Protein AF-V5FPY1-F1 (afdb_monomer)

Structure (mmCIF, N/CA/C/O backbone):
data_AF-V5FPY1-F1
#
_entry.id   AF-V5FPY1-F1
#
loop_
_atom_site.group_PDB
_atom_site.id
_atom_site.type_symbol
_atom_site.label_atom_id
_atom_site.label_alt_id
_atom_site.label_comp_id
_atom_site.label_asym_id
_atom_site.label_entity_id
_atom_site.label_seq_id
_atom_site.pdbx_PDB_ins_code
_atom_site.Cartn_x
_atom_site.Cartn_y
_atom_site.Cartn_z
_atom_site.occupancy
_atom_site.B_iso_or_equiv
_atom_site.auth_seq_id
_atom_site.auth_comp_id
_atom_site.auth_asym_id
_atom_site.auth_atom_id
_atom_site.pdbx_PDB_model_num
ATOM 1 N N . MET A 1 1 ? -50.460 -17.934 -18.844 1.00 48.16 1 MET A N 1
ATOM 2 C CA . MET A 1 1 ? -50.058 -18.039 -20.262 1.00 48.16 1 MET A CA 1
ATOM 3 C C . MET A 1 1 ? -48.589 -17.662 -20.324 1.00 48.16 1 MET A C 1
ATOM 5 O O . MET A 1 1 ? -48.215 -16.756 -19.592 1.00 48.16 1 MET A O 1
ATOM 9 N N . ALA A 1 2 ? -47.767 -18.392 -21.078 1.00 62.06 2 ALA A N 1
ATOM 10 C CA . ALA A 1 2 ? -46.351 -18.064 -21.255 1.00 62.06 2 ALA A CA 1
ATOM 11 C C . ALA A 1 2 ? -46.192 -16.685 -21.919 1.00 62.06 2 ALA A C 1
ATOM 13 O O . ALA A 1 2 ? -46.992 -16.345 -22.795 1.00 62.06 2 ALA A O 1
ATOM 14 N N . ARG A 1 3 ? -45.206 -15.887 -21.489 1.00 86.50 3 ARG A N 1
ATOM 15 C CA . ARG A 1 3 ? -44.917 -14.579 -22.093 1.00 86.50 3 ARG A CA 1
ATOM 16 C C . ARG A 1 3 ? -44.294 -14.802 -23.469 1.00 86.50 3 ARG A C 1
ATOM 18 O O . ARG A 1 3 ? -43.237 -15.413 -23.584 1.00 86.50 3 ARG A O 1
ATOM 25 N N . LYS A 1 4 ? -44.966 -14.291 -24.494 1.00 92.62 4 LYS A N 1
ATOM 26 C CA . LYS A 1 4 ? -44.473 -14.225 -25.870 1.00 92.62 4 LYS A CA 1
ATOM 27 C C . LYS A 1 4 ? -44.088 -12.790 -26.167 1.00 92.62 4 LYS A C 1
ATOM 29 O O . LYS A 1 4 ? -44.856 -11.904 -25.802 1.00 92.62 4 LYS A O 1
ATOM 34 N N . VAL A 1 5 ? -42.928 -12.573 -26.772 1.00 94.31 5 VAL A N 1
ATOM 35 C CA . VAL A 1 5 ? -42.425 -11.241 -27.130 1.00 94.31 5 VAL A CA 1
ATOM 36 C C . VAL A 1 5 ? -42.209 -11.197 -28.629 1.00 94.31 5 VAL A C 1
ATOM 38 O O . VAL A 1 5 ? -41.432 -11.986 -29.167 1.00 94.31 5 VAL A O 1
ATOM 41 N N . ARG A 1 6 ? -42.879 -10.283 -29.331 1.00 97.06 6 ARG A N 1
ATOM 42 C CA . ARG A 1 6 ? -42.615 -10.087 -30.761 1.00 97.06 6 ARG A CA 1
ATOM 43 C C . ARG A 1 6 ? -41.432 -9.141 -30.937 1.00 97.06 6 ARG A C 1
ATOM 45 O O . ARG A 1 6 ? -41.549 -7.949 -30.677 1.00 97.06 6 ARG A O 1
ATOM 52 N N . ALA A 1 7 ? -40.298 -9.664 -31.391 1.00 97.62 7 ALA A N 1
ATOM 53 C CA . ALA A 1 7 ? -39.059 -8.903 -31.535 1.00 97.62 7 ALA A CA 1
ATOM 54 C C . ALA A 1 7 ? -38.625 -8.805 -33.002 1.00 97.62 7 ALA A C 1
ATOM 56 O O . ALA A 1 7 ? -38.980 -9.662 -33.818 1.00 97.62 7 ALA A O 1
ATOM 57 N N . ALA A 1 8 ? -37.847 -7.778 -33.352 1.00 98.44 8 ALA A N 1
ATOM 58 C CA . ALA A 1 8 ? -37.280 -7.653 -34.690 1.00 98.44 8 ALA A CA 1
ATOM 59 C C . ALA A 1 8 ? -35.854 -7.094 -34.713 1.00 98.44 8 ALA A C 1
ATOM 61 O O . ALA A 1 8 ? -35.531 -6.138 -34.010 1.00 98.44 8 ALA A O 1
ATOM 62 N N . ALA A 1 9 ? -35.033 -7.651 -35.604 1.00 98.69 9 ALA A N 1
ATOM 63 C CA . ALA A 1 9 ? -33.781 -7.038 -36.024 1.00 98.69 9 ALA A CA 1
ATOM 64 C C . ALA A 1 9 ? -34.054 -6.001 -37.122 1.00 98.69 9 ALA A C 1
ATOM 66 O O . ALA A 1 9 ? -34.726 -6.294 -38.120 1.00 98.69 9 ALA A O 1
ATOM 67 N N . VAL A 1 10 ? -33.531 -4.790 -36.947 1.00 98.62 10 VAL A N 1
ATOM 68 C CA . VAL A 1 10 ? -33.584 -3.727 -37.951 1.00 98.62 10 VAL A CA 1
ATOM 69 C C . VAL A 1 10 ? -32.497 -3.983 -38.991 1.00 98.62 10 VAL A C 1
ATOM 71 O O . VAL A 1 10 ? -31.309 -3.891 -38.697 1.00 98.62 10 VAL A O 1
ATOM 74 N N . HIS A 1 11 ? -32.912 -4.268 -40.223 1.00 98.31 11 HIS A N 1
ATOM 75 C CA . HIS A 1 11 ? -32.037 -4.307 -41.385 1.00 98.31 11 HIS A CA 1
ATOM 76 C C . HIS A 1 11 ? -32.319 -3.071 -42.239 1.00 98.31 11 HIS A C 1
ATOM 78 O O . HIS A 1 11 ? -33.238 -3.072 -43.056 1.00 98.31 11 HIS A O 1
ATOM 84 N N . ALA A 1 12 ? -31.592 -1.985 -41.995 1.00 97.62 12 ALA A N 1
ATOM 85 C CA . ALA A 1 12 ? -31.738 -0.720 -42.711 1.00 97.62 12 ALA A CA 1
ATOM 86 C C . ALA A 1 12 ? -30.387 -0.006 -42.779 1.00 97.62 12 ALA A C 1
ATOM 88 O O . ALA A 1 12 ? -29.549 -0.231 -41.911 1.00 97.62 12 ALA A O 1
ATOM 89 N N . ALA A 1 13 ? -30.171 0.851 -43.777 1.00 96.69 13 ALA A N 1
ATOM 90 C CA . ALA A 1 13 ? -29.000 1.729 -43.807 1.00 96.69 13 ALA A CA 1
ATOM 91 C C . ALA A 1 13 ? -29.252 2.993 -42.957 1.00 96.69 13 ALA A C 1
ATOM 93 O O . ALA A 1 13 ? -30.386 3.480 -42.920 1.00 96.69 13 ALA A O 1
ATOM 94 N N . PRO A 1 14 ? -28.248 3.546 -42.261 1.00 96.88 14 PRO A N 1
ATOM 95 C CA . PRO A 1 14 ? -28.364 4.855 -41.619 1.00 96.88 14 PRO A CA 1
ATOM 96 C C . PRO A 1 14 ? -28.294 5.986 -42.655 1.00 96.88 14 PRO A C 1
ATOM 98 O O . PRO A 1 14 ? -27.949 5.742 -43.809 1.00 96.88 14 PRO A O 1
ATOM 101 N N . VAL A 1 15 ? -28.589 7.228 -42.258 1.00 96.62 15 VAL A N 1
ATOM 102 C CA . VAL A 1 15 ? -28.213 8.388 -43.081 1.00 96.62 15 VAL A CA 1
ATOM 103 C C . VAL A 1 15 ? -26.774 8.731 -42.712 1.00 96.62 15 VAL A C 1
ATOM 105 O O . VAL A 1 15 ? -26.518 9.373 -41.694 1.00 96.62 15 VAL A O 1
ATOM 108 N N . PHE A 1 16 ? -25.833 8.198 -43.490 1.00 96.94 16 PHE A N 1
ATOM 109 C CA . PHE A 1 16 ? -24.423 8.176 -43.114 1.00 96.94 16 PHE A CA 1
ATOM 110 C C . PHE A 1 16 ? -23.872 9.582 -42.829 1.00 96.94 16 PHE A C 1
ATOM 112 O O . PHE A 1 16 ? -24.073 10.497 -43.625 1.00 96.94 16 PHE A O 1
ATOM 119 N N . MET A 1 17 ? -23.153 9.739 -41.709 1.00 95.94 17 MET A N 1
ATOM 120 C CA . MET A 1 17 ? -22.570 11.018 -41.261 1.00 95.94 17 MET A CA 1
ATOM 121 C C . MET A 1 17 ? -23.595 12.136 -40.983 1.00 95.94 17 MET A C 1
ATOM 123 O O . MET A 1 17 ? -23.224 13.308 -40.935 1.00 95.94 17 MET A O 1
ATOM 127 N N . ASP A 1 18 ? -24.862 11.786 -40.741 1.00 97.12 18 ASP A N 1
ATOM 128 C CA . ASP A 1 18 ? -25.913 12.725 -40.341 1.00 97.12 18 ASP A CA 1
ATOM 129 C C . ASP A 1 18 ? -26.683 12.187 -39.124 1.00 97.12 18 ASP A C 1
ATOM 131 O O . ASP A 1 18 ? -27.589 11.346 -39.227 1.00 97.12 18 ASP A O 1
ATOM 135 N N . LYS A 1 19 ? -26.305 12.679 -37.937 1.00 97.75 19 LYS A N 1
ATOM 136 C CA . LYS A 1 19 ? -26.921 12.312 -36.656 1.00 97.75 19 LYS A CA 1
ATOM 137 C C . LYS A 1 19 ? -28.415 12.624 -36.641 1.00 97.75 19 LYS A C 1
ATOM 139 O O . LYS A 1 19 ? -29.214 11.771 -36.258 1.00 97.75 19 LYS A O 1
ATOM 144 N N . ALA A 1 20 ? -28.802 13.825 -37.067 1.00 97.56 20 ALA A N 1
ATOM 145 C CA . ALA A 1 20 ? -30.176 14.312 -36.967 1.00 97.56 20 ALA A CA 1
ATOM 146 C C . ALA A 1 20 ? -31.122 13.562 -37.918 1.00 97.56 20 ALA A C 1
ATOM 148 O O . ALA A 1 20 ? -32.209 13.124 -37.519 1.00 97.56 20 ALA A O 1
ATOM 149 N N . ALA A 1 21 ? -30.698 13.348 -39.166 1.00 97.88 21 ALA A N 1
ATOM 150 C CA . ALA A 1 21 ? -31.475 12.580 -40.132 1.00 97.88 21 ALA A CA 1
ATOM 151 C C . ALA A 1 21 ? -31.584 11.104 -39.721 1.00 97.88 21 ALA A C 1
ATOM 153 O O . ALA A 1 21 ? -32.653 10.499 -39.851 1.00 97.88 21 ALA A O 1
ATOM 154 N N . THR A 1 22 ? -30.518 10.528 -39.158 1.00 98.19 22 THR A N 1
ATOM 155 C CA . THR A 1 22 ? -30.558 9.145 -38.670 1.00 98.19 22 THR A CA 1
ATOM 156 C C . THR A 1 22 ? -31.444 8.997 -37.430 1.00 98.19 22 THR A C 1
ATOM 158 O O . THR A 1 22 ? -32.235 8.057 -37.381 1.00 98.19 22 THR A O 1
ATOM 161 N N . LEU A 1 23 ? -31.414 9.935 -36.475 1.00 98.38 23 LEU A N 1
ATOM 162 C CA . LEU A 1 23 ? -32.352 9.967 -35.339 1.00 98.38 23 LEU A CA 1
ATOM 163 C C . LEU A 1 23 ? -33.811 10.019 -35.818 1.00 98.38 23 LEU A C 1
ATOM 165 O O . LEU A 1 23 ? -34.645 9.228 -35.373 1.00 98.38 23 LEU A O 1
ATOM 169 N N . THR A 1 24 ? -34.101 10.869 -36.807 1.00 98.38 24 THR A N 1
ATOM 170 C CA . THR A 1 24 ? -35.429 10.939 -37.440 1.00 98.38 24 THR A CA 1
ATOM 171 C C . THR A 1 24 ? -35.834 9.585 -38.033 1.00 98.38 24 THR A C 1
ATOM 173 O O . THR A 1 24 ? -36.971 9.134 -37.863 1.00 98.38 24 THR A O 1
ATOM 176 N N . LYS A 1 25 ? -34.901 8.896 -38.699 1.00 98.38 25 LYS A N 1
ATOM 177 C CA . LYS A 1 25 ? -35.129 7.561 -39.262 1.00 98.38 25 LYS A CA 1
ATOM 178 C C . LYS A 1 25 ? -35.377 6.506 -38.178 1.00 98.38 25 LYS A C 1
ATOM 180 O O . LYS A 1 25 ? -36.281 5.688 -38.337 1.00 98.38 25 LYS A O 1
ATOM 185 N N . VAL A 1 26 ? -34.648 6.545 -37.060 1.00 98.69 26 VAL A N 1
ATOM 186 C CA . VAL A 1 26 ? -34.892 5.673 -35.894 1.00 98.69 26 VAL A CA 1
ATOM 187 C C . VAL A 1 26 ? -36.321 5.856 -35.376 1.00 98.69 26 VAL A C 1
ATOM 189 O O . VAL A 1 26 ? -37.044 4.871 -35.225 1.00 98.69 26 VAL A O 1
ATOM 192 N N . VAL A 1 27 ? -36.778 7.100 -35.203 1.00 98.62 27 VAL A N 1
ATOM 193 C CA . VAL A 1 27 ? -38.158 7.410 -34.785 1.00 98.62 27 VAL A CA 1
ATOM 194 C C . VAL A 1 27 ? -39.192 6.849 -35.771 1.00 98.62 27 VAL A C 1
ATOM 196 O O . VAL A 1 27 ? -40.204 6.279 -35.358 1.00 98.62 27 VAL A O 1
ATOM 199 N N . GLN A 1 28 ? -38.950 6.967 -37.080 1.00 98.31 28 GLN A N 1
ATOM 200 C CA . GLN A 1 28 ? -39.833 6.398 -38.105 1.00 98.31 28 GLN A CA 1
ATOM 201 C C . GLN A 1 28 ? -39.884 4.866 -38.047 1.00 98.31 28 GLN A C 1
ATOM 203 O O . GLN A 1 28 ? -40.963 4.287 -38.172 1.00 98.31 28 GLN A O 1
ATOM 208 N N . LEU A 1 29 ? -38.745 4.206 -37.820 1.00 98.44 29 LEU A N 1
ATOM 209 C CA . LEU A 1 29 ? -38.665 2.750 -37.688 1.00 98.44 29 LEU A CA 1
ATOM 210 C C . LEU A 1 29 ? -39.395 2.246 -36.436 1.00 98.44 29 LEU A C 1
ATOM 212 O O . LEU A 1 29 ? -40.104 1.244 -36.524 1.00 98.44 29 LEU A O 1
ATOM 216 N N . ILE A 1 30 ? -39.304 2.967 -35.313 1.00 98.50 30 ILE A N 1
ATOM 217 C CA . ILE A 1 30 ? -40.077 2.681 -34.093 1.00 98.50 30 ILE A CA 1
ATOM 218 C C . ILE A 1 30 ? -41.582 2.779 -34.382 1.00 98.50 30 ILE A C 1
ATOM 220 O O . ILE A 1 30 ? -42.338 1.845 -34.112 1.00 98.50 30 ILE A O 1
ATOM 224 N N . LYS A 1 31 ? -42.027 3.865 -35.027 1.00 97.12 31 LYS A N 1
ATOM 225 C CA . LYS A 1 31 ? -43.439 4.041 -35.415 1.00 97.12 31 LYS A CA 1
ATOM 226 C C . LYS A 1 31 ? -43.915 2.947 -36.373 1.00 97.12 31 LYS A C 1
ATOM 228 O O . LYS A 1 31 ? -45.022 2.433 -36.225 1.00 97.12 31 LYS A O 1
ATOM 233 N N . HIS A 1 32 ? -43.077 2.550 -37.329 1.00 97.06 32 HIS A N 1
ATOM 234 C CA . HIS A 1 32 ? -43.378 1.460 -38.259 1.00 97.06 32 HIS A CA 1
ATOM 235 C C . HIS A 1 32 ? -43.501 0.110 -37.552 1.00 97.06 32 HIS A C 1
ATOM 237 O O . HIS A 1 32 ? -44.404 -0.670 -37.855 1.00 97.06 32 HIS A O 1
ATOM 243 N N . ALA A 1 33 ? -42.636 -0.160 -36.576 1.00 96.88 33 ALA A N 1
ATOM 244 C CA . ALA A 1 33 ? -42.674 -1.387 -35.794 1.00 96.88 33 ALA A CA 1
ATOM 245 C C . ALA A 1 33 ? -43.976 -1.535 -34.993 1.00 96.88 33 ALA A C 1
ATOM 247 O O . ALA A 1 33 ? -44.533 -2.635 -34.952 1.00 96.88 33 ALA A O 1
ATOM 248 N N . LYS A 1 34 ? -44.530 -0.428 -34.473 1.00 95.12 34 LYS A N 1
ATOM 249 C CA . LYS A 1 34 ? -45.836 -0.428 -33.788 1.00 95.12 34 LYS A CA 1
ATOM 250 C C . LYS A 1 34 ? -46.964 -0.910 -34.691 1.00 95.12 34 LYS A C 1
ATOM 252 O O . LYS A 1 34 ? -47.821 -1.658 -34.241 1.00 95.12 34 LYS A O 1
ATOM 257 N N . THR A 1 35 ? -46.938 -0.572 -35.984 1.00 94.75 35 THR A N 1
ATOM 258 C CA . THR A 1 35 ? -47.950 -1.053 -36.951 1.00 94.75 35 THR A CA 1
ATOM 259 C C . THR A 1 35 ? -47.896 -2.564 -37.211 1.00 94.75 35 THR A C 1
ATOM 261 O O . THR A 1 35 ? -48.768 -3.105 -37.890 1.00 94.75 35 THR A O 1
ATOM 264 N N . ARG A 1 36 ? -46.864 -3.250 -36.701 1.00 94.38 36 ARG A N 1
ATOM 265 C CA . ARG A 1 36 ? -46.622 -4.690 -36.859 1.00 94.38 36 ARG A CA 1
ATOM 266 C C . ARG A 1 36 ? -46.635 -5.446 -35.529 1.00 94.38 36 ARG A C 1
ATOM 268 O O . ARG A 1 36 ? -46.174 -6.588 -35.494 1.00 94.38 36 ARG A O 1
ATOM 275 N N . ASP A 1 37 ? -47.139 -4.818 -34.468 1.00 93.75 37 ASP A N 1
ATOM 276 C CA . ASP A 1 37 ? -47.224 -5.375 -33.112 1.00 93.75 37 ASP A CA 1
ATOM 277 C C . ASP A 1 37 ? -45.868 -5.852 -32.561 1.00 93.75 37 ASP A C 1
ATOM 279 O O . ASP A 1 37 ? -45.798 -6.852 -31.851 1.00 93.75 37 ASP A O 1
ATOM 283 N N . ILE A 1 38 ? -44.771 -5.194 -32.946 1.00 97.12 38 ILE A N 1
ATOM 284 C CA . ILE A 1 38 ? -43.432 -5.483 -32.417 1.00 97.12 38 ILE A CA 1
ATOM 285 C C . ILE A 1 38 ? -43.269 -4.770 -31.073 1.00 97.12 38 ILE A C 1
ATOM 287 O O . ILE A 1 38 ? -43.625 -3.603 -30.956 1.00 97.12 38 ILE A O 1
ATOM 291 N N . GLU A 1 39 ? -42.695 -5.464 -30.094 1.00 95.50 39 GLU A N 1
ATOM 292 C CA . GLU A 1 39 ? -42.459 -4.981 -28.726 1.00 95.50 39 GLU A CA 1
ATOM 293 C C . GLU A 1 39 ? -40.980 -4.663 -28.458 1.00 95.50 39 GLU A C 1
ATOM 295 O O . GLU A 1 39 ? -40.674 -3.837 -27.602 1.00 95.50 39 GLU A O 1
ATOM 300 N N . LEU A 1 40 ? -40.061 -5.301 -29.195 1.00 97.56 40 LEU A N 1
ATOM 301 C CA . LEU A 1 40 ? -38.613 -5.124 -29.053 1.00 97.56 40 LEU A CA 1
ATOM 302 C C . LEU A 1 40 ? -37.935 -4.921 -30.415 1.00 97.56 40 LEU A C 1
ATOM 304 O O . LEU A 1 40 ? -38.067 -5.766 -31.305 1.00 97.56 40 LEU A O 1
ATOM 308 N N . LEU A 1 41 ? -37.154 -3.847 -30.564 1.00 98.00 41 LEU A N 1
ATOM 309 C CA . LEU A 1 41 ? -36.308 -3.608 -31.741 1.00 98.00 41 LEU A CA 1
ATOM 310 C C . LEU A 1 41 ? -34.820 -3.615 -31.396 1.00 98.00 41 LEU A C 1
ATOM 312 O O . LEU A 1 41 ? -34.377 -2.891 -30.510 1.00 98.00 41 LEU A O 1
ATOM 316 N N . ALA A 1 42 ? -34.035 -4.364 -32.165 1.00 98.50 42 ALA A N 1
ATOM 317 C CA . ALA A 1 42 ? -32.578 -4.327 -32.113 1.00 98.50 42 ALA A CA 1
ATOM 318 C C . ALA A 1 42 ? -32.014 -3.621 -33.349 1.00 98.50 42 ALA A C 1
ATOM 320 O O . ALA A 1 42 ? -32.339 -4.000 -34.479 1.00 98.50 42 ALA A O 1
ATOM 321 N N . PHE A 1 43 ? -31.166 -2.618 -33.140 1.00 98.69 43 PHE A N 1
ATOM 322 C CA . PHE A 1 43 ? -30.513 -1.866 -34.207 1.00 98.69 43 PHE A CA 1
ATOM 323 C C . PHE A 1 43 ? -29.075 -2.349 -34.460 1.00 98.69 43 PHE A C 1
ATOM 325 O O . PHE A 1 43 ? -28.433 -2.869 -33.547 1.00 98.69 43 PHE A O 1
ATOM 332 N N . PRO A 1 44 ? -28.558 -2.168 -35.691 1.00 98.31 44 PRO A N 1
ATOM 333 C CA . PRO A 1 44 ? -27.176 -2.483 -36.048 1.00 98.31 44 PRO A CA 1
ATOM 334 C C . PRO A 1 44 ? -26.123 -1.706 -35.255 1.00 98.31 44 PRO A C 1
ATOM 336 O O . PRO A 1 44 ? -26.415 -0.692 -34.619 1.00 98.31 44 PRO A O 1
ATOM 339 N N . GLU A 1 45 ? -24.873 -2.157 -35.363 1.00 97.44 45 GLU A N 1
ATOM 340 C CA . GLU A 1 45 ? -23.723 -1.490 -34.750 1.00 97.44 45 GLU A CA 1
ATOM 341 C C . GLU A 1 45 ? -23.563 -0.070 -35.276 1.00 97.44 45 GLU A C 1
ATOM 343 O O . GLU A 1 45 ? -23.651 0.158 -36.484 1.00 97.44 45 GLU A O 1
ATOM 348 N N . THR A 1 46 ? -23.352 0.863 -34.340 1.00 96.25 46 THR A N 1
ATOM 349 C CA . THR A 1 46 ? -23.145 2.292 -34.613 1.00 96.25 46 THR A CA 1
ATOM 350 C C . THR A 1 46 ? -24.114 2.842 -35.660 1.00 96.25 46 THR A C 1
ATOM 352 O O . THR A 1 46 ? -23.733 3.649 -36.505 1.00 96.25 46 THR A O 1
ATOM 355 N N . PHE A 1 47 ? -25.388 2.424 -35.597 1.00 98.25 47 PHE A N 1
ATOM 356 C CA . PHE A 1 47 ? -26.428 2.876 -36.519 1.00 98.25 47 PHE A CA 1
ATOM 357 C C . PHE A 1 47 ? -26.476 4.405 -36.585 1.00 98.25 47 PHE A C 1
ATOM 359 O O . PHE A 1 47 ? -26.658 4.951 -37.662 1.00 98.25 47 PHE A O 1
ATOM 366 N N . ILE A 1 48 ? -26.218 5.101 -35.473 1.00 98.06 48 ILE A N 1
ATOM 367 C CA . ILE A 1 48 ? -26.034 6.557 -35.450 1.00 98.06 48 ILE A CA 1
ATOM 368 C C . ILE A 1 48 ? -24.548 6.909 -35.257 1.00 98.06 48 ILE A C 1
ATOM 370 O O . ILE A 1 48 ? -23.977 6.478 -34.254 1.00 98.06 48 ILE A O 1
ATOM 374 N N . PRO A 1 49 ? -23.912 7.703 -36.144 1.00 96.38 49 PRO A N 1
ATOM 375 C CA . PRO A 1 49 ? -24.395 8.200 -37.443 1.00 96.38 49 PRO A CA 1
ATOM 376 C C . PRO A 1 49 ? -24.136 7.216 -38.608 1.00 96.38 49 PRO A C 1
ATOM 378 O O . PRO A 1 49 ? -24.230 7.591 -39.775 1.00 96.38 49 PRO A O 1
ATOM 381 N N . GLY A 1 50 ? -23.767 5.971 -38.301 1.00 96.88 50 GLY A N 1
ATOM 382 C CA . GLY A 1 50 ? -23.418 4.916 -39.247 1.00 96.88 50 GLY A CA 1
ATOM 383 C C . GLY A 1 50 ? -21.971 4.459 -39.091 1.00 96.88 50 GLY A C 1
ATOM 384 O O . GLY A 1 50 ? -21.083 5.276 -38.876 1.00 96.88 50 GLY A O 1
ATOM 385 N N . TYR A 1 51 ? -21.720 3.154 -39.227 1.00 97.31 51 TYR A N 1
ATOM 386 C CA . TYR A 1 51 ? -20.378 2.585 -39.069 1.00 97.31 51 TYR A CA 1
ATOM 387 C C . TYR A 1 51 ? -19.347 3.258 -39.999 1.00 97.31 51 TYR A C 1
ATOM 389 O O . TYR A 1 51 ? -19.583 3.324 -41.208 1.00 97.31 51 TYR A O 1
ATOM 397 N N . PRO A 1 52 ? -18.202 3.749 -39.484 1.00 96.56 52 PRO A N 1
ATOM 398 C CA . PRO A 1 52 ? -17.281 4.605 -40.222 1.00 96.56 52 PRO A CA 1
ATOM 399 C C . PRO A 1 52 ? -16.378 3.794 -41.162 1.00 96.56 52 PRO A C 1
ATOM 401 O O . PRO A 1 52 ? -15.173 3.721 -40.959 1.00 96.56 52 PRO A O 1
ATOM 404 N N . TYR A 1 53 ? -16.930 3.207 -42.228 1.00 96.44 53 TYR A N 1
ATOM 405 C CA . TYR A 1 53 ? -16.190 2.354 -43.179 1.00 96.44 53 TYR A CA 1
ATOM 406 C C . TYR A 1 53 ? -14.921 2.994 -43.767 1.00 96.44 53 TYR A C 1
ATOM 408 O O . TYR A 1 53 ? -14.002 2.285 -44.179 1.00 96.44 53 TYR A O 1
ATOM 416 N N . PHE A 1 54 ? -14.818 4.326 -43.764 1.00 95.44 54 PHE A N 1
ATOM 417 C CA . PHE A 1 54 ? -13.616 5.026 -44.209 1.00 95.44 54 PHE A CA 1
ATOM 418 C C . PHE A 1 54 ? -12.365 4.665 -43.395 1.00 95.44 54 PHE A C 1
ATOM 420 O O . PHE A 1 54 ? -11.257 4.773 -43.925 1.00 95.44 54 PHE A O 1
ATOM 427 N N . ILE A 1 55 ? -12.507 4.192 -42.151 1.00 95.12 55 ILE A N 1
ATOM 428 C CA . ILE A 1 55 ? -11.351 3.810 -41.327 1.00 95.12 55 ILE A CA 1
ATOM 429 C C . ILE A 1 55 ? -10.587 2.609 -41.881 1.00 95.12 55 ILE A C 1
ATOM 431 O O . ILE A 1 55 ? -9.391 2.480 -41.629 1.00 95.12 55 ILE A O 1
ATOM 435 N N . GLU A 1 56 ? -11.262 1.792 -42.689 1.00 92.81 56 GLU A N 1
ATOM 436 C CA . GLU A 1 56 ? -10.719 0.608 -43.362 1.00 92.81 56 GLU A CA 1
ATOM 437 C C . GLU A 1 56 ? -10.167 0.932 -44.761 1.00 92.81 56 GLU A C 1
ATOM 439 O O . GLU A 1 56 ? -9.433 0.145 -45.358 1.00 92.81 56 GLU A O 1
ATOM 444 N N . CYS A 1 57 ? -10.524 2.096 -45.313 1.00 94.75 57 CYS A N 1
ATOM 445 C CA . CYS A 1 57 ? -10.283 2.425 -46.719 1.00 94.75 57 CYS A CA 1
ATOM 446 C C . CYS A 1 57 ? -9.075 3.345 -46.936 1.00 94.75 57 CYS A C 1
ATOM 448 O O . CYS A 1 57 ? -8.450 3.301 -47.995 1.00 94.75 57 CYS A O 1
ATOM 450 N N . TYR A 1 58 ? -8.738 4.196 -45.962 1.00 94.88 58 TYR A N 1
ATOM 451 C CA . TYR A 1 58 ? -7.754 5.268 -46.151 1.00 94.88 58 TYR A CA 1
ATOM 452 C C . TYR A 1 58 ? -6.622 5.213 -45.109 1.00 94.88 58 TYR A C 1
ATOM 454 O O . TYR A 1 58 ? -6.803 4.672 -44.027 1.00 94.88 58 TYR A O 1
ATOM 462 N N . PRO A 1 59 ? -5.439 5.801 -45.359 1.00 91.81 59 PRO A N 1
ATOM 463 C CA . PRO A 1 59 ? -4.398 5.927 -44.335 1.00 91.81 59 PRO A CA 1
ATOM 464 C C . PRO A 1 59 ? -4.818 6.865 -43.185 1.00 91.81 59 PRO A C 1
ATOM 466 O O . PRO A 1 59 ? -5.424 7.901 -43.473 1.00 91.81 59 PRO A O 1
ATOM 469 N N . PRO A 1 60 ? -4.419 6.606 -41.920 1.00 90.25 60 PRO A N 1
ATOM 470 C CA . PRO A 1 60 ? -4.895 7.361 -40.752 1.00 90.25 60 PRO A CA 1
ATOM 471 C C . PRO A 1 60 ? -4.751 8.885 -40.871 1.00 90.25 60 PRO A C 1
ATOM 473 O O . PRO A 1 60 ? -5.676 9.630 -40.562 1.00 90.25 60 PRO A O 1
ATOM 476 N N . ILE A 1 61 ? -3.626 9.369 -41.411 1.00 90.38 61 ILE A N 1
ATOM 477 C CA . ILE A 1 61 ? -3.367 10.812 -41.541 1.00 90.38 61 ILE A CA 1
ATOM 478 C C . ILE A 1 61 ? -4.357 11.532 -42.473 1.00 90.38 61 ILE A C 1
ATOM 480 O O . ILE A 1 61 ? -4.601 12.722 -42.303 1.00 90.38 61 ILE A O 1
ATOM 484 N N . LYS A 1 62 ? -4.957 10.828 -43.444 1.00 90.94 62 LYS A N 1
ATOM 485 C CA . LYS A 1 62 ? -5.969 11.406 -44.344 1.00 90.94 62 LYS A CA 1
ATOM 486 C C . LYS A 1 62 ? -7.351 11.498 -43.703 1.00 90.94 62 LYS A C 1
ATOM 488 O O . LYS A 1 62 ? -8.194 12.234 -44.197 1.00 90.94 62 LYS A O 1
ATOM 493 N N . GLN A 1 63 ? -7.585 10.761 -42.622 1.00 93.31 63 GLN A N 1
ATOM 494 C CA . GLN A 1 63 ? -8.903 10.634 -42.009 1.00 93.31 63 GLN A CA 1
ATOM 495 C C . GLN A 1 63 ? -9.147 11.638 -40.880 1.00 93.31 63 GLN A C 1
ATOM 497 O O . GLN A 1 63 ? -10.258 11.700 -40.372 1.00 93.31 63 GLN A O 1
ATOM 502 N N . VAL A 1 64 ? -8.148 12.428 -40.474 1.00 92.81 64 VAL A N 1
ATOM 503 C CA . VAL A 1 64 ? -8.228 13.295 -39.281 1.00 92.81 64 VAL A CA 1
ATOM 504 C C . VAL A 1 64 ? -9.466 14.202 -39.304 1.00 92.81 64 VAL A C 1
ATOM 506 O O . VAL A 1 64 ? -10.217 14.242 -38.333 1.00 92.81 64 VAL A O 1
ATOM 509 N N . SER A 1 65 ? -9.732 14.880 -40.425 1.00 92.44 65 SER A N 1
ATOM 510 C CA . SER A 1 65 ? -10.915 15.744 -40.566 1.00 92.44 65 SER A CA 1
ATOM 511 C C . SER A 1 65 ? -12.229 14.959 -40.592 1.00 92.44 65 SER A C 1
ATOM 513 O O . SER A 1 65 ? -13.223 15.423 -40.038 1.00 92.44 65 SER A O 1
ATOM 515 N N . ALA A 1 66 ? -12.235 13.761 -41.186 1.00 95.75 66 ALA A N 1
ATOM 516 C CA . ALA A 1 66 ? -13.400 12.880 -41.191 1.00 95.75 66 ALA A CA 1
ATOM 517 C C . ALA A 1 66 ? -13.716 12.348 -39.786 1.00 95.75 66 ALA A C 1
ATOM 519 O O . ALA A 1 66 ? -14.878 12.324 -39.403 1.00 95.75 66 ALA A O 1
ATOM 520 N N . LEU A 1 67 ? -12.699 11.997 -38.992 1.00 95.94 67 LEU A N 1
ATOM 521 C CA . LEU A 1 67 ? -12.855 11.552 -37.605 1.00 95.94 67 LEU A CA 1
ATOM 522 C C . LEU A 1 67 ? -13.339 12.678 -36.689 1.00 95.94 67 LEU A C 1
ATOM 524 O O . LEU A 1 67 ? -14.208 12.447 -35.853 1.00 95.94 67 LEU A O 1
ATOM 528 N N . ALA A 1 68 ? -12.842 13.904 -36.879 1.00 94.62 68 ALA A N 1
ATOM 529 C CA . ALA A 1 68 ? -13.359 15.068 -36.164 1.00 94.62 68 ALA A CA 1
ATOM 530 C C . ALA A 1 68 ? -14.848 15.295 -36.479 1.00 94.62 68 ALA A C 1
ATOM 532 O O . ALA A 1 68 ? -15.659 15.416 -35.564 1.00 94.62 68 ALA A O 1
ATOM 533 N N . ALA A 1 69 ? -15.229 15.263 -37.762 1.00 95.88 69 ALA A N 1
ATOM 534 C CA . ALA A 1 69 ? -16.630 15.363 -38.171 1.00 95.88 69 ALA A CA 1
ATOM 535 C C . ALA A 1 69 ? -17.480 14.200 -37.624 1.00 95.88 69 ALA A C 1
ATOM 537 O O . ALA A 1 69 ? -18.593 14.421 -37.157 1.00 95.88 69 ALA A O 1
ATOM 538 N N . TYR A 1 70 ? -16.948 12.977 -37.619 1.00 97.69 70 TYR A N 1
ATOM 539 C CA . TYR A 1 70 ? -17.607 11.801 -37.049 1.00 97.69 70 TYR A CA 1
ATOM 540 C C . TYR A 1 70 ? -17.863 11.958 -35.541 1.00 97.69 70 TYR A C 1
ATOM 542 O O . TYR A 1 70 ? -18.925 11.580 -35.044 1.00 97.69 70 TYR A O 1
ATOM 550 N N . GLY A 1 71 ? -16.931 12.577 -34.810 1.00 96.56 71 GLY A N 1
ATOM 551 C CA . GLY A 1 71 ? -17.101 12.919 -33.398 1.00 96.56 71 GLY A CA 1
ATOM 552 C C . GLY A 1 71 ? -18.187 13.970 -33.141 1.00 96.56 71 GLY A C 1
ATOM 553 O O . GLY A 1 71 ? -18.903 13.871 -32.148 1.00 96.56 71 GLY A O 1
ATOM 554 N N . GLU A 1 72 ? -18.374 14.941 -34.038 1.00 95.44 72 GLU A N 1
ATOM 555 C CA . GLU A 1 72 ? -19.495 15.900 -33.969 1.00 95.44 72 GLU A CA 1
ATOM 556 C C . GLU A 1 72 ? -20.851 15.245 -34.287 1.00 95.44 72 GLU A C 1
ATOM 558 O O . GLU A 1 72 ? -21.886 15.624 -33.740 1.00 95.44 72 GLU A O 1
ATOM 563 N N . GLN A 1 73 ? -20.845 14.220 -35.142 1.00 97.50 73 GLN A N 1
ATOM 564 C CA . GLN A 1 73 ? -22.028 13.426 -35.491 1.00 97.50 73 GLN A CA 1
ATOM 565 C C . GLN A 1 73 ? -22.281 12.251 -34.525 1.00 97.50 73 GLN A C 1
ATOM 567 O O . GLN A 1 73 ? -23.252 11.515 -34.691 1.00 97.50 73 GLN A O 1
ATOM 572 N N . SER A 1 74 ? -21.437 12.061 -33.508 1.00 98.00 74 SER A N 1
ATOM 573 C CA . SER A 1 74 ? -21.637 11.042 -32.474 1.00 98.00 74 SER A CA 1
ATOM 574 C C . SER A 1 74 ? -22.657 11.506 -31.423 1.00 98.00 74 SER A C 1
ATOM 576 O O . SER A 1 74 ? -22.902 12.702 -31.241 1.00 98.00 74 SER A O 1
ATOM 578 N N . VAL A 1 75 ? -23.297 10.539 -30.769 1.00 97.44 75 VAL A N 1
ATOM 579 C CA . VAL A 1 75 ? -24.419 10.722 -29.842 1.00 97.44 75 VAL A CA 1
ATOM 580 C C . VAL A 1 75 ? -23.905 10.987 -28.434 1.00 97.44 75 VAL A C 1
ATOM 582 O O . VAL A 1 75 ? -23.220 10.147 -27.852 1.00 97.44 75 VAL A O 1
ATOM 585 N N . VAL A 1 76 ? -24.305 12.107 -27.847 1.00 94.25 76 VAL A N 1
ATOM 586 C CA . VAL A 1 76 ? -24.232 12.330 -26.403 1.00 94.25 76 VAL A CA 1
ATOM 587 C C . VAL A 1 76 ? -25.529 11.800 -25.802 1.00 94.25 76 VAL A C 1
ATOM 589 O O . VAL A 1 76 ? -26.592 12.397 -25.965 1.00 94.25 76 VAL A O 1
ATOM 592 N N . VAL A 1 77 ? -25.456 10.646 -25.133 1.00 92.94 77 VAL A N 1
ATOM 593 C CA . VAL A 1 77 ? -26.628 9.858 -24.691 1.00 92.94 77 VAL A CA 1
ATOM 594 C C . VAL A 1 77 ? -27.640 10.693 -23.903 1.00 92.94 77 VAL A C 1
ATOM 596 O O . VAL A 1 77 ? -28.844 10.550 -24.103 1.00 92.94 77 VAL A O 1
ATOM 599 N N . LYS A 1 78 ? -27.148 11.582 -23.036 1.00 85.00 78 LYS A N 1
ATOM 600 C CA . LYS A 1 78 ? -27.973 12.436 -22.177 1.00 85.00 78 LYS A CA 1
ATOM 601 C C . LYS A 1 78 ? -28.770 13.496 -22.943 1.00 85.00 78 LYS A C 1
ATOM 603 O O . LYS A 1 78 ? -29.850 13.860 -22.486 1.00 85.00 78 LYS A O 1
ATOM 608 N N . ASP A 1 79 ? -28.257 13.952 -24.083 1.00 89.50 79 ASP A N 1
ATOM 609 C CA . ASP A 1 79 ? -28.718 15.182 -24.734 1.00 89.50 79 ASP A CA 1
ATOM 610 C C . ASP A 1 79 ? -29.410 14.913 -26.082 1.00 89.50 79 ASP A C 1
ATOM 612 O O . ASP A 1 79 ? -30.355 15.603 -26.459 1.00 89.50 79 ASP A O 1
ATOM 616 N N . ASP A 1 80 ? -28.968 13.892 -26.821 1.00 95.69 80 ASP A N 1
ATOM 617 C CA . ASP A 1 80 ? -29.384 13.685 -28.214 1.00 95.69 80 ASP A CA 1
ATOM 618 C C . ASP A 1 80 ? -30.589 12.733 -28.376 1.00 95.69 80 ASP A C 1
ATOM 620 O O . ASP A 1 80 ? -31.214 12.696 -29.436 1.00 95.69 80 ASP A O 1
ATOM 624 N N . LEU A 1 81 ? -30.928 11.927 -27.361 1.00 96.31 81 LEU A N 1
ATOM 625 C CA . LEU A 1 81 ? -31.875 10.806 -27.512 1.00 96.31 81 LEU A CA 1
ATOM 626 C C . LEU A 1 81 ? -33.335 11.126 -27.153 1.00 96.31 81 LEU A C 1
ATOM 628 O O . LEU A 1 81 ? -34.191 10.244 -27.243 1.00 96.31 81 LEU A O 1
ATOM 632 N N . HIS A 1 82 ? -33.661 12.368 -26.796 1.00 95.62 82 HIS A N 1
ATOM 633 C CA . HIS A 1 82 ? -34.989 12.737 -26.288 1.00 95.62 82 HIS A CA 1
ATOM 634 C C . HIS A 1 82 ? -36.152 12.388 -27.234 1.00 95.62 82 HIS A C 1
ATOM 636 O O . HIS A 1 82 ? -37.199 11.915 -26.783 1.00 95.62 82 HIS A O 1
ATOM 642 N N . GLU A 1 83 ? -35.983 12.571 -28.546 1.00 96.38 83 GLU A N 1
ATOM 643 C CA . GLU A 1 83 ? -37.017 12.220 -29.532 1.00 96.38 83 GLU A CA 1
ATOM 644 C C . GLU A 1 83 ? -37.198 10.703 -29.673 1.00 96.38 83 GLU A C 1
ATOM 646 O O . GLU A 1 83 ? -38.319 10.220 -29.837 1.00 96.38 83 GLU A O 1
ATOM 651 N N . VAL A 1 84 ? -36.109 9.938 -29.552 1.00 98.06 84 VAL A N 1
ATOM 652 C CA . VAL A 1 84 ? -36.141 8.469 -29.571 1.00 98.06 84 VAL A CA 1
ATOM 653 C C . VAL A 1 84 ? -36.841 7.943 -28.319 1.00 98.06 84 VAL A C 1
ATOM 655 O O . VAL A 1 84 ? -37.713 7.084 -28.430 1.00 98.06 84 VAL A O 1
ATOM 658 N N . GLN A 1 85 ? -36.533 8.501 -27.145 1.00 97.38 85 GLN A N 1
ATOM 659 C CA . GLN A 1 85 ? -37.217 8.188 -25.886 1.00 97.38 85 GLN A CA 1
ATOM 660 C C . GLN A 1 85 ? -38.724 8.471 -25.977 1.00 97.38 85 GLN A C 1
ATOM 662 O O . GLN A 1 85 ? -39.544 7.638 -25.590 1.00 97.38 85 GLN A O 1
ATOM 667 N N . ALA A 1 86 ? -39.107 9.625 -26.533 1.00 97.00 86 ALA A N 1
ATOM 668 C CA . ALA A 1 86 ? -40.510 9.96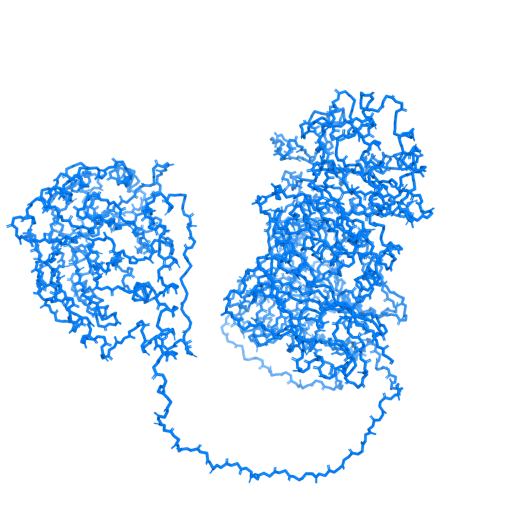5 -26.752 1.00 97.00 86 ALA A CA 1
ATOM 669 C C . ALA A 1 86 ? -41.197 8.982 -27.712 1.00 97.00 86 ALA A C 1
ATOM 671 O O . ALA A 1 86 ? -42.299 8.523 -27.420 1.00 97.00 86 ALA A O 1
ATOM 672 N N . ALA A 1 87 ? -40.535 8.602 -28.807 1.00 98.00 87 ALA A N 1
ATOM 673 C CA . ALA A 1 87 ? -41.065 7.627 -29.753 1.00 98.00 87 ALA A CA 1
ATOM 674 C C . ALA A 1 87 ? -41.240 6.231 -29.132 1.00 98.00 87 ALA A C 1
ATOM 676 O O . ALA A 1 87 ? -42.257 5.591 -29.392 1.00 98.00 87 ALA A O 1
ATOM 677 N N . CYS A 1 88 ? -40.297 5.777 -28.296 1.00 97.50 88 CYS A N 1
ATOM 678 C CA . CYS A 1 88 ? -40.413 4.516 -27.552 1.00 97.50 88 CYS A CA 1
ATOM 679 C C . CYS A 1 88 ? -41.638 4.538 -26.631 1.00 97.50 88 CYS A C 1
ATOM 681 O O . CYS A 1 88 ? -42.447 3.614 -26.675 1.00 97.50 88 CYS A O 1
ATOM 683 N N . ARG A 1 89 ? -41.832 5.640 -25.891 1.00 97.12 89 ARG A N 1
ATOM 684 C CA . ARG A 1 89 ? -42.992 5.848 -25.012 1.00 97.12 89 ARG A CA 1
ATOM 685 C C . ARG A 1 89 ? -44.324 5.877 -25.759 1.00 97.12 89 ARG A C 1
ATOM 687 O O . ARG A 1 89 ? -45.292 5.278 -25.312 1.00 97.12 89 ARG A O 1
ATOM 694 N N . GLU A 1 90 ? -44.391 6.590 -26.881 1.00 96.62 90 GLU A N 1
ATOM 695 C CA . GLU A 1 90 ? -45.610 6.700 -27.697 1.00 96.62 90 GLU A CA 1
ATOM 696 C C . GLU A 1 90 ? -45.971 5.381 -28.388 1.00 96.62 90 GLU A C 1
ATOM 698 O O . GLU A 1 90 ? -47.147 5.045 -28.525 1.00 96.62 90 GLU A O 1
ATOM 703 N N . ALA A 1 91 ? -44.960 4.644 -28.850 1.00 96.19 91 ALA A N 1
ATOM 704 C CA . ALA A 1 91 ? -45.143 3.359 -29.505 1.00 96.19 91 ALA A CA 1
ATOM 705 C C . ALA A 1 91 ? -45.297 2.202 -28.507 1.00 96.19 91 ALA A C 1
ATOM 707 O O . ALA A 1 91 ? -45.770 1.140 -28.906 1.00 96.19 91 ALA A O 1
ATOM 708 N N . GLU A 1 92 ? -44.937 2.391 -27.235 1.00 95.00 92 GLU A N 1
ATOM 709 C CA . GLU A 1 92 ? -44.804 1.328 -26.228 1.00 95.00 92 GLU A CA 1
ATOM 710 C C . GLU A 1 92 ? -43.860 0.215 -26.716 1.00 95.00 92 GLU A C 1
ATOM 712 O O . GLU A 1 92 ? -44.181 -0.972 -26.653 1.00 95.00 92 GLU A O 1
ATOM 717 N N . ILE A 1 93 ? -42.715 0.614 -27.277 1.00 95.75 93 ILE A N 1
ATOM 718 C CA . ILE A 1 93 ? -41.702 -0.290 -27.833 1.00 95.75 93 ILE A CA 1
ATOM 719 C C . ILE A 1 93 ? -40.392 -0.059 -27.114 1.00 95.75 93 ILE A C 1
ATOM 721 O O . ILE A 1 93 ? -39.935 1.076 -27.004 1.00 95.75 93 ILE A O 1
ATOM 725 N N . SER A 1 94 ? -39.758 -1.153 -26.719 1.00 96.94 94 SER A N 1
ATOM 726 C CA . SER A 1 94 ? -38.418 -1.131 -26.160 1.00 96.94 94 SER A CA 1
ATOM 727 C C . SER A 1 94 ? -37.373 -1.348 -27.253 1.00 96.94 94 SER A C 1
ATOM 729 O O . SER A 1 94 ? -37.608 -2.078 -28.222 1.00 96.94 94 SER A O 1
ATOM 731 N N . ILE A 1 95 ? -36.201 -0.729 -27.122 1.00 97.88 95 ILE A N 1
ATOM 732 C CA . ILE A 1 95 ? -35.147 -0.809 -28.136 1.00 97.88 95 ILE A CA 1
ATOM 733 C C . ILE A 1 95 ? -33.759 -1.071 -27.543 1.00 97.88 95 ILE A C 1
ATOM 735 O O . ILE A 1 95 ? -33.438 -0.652 -26.432 1.00 97.88 95 ILE A O 1
ATOM 739 N N . CYS A 1 96 ? -32.918 -1.720 -28.345 1.00 98.00 96 CYS A N 1
ATOM 740 C CA . CYS A 1 96 ? -31.468 -1.757 -28.193 1.00 98.00 96 CYS A CA 1
ATOM 741 C C . CYS A 1 96 ? -30.849 -1.034 -29.397 1.00 98.00 96 CYS A C 1
ATOM 743 O O . CYS A 1 96 ? -30.945 -1.515 -30.529 1.00 98.00 96 CYS A O 1
ATOM 745 N N . LEU A 1 97 ? -30.289 0.155 -29.170 1.00 98.44 97 LEU A N 1
ATOM 746 C CA . LEU A 1 97 ? -29.849 1.082 -30.209 1.00 98.44 97 LEU A CA 1
ATOM 747 C C . LEU A 1 97 ? -28.321 1.169 -30.278 1.00 98.44 97 LEU A C 1
ATOM 749 O O . LEU A 1 97 ? -27.697 1.699 -29.360 1.00 98.44 97 LEU A O 1
ATOM 753 N N . GLY A 1 98 ? -27.720 0.702 -31.374 1.00 98.38 98 GLY A N 1
ATOM 754 C CA . GLY A 1 98 ? -26.291 0.882 -31.626 1.00 98.38 98 GLY A CA 1
ATOM 755 C C . GLY A 1 98 ? -25.948 2.326 -32.007 1.00 98.38 98 GLY A C 1
ATOM 756 O O . GLY A 1 98 ? -26.537 2.890 -32.932 1.00 98.38 98 GLY A O 1
ATOM 757 N N . ILE A 1 99 ? -24.972 2.917 -31.321 1.00 98.38 99 ILE A N 1
ATOM 758 C CA . ILE A 1 99 ? -24.515 4.297 -31.519 1.00 98.38 99 ILE A CA 1
ATOM 759 C C . ILE A 1 99 ? -22.986 4.385 -31.495 1.00 98.38 99 ILE A C 1
ATOM 761 O O . ILE A 1 99 ? -22.305 3.601 -30.835 1.00 98.38 99 ILE A O 1
ATOM 765 N N . SER A 1 100 ? -22.446 5.383 -32.188 1.00 98.25 100 SER A N 1
ATOM 766 C CA . SER A 1 100 ? -21.186 5.999 -31.791 1.00 98.25 100 SER A CA 1
ATOM 767 C C . SER A 1 100 ? -21.498 6.990 -30.680 1.00 98.25 100 SER A C 1
ATOM 769 O O . SER A 1 100 ? -22.150 8.004 -30.919 1.00 98.25 100 SER A O 1
ATOM 771 N N . GLU A 1 101 ? -21.095 6.663 -29.464 1.00 97.00 101 GLU A N 1
ATOM 772 C CA . GLU A 1 101 ? -21.283 7.479 -28.273 1.00 97.00 101 GLU A CA 1
ATOM 773 C C . GLU A 1 101 ? -20.138 8.484 -28.136 1.00 97.00 101 GLU A C 1
ATOM 775 O O . GLU A 1 101 ? -18.985 8.140 -28.375 1.00 97.00 101 GLU A O 1
ATOM 780 N N . ARG A 1 102 ? -20.439 9.706 -27.703 1.00 95.12 102 ARG A N 1
ATOM 781 C CA . ARG A 1 102 ? -19.459 10.710 -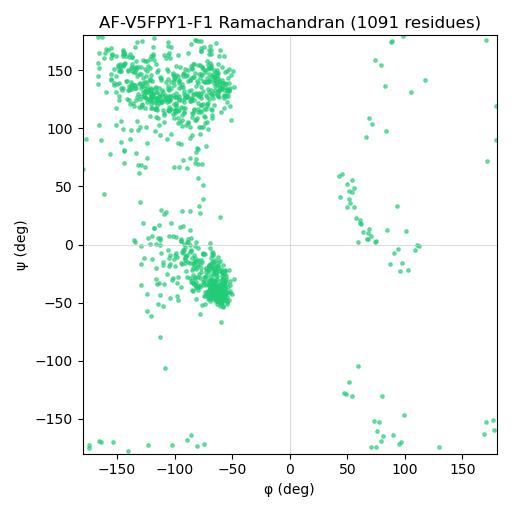27.289 1.00 95.12 102 ARG A CA 1
ATOM 782 C C . ARG A 1 102 ? -19.723 11.107 -25.844 1.00 95.12 102 ARG A C 1
ATOM 784 O O . ARG A 1 102 ? -20.865 11.380 -25.478 1.00 95.12 102 ARG A O 1
ATOM 791 N N . ILE A 1 103 ? -18.665 11.187 -25.040 1.00 90.75 103 ILE A N 1
ATOM 792 C CA . ILE A 1 103 ? -18.786 11.684 -23.665 1.00 90.75 103 ILE A CA 1
ATOM 793 C C . ILE A 1 103 ? -19.175 13.167 -23.668 1.00 90.75 103 ILE A C 1
ATOM 795 O O . ILE A 1 103 ? -18.640 13.956 -24.447 1.00 90.75 103 ILE A O 1
ATOM 799 N N . SER A 1 104 ? -20.082 13.558 -22.774 1.00 80.62 104 SER A N 1
ATOM 800 C CA . SER A 1 104 ? -20.665 14.910 -22.726 1.00 80.62 104 SER A CA 1
ATOM 801 C C . SER A 1 104 ? -19.627 16.033 -22.585 1.00 80.62 104 SER A C 1
ATOM 803 O O . SER A 1 104 ? -19.777 17.094 -23.182 1.00 80.62 104 SER A O 1
ATOM 805 N N . ASN A 1 105 ? -18.535 15.785 -21.854 1.00 76.75 105 ASN A N 1
ATOM 806 C CA . ASN A 1 105 ? -17.491 16.773 -21.555 1.00 76.75 105 ASN A CA 1
ATOM 807 C C . ASN A 1 105 ? -16.161 16.512 -22.289 1.00 76.75 105 ASN A C 1
ATOM 809 O O . ASN A 1 105 ? -15.097 16.901 -21.806 1.00 76.75 105 ASN A O 1
ATOM 813 N N . GLY A 1 106 ? -16.181 15.839 -23.443 1.00 80.75 106 GLY A N 1
ATOM 814 C CA . GLY A 1 106 ? -14.951 15.522 -24.171 1.00 80.75 106 GLY A CA 1
ATOM 815 C C . GLY A 1 106 ? -15.154 15.101 -25.623 1.00 80.75 106 GLY A C 1
ATOM 816 O O . GLY A 1 106 ? -16.233 15.239 -26.193 1.00 80.75 106 GLY A O 1
ATOM 817 N N . TYR A 1 107 ? -14.074 14.616 -26.237 1.00 86.06 107 TYR A N 1
ATOM 818 C CA . TYR A 1 107 ? -14.044 14.119 -27.622 1.00 86.06 107 TYR A CA 1
ATOM 819 C C . TYR A 1 107 ? -13.795 12.607 -27.699 1.00 86.06 107 TYR A C 1
ATOM 821 O O . TYR A 1 107 ? -13.667 12.056 -28.789 1.00 86.06 107 TYR A O 1
ATOM 829 N N . THR A 1 108 ? -13.720 11.929 -26.551 1.00 93.62 108 THR A N 1
ATOM 830 C CA . THR A 1 108 ? -13.605 10.472 -26.503 1.00 93.62 108 THR A CA 1
ATOM 831 C C . THR A 1 108 ? -14.895 9.851 -27.008 1.00 93.62 108 THR A C 1
ATOM 833 O O . THR A 1 108 ? -15.981 10.192 -26.529 1.00 93.62 108 THR A O 1
ATOM 836 N N . LEU A 1 109 ? -14.757 8.932 -27.961 1.00 97.25 109 LEU A N 1
ATOM 837 C CA . LEU A 1 109 ? -15.872 8.194 -28.526 1.00 97.25 109 LEU A CA 1
ATOM 838 C C . LEU A 1 109 ? -15.879 6.752 -28.015 1.00 97.25 109 LEU A C 1
ATOM 840 O O . LEU A 1 109 ? -14.820 6.160 -27.803 1.00 97.25 109 LEU A O 1
ATOM 844 N N . PHE A 1 110 ? -17.062 6.161 -27.896 1.00 97.25 110 PHE A N 1
ATOM 845 C CA . PHE A 1 110 ? -17.261 4.737 -27.644 1.00 97.25 110 PHE A CA 1
ATOM 846 C C . PHE A 1 110 ? -18.171 4.131 -28.709 1.00 97.25 110 PHE A C 1
ATOM 848 O O . PHE A 1 110 ? -19.029 4.798 -29.282 1.00 97.25 110 PHE A O 1
ATOM 855 N N . ASN A 1 111 ? -17.977 2.847 -28.980 1.00 98.00 111 ASN A N 1
ATOM 856 C CA . ASN A 1 111 ? -18.930 2.055 -29.740 1.00 98.00 111 ASN A CA 1
ATOM 857 C C . ASN A 1 111 ? -19.884 1.410 -28.740 1.00 98.00 111 ASN A C 1
ATOM 859 O O . ASN A 1 111 ? -19.436 0.607 -27.918 1.00 98.00 111 ASN A O 1
ATOM 863 N N . SER A 1 112 ? -21.158 1.790 -28.779 1.00 97.31 112 SER A N 1
ATOM 864 C CA . SER A 1 112 ? -22.073 1.517 -27.674 1.00 97.31 112 SER A CA 1
ATOM 865 C C . SER A 1 112 ? -23.439 1.026 -28.138 1.00 97.31 112 SER A C 1
ATOM 867 O O . SER A 1 112 ? -23.888 1.321 -29.244 1.00 97.31 112 SER A O 1
ATOM 869 N N . GLN A 1 113 ? -24.126 0.300 -27.259 1.00 97.56 113 GLN A N 1
ATOM 870 C CA . GLN A 1 113 ? -25.538 -0.058 -27.376 1.00 97.56 113 GLN A CA 1
ATOM 871 C C . GLN A 1 113 ? -26.320 0.579 -26.227 1.00 97.56 113 GLN A C 1
ATOM 873 O O . GLN A 1 113 ? -26.017 0.335 -25.060 1.00 97.56 113 GLN A O 1
ATOM 878 N N . VAL A 1 114 ? -27.326 1.389 -26.554 1.00 96.50 114 VAL A N 1
ATOM 879 C CA . VAL A 1 114 ? -28.219 2.032 -25.581 1.00 96.50 114 VAL A CA 1
ATOM 880 C C . VAL A 1 114 ? -29.509 1.235 -25.465 1.00 96.50 114 VAL A C 1
ATOM 882 O O . VAL A 1 114 ? -30.147 0.914 -26.466 1.00 96.50 114 VAL A O 1
ATOM 885 N N . PHE A 1 115 ? -29.906 0.937 -24.236 1.00 96.38 115 PHE A N 1
ATOM 886 C CA . PHE A 1 115 ? -31.086 0.153 -23.900 1.00 96.38 115 PHE A CA 1
ATOM 887 C C . PHE A 1 115 ? -32.183 1.094 -23.395 1.00 96.38 115 PHE A C 1
ATOM 889 O O . PHE A 1 115 ? -32.009 1.729 -22.356 1.00 96.38 115 PHE A O 1
ATOM 896 N N . ILE A 1 116 ? -33.294 1.203 -24.129 1.00 95.62 116 ILE A N 1
ATOM 897 C CA . ILE A 1 116 ? -34.424 2.090 -23.802 1.00 95.62 116 ILE A CA 1
ATOM 898 C C . ILE A 1 116 ? -35.697 1.252 -23.691 1.00 95.62 116 ILE A C 1
ATOM 900 O O . ILE A 1 116 ? -35.972 0.431 -24.567 1.00 95.62 116 ILE A O 1
ATOM 904 N N . ASP A 1 117 ? -36.462 1.432 -22.618 1.00 94.94 117 ASP A N 1
ATOM 905 C CA . ASP A 1 117 ? -37.716 0.704 -22.410 1.00 94.94 117 ASP A CA 1
ATOM 906 C C . ASP A 1 117 ? -38.915 1.324 -23.156 1.00 94.94 117 ASP A C 1
ATOM 908 O O . ASP A 1 117 ? -38.839 2.397 -23.761 1.00 94.94 117 ASP A O 1
ATOM 912 N N . ALA A 1 118 ? -40.060 0.646 -23.068 1.00 94.12 118 ALA A N 1
ATOM 913 C CA . ALA A 1 118 ? -41.332 1.082 -23.634 1.00 94.12 118 ALA A CA 1
ATOM 914 C C . ALA A 1 118 ? -41.922 2.339 -22.964 1.00 94.12 118 ALA A C 1
ATOM 916 O O . ALA A 1 118 ? -42.911 2.877 -23.457 1.00 94.12 118 ALA A O 1
ATOM 917 N N . GLN A 1 119 ? -41.357 2.817 -21.852 1.00 93.81 119 GLN A N 1
ATOM 918 C CA . GLN A 1 119 ? -41.712 4.083 -21.203 1.00 93.81 119 GLN A CA 1
ATOM 919 C C . GLN A 1 119 ? -40.825 5.242 -21.695 1.00 93.81 119 GLN A C 1
ATOM 921 O O . GLN A 1 119 ? -41.115 6.412 -21.419 1.00 93.81 119 GLN A O 1
ATOM 926 N N . GLY A 1 120 ? -39.796 4.937 -22.491 1.00 92.38 120 GLY A N 1
ATOM 927 C CA . GLY A 1 120 ? -38.810 5.892 -22.977 1.00 92.38 120 GLY A CA 1
ATOM 928 C C . GLY A 1 120 ? -37.662 6.136 -22.000 1.00 92.38 120 GLY A C 1
ATOM 929 O O . GLY A 1 120 ? -36.903 7.085 -22.192 1.00 92.38 120 GLY A O 1
ATOM 930 N N . ASP A 1 121 ? -37.507 5.320 -20.962 1.00 92.25 121 ASP A N 1
ATOM 931 C CA . ASP A 1 121 ? -36.418 5.435 -20.000 1.00 92.25 121 ASP A CA 1
ATOM 932 C C . ASP A 1 121 ? -35.178 4.691 -20.499 1.00 92.25 121 ASP A C 1
ATOM 934 O O . ASP A 1 121 ? -35.243 3.525 -20.897 1.00 92.25 121 ASP A O 1
ATOM 938 N N . ILE A 1 122 ? -34.018 5.343 -20.417 1.00 92.81 122 ILE A N 1
ATOM 939 C CA . ILE A 1 122 ? -32.728 4.699 -20.674 1.00 92.81 122 ILE A CA 1
ATOM 940 C C . ILE A 1 122 ? -32.392 3.812 -19.470 1.00 92.81 122 ILE A C 1
ATOM 942 O O . ILE A 1 122 ? -32.215 4.302 -18.356 1.00 92.81 122 ILE A O 1
ATOM 946 N N . LYS A 1 123 ? -32.306 2.500 -19.692 1.00 90.56 123 LYS A N 1
ATOM 947 C CA . LYS A 1 123 ? -31.973 1.505 -18.657 1.00 90.56 123 LYS A CA 1
ATOM 948 C C . LYS A 1 123 ? -30.484 1.241 -18.540 1.00 90.56 123 LYS A C 1
ATOM 950 O O . LYS A 1 123 ? -30.013 0.818 -17.485 1.00 90.56 123 LYS A O 1
ATOM 955 N N . GLY A 1 124 ? -29.743 1.521 -19.603 1.00 90.56 124 GLY A N 1
ATOM 956 C CA . GLY A 1 124 ? -28.296 1.535 -19.557 1.00 90.56 124 GLY A CA 1
ATOM 957 C C . GLY A 1 124 ? -27.649 1.651 -20.920 1.00 90.56 124 GLY A C 1
ATOM 958 O O . GLY A 1 124 ? -28.306 1.648 -21.962 1.00 90.56 124 GLY A O 1
ATOM 959 N N . VAL A 1 125 ? -26.327 1.743 -20.880 1.00 93.50 125 VAL A N 1
ATOM 960 C CA . VAL A 1 125 ? -25.460 1.775 -22.051 1.00 93.50 125 VAL A CA 1
ATOM 961 C C . VAL A 1 125 ? -24.426 0.679 -21.878 1.00 93.50 125 VAL A C 1
ATOM 963 O O . VAL A 1 125 ? -23.776 0.630 -20.836 1.00 93.50 125 VAL A O 1
ATOM 966 N N . HIS A 1 126 ? -24.266 -0.178 -22.882 1.00 95.69 126 HIS A N 1
ATOM 967 C CA . HIS A 1 126 ? -23.141 -1.098 -22.988 1.00 95.69 126 HIS A CA 1
ATOM 968 C C . HIS A 1 126 ? -22.091 -0.511 -23.933 1.00 95.69 126 HIS A C 1
ATOM 970 O O . HIS A 1 126 ? -22.403 -0.242 -25.089 1.00 95.69 126 HIS A O 1
ATOM 976 N N . ARG A 1 127 ? -20.856 -0.325 -23.452 1.00 95.94 127 ARG A N 1
ATOM 977 C CA . ARG A 1 127 ? -19.708 0.143 -24.248 1.00 95.94 127 ARG A CA 1
ATOM 978 C C . ARG A 1 127 ? -18.859 -1.064 -24.655 1.00 95.94 127 ARG A C 1
ATOM 980 O O . ARG A 1 127 ? -18.435 -1.809 -23.770 1.00 95.94 127 ARG A O 1
ATOM 987 N N . LYS A 1 128 ? -18.569 -1.215 -25.952 1.00 97.12 128 LYS A N 1
ATOM 988 C CA . LYS A 1 128 ? -17.751 -2.300 -26.525 1.00 97.12 128 LYS A CA 1
ATOM 989 C C . LYS A 1 128 ? -16.416 -2.396 -25.787 1.00 97.12 128 LYS A C 1
ATOM 991 O O . LYS A 1 128 ? -15.620 -1.455 -25.788 1.00 97.12 128 LYS A O 1
ATOM 996 N N . LEU A 1 129 ? -16.151 -3.539 -25.164 1.00 96.06 129 LEU A N 1
ATOM 997 C CA . LEU A 1 129 ? -14.968 -3.778 -24.333 1.00 96.06 129 LEU A CA 1
ATOM 998 C C . LEU A 1 129 ? -13.670 -3.675 -25.139 1.00 96.06 129 LEU A C 1
ATOM 1000 O O . LEU A 1 129 ? -12.656 -3.199 -24.635 1.00 96.06 129 LEU A O 1
ATOM 1004 N N . GLN A 1 130 ? -13.701 -4.129 -26.394 1.00 95.81 130 GLN A N 1
ATOM 1005 C CA . GLN A 1 130 ? -12.536 -4.156 -27.270 1.00 95.81 130 GLN A CA 1
ATOM 1006 C C . GLN A 1 130 ? -12.899 -3.703 -28.690 1.00 95.81 130 GLN A C 1
ATOM 1008 O O . GLN A 1 130 ? -13.345 -4.520 -29.503 1.00 95.81 130 GLN A O 1
ATOM 1013 N N . PRO A 1 131 ? -12.644 -2.431 -29.044 1.00 96.69 131 PRO A N 1
ATOM 1014 C CA . PRO A 1 131 ? -12.643 -1.999 -30.435 1.00 96.69 131 PRO A CA 1
ATOM 1015 C C . PRO A 1 131 ? -11.687 -2.877 -31.260 1.00 96.69 131 PRO A C 1
ATOM 1017 O O . PRO A 1 131 ? -10.566 -3.211 -30.841 1.00 96.69 131 PRO A O 1
ATOM 1020 N N . THR A 1 132 ? -12.164 -3.334 -32.412 1.00 93.31 132 THR A N 1
ATOM 1021 C CA . THR A 1 132 ? -11.499 -4.332 -33.250 1.00 93.31 132 THR A CA 1
ATOM 1022 C C . THR A 1 132 ? -10.594 -3.667 -34.275 1.00 93.31 132 THR A C 1
ATOM 1024 O O . THR A 1 132 ? -11.023 -2.816 -35.036 1.00 93.31 132 THR A O 1
ATOM 1027 N N . TYR A 1 133 ? -9.329 -4.088 -34.325 1.00 92.38 133 TYR A N 1
ATOM 1028 C CA . TYR A 1 133 ? -8.371 -3.632 -35.338 1.00 92.38 133 TYR A CA 1
ATOM 1029 C C . TYR A 1 133 ? -8.302 -2.090 -35.449 1.00 92.38 133 TYR A C 1
ATOM 1031 O O . TYR A 1 133 ? -7.938 -1.449 -34.460 1.00 92.38 133 TYR A O 1
ATOM 1039 N N . VAL A 1 134 ? -8.628 -1.502 -36.606 1.00 92.19 134 VAL A N 1
ATOM 1040 C CA . VAL A 1 134 ? -8.576 -0.049 -36.858 1.00 92.19 134 VAL A CA 1
ATOM 1041 C C . VAL A 1 134 ? -9.626 0.752 -36.094 1.00 92.19 134 VAL A C 1
ATOM 1043 O O . VAL A 1 134 ? -9.440 1.949 -35.895 1.00 92.19 134 VAL A O 1
ATOM 1046 N N . GLU A 1 135 ? -10.672 0.110 -35.571 1.00 96.25 135 GLU A N 1
ATOM 1047 C CA . GLU A 1 135 ? -11.663 0.757 -34.704 1.00 96.25 135 GLU A CA 1
ATOM 1048 C C . GLU A 1 135 ? -11.022 1.416 -33.470 1.00 96.25 135 GLU A C 1
ATOM 1050 O O . GLU A 1 135 ? -11.551 2.394 -32.948 1.00 96.25 135 GLU A O 1
ATOM 1055 N N . ARG A 1 136 ? -9.849 0.931 -33.029 1.00 95.12 136 ARG A N 1
ATOM 1056 C CA . ARG A 1 136 ? -9.065 1.507 -31.915 1.00 95.12 136 ARG A CA 1
ATOM 1057 C C . ARG A 1 136 ? -8.540 2.913 -32.194 1.00 95.12 136 ARG A C 1
ATOM 1059 O O . ARG A 1 136 ? -8.073 3.575 -31.276 1.00 95.12 136 ARG A O 1
ATOM 1066 N N . MET A 1 137 ? -8.582 3.354 -33.450 1.00 91.88 137 MET A N 1
ATOM 1067 C CA . MET A 1 137 ? -8.268 4.733 -33.821 1.00 91.88 137 MET A CA 1
ATOM 1068 C C . MET A 1 137 ? -9.458 5.680 -33.614 1.00 91.88 137 MET A C 1
ATOM 1070 O O . MET A 1 137 ? -9.268 6.891 -33.645 1.00 91.88 137 MET A O 1
ATOM 1074 N N . VAL A 1 138 ? -10.669 5.141 -33.426 1.00 95.88 138 VAL A N 1
ATOM 1075 C CA . VAL A 1 138 ? -11.913 5.912 -33.284 1.00 95.88 138 VAL A CA 1
ATOM 1076 C C . VAL A 1 138 ? -12.440 5.840 -31.861 1.00 95.88 138 VAL A C 1
ATOM 1078 O O . VAL A 1 138 ? -12.704 6.872 -31.250 1.00 95.88 138 VAL A O 1
ATOM 1081 N N . TRP A 1 139 ? -12.598 4.623 -31.338 1.00 97.50 139 TRP A N 1
ATOM 1082 C CA . TRP A 1 139 ? -13.297 4.384 -30.082 1.00 97.50 139 TRP A CA 1
ATOM 1083 C C . TRP A 1 139 ? -12.352 3.914 -28.980 1.00 97.50 139 TRP A C 1
ATOM 1085 O O . TRP A 1 139 ? -11.447 3.108 -29.207 1.00 97.50 139 TRP A O 1
ATOM 1095 N N . ALA A 1 140 ? -12.609 4.393 -27.767 1.00 96.31 140 ALA A N 1
ATOM 1096 C CA . ALA A 1 140 ? -11.995 3.906 -26.544 1.00 96.31 140 ALA A CA 1
ATOM 1097 C C . ALA A 1 140 ? -12.620 2.572 -26.090 1.00 96.31 140 ALA A C 1
ATOM 1099 O O . ALA A 1 140 ? -13.668 2.142 -26.575 1.00 96.31 140 ALA A O 1
ATOM 1100 N N . GLN A 1 141 ? -11.952 1.898 -25.151 1.00 95.44 141 GLN A N 1
ATOM 1101 C CA . GLN A 1 141 ? -12.396 0.619 -24.592 1.00 95.44 141 GLN A CA 1
ATOM 1102 C C . GLN A 1 141 ? -13.450 0.820 -23.493 1.00 95.44 141 GLN A C 1
ATOM 1104 O O . GLN A 1 141 ? -13.246 1.595 -22.553 1.00 95.44 141 GLN A O 1
ATOM 1109 N N . GLY A 1 142 ? -14.558 0.084 -23.585 1.00 92.94 142 GLY A N 1
ATOM 1110 C CA . GLY A 1 142 ? -15.566 -0.003 -22.531 1.00 92.94 142 GLY A CA 1
ATOM 1111 C C . GLY A 1 142 ? -15.080 -0.766 -21.291 1.00 92.94 142 GLY A C 1
ATOM 1112 O O . GLY A 1 142 ? -14.220 -1.643 -21.368 1.00 92.94 142 GLY A O 1
ATOM 1113 N N . GLY A 1 143 ? -15.640 -0.433 -20.124 1.00 89.94 143 GLY A N 1
ATOM 1114 C CA . GLY A 1 143 ? -15.333 -1.087 -18.847 1.00 89.94 143 GLY A CA 1
ATOM 1115 C C . GLY A 1 143 ? -16.330 -2.187 -18.458 1.00 89.94 143 GLY A C 1
ATOM 1116 O O . GLY A 1 143 ? -17.469 -2.220 -18.912 1.00 89.94 143 GLY A O 1
ATOM 1117 N N . GLY A 1 144 ? -15.951 -3.058 -17.515 1.00 91.75 144 GLY A N 1
ATOM 1118 C CA . GLY A 1 144 ? -16.837 -4.119 -17.002 1.00 91.75 144 GLY A CA 1
ATOM 1119 C C . GLY A 1 144 ? -18.044 -3.619 -16.189 1.00 91.75 144 GLY A C 1
ATOM 1120 O O . GLY A 1 144 ? -18.918 -4.411 -15.825 1.00 91.75 144 GLY A O 1
ATOM 1121 N N . HIS A 1 145 ? -18.117 -2.314 -15.899 1.00 90.56 145 HIS A N 1
ATOM 1122 C CA . HIS A 1 145 ? -19.280 -1.694 -15.270 1.00 90.56 145 HIS A CA 1
ATOM 1123 C C . HIS A 1 145 ? -20.535 -1.825 -16.137 1.00 90.56 145 HIS A C 1
ATOM 1125 O O . HIS A 1 145 ? -21.581 -2.185 -15.600 1.00 90.56 145 HIS A O 1
ATOM 1131 N N . THR A 1 146 ? -20.408 -1.612 -17.448 1.00 90.38 146 THR A N 1
ATOM 1132 C CA . THR A 1 146 ? -21.509 -1.559 -18.422 1.00 90.38 146 THR A CA 1
ATOM 1133 C C . THR A 1 146 ? -21.823 -2.908 -19.086 1.00 90.38 146 THR A C 1
ATOM 1135 O O . THR A 1 146 ? -22.777 -3.027 -19.844 1.00 90.38 146 THR A O 1
ATOM 1138 N N . LEU A 1 147 ? -21.045 -3.960 -18.808 1.00 94.81 147 LEU A N 1
ATOM 1139 C CA . LEU A 1 147 ? -21.264 -5.322 -19.317 1.00 94.81 147 LEU A CA 1
ATOM 1140 C C . LEU A 1 147 ? -22.319 -6.068 -18.479 1.00 94.81 147 LEU A C 1
ATOM 1142 O O . LEU A 1 147 ? -21.963 -6.834 -17.578 1.00 94.81 147 LEU A O 1
ATOM 1146 N N . ARG A 1 148 ? -23.612 -5.810 -18.699 1.00 92.00 148 ARG A N 1
ATOM 1147 C CA . ARG A 1 148 ? -24.725 -6.340 -17.882 1.00 92.00 148 ARG A CA 1
ATOM 1148 C C . ARG A 1 148 ? -25.958 -6.658 -18.712 1.00 92.00 148 ARG A C 1
ATOM 1150 O O . ARG A 1 148 ? -26.084 -6.192 -19.838 1.00 92.00 148 ARG A O 1
ATOM 1157 N N . THR A 1 149 ? -26.872 -7.418 -18.117 1.00 93.94 149 THR A N 1
ATOM 1158 C CA . THR A 1 149 ? -28.247 -7.533 -18.618 1.00 93.94 149 THR A CA 1
ATOM 1159 C C . THR A 1 149 ? -29.153 -6.483 -17.983 1.00 93.94 149 THR A C 1
ATOM 1161 O O . THR A 1 149 ? -28.950 -6.112 -16.827 1.00 93.94 149 THR A O 1
ATOM 1164 N N . TYR A 1 150 ? -30.188 -6.072 -18.708 1.00 89.56 150 TYR A N 1
ATOM 1165 C CA . TYR A 1 150 ? -31.205 -5.120 -18.282 1.00 89.56 150 TYR A CA 1
ATOM 1166 C C . TYR A 1 150 ? -32.555 -5.834 -18.231 1.00 89.56 150 TYR A C 1
ATOM 1168 O O . TYR A 1 150 ? -33.041 -6.348 -19.233 1.00 89.56 150 TYR A O 1
ATOM 1176 N N . ASP A 1 151 ? -33.139 -5.902 -17.045 1.00 80.12 151 ASP A N 1
ATOM 1177 C CA . ASP A 1 151 ? -34.423 -6.542 -16.744 1.00 80.12 151 ASP A CA 1
ATOM 1178 C C . ASP A 1 151 ? -35.619 -5.590 -16.871 1.00 80.12 151 ASP A C 1
ATOM 1180 O O . ASP A 1 151 ? -36.765 -6.010 -16.821 1.00 80.12 151 ASP A O 1
ATOM 1184 N N . SER A 1 152 ? -35.348 -4.297 -17.029 1.00 69.56 152 SER A N 1
ATOM 1185 C CA . SER A 1 152 ? -36.339 -3.221 -17.040 1.00 69.56 152 SER A CA 1
ATOM 1186 C C . SER A 1 152 ? -36.730 -2.768 -18.447 1.00 69.56 152 SER A C 1
ATOM 1188 O O . SER A 1 152 ? -37.472 -1.804 -18.596 1.00 69.56 152 SER A O 1
ATOM 1190 N N . LEU A 1 153 ? -36.257 -3.465 -19.486 1.00 75.88 153 LEU A N 1
ATOM 1191 C CA . LEU A 1 153 ? -36.664 -3.220 -20.872 1.00 75.88 153 LEU A CA 1
ATOM 1192 C C . LEU A 1 153 ? -38.032 -3.853 -21.198 1.00 75.88 153 LEU A C 1
ATOM 1194 O O . LEU A 1 153 ? -38.613 -3.562 -22.236 1.00 75.88 153 LEU A O 1
ATOM 1198 N N . GLY A 1 154 ? -38.544 -4.731 -20.340 1.00 76.25 154 GLY A N 1
ATOM 1199 C CA . GLY A 1 154 ? -39.798 -5.470 -20.486 1.00 76.25 154 GLY A CA 1
ATOM 1200 C C . GLY A 1 154 ? -39.873 -6.561 -19.416 1.00 76.25 154 GLY A C 1
ATOM 1201 O O . GLY A 1 154 ? -39.088 -6.549 -18.479 1.00 76.25 154 GLY A O 1
ATOM 1202 N N . ASP A 1 155 ? -40.751 -7.555 -19.561 1.00 80.06 155 ASP A N 1
ATOM 1203 C CA . ASP A 1 155 ? -40.790 -8.713 -18.642 1.00 80.06 155 ASP A CA 1
ATOM 1204 C C . ASP A 1 155 ? -39.686 -9.754 -18.950 1.00 80.06 155 ASP A C 1
ATOM 1206 O O . ASP A 1 155 ? -39.919 -10.960 -18.847 1.00 80.06 155 ASP A O 1
ATOM 1210 N N . PHE A 1 156 ? -38.518 -9.306 -19.420 1.00 89.12 156 PHE A N 1
ATOM 1211 C CA . PHE A 1 156 ? -37.406 -10.152 -19.856 1.00 89.12 156 PHE A CA 1
ATOM 1212 C C . PHE A 1 156 ? -36.049 -9.482 -19.619 1.00 89.12 156 PHE A C 1
ATOM 1214 O O . PHE A 1 156 ? -35.928 -8.257 -19.665 1.00 89.12 156 PHE A O 1
ATOM 1221 N N . LYS A 1 157 ? -35.003 -10.293 -19.433 1.00 92.25 157 LYS A N 1
ATOM 1222 C CA . LYS A 1 157 ? -33.610 -9.840 -19.308 1.00 92.25 157 LYS A CA 1
ATOM 1223 C C . LYS A 1 157 ? -32.889 -9.806 -20.648 1.00 92.25 157 LYS A C 1
ATOM 1225 O O . LYS A 1 157 ? -32.652 -10.849 -21.262 1.00 92.25 157 LYS A O 1
ATOM 1230 N N . ILE A 1 158 ? -32.465 -8.615 -21.060 1.00 95.62 158 ILE A N 1
ATOM 1231 C CA . ILE A 1 158 ? -31.757 -8.399 -22.324 1.00 95.62 158 ILE A CA 1
ATOM 1232 C C . ILE A 1 158 ? -30.307 -7.959 -22.104 1.00 95.62 158 ILE A C 1
ATOM 1234 O O . ILE A 1 158 ? -30.039 -7.091 -21.281 1.00 95.62 158 ILE A O 1
ATOM 1238 N N . GLY A 1 159 ? -29.367 -8.544 -22.839 1.00 96.38 159 GLY A N 1
ATOM 1239 C CA . GLY A 1 159 ? -27.979 -8.086 -22.940 1.00 96.38 159 GLY A CA 1
ATOM 1240 C C . GLY A 1 159 ? -27.570 -7.934 -24.405 1.00 96.38 159 GLY A C 1
ATOM 1241 O O . GLY A 1 159 ? -28.342 -8.255 -25.310 1.00 96.38 159 GLY A O 1
ATOM 1242 N N . GLY A 1 160 ? -26.368 -7.426 -24.668 1.00 96.75 160 GLY A N 1
ATOM 1243 C CA . GLY A 1 160 ? -25.871 -7.310 -26.038 1.00 96.75 160 GLY A CA 1
ATOM 1244 C C . GLY A 1 160 ? -24.382 -7.009 -26.118 1.00 96.75 160 GLY A C 1
ATOM 1245 O O . GLY A 1 160 ? -23.810 -6.479 -25.171 1.00 96.75 160 GLY A O 1
ATOM 1246 N N . LEU A 1 161 ? -23.772 -7.369 -27.250 1.00 98.19 161 LEU A N 1
ATOM 1247 C CA . LEU A 1 161 ? -22.356 -7.132 -27.575 1.00 98.19 161 LEU A CA 1
ATOM 1248 C C . LEU A 1 161 ? -22.212 -6.678 -29.039 1.00 98.19 161 LEU A C 1
ATOM 1250 O O . LEU A 1 161 ? -23.020 -7.059 -29.895 1.00 98.19 161 LEU A O 1
ATOM 1254 N N . CYS A 1 162 ? -21.173 -5.899 -29.342 1.00 97.50 162 CYS A N 1
ATOM 1255 C CA . CYS A 1 162 ? -20.946 -5.312 -30.669 1.00 97.50 162 CYS A CA 1
ATOM 1256 C C . CYS A 1 162 ? -19.926 -6.115 -31.503 1.00 97.50 162 CYS A C 1
ATOM 1258 O O . CYS A 1 162 ? -18.755 -6.236 -31.140 1.00 97.50 162 CYS A O 1
ATOM 1260 N N . CYS A 1 163 ? -20.330 -6.620 -32.668 1.00 96.38 163 CYS A N 1
ATOM 1261 C CA . CYS A 1 163 ? -19.483 -7.285 -33.665 1.00 96.38 163 CYS A CA 1
ATOM 1262 C C . CYS A 1 163 ? -18.544 -8.329 -33.056 1.00 96.38 163 CYS A C 1
ATOM 1264 O O . CYS A 1 163 ? -18.991 -9.208 -32.316 1.00 96.38 163 CYS A O 1
ATOM 1266 N N . TRP A 1 164 ? -17.247 -8.247 -33.341 1.00 95.81 164 TRP A N 1
ATOM 1267 C CA . TRP A 1 164 ? -16.227 -9.193 -32.901 1.00 95.81 164 TRP A CA 1
ATOM 1268 C C . TRP A 1 164 ? -16.066 -9.260 -31.380 1.00 95.81 164 TRP A C 1
ATOM 1270 O O . TRP A 1 164 ? -15.475 -10.210 -30.882 1.00 95.81 164 TRP A O 1
ATOM 1280 N N . GLU A 1 165 ? -16.660 -8.350 -30.608 1.00 95.81 165 GLU A N 1
ATOM 1281 C CA . GLU A 1 165 ? -16.786 -8.526 -29.158 1.00 95.81 165 GLU A CA 1
ATOM 1282 C C . GLU A 1 165 ? -17.508 -9.834 -28.796 1.00 95.81 165 GLU A C 1
ATOM 1284 O O . GLU A 1 165 ? -17.163 -10.493 -27.817 1.00 95.81 165 GLU A O 1
ATOM 1289 N N . ASN A 1 166 ? -18.426 -10.294 -29.650 1.00 96.69 166 ASN A N 1
ATOM 1290 C CA . ASN A 1 166 ? -19.088 -11.589 -29.515 1.00 96.69 166 ASN A CA 1
ATOM 1291 C C . ASN A 1 166 ? -18.118 -12.783 -29.562 1.00 96.69 166 ASN A C 1
ATOM 1293 O O . ASN A 1 166 ? -18.482 -13.888 -29.156 1.00 96.69 166 ASN A O 1
ATOM 1297 N N . THR A 1 167 ? -16.866 -12.611 -30.000 1.00 95.44 167 THR A N 1
ATOM 1298 C CA . THR A 1 167 ? -15.869 -13.682 -29.886 1.00 95.44 167 THR A CA 1
ATOM 1299 C C . THR A 1 167 ? -15.302 -13.823 -28.489 1.00 95.44 167 THR A C 1
ATOM 1301 O O . THR A 1 167 ? -14.712 -14.861 -28.209 1.00 95.44 167 THR A O 1
ATOM 1304 N N . MET A 1 168 ? -15.462 -12.826 -27.614 1.00 96.75 168 MET A N 1
ATOM 1305 C CA . MET A 1 168 ? -14.934 -12.844 -26.251 1.00 96.75 168 MET A CA 1
ATOM 1306 C C . MET A 1 168 ? -15.762 -13.800 -25.380 1.00 96.75 168 MET A C 1
ATOM 1308 O O . MET A 1 168 ? -16.864 -13.443 -24.953 1.00 96.75 168 MET A O 1
ATOM 1312 N N . PRO A 1 169 ? -15.256 -15.007 -25.049 1.00 94.25 169 PRO A N 1
ATOM 1313 C CA . PRO A 1 169 ? -16.064 -16.005 -24.349 1.00 94.25 169 PRO A CA 1
ATOM 1314 C C . PRO A 1 169 ? -16.455 -15.532 -22.947 1.00 94.25 169 PRO A C 1
ATOM 1316 O O . PRO A 1 169 ? -17.565 -15.780 -22.494 1.00 94.25 169 PRO A O 1
ATOM 1319 N N . LEU A 1 170 ? -15.567 -14.784 -22.285 1.00 95.31 170 LEU A N 1
ATOM 1320 C CA . LEU A 1 170 ? -15.801 -14.237 -20.950 1.00 95.31 170 LEU A CA 1
ATOM 1321 C C . LEU A 1 170 ? -16.857 -13.120 -20.939 1.00 95.31 170 LEU A C 1
ATOM 1323 O O . LEU A 1 170 ? -17.593 -13.003 -19.965 1.00 95.31 170 LEU A O 1
ATOM 1327 N N . ALA A 1 171 ? -16.976 -12.329 -22.012 1.00 96.31 171 ALA A N 1
ATOM 1328 C CA . ALA A 1 171 ? -18.012 -11.298 -22.105 1.00 96.31 171 ALA A CA 1
ATOM 1329 C C . ALA A 1 171 ? -19.403 -11.933 -22.242 1.00 96.31 171 ALA A C 1
ATOM 1331 O O . ALA A 1 171 ? -20.329 -11.601 -21.505 1.00 96.31 171 ALA A O 1
ATOM 1332 N N . ARG A 1 172 ? -19.513 -12.946 -23.108 1.00 95.88 172 ARG A N 1
ATOM 1333 C CA . ARG A 1 172 ? -20.727 -13.758 -23.265 1.00 95.88 172 ARG A CA 1
ATOM 1334 C C . ARG A 1 172 ? -21.083 -14.531 -21.995 1.00 95.88 172 ARG A C 1
ATOM 1336 O O . ARG A 1 172 ? -22.250 -14.570 -21.602 1.00 95.88 172 ARG A O 1
ATOM 1343 N N . GLN A 1 173 ? -20.083 -15.089 -21.311 1.00 94.56 173 GLN A N 1
ATOM 1344 C CA . GLN A 1 173 ? -20.269 -15.749 -20.018 1.00 94.56 173 GLN A CA 1
ATOM 1345 C C . GLN A 1 173 ? -20.777 -14.768 -18.953 1.00 94.56 173 GLN A C 1
ATOM 1347 O O . GLN A 1 173 ? -21.649 -15.133 -18.169 1.00 94.56 173 GLN A O 1
ATOM 1352 N N . ALA A 1 174 ? -20.279 -13.527 -18.931 1.00 95.75 174 ALA A N 1
ATOM 1353 C CA . ALA A 1 174 ? -20.744 -12.504 -17.999 1.00 95.75 174 ALA A CA 1
ATOM 1354 C C . ALA A 1 174 ? -22.242 -12.225 -18.146 1.00 95.75 174 ALA A C 1
ATOM 1356 O O . ALA A 1 174 ? -22.948 -12.262 -17.143 1.00 95.75 174 ALA A O 1
ATOM 1357 N N . LEU A 1 175 ? -22.725 -12.018 -19.375 1.00 96.31 175 LEU A N 1
ATOM 1358 C CA . LEU A 1 175 ? -24.150 -11.791 -19.645 1.00 96.31 175 LEU A CA 1
ATOM 1359 C C . LEU A 1 175 ? -24.993 -13.033 -19.316 1.00 96.31 175 LEU A C 1
ATOM 1361 O O . LEU A 1 175 ? -26.020 -12.934 -18.646 1.00 96.31 175 LEU A O 1
ATOM 1365 N N . THR A 1 176 ? -24.505 -14.223 -19.679 1.00 94.75 176 THR A N 1
ATOM 1366 C CA . THR A 1 176 ? -25.167 -15.498 -19.351 1.00 94.75 176 THR A CA 1
ATOM 1367 C C . THR A 1 176 ? -25.357 -15.666 -17.837 1.00 94.75 176 THR A C 1
ATOM 1369 O O . THR A 1 176 ? -26.439 -16.034 -17.377 1.00 94.75 176 THR A O 1
ATOM 1372 N N . LEU A 1 177 ? -24.326 -15.365 -17.038 1.00 92.56 177 LEU A N 1
ATOM 1373 C CA . LEU A 1 177 ? -24.389 -15.460 -15.574 1.00 92.56 177 LEU A CA 1
ATOM 1374 C C . LEU A 1 177 ? -25.227 -14.350 -14.924 1.00 92.56 177 LEU A C 1
ATOM 1376 O O . LEU A 1 177 ? -25.760 -14.556 -13.832 1.00 92.56 177 LEU A O 1
ATOM 1380 N N . ASP A 1 178 ? -25.397 -13.214 -15.601 1.00 92.25 178 ASP A N 1
ATOM 1381 C CA . ASP A 1 178 ? -26.325 -12.142 -15.205 1.00 92.25 178 ASP A CA 1
ATOM 1382 C C . ASP A 1 178 ? -27.804 -12.515 -15.467 1.00 92.25 178 ASP A C 1
ATOM 1384 O O . ASP A 1 178 ? -28.733 -11.856 -14.984 1.00 92.25 178 ASP A O 1
ATOM 1388 N N . GLY A 1 179 ? -28.030 -13.646 -16.149 1.00 92.25 179 GLY A N 1
ATOM 1389 C CA . GLY A 1 179 ? -29.345 -14.228 -16.398 1.00 92.25 179 GLY A CA 1
ATOM 1390 C C . GLY A 1 179 ? -29.966 -13.806 -17.724 1.00 92.25 179 GLY A C 1
ATOM 1391 O O . GLY A 1 179 ? -31.183 -13.681 -17.783 1.00 92.25 179 GLY A O 1
ATOM 1392 N N . GLU A 1 180 ? -29.156 -13.582 -18.759 1.00 95.12 180 GLU A N 1
ATOM 1393 C CA . GLU A 1 180 ? -29.618 -13.194 -20.097 1.00 95.12 180 GLU A CA 1
ATOM 1394 C C . GLU A 1 180 ? -30.672 -14.166 -20.670 1.00 95.12 180 GLU A C 1
ATOM 1396 O O . GLU A 1 180 ? -30.520 -15.392 -20.627 1.00 95.12 180 GLU A O 1
ATOM 1401 N N . GLU A 1 181 ? -31.751 -13.599 -21.210 1.00 95.69 181 GLU A N 1
ATOM 1402 C CA . GLU A 1 181 ? -32.862 -14.313 -21.858 1.00 95.69 181 GLU A CA 1
ATOM 1403 C C . GLU A 1 181 ? -32.988 -13.963 -23.343 1.00 95.69 181 GLU A C 1
ATOM 1405 O O . GLU A 1 181 ? -33.411 -14.798 -24.150 1.00 95.69 181 GLU A O 1
ATOM 1410 N N . ILE A 1 182 ? -32.592 -12.736 -23.693 1.00 97.62 182 ILE A N 1
ATOM 1411 C CA . ILE A 1 182 ? -32.457 -12.253 -25.062 1.00 97.62 182 ILE A CA 1
ATOM 1412 C C . ILE A 1 182 ? -31.091 -11.576 -25.199 1.00 97.62 182 ILE A C 1
ATOM 1414 O O . ILE A 1 182 ? -30.739 -10.702 -24.413 1.00 97.62 182 ILE A O 1
ATOM 1418 N N . HIS A 1 183 ? -30.335 -11.955 -26.218 1.00 98.31 183 HIS A N 1
ATOM 1419 C CA . HIS A 1 183 ? -29.057 -11.355 -26.566 1.00 98.31 183 HIS A CA 1
ATOM 1420 C C . HIS A 1 183 ? -29.158 -10.576 -27.878 1.00 98.31 183 HIS A C 1
ATOM 1422 O O . HIS A 1 183 ? -29.655 -11.103 -28.878 1.00 98.31 183 HIS A O 1
ATOM 1428 N N . VAL A 1 184 ? -28.636 -9.353 -27.905 1.00 98.56 184 VAL A N 1
ATOM 1429 C CA . VAL A 1 184 ? -28.515 -8.543 -29.120 1.00 98.56 184 VAL A CA 1
ATOM 1430 C C . VAL A 1 184 ? -27.076 -8.558 -29.629 1.00 98.56 184 VAL A C 1
ATOM 1432 O O . VAL A 1 184 ? -26.161 -8.056 -28.980 1.00 98.56 184 VAL A O 1
ATOM 1435 N N . GLY A 1 185 ? -26.892 -9.114 -30.826 1.00 98.31 185 GLY A N 1
ATOM 1436 C CA . GLY A 1 185 ? -25.654 -8.991 -31.587 1.00 98.31 185 GLY A CA 1
ATOM 1437 C C . GLY A 1 185 ? -25.783 -7.867 -32.607 1.00 98.31 185 GLY A C 1
ATOM 1438 O O . GLY A 1 185 ? -26.440 -8.045 -33.635 1.00 98.31 185 GLY A O 1
ATOM 1439 N N . ALA A 1 186 ? -25.163 -6.722 -32.337 1.00 98.12 186 ALA A N 1
ATOM 1440 C CA . ALA A 1 186 ? -25.124 -5.593 -33.263 1.00 98.12 186 ALA A CA 1
ATOM 1441 C C . ALA A 1 186 ? -23.900 -5.726 -34.182 1.00 98.12 186 ALA A C 1
ATOM 1443 O O . ALA A 1 186 ? -22.795 -5.897 -33.680 1.00 98.12 186 ALA A O 1
ATOM 1444 N N . TRP A 1 187 ? -24.075 -5.678 -35.506 1.00 98.00 187 TRP A N 1
ATOM 1445 C CA . TRP A 1 187 ? -22.991 -5.879 -36.481 1.00 98.00 187 TRP A CA 1
ATOM 1446 C C . TRP A 1 187 ? -23.025 -4.844 -37.615 1.00 98.00 187 TRP A C 1
ATOM 1448 O O . TRP A 1 187 ? -24.113 -4.462 -38.042 1.00 98.00 187 TRP A O 1
ATOM 1458 N N . PRO A 1 188 ? -21.875 -4.444 -38.186 1.00 96.38 188 PRO A N 1
ATOM 1459 C CA . PRO A 1 188 ? -21.829 -3.743 -39.463 1.00 96.38 188 PRO A CA 1
ATOM 1460 C C . PRO A 1 188 ? -21.937 -4.736 -40.636 1.00 96.38 188 PRO A C 1
ATOM 1462 O O . PRO A 1 188 ? -21.956 -5.957 -40.459 1.00 96.38 188 PRO A O 1
ATOM 1465 N N . ALA A 1 189 ? -21.982 -4.222 -41.860 1.00 95.75 189 ALA A N 1
ATOM 1466 C CA . ALA A 1 189 ? -22.057 -4.980 -43.107 1.00 95.75 189 ALA A CA 1
ATOM 1467 C C . ALA A 1 189 ? -20.682 -5.537 -43.528 1.00 95.75 189 ALA A C 1
ATOM 1469 O O . ALA A 1 189 ? -20.192 -5.241 -44.617 1.00 95.75 189 ALA A O 1
ATOM 1470 N N . LEU A 1 190 ? -20.025 -6.333 -42.680 1.00 93.19 190 LEU A N 1
ATOM 1471 C CA . LEU A 1 190 ? -18.641 -6.784 -42.913 1.00 93.19 190 LEU A CA 1
ATOM 1472 C C . LEU A 1 190 ? -18.430 -7.493 -44.267 1.00 93.19 190 LEU A C 1
ATOM 1474 O O . LEU A 1 190 ? -17.365 -7.381 -44.861 1.00 93.19 190 LEU A O 1
ATOM 1478 N N . ASN A 1 191 ? -19.447 -8.172 -44.808 1.00 93.25 191 ASN A N 1
ATOM 1479 C CA . ASN A 1 191 ? -19.391 -8.837 -46.121 1.00 93.25 191 ASN A CA 1
ATOM 1480 C C . ASN A 1 191 ? -19.319 -7.876 -47.333 1.00 93.25 191 ASN A C 1
ATOM 1482 O O . ASN A 1 191 ? -19.233 -8.320 -48.487 1.00 93.25 191 ASN A O 1
ATOM 1486 N N . THR A 1 192 ? -19.375 -6.566 -47.089 1.00 94.81 192 THR A N 1
ATOM 1487 C CA . THR A 1 192 ? -19.094 -5.520 -48.083 1.00 94.81 192 THR A CA 1
ATOM 1488 C C . THR A 1 192 ? -17.617 -5.161 -48.182 1.00 94.81 192 THR A C 1
ATOM 1490 O O . THR A 1 192 ? -17.225 -4.537 -49.166 1.00 94.81 192 THR A O 1
ATOM 1493 N N . MET A 1 193 ? -16.812 -5.548 -47.192 1.00 93.69 193 MET A N 1
ATOM 1494 C CA . MET A 1 193 ? -15.396 -5.217 -47.122 1.00 93.69 193 MET A CA 1
ATOM 1495 C C . MET A 1 193 ? -14.551 -6.231 -47.894 1.00 93.69 193 MET A C 1
ATOM 1497 O O . MET A 1 193 ? -14.804 -7.440 -47.845 1.00 93.69 193 MET A O 1
ATOM 1501 N N . ALA A 1 194 ? -13.514 -5.736 -48.565 1.00 91.25 194 ALA A N 1
ATOM 1502 C CA . ALA A 1 194 ? -12.553 -6.545 -49.297 1.00 91.25 194 ALA A CA 1
ATOM 1503 C C . ALA A 1 194 ? -11.889 -7.582 -48.376 1.00 91.25 194 ALA A C 1
ATOM 1505 O O . ALA A 1 194 ? -11.337 -7.245 -47.327 1.00 91.25 194 ALA A O 1
ATOM 1506 N N . GLY A 1 195 ? -11.937 -8.854 -48.771 1.00 89.44 195 GLY A N 1
ATOM 1507 C CA . GLY A 1 195 ? -11.394 -9.984 -48.010 1.00 89.44 195 GLY A CA 1
ATOM 1508 C C . GLY A 1 195 ? -12.380 -10.640 -47.035 1.00 89.44 195 GLY A C 1
ATOM 1509 O O . GLY A 1 195 ? -12.070 -11.702 -46.487 1.00 89.44 195 GLY A O 1
ATOM 1510 N N . PHE A 1 196 ? -13.569 -10.064 -46.838 1.00 90.94 196 PHE A N 1
ATOM 1511 C CA . PHE A 1 196 ? -14.605 -10.577 -45.934 1.00 90.94 196 PHE A CA 1
ATOM 1512 C C . PHE A 1 196 ? -15.866 -11.079 -46.651 1.00 90.94 196 PHE A C 1
ATOM 1514 O O . PHE A 1 196 ? -16.784 -11.592 -46.006 1.00 90.94 196 PHE A O 1
ATOM 1521 N N . GLU A 1 197 ? -15.916 -11.000 -47.981 1.00 92.00 197 GLU A N 1
ATOM 1522 C CA . GLU A 1 197 ? -17.112 -11.247 -48.789 1.00 92.00 197 GLU A CA 1
ATOM 1523 C C . GLU A 1 197 ? -17.701 -12.645 -48.579 1.00 92.00 197 GLU A C 1
ATOM 1525 O O . GLU A 1 197 ? -18.920 -12.804 -48.548 1.00 92.00 197 GLU A O 1
ATOM 1530 N N . SER A 1 198 ? -16.843 -13.659 -48.442 1.00 87.00 198 SER A N 1
ATOM 1531 C CA . SER A 1 198 ? -17.256 -15.057 -48.277 1.00 87.00 198 SER A CA 1
ATOM 1532 C C . SER A 1 198 ? -17.216 -15.555 -46.832 1.00 87.00 198 SER A C 1
ATOM 1534 O O . SER A 1 198 ? -17.705 -16.649 -46.561 1.00 87.00 198 SER A O 1
ATOM 1536 N N . SER A 1 199 ? -16.591 -14.813 -45.913 1.00 91.12 199 SER A N 1
ATOM 1537 C CA . SER A 1 199 ? -16.299 -15.281 -44.551 1.00 91.12 199 SER A CA 1
ATOM 1538 C C . SER A 1 199 ? -17.147 -14.598 -43.481 1.00 91.12 199 SER A C 1
ATOM 1540 O O . SER A 1 199 ? -17.533 -15.267 -42.523 1.00 91.12 199 SER A O 1
ATOM 1542 N N . ALA A 1 200 ? -17.494 -13.317 -43.651 1.00 92.75 200 ALA A N 1
ATOM 1543 C CA . ALA A 1 200 ? -18.175 -12.535 -42.621 1.00 92.75 200 ALA A CA 1
ATOM 1544 C C . ALA A 1 200 ? -19.511 -13.152 -42.189 1.00 92.75 200 ALA A C 1
ATOM 1546 O O . ALA A 1 200 ? -19.700 -13.428 -41.009 1.00 92.75 200 ALA A O 1
ATOM 1547 N N . ASN A 1 201 ? -20.414 -13.451 -43.129 1.00 95.06 201 ASN A N 1
ATOM 1548 C CA . ASN A 1 201 ? -21.734 -13.997 -42.786 1.00 95.06 201 ASN A CA 1
ATOM 1549 C C . ASN A 1 201 ? -21.624 -15.357 -42.082 1.00 95.06 201 ASN A C 1
ATOM 1551 O O . ASN A 1 201 ? -22.333 -15.607 -41.112 1.00 95.06 201 ASN A O 1
ATOM 1555 N N . ALA A 1 202 ? -20.692 -16.212 -42.517 1.00 95.38 202 ALA A N 1
ATOM 1556 C CA . ALA A 1 202 ? -20.454 -17.508 -41.884 1.00 95.38 202 ALA A CA 1
ATOM 1557 C C . ALA A 1 202 ? -19.923 -17.361 -40.447 1.00 95.38 202 ALA A C 1
ATOM 1559 O O . ALA A 1 202 ? -20.311 -18.119 -39.559 1.00 95.38 202 ALA A O 1
ATOM 1560 N N . GLN A 1 203 ? -19.053 -16.377 -40.206 1.00 95.81 203 GLN A N 1
ATOM 1561 C CA . GLN A 1 203 ? -18.521 -16.075 -38.876 1.00 95.81 203 GLN A CA 1
ATOM 1562 C C . GLN A 1 203 ? -19.602 -15.496 -37.958 1.00 95.81 203 GLN A C 1
ATOM 1564 O O . GLN A 1 203 ? -19.744 -15.963 -36.828 1.00 95.81 203 GLN A O 1
ATOM 1569 N N . ILE A 1 204 ? -20.400 -14.543 -38.450 1.00 97.19 204 ILE A N 1
ATOM 1570 C CA . ILE A 1 204 ? -21.530 -13.963 -37.713 1.00 97.19 204 ILE A CA 1
ATOM 1571 C C . ILE A 1 204 ? -22.525 -15.065 -37.346 1.00 97.19 204 ILE A C 1
ATOM 1573 O O . ILE A 1 204 ? -22.859 -15.227 -36.174 1.00 97.19 204 ILE A O 1
ATOM 1577 N N . GLU A 1 205 ? -22.940 -15.887 -38.313 1.00 97.62 205 GLU A N 1
ATOM 1578 C CA . GLU A 1 205 ? -23.858 -16.998 -38.070 1.00 97.62 205 GLU A CA 1
ATOM 1579 C C . GLU A 1 205 ? -23.315 -17.961 -37.006 1.00 97.62 205 GLU A C 1
ATOM 1581 O O . GLU A 1 205 ? -24.042 -18.333 -36.081 1.00 97.62 205 GLU A O 1
ATOM 1586 N N . ALA A 1 206 ? -22.037 -18.339 -37.105 1.00 97.50 206 ALA A N 1
ATOM 1587 C CA . ALA A 1 206 ? -21.402 -19.233 -36.145 1.00 97.50 206 ALA A CA 1
ATOM 1588 C C . ALA A 1 206 ? -21.390 -18.643 -34.729 1.00 97.50 206 ALA A C 1
ATOM 1590 O O . ALA A 1 206 ? -21.714 -19.351 -33.777 1.00 97.50 206 ALA A O 1
ATOM 1591 N N . LEU A 1 207 ? -21.062 -17.357 -34.577 1.00 97.25 207 LEU A N 1
ATOM 1592 C CA . LEU A 1 207 ? -21.015 -16.688 -33.275 1.00 97.25 207 LEU A CA 1
ATOM 1593 C C . LEU A 1 207 ? -22.402 -16.532 -32.656 1.00 97.25 207 LEU A C 1
ATOM 1595 O O . LEU A 1 207 ? -22.584 -16.849 -31.480 1.00 97.25 207 LEU A O 1
ATOM 1599 N N . MET A 1 208 ? -23.389 -16.112 -33.449 1.00 98.06 208 MET A N 1
ATOM 1600 C CA . MET A 1 208 ? -24.761 -15.922 -32.977 1.00 98.06 208 MET A CA 1
ATOM 1601 C C . MET A 1 208 ? -25.409 -17.252 -32.588 1.00 98.06 208 MET A C 1
ATOM 1603 O O . MET A 1 208 ? -26.007 -17.360 -31.519 1.00 98.06 208 MET A O 1
ATOM 1607 N N . LYS A 1 209 ? -25.229 -18.307 -33.395 1.00 98.19 209 LYS A N 1
ATOM 1608 C CA . LYS A 1 209 ? -25.694 -19.656 -33.038 1.00 98.19 209 LYS A CA 1
ATOM 1609 C C . LYS A 1 209 ? -24.942 -20.221 -31.838 1.00 98.19 209 LYS A C 1
ATOM 1611 O O . LYS A 1 209 ? -25.559 -20.845 -30.980 1.00 98.19 209 LYS A O 1
ATOM 1616 N N . ASN A 1 210 ? -23.629 -19.997 -31.748 1.00 96.56 210 ASN A N 1
ATOM 1617 C CA . ASN A 1 210 ? -22.854 -20.454 -30.601 1.00 96.56 210 ASN A CA 1
ATOM 1618 C C . ASN A 1 210 ? -23.362 -19.819 -29.308 1.00 96.56 210 ASN A C 1
ATOM 1620 O O . ASN A 1 210 ? -23.584 -20.552 -28.354 1.00 96.56 210 ASN A O 1
ATOM 1624 N N . HIS A 1 211 ? -23.598 -18.505 -29.284 1.00 97.12 211 HIS A N 1
ATOM 1625 C CA . HIS A 1 211 ? -24.121 -17.845 -28.089 1.00 97.12 211 HIS A CA 1
ATOM 1626 C C . HIS A 1 211 ? -25.542 -18.290 -27.739 1.00 97.12 211 HIS A C 1
ATOM 1628 O O . HIS A 1 211 ? -25.800 -18.581 -26.574 1.00 97.12 211 HIS A O 1
ATOM 1634 N N . ALA A 1 212 ? -26.423 -18.456 -28.733 1.00 97.69 212 ALA A N 1
ATOM 1635 C CA . ALA A 1 212 ? -27.758 -19.017 -28.513 1.00 97.69 212 ALA A CA 1
ATOM 1636 C C . ALA A 1 212 ? -27.685 -20.384 -27.806 1.00 97.69 212 ALA A C 1
ATOM 1638 O O . ALA A 1 212 ? -28.378 -20.613 -26.816 1.00 97.69 212 ALA A O 1
ATOM 1639 N N . LEU A 1 213 ? -26.777 -21.257 -28.262 1.00 96.19 213 LEU A N 1
ATOM 1640 C CA . LEU A 1 213 ? -26.597 -22.608 -27.728 1.00 96.19 213 LEU A CA 1
ATOM 1641 C C . LEU A 1 213 ? -25.904 -22.645 -26.367 1.00 96.19 213 LEU A C 1
ATOM 1643 O O . LEU A 1 213 ? -26.302 -23.410 -25.492 1.00 96.19 213 LEU A O 1
ATOM 1647 N N . THR A 1 214 ? -24.832 -21.877 -26.181 1.00 93.38 214 THR A N 1
ATOM 1648 C CA . THR A 1 214 ? -24.051 -21.924 -24.938 1.00 93.38 214 THR A CA 1
ATOM 1649 C C . THR A 1 214 ? -24.690 -21.093 -23.837 1.00 93.38 214 THR A C 1
ATOM 1651 O O . THR A 1 214 ? -24.586 -21.463 -22.675 1.00 93.38 214 THR A O 1
ATOM 1654 N N . GLY A 1 215 ? -25.357 -19.991 -24.180 1.00 93.69 215 GLY A N 1
ATOM 1655 C CA . GLY A 1 215 ? -26.114 -19.169 -23.236 1.00 93.69 215 GLY A CA 1
ATOM 1656 C C . GLY A 1 215 ? -27.525 -19.695 -22.967 1.00 93.69 215 GLY A C 1
ATOM 1657 O O . GLY A 1 215 ? -28.128 -19.314 -21.967 1.00 93.69 215 GLY A O 1
ATOM 1658 N N . GLN A 1 216 ? -28.048 -20.575 -23.834 1.00 95.62 216 GLN A N 1
ATOM 1659 C CA . GLN A 1 216 ? -29.452 -21.003 -23.834 1.00 95.62 216 GLN A CA 1
ATOM 1660 C C . GLN A 1 216 ? -30.410 -19.803 -23.779 1.00 95.62 216 GLN A C 1
ATOM 1662 O O . GLN A 1 216 ? -31.287 -19.707 -22.919 1.00 95.62 216 GLN A O 1
ATOM 1667 N N . THR A 1 217 ? -30.183 -18.871 -24.705 1.00 96.19 217 THR A N 1
ATOM 1668 C CA . THR A 1 217 ? -30.831 -17.558 -24.811 1.00 96.19 217 THR A CA 1
ATOM 1669 C C . THR A 1 217 ? -31.301 -17.323 -26.248 1.00 96.19 217 THR A C 1
ATOM 1671 O O . THR A 1 217 ? -30.740 -17.898 -27.188 1.00 96.19 217 THR A O 1
ATOM 1674 N N . PHE A 1 218 ? -32.344 -16.516 -26.447 1.00 98.38 218 PHE A N 1
ATOM 1675 C CA . PHE A 1 218 ? -32.717 -16.079 -27.795 1.00 98.38 218 PHE A CA 1
ATOM 1676 C C . PHE A 1 218 ? -31.690 -15.067 -28.304 1.00 98.38 218 PHE A C 1
ATOM 1678 O O . PHE A 1 218 ? -31.213 -14.239 -27.536 1.00 98.38 218 PHE A O 1
ATOM 1685 N N . VAL A 1 219 ? -31.361 -15.089 -29.596 1.00 98.62 219 VAL A N 1
ATOM 1686 C CA . VAL A 1 219 ? -30.408 -14.131 -30.183 1.00 98.62 219 VAL A CA 1
ATOM 1687 C C . VAL A 1 219 ? -31.077 -13.328 -31.291 1.00 98.62 219 VAL A C 1
ATOM 1689 O O . VAL A 1 219 ? -31.645 -13.898 -32.222 1.00 98.62 219 VAL A O 1
ATOM 1692 N N . ILE A 1 220 ? -30.976 -12.003 -31.212 1.00 98.69 220 ILE A N 1
ATOM 1693 C CA . ILE A 1 220 ? -31.378 -11.066 -32.261 1.00 98.69 220 ILE A CA 1
ATOM 1694 C C . ILE A 1 220 ? -30.102 -10.471 -32.855 1.00 98.69 220 ILE A C 1
ATOM 1696 O O . ILE A 1 220 ? -29.393 -9.714 -32.199 1.00 98.69 220 ILE A O 1
ATOM 1700 N N . CYS A 1 221 ? -29.801 -10.821 -34.102 1.00 98.50 221 CYS A N 1
ATOM 1701 C CA . CYS A 1 221 ? -28.661 -10.284 -34.833 1.00 98.50 221 CYS A CA 1
ATOM 1702 C C . CYS A 1 221 ? -29.138 -9.173 -35.768 1.00 98.50 221 CYS A C 1
ATOM 1704 O O . CYS A 1 221 ? -29.908 -9.444 -36.694 1.00 98.50 221 CYS A O 1
ATOM 1706 N N . ALA A 1 222 ? -28.683 -7.942 -35.539 1.00 98.44 222 ALA A N 1
ATOM 1707 C CA . ALA A 1 222 ? -29.034 -6.771 -36.336 1.00 98.44 222 ALA A CA 1
ATOM 1708 C C . ALA A 1 222 ? -27.808 -6.247 -37.086 1.00 98.44 222 ALA A C 1
ATOM 1710 O O . ALA A 1 222 ? -26.755 -6.015 -36.495 1.00 98.44 222 ALA A O 1
ATOM 1711 N N . SER A 1 223 ? -27.952 -6.064 -38.397 1.00 97.25 223 SER A N 1
ATOM 1712 C CA . SER A 1 223 ? -26.870 -5.615 -39.269 1.00 97.25 223 SER A CA 1
ATOM 1713 C C . SER A 1 223 ? -27.420 -4.783 -40.418 1.00 97.25 223 SER A C 1
ATOM 1715 O O . SER A 1 223 ? -28.351 -5.208 -41.103 1.00 97.25 223 SER A O 1
ATOM 1717 N N . ASN A 1 224 ? -26.868 -3.586 -40.602 1.00 92.19 224 ASN A N 1
ATOM 1718 C CA . ASN A 1 224 ? -27.203 -2.693 -41.704 1.00 92.19 224 ASN A CA 1
ATOM 1719 C C . ASN A 1 224 ? -26.540 -3.155 -43.007 1.00 92.19 224 ASN A C 1
ATOM 1721 O O . ASN A 1 224 ? -25.634 -3.981 -42.993 1.00 92.19 224 ASN A O 1
ATOM 1725 N N . TYR A 1 225 ? -26.977 -2.589 -44.130 1.00 95.75 225 TYR A N 1
ATOM 1726 C CA . TYR A 1 225 ? -26.265 -2.658 -45.407 1.00 95.75 225 TYR A CA 1
ATOM 1727 C C . TYR A 1 225 ? -25.574 -1.317 -45.696 1.00 95.75 225 TYR A C 1
ATOM 1729 O O . TYR A 1 225 ? -25.936 -0.286 -45.123 1.00 95.75 225 TYR A O 1
ATOM 1737 N N . VAL A 1 226 ? -24.583 -1.328 -46.589 1.00 97.00 226 VAL A N 1
ATOM 1738 C CA . VAL A 1 226 ? -23.936 -0.113 -47.109 1.00 97.00 226 VAL A CA 1
ATOM 1739 C C . VAL A 1 226 ? -24.741 0.401 -48.296 1.00 97.00 226 VAL A C 1
ATOM 1741 O O . VAL A 1 226 ? -24.958 -0.338 -49.257 1.00 97.00 226 VAL A O 1
ATOM 1744 N N . ASP A 1 227 ? -25.186 1.651 -48.246 1.00 94.81 227 ASP A N 1
ATOM 1745 C CA . ASP A 1 227 ? -25.879 2.304 -49.355 1.00 94.81 227 ASP A CA 1
ATOM 1746 C C . ASP A 1 227 ? -24.986 3.331 -50.069 1.00 94.81 227 ASP A C 1
ATOM 1748 O O . ASP A 1 227 ? -23.856 3.614 -49.655 1.00 94.81 227 ASP A O 1
ATOM 1752 N N . ASP A 1 228 ? -25.497 3.893 -51.164 1.00 93.94 228 ASP A N 1
ATOM 1753 C CA . ASP A 1 228 ? -24.751 4.862 -51.968 1.00 93.94 228 ASP A CA 1
ATOM 1754 C C . ASP A 1 228 ? -24.438 6.152 -51.194 1.00 93.94 228 ASP A C 1
ATOM 1756 O O . ASP A 1 228 ? -23.480 6.841 -51.538 1.00 93.94 228 ASP A O 1
ATOM 1760 N N . SER A 1 229 ? -25.192 6.487 -50.136 1.00 92.81 229 SER A N 1
ATOM 1761 C CA . SER A 1 229 ? -24.922 7.684 -49.329 1.00 92.81 229 SER A CA 1
ATOM 1762 C C . SER A 1 229 ? -23.570 7.580 -48.620 1.00 92.81 229 SER A C 1
ATOM 1764 O O . SER A 1 229 ? -22.776 8.520 -48.661 1.00 92.81 229 SER A O 1
ATOM 1766 N N . CYS A 1 230 ? -23.255 6.403 -48.071 1.00 95.81 230 CYS A N 1
ATOM 1767 C CA . CYS A 1 230 ? -21.972 6.135 -47.432 1.00 95.81 230 CYS A CA 1
ATOM 1768 C C . CYS A 1 230 ? -20.816 6.201 -48.439 1.00 95.81 230 CYS A C 1
ATOM 1770 O O . CYS A 1 230 ? -19.818 6.888 -48.206 1.00 95.81 230 CYS A O 1
ATOM 1772 N N . LEU A 1 231 ? -20.966 5.535 -49.589 1.00 96.56 231 LEU A N 1
ATOM 1773 C CA . LEU A 1 231 ? -19.923 5.483 -50.617 1.00 96.56 231 LEU A CA 1
ATOM 1774 C C . LEU A 1 231 ? -19.648 6.859 -51.233 1.00 96.56 231 LEU A C 1
ATOM 1776 O O . LEU A 1 231 ? -18.486 7.239 -51.391 1.00 96.56 231 LEU A O 1
ATOM 1780 N N . ASN A 1 232 ? -20.700 7.622 -51.542 1.00 96.38 232 ASN A N 1
ATOM 1781 C CA . ASN A 1 232 ? -20.567 8.966 -52.097 1.00 96.38 232 ASN A CA 1
ATOM 1782 C C . ASN A 1 232 ? -19.924 9.920 -51.089 1.00 96.38 232 ASN A C 1
ATOM 1784 O O . ASN A 1 232 ? -19.005 10.647 -51.459 1.00 96.38 232 ASN A O 1
ATOM 1788 N N . TRP A 1 233 ? -20.316 9.857 -49.810 1.00 96.69 233 TRP A N 1
ATOM 1789 C CA . TRP A 1 233 ? -19.695 10.681 -48.773 1.00 96.69 233 TRP A CA 1
ATOM 1790 C C . TRP A 1 233 ? -18.189 10.412 -48.663 1.00 96.69 233 TRP A C 1
ATOM 1792 O O . TRP A 1 233 ? -17.395 11.354 -48.643 1.00 96.69 233 TRP A O 1
ATOM 1802 N N . MET A 1 234 ? -17.772 9.138 -48.642 1.00 96.56 234 MET A N 1
ATOM 1803 C CA . MET A 1 234 ? -16.349 8.775 -48.592 1.00 96.56 234 MET A CA 1
ATOM 1804 C C . MET A 1 234 ? -15.594 9.275 -49.825 1.00 96.56 234 MET A C 1
ATOM 1806 O O . MET A 1 234 ? -14.532 9.884 -49.694 1.00 96.56 234 MET A O 1
ATOM 1810 N N . LYS A 1 235 ? -16.168 9.090 -51.017 1.00 96.38 235 LYS A N 1
ATOM 1811 C CA . LYS A 1 235 ? -15.583 9.554 -52.277 1.00 96.38 235 LYS A CA 1
ATOM 1812 C C . LYS A 1 235 ? -15.386 11.069 -52.311 1.00 96.38 235 LYS A C 1
ATOM 1814 O O . LYS A 1 235 ? -14.311 11.533 -52.687 1.00 96.38 235 LYS A O 1
ATOM 1819 N N . GLU A 1 236 ? -16.402 11.828 -51.916 1.00 96.25 236 GLU A N 1
ATOM 1820 C CA . GLU A 1 236 ? -16.382 13.293 -51.935 1.00 96.25 236 GLU A CA 1
ATOM 1821 C C . GLU A 1 236 ? -15.396 13.882 -50.920 1.00 96.25 236 GLU A C 1
ATOM 1823 O O . GLU A 1 236 ? -14.723 14.867 -51.224 1.00 96.25 236 GLU A O 1
ATOM 1828 N N . ASN A 1 237 ? -15.276 13.276 -49.734 1.00 95.62 237 ASN A N 1
ATOM 1829 C CA . ASN A 1 237 ? -14.488 13.838 -48.632 1.00 95.62 237 ASN A CA 1
ATOM 1830 C C . ASN A 1 237 ? -13.064 13.269 -48.526 1.00 95.62 237 ASN A C 1
ATOM 1832 O O . ASN A 1 237 ? -12.170 13.955 -48.032 1.00 95.62 237 ASN A O 1
ATOM 1836 N N . LEU A 1 238 ? -12.833 12.027 -48.963 1.00 96.00 238 LEU A N 1
ATOM 1837 C CA . LEU A 1 238 ? -11.571 11.300 -48.752 1.00 96.00 238 LEU A CA 1
ATOM 1838 C C . LEU A 1 238 ? -10.943 10.751 -50.048 1.00 96.00 238 LEU A C 1
ATOM 1840 O O . LEU A 1 238 ? -9.762 10.385 -50.047 1.00 96.00 238 LEU A O 1
ATOM 1844 N N . GLY A 1 239 ? -11.680 10.771 -51.164 1.00 95.19 239 GLY A N 1
ATOM 1845 C CA . GLY A 1 239 ? -11.243 10.303 -52.484 1.00 95.19 239 GLY A CA 1
ATOM 1846 C C . GLY A 1 239 ? -11.725 8.889 -52.819 1.00 95.19 239 GLY A C 1
ATOM 1847 O O . GLY A 1 239 ? -12.411 8.252 -52.031 1.00 95.19 239 GLY A O 1
ATOM 1848 N N . GLU A 1 240 ? -11.385 8.378 -54.002 1.00 95.06 240 GLU A N 1
ATOM 1849 C CA . GLU A 1 240 ? -11.815 7.039 -54.450 1.00 95.06 240 GLU A CA 1
ATOM 1850 C C . GLU A 1 240 ? -11.280 5.912 -53.541 1.00 95.06 240 GLU A C 1
ATOM 1852 O O . GLU A 1 240 ? -10.169 6.008 -53.009 1.00 95.06 240 GLU A O 1
ATOM 1857 N N . GLN A 1 241 ? -12.061 4.837 -53.398 1.00 94.69 241 GLN A N 1
ATOM 1858 C CA . GLN A 1 241 ? -11.704 3.618 -52.664 1.00 94.69 241 GLN A CA 1
ATOM 1859 C C . GLN A 1 241 ? -12.338 2.384 -53.324 1.00 94.69 241 GLN A C 1
ATOM 1861 O O . GLN A 1 241 ? -13.438 2.486 -53.862 1.00 94.69 241 GLN A O 1
ATOM 1866 N N . ASP A 1 242 ? -11.670 1.230 -53.222 1.00 92.62 242 ASP A N 1
ATOM 1867 C CA . ASP A 1 242 ? -12.136 -0.064 -53.759 1.00 92.62 242 ASP A CA 1
ATOM 1868 C C . ASP A 1 242 ? -12.321 -1.136 -52.659 1.00 92.62 242 ASP A C 1
ATOM 1870 O O . ASP A 1 242 ? -12.549 -2.311 -52.948 1.00 92.62 242 ASP A O 1
ATOM 1874 N N . SER A 1 243 ? -12.190 -0.750 -51.388 1.00 93.69 243 SER A N 1
ATOM 1875 C CA . SER A 1 243 ? -12.199 -1.654 -50.232 1.00 93.69 243 SER A CA 1
ATOM 1876 C C . SER A 1 243 ? -13.603 -1.985 -49.720 1.00 93.69 243 SER A C 1
ATOM 1878 O O . SER A 1 243 ? -13.766 -2.997 -49.045 1.00 93.69 243 SER A O 1
ATOM 1880 N N . VAL A 1 244 ? -14.612 -1.156 -50.000 1.00 95.88 244 VAL A N 1
ATOM 1881 C CA . VAL A 1 244 ? -15.997 -1.314 -49.523 1.00 95.88 244 VAL A CA 1
ATOM 1882 C C . VAL A 1 244 ? -16.983 -1.092 -50.667 1.00 95.88 244 VAL A C 1
ATOM 1884 O O . VAL A 1 244 ? -16.870 -0.122 -51.417 1.00 95.88 244 VAL A O 1
ATOM 1887 N N . ARG A 1 245 ? -17.983 -1.974 -50.787 1.00 94.75 245 ARG A N 1
ATOM 1888 C CA . ARG A 1 245 ? -19.030 -1.930 -51.830 1.00 94.75 245 ARG A CA 1
ATOM 1889 C C . ARG A 1 245 ? -20.440 -1.783 -51.253 1.00 94.75 245 ARG A C 1
ATOM 1891 O O . ARG A 1 245 ? -20.672 -2.073 -50.087 1.00 94.75 245 ARG A O 1
ATOM 1898 N N . ALA A 1 246 ? -21.403 -1.405 -52.090 1.00 94.44 246 ALA A N 1
ATOM 1899 C CA . ALA A 1 246 ? -22.808 -1.326 -51.690 1.00 94.44 246 ALA A CA 1
ATOM 1900 C C . ALA A 1 246 ? -23.416 -2.718 -51.416 1.00 94.44 246 ALA A C 1
ATOM 1902 O O . ALA A 1 246 ? -23.025 -3.721 -52.021 1.00 94.44 246 ALA A O 1
ATOM 1903 N N . GLY A 1 247 ? -24.421 -2.767 -50.541 1.00 94.00 247 GLY A N 1
ATOM 1904 C CA . GLY A 1 247 ? -25.165 -3.968 -50.163 1.00 94.00 247 GLY A CA 1
ATOM 1905 C C . GLY A 1 247 ? -24.693 -4.589 -48.847 1.00 94.00 247 GLY A C 1
ATOM 1906 O O . GLY A 1 247 ? -24.305 -3.887 -47.918 1.00 94.00 247 GLY A O 1
ATOM 1907 N N . GLY A 1 248 ? -24.768 -5.917 -48.759 1.00 93.31 248 GLY A N 1
ATOM 1908 C CA . GLY A 1 248 ? -24.338 -6.678 -47.586 1.00 93.31 248 GLY A CA 1
ATOM 1909 C C . GLY A 1 248 ? -25.313 -6.658 -46.408 1.00 93.31 248 GLY A C 1
ATOM 1910 O O . GLY A 1 248 ? -26.525 -6.559 -46.598 1.00 93.31 248 GLY A O 1
ATOM 1911 N N . GLY A 1 249 ? -24.763 -6.827 -45.207 1.00 94.31 249 GLY A N 1
ATOM 1912 C CA . GLY A 1 249 ? -25.510 -6.983 -43.961 1.00 94.31 249 GLY A CA 1
ATOM 1913 C C . GLY A 1 249 ? -26.058 -8.399 -43.767 1.00 94.31 249 GLY A C 1
ATOM 1914 O O . GLY A 1 249 ? -26.274 -9.136 -44.730 1.00 94.31 249 GLY A O 1
ATOM 1915 N N . TRP A 1 250 ? -26.275 -8.781 -42.508 1.00 97.12 250 TRP A N 1
ATOM 1916 C CA . TRP A 1 250 ? -26.809 -10.093 -42.129 1.00 97.12 250 TRP A CA 1
ATOM 1917 C C . TRP A 1 250 ? -27.675 -9.993 -40.868 1.00 97.12 250 TRP A C 1
ATOM 1919 O O . TRP A 1 250 ? -27.171 -9.776 -39.767 1.00 97.12 250 TRP A O 1
ATOM 1929 N N . SER A 1 251 ? -29.000 -10.088 -41.011 1.00 98.44 251 SER A N 1
ATOM 1930 C CA . SER A 1 251 ? -29.939 -9.945 -39.883 1.00 98.44 251 SER A CA 1
ATOM 1931 C C . SER A 1 251 ? -30.828 -11.167 -39.698 1.00 98.44 251 SER A C 1
ATOM 1933 O O . SER A 1 251 ? -31.425 -11.656 -40.658 1.00 98.44 251 SER A O 1
ATOM 1935 N N . ALA A 1 252 ? -30.948 -11.647 -38.460 1.00 98.62 252 ALA A N 1
ATOM 1936 C CA . ALA A 1 252 ? -31.682 -12.865 -38.126 1.00 98.62 252 ALA A CA 1
ATOM 1937 C C . ALA A 1 252 ? -32.182 -12.864 -36.674 1.00 98.62 252 ALA A C 1
ATOM 1939 O O . ALA A 1 252 ? -31.646 -12.165 -35.816 1.00 98.62 252 ALA A O 1
ATOM 1940 N N . VAL A 1 253 ? -33.177 -13.706 -36.395 1.00 98.75 253 VAL A N 1
ATOM 1941 C CA . VAL A 1 253 ? -33.638 -14.041 -35.041 1.00 98.75 253 VAL A CA 1
ATOM 1942 C C . VAL A 1 253 ? -33.469 -15.544 -34.840 1.00 98.75 253 VAL A C 1
ATOM 1944 O O . VAL A 1 253 ? -33.924 -16.330 -35.674 1.00 98.75 253 VAL A O 1
ATOM 1947 N N . ILE A 1 254 ? -32.792 -15.949 -33.767 1.00 98.75 254 ILE A N 1
ATOM 1948 C CA . ILE A 1 254 ? -32.309 -17.317 -33.550 1.00 98.75 254 ILE A CA 1
ATOM 1949 C C . ILE A 1 254 ? -32.827 -17.855 -32.210 1.00 98.75 254 ILE A C 1
ATOM 1951 O O . ILE A 1 254 ? -32.725 -17.205 -31.171 1.00 98.75 254 ILE A O 1
ATOM 1955 N N . HIS A 1 255 ? -33.373 -19.068 -32.250 1.00 98.31 255 HIS A N 1
ATOM 1956 C CA . HIS A 1 255 ? -33.802 -19.853 -31.094 1.00 98.31 255 HIS A CA 1
ATOM 1957 C C . HIS A 1 255 ? -32.585 -20.428 -30.334 1.00 98.31 255 HIS A C 1
ATOM 1959 O O . HIS A 1 255 ? -31.608 -20.786 -30.995 1.00 98.31 255 HIS A O 1
ATOM 1965 N N . PRO A 1 256 ? -32.646 -20.642 -29.002 1.00 97.06 256 PRO A N 1
ATOM 1966 C CA . PRO A 1 256 ? -31.567 -21.255 -28.206 1.00 97.06 256 PRO A CA 1
ATOM 1967 C C . PRO A 1 256 ? -30.962 -22.558 -28.772 1.00 97.06 256 PRO A C 1
ATOM 1969 O O . PRO A 1 256 ? -29.779 -22.835 -28.614 1.00 97.06 256 PRO A O 1
ATOM 1972 N N . PHE A 1 257 ? -31.743 -23.349 -29.515 1.00 95.12 257 PHE A N 1
ATOM 1973 C CA . PHE A 1 257 ? -31.265 -24.524 -30.274 1.00 95.12 257 PHE A CA 1
ATOM 1974 C C . PHE A 1 257 ? -30.754 -24.218 -31.694 1.00 95.12 257 PHE A C 1
ATOM 1976 O O . PHE A 1 257 ? -30.837 -25.060 -32.587 1.00 95.12 257 PHE A O 1
ATOM 1983 N N . CYS A 1 258 ? -30.234 -23.015 -31.926 1.00 96.31 258 CYS A N 1
ATOM 1984 C CA . CYS A 1 258 ? -29.633 -22.571 -33.188 1.00 96.31 258 CYS A CA 1
ATOM 1985 C C . CYS A 1 258 ? -30.574 -22.517 -34.406 1.00 96.31 258 CYS A C 1
ATOM 1987 O O . CYS A 1 258 ? -30.095 -22.360 -35.534 1.00 96.31 258 CYS A O 1
ATOM 1989 N N . MET A 1 259 ? -31.890 -22.658 -34.225 1.00 96.94 259 MET A N 1
ATOM 1990 C CA . MET A 1 259 ? -32.852 -22.570 -35.330 1.00 96.94 259 MET A CA 1
ATOM 1991 C C . MET A 1 259 ? -33.123 -21.109 -35.681 1.00 96.94 259 MET A C 1
ATOM 1993 O O . MET A 1 259 ? -33.307 -20.286 -34.787 1.00 96.94 259 MET A O 1
ATOM 1997 N N . PHE A 1 260 ? -33.210 -20.786 -36.970 1.00 98.19 260 PHE A N 1
ATOM 1998 C CA . PHE A 1 260 ? -33.703 -19.479 -37.395 1.00 98.19 260 PHE A CA 1
ATOM 1999 C C . PHE A 1 260 ? -35.213 -19.394 -37.163 1.00 98.19 260 PHE A C 1
ATOM 2001 O O . PHE A 1 260 ? -35.974 -20.183 -37.719 1.00 98.19 260 PHE A O 1
ATOM 2008 N N . LEU A 1 261 ? -35.635 -18.425 -36.356 1.00 98.25 261 LEU A N 1
ATOM 2009 C CA . LEU A 1 261 ? -37.038 -18.040 -36.203 1.00 98.25 261 LEU A CA 1
ATOM 2010 C C . LEU A 1 261 ? -37.445 -17.028 -37.280 1.00 98.25 261 LEU A C 1
ATOM 2012 O O . LEU A 1 261 ? -38.579 -17.040 -37.752 1.00 98.25 261 LEU A O 1
ATOM 2016 N N . ALA A 1 262 ? -36.503 -16.180 -37.700 1.00 97.94 262 ALA A N 1
ATOM 2017 C CA . ALA A 1 262 ? -36.629 -15.304 -38.859 1.00 97.94 262 ALA A CA 1
ATOM 2018 C C . ALA A 1 262 ? -35.251 -14.990 -39.459 1.00 97.94 262 ALA A C 1
ATOM 2020 O O . ALA A 1 262 ? -34.250 -14.933 -38.745 1.00 97.94 262 ALA A O 1
ATOM 2021 N N . GLY A 1 263 ? -35.207 -14.743 -40.770 1.00 95.50 263 GLY A N 1
ATOM 2022 C CA . GLY A 1 263 ? -33.959 -14.516 -41.505 1.00 95.50 263 GLY A CA 1
ATOM 2023 C C . GLY A 1 263 ? -33.225 -15.819 -41.883 1.00 95.50 263 GLY A C 1
ATOM 2024 O O . GLY A 1 263 ? -33.839 -16.887 -41.845 1.00 95.50 263 GLY A O 1
ATOM 2025 N N . PRO A 1 264 ? -31.938 -15.741 -42.269 1.00 95.62 264 PRO A N 1
ATOM 2026 C CA . PRO A 1 264 ? -31.179 -14.502 -42.428 1.00 95.62 264 PRO A CA 1
ATOM 2027 C C . PRO A 1 264 ? -31.710 -13.643 -43.584 1.00 95.62 264 PRO A C 1
ATOM 2029 O O . PRO A 1 264 ? -32.234 -14.152 -44.574 1.00 95.62 264 PRO A O 1
ATOM 2032 N N . HIS A 1 265 ? -31.625 -12.325 -43.432 1.00 97.50 265 HIS A N 1
ATOM 2033 C CA . HIS A 1 265 ? -31.904 -11.346 -44.482 1.00 97.50 265 HIS A CA 1
ATOM 2034 C C . HIS A 1 265 ? -30.627 -10.563 -44.784 1.00 97.50 265 HIS A C 1
ATOM 2036 O O . HIS A 1 265 ? -29.929 -10.143 -43.858 1.00 97.50 265 HIS A O 1
ATOM 2042 N N . GLU A 1 266 ? -30.344 -10.388 -46.071 1.00 94.69 266 GLU A N 1
ATOM 2043 C CA . GLU A 1 266 ? -29.125 -9.775 -46.602 1.00 94.69 266 GLU A CA 1
ATOM 2044 C C . GLU A 1 266 ? -29.471 -8.860 -47.789 1.00 94.69 266 GLU A C 1
ATOM 2046 O O . GLU A 1 266 ? -30.508 -9.030 -48.441 1.00 94.69 266 GLU A O 1
ATOM 2051 N N . GLY A 1 267 ? -28.560 -7.949 -48.130 1.00 91.38 267 GLY A N 1
ATOM 2052 C CA . GLY A 1 267 ? -28.668 -7.078 -49.299 1.00 91.38 267 GLY A CA 1
ATOM 2053 C C . GLY A 1 267 ? -29.407 -5.767 -49.020 1.00 91.38 267 GLY A C 1
ATOM 2054 O O . GLY A 1 267 ? -29.938 -5.539 -47.947 1.00 91.38 267 GLY A O 1
ATOM 2055 N N . ALA A 1 268 ? -29.464 -4.874 -50.007 1.00 92.12 268 ALA A N 1
ATOM 2056 C CA . ALA A 1 268 ? -29.866 -3.475 -49.809 1.00 92.12 268 ALA A CA 1
ATOM 2057 C C . ALA A 1 268 ? -31.385 -3.219 -49.657 1.00 92.12 268 ALA A C 1
ATOM 2059 O O . ALA A 1 268 ? -31.878 -2.158 -50.034 1.00 92.12 268 ALA A O 1
ATOM 2060 N N . ILE A 1 269 ? -32.156 -4.194 -49.165 1.00 93.62 269 ILE A N 1
ATOM 2061 C CA . ILE A 1 269 ? -33.609 -4.060 -48.990 1.00 93.62 269 ILE A CA 1
ATOM 2062 C C . ILE A 1 269 ? -33.917 -3.882 -47.511 1.00 93.62 269 ILE A C 1
ATOM 2064 O O . ILE A 1 269 ? -33.738 -4.815 -46.728 1.00 93.62 269 ILE A O 1
ATOM 2068 N N . GLU A 1 270 ? -34.458 -2.718 -47.145 1.00 96.06 270 GLU A N 1
ATOM 2069 C CA . GLU A 1 270 ? -34.857 -2.451 -45.766 1.00 96.06 270 GLU A CA 1
ATOM 2070 C C . GLU A 1 270 ? -35.947 -3.410 -45.278 1.00 96.06 270 GLU A C 1
ATOM 2072 O O . GLU A 1 270 ? -36.973 -3.624 -45.936 1.00 96.06 270 GLU A O 1
ATOM 2077 N N . LYS A 1 271 ? -35.745 -3.982 -44.090 1.00 96.62 271 LYS A N 1
ATOM 2078 C CA . LYS A 1 271 ? -36.681 -4.934 -43.495 1.00 96.62 271 LYS A CA 1
ATOM 2079 C C . LYS A 1 271 ? -36.566 -4.963 -41.974 1.00 96.62 271 LYS A C 1
ATOM 2081 O O . LYS A 1 271 ? -35.478 -4.940 -41.414 1.00 96.62 271 LYS A O 1
ATOM 2086 N N . LEU A 1 272 ? -37.711 -5.104 -41.305 1.00 98.12 272 LEU A N 1
ATOM 2087 C CA . LEU A 1 272 ? -37.762 -5.537 -39.907 1.00 98.12 272 LEU A CA 1
ATOM 2088 C C . LEU A 1 272 ? -37.853 -7.068 -39.899 1.00 98.12 272 LEU A C 1
ATOM 2090 O O . LEU A 1 272 ? -38.910 -7.630 -40.208 1.00 98.12 272 LEU A O 1
ATOM 2094 N N . VAL A 1 273 ? -36.740 -7.748 -39.618 1.00 98.31 273 VAL A N 1
ATOM 2095 C CA . VAL A 1 273 ? -36.674 -9.215 -39.553 1.00 98.31 273 VAL A CA 1
ATOM 2096 C C . VAL A 1 273 ? -37.261 -9.644 -38.213 1.00 98.31 273 VAL A C 1
ATOM 2098 O O . VAL A 1 273 ? -36.577 -9.594 -37.197 1.00 98.31 273 VAL A O 1
ATOM 2101 N N . SER A 1 274 ? -38.550 -9.989 -38.208 1.00 97.75 274 SER A N 1
ATOM 2102 C CA . SER A 1 274 ? -39.335 -10.179 -36.983 1.00 97.75 274 SER A CA 1
ATOM 2103 C C . SER A 1 274 ? -39.743 -11.628 -36.745 1.00 97.75 274 SER A C 1
ATOM 2105 O O . SER A 1 274 ? -40.077 -12.344 -37.689 1.00 97.75 274 SER A O 1
ATOM 2107 N N . ALA A 1 275 ? -39.752 -12.029 -35.475 1.00 98.12 275 ALA A N 1
ATOM 2108 C CA . ALA A 1 275 ? -40.245 -13.317 -34.999 1.00 98.12 275 ALA A CA 1
ATOM 2109 C C . ALA A 1 275 ? -40.919 -13.167 -33.625 1.00 98.12 275 ALA A C 1
ATOM 2111 O O . ALA A 1 275 ? -40.715 -12.178 -32.920 1.00 98.12 275 ALA A O 1
ATOM 2112 N N . GLU A 1 276 ? -41.724 -14.156 -33.248 1.00 97.44 276 GLU A N 1
ATOM 2113 C CA . GLU A 1 276 ? -42.242 -14.297 -31.886 1.00 97.44 276 GLU A CA 1
ATOM 2114 C C . GLU A 1 276 ? -41.261 -15.141 -31.061 1.00 97.44 276 GLU A C 1
ATOM 2116 O O . GLU A 1 276 ? -40.858 -16.221 -31.492 1.00 97.44 276 GLU A O 1
ATOM 2121 N N . LEU A 1 277 ? -40.868 -14.637 -29.892 1.00 96.75 277 LEU A N 1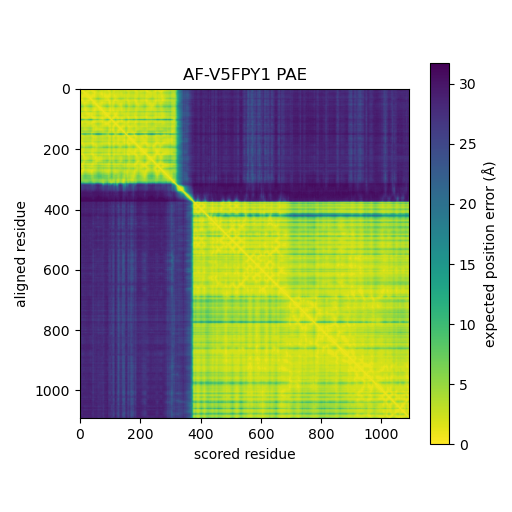
ATOM 2122 C CA . LEU A 1 277 ? -40.024 -15.321 -28.917 1.00 96.75 277 LEU A CA 1
ATOM 2123 C C . LEU A 1 277 ? -40.920 -15.863 -27.801 1.00 96.75 277 LEU A C 1
ATOM 2125 O O . LEU A 1 277 ? -41.503 -15.076 -27.052 1.00 96.75 277 LEU A O 1
ATOM 2129 N N . ASP A 1 278 ? -41.057 -17.183 -27.685 1.00 95.44 278 ASP A N 1
ATOM 2130 C CA . ASP A 1 278 ? -41.778 -17.802 -26.569 1.00 95.44 278 ASP A CA 1
ATOM 2131 C C . ASP A 1 278 ? -40.817 -18.007 -25.392 1.00 95.44 278 ASP A C 1
ATOM 2133 O O . ASP A 1 278 ? -40.015 -18.939 -25.370 1.00 95.44 278 ASP A O 1
ATOM 2137 N N . LEU A 1 279 ? -40.880 -17.127 -24.389 1.00 93.31 279 LEU A N 1
ATOM 2138 C CA . LEU A 1 279 ? -39.947 -17.173 -23.259 1.00 93.31 279 LEU A CA 1
ATOM 2139 C C . LEU A 1 279 ? -40.114 -18.438 -22.402 1.00 93.31 279 LEU A C 1
ATOM 2141 O O . LEU A 1 279 ? -39.213 -18.773 -21.632 1.00 93.31 279 LEU A O 1
ATOM 2145 N N . SER A 1 280 ? -41.217 -19.188 -22.546 1.00 91.88 280 SER A N 1
ATOM 2146 C CA . SER A 1 280 ? -41.350 -20.481 -21.862 1.00 91.88 280 SER A CA 1
ATOM 2147 C C . SER A 1 280 ? -40.427 -21.567 -22.412 1.00 91.88 280 SER A C 1
ATOM 2149 O O . SER A 1 280 ? -40.131 -22.526 -21.691 1.00 91.88 280 SER A O 1
ATOM 2151 N N . ASP A 1 281 ? -39.898 -21.395 -23.626 1.00 94.38 281 ASP A N 1
ATOM 2152 C CA . ASP A 1 281 ? -38.908 -22.310 -24.188 1.00 94.38 281 ASP A CA 1
ATOM 2153 C C . ASP A 1 281 ? -37.600 -22.274 -23.386 1.00 94.38 281 ASP A C 1
ATOM 2155 O O . ASP A 1 281 ? -36.966 -23.316 -23.225 1.00 94.38 281 ASP A O 1
ATOM 2159 N N . LEU A 1 282 ? -37.234 -21.135 -22.776 1.00 93.50 282 LEU A N 1
ATOM 2160 C CA . LEU A 1 282 ? -36.001 -20.994 -21.985 1.00 93.50 282 LEU A CA 1
ATOM 2161 C C . LEU A 1 282 ? -35.915 -22.019 -20.848 1.00 93.50 282 LEU A C 1
ATOM 2163 O O . LEU A 1 282 ? -34.848 -22.575 -20.594 1.00 93.50 282 LEU A O 1
ATOM 2167 N N . GLY A 1 283 ? -37.041 -22.318 -20.195 1.00 89.75 283 GLY A N 1
ATOM 2168 C CA . GLY A 1 283 ? -37.099 -23.350 -19.163 1.00 89.75 283 GLY A CA 1
ATOM 2169 C C . GLY A 1 283 ? -36.799 -24.742 -19.719 1.00 89.75 283 GLY A C 1
ATOM 2170 O O . GLY A 1 283 ? -36.042 -25.492 -19.112 1.00 89.75 283 GLY A O 1
ATOM 2171 N N . GLN A 1 284 ? -37.346 -25.078 -20.891 1.00 90.12 284 GLN A N 1
ATOM 2172 C CA . GLN A 1 284 ? -37.136 -26.382 -21.527 1.00 90.12 284 GLN A CA 1
ATOM 2173 C C . GLN A 1 284 ? -35.707 -26.548 -22.037 1.00 90.12 284 GLN A C 1
ATOM 2175 O O . GLN A 1 284 ? -35.112 -27.611 -21.878 1.00 90.12 284 GLN A O 1
ATOM 2180 N N . VAL A 1 285 ? -35.140 -25.510 -22.646 1.00 93.06 285 VAL A N 1
ATOM 2181 C CA . VAL A 1 285 ? -33.802 -25.595 -23.234 1.00 93.06 285 VAL A CA 1
ATOM 2182 C C . VAL A 1 285 ? -32.700 -25.571 -22.160 1.00 93.06 285 VAL A C 1
ATOM 2184 O O . VAL A 1 285 ? -31.734 -26.330 -22.259 1.00 93.06 285 VAL A O 1
ATOM 2187 N N . LYS A 1 286 ? -32.890 -24.827 -21.055 1.00 93.19 286 LYS A N 1
ATOM 2188 C CA . LYS A 1 286 ? -31.967 -24.809 -19.901 1.00 93.19 286 LYS A CA 1
ATOM 2189 C C . LYS A 1 286 ? -31.959 -26.124 -19.107 1.00 93.19 286 LYS A C 1
ATOM 2191 O O . LYS A 1 286 ? -30.974 -26.401 -18.434 1.00 93.19 286 LYS A O 1
ATOM 2196 N N . VAL A 1 287 ? -32.970 -26.997 -19.238 1.00 89.94 287 VAL A N 1
ATOM 2197 C CA . VAL A 1 287 ? -32.892 -28.382 -18.707 1.00 89.94 287 VAL A CA 1
ATOM 2198 C C . VAL A 1 287 ? -31.703 -29.140 -19.304 1.00 89.94 287 VAL A C 1
ATOM 2200 O O . VAL A 1 287 ? -31.081 -29.944 -18.612 1.00 89.94 287 VAL A O 1
ATOM 2203 N N . TRP A 1 288 ? -31.377 -28.884 -20.573 1.00 89.44 288 TRP A N 1
ATOM 2204 C CA . TRP A 1 288 ? -30.266 -29.544 -21.253 1.00 89.44 288 TRP A CA 1
ATOM 2205 C C . TRP A 1 288 ? -28.923 -28.896 -20.913 1.00 89.44 288 TRP A C 1
ATOM 2207 O O . TRP A 1 288 ? -27.969 -29.610 -20.613 1.00 89.44 288 TRP A O 1
ATOM 2217 N N . VAL A 1 289 ? -28.845 -27.560 -20.958 1.00 87.94 289 VAL A N 1
ATOM 2218 C CA . VAL A 1 289 ? -27.605 -26.798 -20.727 1.00 87.94 289 VAL A CA 1
ATOM 2219 C C . VAL A 1 289 ? -27.894 -25.551 -19.885 1.00 87.94 289 VAL A C 1
ATOM 2221 O O . VAL A 1 289 ? -28.187 -24.482 -20.404 1.00 87.94 289 VAL A O 1
ATOM 2224 N N . ASP A 1 290 ? -27.799 -25.659 -18.561 1.00 90.88 290 ASP A N 1
ATOM 2225 C CA . ASP A 1 290 ? -27.954 -24.503 -17.667 1.00 90.88 290 ASP A CA 1
ATOM 2226 C C . ASP A 1 290 ? -26.598 -23.874 -17.320 1.00 90.88 290 ASP A C 1
ATOM 2228 O O . ASP A 1 290 ? -25.985 -24.202 -16.299 1.00 90.88 290 ASP A O 1
ATOM 2232 N N . SER A 1 291 ? -26.128 -22.964 -18.174 1.00 88.81 291 SER A N 1
ATOM 2233 C CA . SER A 1 291 ? -24.833 -22.281 -18.026 1.00 88.81 291 SER A CA 1
ATOM 2234 C C . SER A 1 291 ? -24.737 -21.336 -16.822 1.00 88.81 291 SER A C 1
ATOM 2236 O O . SER A 1 291 ? -23.624 -20.978 -16.435 1.00 88.81 291 SER A O 1
ATOM 2238 N N . ASN A 1 292 ? -25.861 -20.961 -16.196 1.00 88.44 292 ASN A N 1
ATOM 2239 C CA . ASN A 1 292 ? -25.871 -20.199 -14.939 1.00 88.44 292 ASN A CA 1
ATOM 2240 C C . ASN A 1 292 ? -26.112 -21.081 -13.697 1.00 88.44 292 ASN A C 1
ATOM 2242 O O . ASN A 1 292 ? -25.752 -20.697 -12.583 1.00 88.44 292 ASN A O 1
ATOM 2246 N N . GLY A 1 293 ? -26.649 -22.287 -13.879 1.00 88.38 293 GLY A N 1
ATOM 2247 C CA . GLY A 1 293 ? -26.806 -23.305 -12.841 1.00 88.38 293 GLY A CA 1
ATOM 2248 C C . GLY A 1 293 ? -25.856 -24.486 -13.018 1.00 88.38 293 GLY A C 1
ATOM 2249 O O . GLY A 1 293 ? -24.672 -24.382 -12.705 1.00 88.38 293 GLY A O 1
ATOM 2250 N N . HIS A 1 294 ? -26.358 -25.645 -13.454 1.00 87.75 294 HIS A N 1
ATOM 2251 C CA . HIS A 1 294 ? -25.602 -26.910 -13.404 1.00 87.75 294 HIS A CA 1
ATOM 2252 C C . HIS A 1 294 ? -24.269 -26.896 -14.170 1.00 87.75 294 HIS A C 1
ATOM 2254 O O . HIS A 1 294 ? -23.305 -27.527 -13.733 1.00 87.75 294 HIS A O 1
ATOM 2260 N N . TYR A 1 295 ? -24.185 -26.169 -15.286 1.00 89.00 295 TYR A N 1
ATOM 2261 C CA . TYR A 1 295 ? -22.960 -26.056 -16.083 1.00 89.00 295 TYR A CA 1
ATOM 2262 C C . TYR A 1 295 ? -21.996 -24.989 -15.549 1.00 89.00 295 TYR A C 1
ATOM 2264 O O . TYR A 1 295 ? -20.841 -24.964 -15.970 1.00 89.00 295 TYR A O 1
ATOM 2272 N N . ARG A 1 296 ? -22.411 -24.165 -14.576 1.00 87.38 296 ARG A N 1
ATOM 2273 C CA . ARG A 1 296 ? -21.536 -23.178 -13.926 1.00 87.38 296 ARG A CA 1
ATOM 2274 C C . ARG A 1 296 ? -20.402 -23.829 -13.136 1.00 87.38 296 ARG A C 1
ATOM 2276 O O . ARG A 1 296 ? -19.334 -23.239 -13.036 1.00 87.38 296 ARG A O 1
ATOM 2283 N N . ARG A 1 297 ? -20.641 -25.021 -12.570 1.00 90.25 297 ARG A N 1
ATOM 2284 C CA . ARG A 1 297 ? -19.663 -25.813 -11.796 1.00 90.25 297 ARG A CA 1
ATOM 2285 C C . ARG A 1 297 ? -18.831 -24.944 -10.826 1.00 90.25 297 ARG A C 1
ATOM 2287 O O . ARG A 1 297 ? -17.609 -24.905 -10.963 1.00 90.25 297 ARG A O 1
ATOM 2294 N N . PRO A 1 298 ? -19.459 -24.216 -9.878 1.00 82.38 298 PRO A N 1
ATOM 2295 C CA . PRO A 1 298 ? -18.766 -23.262 -9.002 1.00 82.38 298 PRO A CA 1
ATOM 2296 C C . PRO A 1 298 ? -17.705 -23.901 -8.092 1.00 82.38 298 PRO A C 1
ATOM 2298 O O . PRO A 1 298 ? -16.847 -23.208 -7.560 1.00 82.38 298 PRO A O 1
ATOM 2301 N N . GLU A 1 299 ? -17.751 -25.217 -7.906 1.00 82.88 299 GLU A N 1
ATOM 2302 C CA . GLU A 1 299 ? -16.716 -25.989 -7.222 1.00 82.88 299 GLU A CA 1
ATOM 2303 C C . GLU A 1 299 ? -15.463 -26.240 -8.082 1.00 82.88 299 GLU A C 1
ATOM 2305 O O . GLU A 1 299 ? -14.441 -26.669 -7.554 1.00 82.88 299 GLU A O 1
ATOM 2310 N N . VAL A 1 300 ? -15.541 -26.001 -9.396 1.00 86.75 300 VAL A N 1
ATOM 2311 C CA . VAL A 1 300 ? -14.444 -26.175 -10.364 1.00 86.75 300 VAL A CA 1
ATOM 2312 C C . VAL A 1 300 ? -13.987 -24.835 -10.939 1.00 86.75 300 VAL A C 1
ATOM 2314 O O . VAL A 1 300 ? -12.788 -24.607 -11.076 1.00 86.75 300 VAL A O 1
ATOM 2317 N N . PHE A 1 301 ? -14.927 -23.955 -11.289 1.00 82.75 301 PHE A N 1
ATOM 2318 C CA . PHE A 1 301 ? -14.653 -22.698 -11.978 1.00 82.75 301 PHE A CA 1
ATOM 2319 C C . PHE A 1 301 ? -15.182 -21.503 -11.175 1.00 82.75 301 PHE A C 1
ATOM 2321 O O . PHE A 1 301 ? -16.372 -21.424 -10.867 1.00 82.75 301 PHE A O 1
ATOM 2328 N N . ASP A 1 302 ? -14.301 -20.541 -10.888 1.00 84.94 302 ASP A N 1
ATOM 2329 C CA . ASP A 1 302 ? -14.670 -19.221 -10.370 1.00 84.94 302 ASP A CA 1
ATOM 2330 C C . ASP A 1 302 ? -14.562 -18.189 -11.501 1.00 84.94 302 ASP A C 1
ATOM 2332 O O . ASP A 1 302 ? -13.518 -18.053 -12.140 1.00 84.94 302 ASP A O 1
ATOM 2336 N N . PHE A 1 303 ? -15.650 -17.466 -11.763 1.00 88.62 303 PHE A N 1
ATOM 2337 C CA . PHE A 1 303 ? -15.702 -16.413 -12.772 1.00 88.62 303 PHE A CA 1
ATOM 2338 C C . PHE A 1 303 ? -16.257 -15.132 -12.152 1.00 88.62 303 PHE A C 1
ATOM 2340 O O . PHE A 1 303 ? -17.396 -15.094 -11.677 1.00 88.62 303 PHE A O 1
ATOM 2347 N N . ARG A 1 304 ? -15.450 -14.065 -12.182 1.00 88.81 304 ARG A N 1
ATOM 2348 C CA . ARG A 1 304 ? -15.778 -12.757 -11.602 1.00 88.81 304 ARG A CA 1
ATOM 2349 C C . ARG A 1 304 ? -15.593 -11.653 -12.635 1.00 88.81 304 ARG A C 1
ATOM 2351 O O . ARG A 1 304 ? -14.577 -11.597 -13.320 1.00 88.81 304 ARG A O 1
ATOM 2358 N N . VAL A 1 305 ? -16.550 -10.730 -12.687 1.00 89.50 305 VAL A N 1
ATOM 2359 C CA . VAL A 1 305 ? -16.498 -9.538 -13.544 1.00 89.50 305 VAL A CA 1
ATOM 2360 C C . VAL A 1 305 ? -16.157 -8.326 -12.682 1.00 89.50 305 VAL A C 1
ATOM 2362 O O . VAL A 1 305 ? -16.822 -8.064 -11.679 1.00 89.50 305 VAL A O 1
ATOM 2365 N N . LYS A 1 306 ? -15.136 -7.556 -13.069 1.00 90.19 306 LYS A N 1
ATOM 2366 C CA . LYS A 1 306 ? -14.799 -6.290 -12.402 1.00 90.19 306 LYS A CA 1
ATOM 2367 C C . LYS A 1 306 ? -15.807 -5.214 -12.817 1.00 90.19 306 LYS A C 1
ATOM 2369 O O . LYS A 1 306 ? -15.708 -4.652 -13.900 1.00 90.19 306 LYS A O 1
ATOM 2374 N N . ARG A 1 307 ? -16.779 -4.930 -11.946 1.00 88.25 307 ARG A N 1
ATOM 2375 C CA . ARG A 1 307 ? -17.907 -4.016 -12.214 1.00 88.25 307 ARG A CA 1
ATOM 2376 C C . ARG A 1 307 ? -17.698 -2.569 -11.727 1.00 88.25 307 ARG A C 1
ATOM 2378 O O . ARG A 1 307 ? -18.667 -1.817 -11.620 1.00 88.25 307 ARG A O 1
ATOM 2385 N N . ARG A 1 308 ? -16.461 -2.173 -11.406 1.00 83.75 308 ARG A N 1
ATOM 2386 C CA . ARG A 1 308 ? -16.139 -0.800 -10.975 1.00 83.75 308 ARG A CA 1
ATOM 2387 C C . ARG A 1 308 ? -16.325 0.173 -12.155 1.00 83.75 308 ARG A C 1
ATOM 2389 O O . ARG A 1 308 ? -15.822 -0.161 -13.228 1.00 83.75 308 ARG A O 1
ATOM 2396 N N . PRO A 1 309 ? -17.007 1.323 -11.983 1.00 83.88 309 PRO A N 1
ATOM 2397 C CA . PRO A 1 309 ? -17.028 2.373 -13.005 1.00 83.88 309 PRO A CA 1
ATOM 2398 C C . PRO A 1 309 ? -15.596 2.854 -13.292 1.00 83.88 309 PRO A C 1
ATOM 2400 O O . PRO A 1 309 ? -14.766 2.912 -12.379 1.00 83.88 309 PRO A O 1
ATOM 2403 N N . LEU A 1 310 ? -15.287 3.129 -14.559 1.00 81.38 310 LEU A N 1
ATOM 2404 C CA . LEU A 1 310 ? -13.976 3.619 -15.005 1.00 81.38 310 LEU A CA 1
ATOM 2405 C C . LEU A 1 310 ? -14.062 5.029 -15.586 1.00 81.38 310 LEU A C 1
ATOM 2407 O O . LEU A 1 310 ? -13.132 5.810 -15.405 1.00 81.38 310 LEU A O 1
ATOM 2411 N N . TRP A 1 311 ? -15.170 5.352 -16.247 1.00 81.88 311 TRP A N 1
ATOM 2412 C CA . TRP A 1 311 ? -15.440 6.671 -16.802 1.00 81.88 311 TRP A CA 1
ATOM 2413 C C . TRP A 1 311 ? -16.395 7.437 -15.890 1.00 81.88 311 TRP A C 1
ATOM 2415 O O . TRP A 1 311 ? -17.264 6.844 -15.253 1.00 81.88 311 TRP A O 1
ATOM 2425 N N . ALA A 1 312 ? -16.227 8.760 -15.812 1.00 72.12 312 ALA A N 1
ATOM 2426 C CA . ALA A 1 312 ? -17.015 9.609 -14.915 1.00 72.12 312 ALA A CA 1
ATOM 2427 C C . ALA A 1 312 ? -18.532 9.492 -15.164 1.00 72.12 312 ALA A C 1
ATOM 2429 O O . ALA A 1 312 ? -19.314 9.545 -14.221 1.00 72.12 312 ALA A O 1
ATOM 2430 N N . ASP A 1 313 ? -18.932 9.260 -16.416 1.00 76.06 313 ASP A N 1
ATOM 2431 C CA . ASP A 1 313 ? -20.322 9.125 -16.854 1.00 76.06 313 ASP A CA 1
ATOM 2432 C C . ASP A 1 313 ? -20.845 7.674 -16.858 1.00 76.06 313 ASP A C 1
ATOM 2434 O O . ASP A 1 313 ? -22.025 7.452 -17.138 1.00 76.06 313 ASP A O 1
ATOM 2438 N N . ASP A 1 314 ? -20.023 6.683 -16.475 1.00 78.75 314 ASP A N 1
ATOM 2439 C CA . ASP A 1 314 ? -20.487 5.296 -16.287 1.00 78.75 314 ASP A CA 1
ATOM 2440 C C . ASP A 1 314 ? -21.600 5.228 -15.219 1.00 78.75 314 ASP A C 1
ATOM 2442 O O . ASP A 1 314 ? -22.449 4.339 -15.262 1.00 78.75 314 ASP A O 1
ATOM 2446 N N . MET A 1 315 ? -21.603 6.177 -14.272 1.00 66.62 315 MET A N 1
ATOM 2447 C CA . MET A 1 315 ? -22.605 6.299 -13.207 1.00 66.62 315 MET A CA 1
ATOM 2448 C C . MET A 1 315 ? -23.865 7.063 -13.641 1.00 66.62 315 MET A C 1
ATOM 2450 O O . MET A 1 315 ? -24.940 6.812 -13.099 1.00 66.62 315 MET A O 1
ATOM 2454 N N . ASP A 1 316 ? -23.753 7.959 -14.625 1.00 60.28 316 ASP A N 1
ATOM 2455 C CA . ASP A 1 316 ? -24.852 8.817 -15.090 1.00 60.28 316 ASP A CA 1
ATOM 2456 C C . ASP A 1 316 ? -25.842 8.061 -15.987 1.00 60.28 316 ASP A C 1
ATOM 2458 O O . ASP A 1 316 ? -27.013 8.425 -16.093 1.00 60.28 316 ASP A O 1
ATOM 2462 N N . CYS A 1 317 ? -25.380 6.980 -16.618 1.00 52.97 317 CYS A N 1
ATOM 2463 C CA . CYS A 1 317 ? -26.167 6.164 -17.538 1.00 52.97 317 CYS A CA 1
ATOM 2464 C C . CYS A 1 317 ? -26.941 5.025 -16.846 1.00 52.97 317 CYS A C 1
ATOM 2466 O O . CYS A 1 317 ? -27.593 4.234 -17.529 1.00 52.97 317 CYS A O 1
ATOM 2468 N N . ALA A 1 318 ? -26.865 4.901 -15.514 1.00 49.50 318 ALA A N 1
ATOM 2469 C CA . ALA A 1 318 ? -27.447 3.793 -14.760 1.00 49.50 318 ALA A CA 1
ATOM 2470 C C . ALA A 1 318 ? -28.616 4.254 -13.871 1.00 49.50 318 ALA A C 1
ATOM 2472 O O . ALA A 1 318 ? -28.432 4.628 -12.712 1.00 49.50 318 ALA A O 1
ATOM 2473 N N . ALA A 1 319 ? -29.852 4.150 -14.371 1.00 46.12 319 ALA A N 1
ATOM 2474 C CA . ALA A 1 319 ? -31.033 4.159 -13.509 1.00 46.12 319 ALA A CA 1
ATOM 2475 C C . ALA A 1 319 ? -31.112 2.818 -12.753 1.00 46.12 319 ALA A C 1
ATOM 2477 O O . ALA A 1 319 ? -31.749 1.865 -13.193 1.00 46.12 319 ALA A O 1
ATOM 2478 N N . TRP A 1 320 ? -30.408 2.717 -11.625 1.00 47.81 320 TRP A N 1
ATOM 2479 C CA . TRP A 1 320 ? -30.450 1.542 -10.753 1.00 47.81 320 TRP A CA 1
ATOM 2480 C C . TRP A 1 320 ? -31.741 1.545 -9.917 1.00 47.81 320 TRP A C 1
ATOM 2482 O O . TRP A 1 320 ? -31.969 2.504 -9.172 1.00 47.81 320 TRP A O 1
ATOM 2492 N N . PRO A 1 321 ? -32.562 0.480 -9.919 1.00 40.09 321 PRO A N 1
ATOM 2493 C CA . PRO A 1 321 ? -33.568 0.311 -8.886 1.00 40.09 321 PRO A CA 1
ATOM 2494 C C . PRO A 1 321 ? -32.841 0.042 -7.569 1.00 40.09 321 PRO A C 1
ATOM 2496 O O . PRO A 1 321 ? -32.294 -1.037 -7.336 1.00 40.09 321 PRO A O 1
ATOM 2499 N N . SER A 1 322 ? -32.861 1.011 -6.659 1.00 38.56 322 SER A N 1
ATOM 2500 C CA . SER A 1 322 ? -32.369 0.916 -5.278 1.00 38.56 322 SER A CA 1
ATOM 2501 C C . SER A 1 322 ? -33.087 -0.146 -4.411 1.00 38.56 322 SER A C 1
ATOM 2503 O O . SER A 1 322 ? -33.046 -0.069 -3.189 1.00 38.56 322 SER A O 1
ATOM 2505 N N . GLY A 1 323 ? -33.703 -1.177 -5.006 1.00 37.81 323 GLY A N 1
ATOM 2506 C CA . GLY A 1 323 ? -34.516 -2.196 -4.333 1.00 37.81 323 GLY A CA 1
ATOM 2507 C C . GLY A 1 323 ? -34.051 -3.657 -4.456 1.00 37.81 323 GLY A C 1
ATOM 2508 O O . GLY A 1 323 ? -34.543 -4.501 -3.708 1.00 37.81 323 GLY A O 1
ATOM 2509 N N . GLU A 1 324 ? -33.104 -4.011 -5.331 1.00 40.03 324 GLU A N 1
ATOM 2510 C CA . GLU A 1 324 ? -32.830 -5.440 -5.607 1.00 40.03 324 GLU A CA 1
ATOM 2511 C C . GLU A 1 324 ? -31.921 -6.155 -4.594 1.00 40.03 324 GLU A C 1
ATOM 2513 O O . GLU A 1 324 ? -31.991 -7.381 -4.451 1.00 40.03 324 GLU A O 1
ATOM 2518 N N . ARG A 1 325 ? -31.112 -5.419 -3.818 1.00 41.06 325 ARG A N 1
ATOM 2519 C CA . ARG A 1 325 ? -30.296 -6.029 -2.750 1.00 41.06 325 ARG A CA 1
ATOM 2520 C C . ARG A 1 325 ? -31.155 -6.592 -1.603 1.00 41.06 325 ARG A C 1
ATOM 2522 O O . ARG A 1 325 ? -30.742 -7.559 -0.966 1.00 41.06 325 ARG A O 1
ATOM 2529 N N . ASP A 1 326 ? -32.371 -6.071 -1.414 1.00 37.88 326 ASP A N 1
ATOM 2530 C CA . ASP A 1 326 ? -33.298 -6.486 -0.349 1.00 37.88 326 ASP A CA 1
ATOM 2531 C C . ASP A 1 326 ? -34.234 -7.644 -0.747 1.00 37.88 326 ASP A C 1
ATOM 2533 O O . ASP A 1 326 ? -34.634 -8.452 0.101 1.00 37.88 326 ASP A O 1
ATOM 2537 N N . GLN A 1 327 ? -34.571 -7.794 -2.033 1.00 36.09 327 GLN A N 1
ATOM 2538 C CA . GLN A 1 327 ? -35.509 -8.831 -2.491 1.00 36.09 327 GLN A CA 1
ATOM 2539 C C . GLN A 1 327 ? -34.867 -10.214 -2.670 1.00 36.09 327 GLN A C 1
ATOM 2541 O O . GLN A 1 327 ? -35.485 -11.217 -2.299 1.00 36.09 327 GLN A O 1
ATOM 2546 N N . GLN A 1 328 ? -33.610 -10.302 -3.128 1.00 41.53 328 GLN A N 1
ATOM 2547 C CA . GLN A 1 328 ? -32.897 -11.589 -3.189 1.00 41.53 328 GLN A CA 1
ATOM 2548 C C . GLN A 1 328 ? -32.605 -12.166 -1.795 1.00 41.53 328 GLN A C 1
ATOM 2550 O O . GLN A 1 328 ? -32.601 -13.389 -1.618 1.00 41.53 328 GLN A O 1
ATOM 2555 N N . LEU A 1 329 ? -32.423 -11.303 -0.787 1.00 42.72 329 LEU A N 1
ATOM 2556 C CA . LEU A 1 329 ? -32.243 -11.723 0.601 1.00 42.72 329 LEU A CA 1
ATOM 2557 C C . LEU A 1 329 ? -33.565 -12.234 1.200 1.00 42.72 329 LEU A C 1
ATOM 2559 O O . LEU A 1 329 ? -33.584 -13.309 1.800 1.00 42.72 329 LEU A O 1
ATOM 2563 N N . LYS A 1 330 ? -34.690 -11.546 0.946 1.00 38.50 330 LYS A N 1
ATOM 2564 C CA . LYS A 1 330 ? -36.032 -12.004 1.355 1.00 38.50 330 LYS A CA 1
ATOM 2565 C C . LYS A 1 330 ? -36.438 -13.333 0.711 1.00 38.50 330 LYS A C 1
ATOM 2567 O O . LYS A 1 330 ? -36.959 -14.199 1.411 1.00 38.50 330 LYS A O 1
ATOM 2572 N N . HIS A 1 331 ? -36.155 -13.549 -0.576 1.00 38.75 331 HIS A N 1
ATOM 2573 C CA . HIS A 1 331 ? -36.533 -14.794 -1.259 1.00 38.75 331 HIS A CA 1
ATOM 2574 C C . HIS A 1 331 ? -35.698 -16.005 -0.797 1.00 38.75 331 HIS A C 1
ATOM 2576 O O . HIS A 1 331 ? -36.230 -17.108 -0.654 1.00 38.75 331 HIS A O 1
ATOM 2582 N N . LYS A 1 332 ? -34.410 -15.801 -0.469 1.00 46.19 332 LYS A N 1
ATOM 2583 C CA . LYS A 1 332 ? -33.562 -16.827 0.170 1.00 46.19 332 LYS A CA 1
ATOM 2584 C C . LYS A 1 332 ? -33.980 -17.127 1.611 1.00 46.19 332 LYS A C 1
ATOM 2586 O O . LYS A 1 332 ? -33.931 -18.281 2.023 1.00 46.19 332 LYS A O 1
ATOM 2591 N N . ILE A 1 333 ? -34.417 -16.122 2.370 1.00 51.59 333 ILE A N 1
ATOM 2592 C CA . ILE A 1 333 ? -34.909 -16.317 3.743 1.00 51.59 333 ILE A CA 1
ATOM 2593 C C . ILE A 1 333 ? -36.249 -17.070 3.735 1.00 51.59 333 ILE A C 1
ATOM 2595 O O . ILE A 1 333 ? -36.434 -18.003 4.517 1.00 51.59 333 ILE A O 1
ATOM 2599 N N . GLU A 1 334 ? -37.162 -16.754 2.813 1.00 44.62 334 GLU A N 1
ATOM 2600 C CA . GLU A 1 334 ? -38.437 -17.469 2.694 1.00 44.62 334 GLU A CA 1
ATOM 2601 C C . GLU A 1 334 ? -38.299 -18.906 2.171 1.00 44.62 334 GLU A C 1
ATOM 2603 O O . GLU A 1 334 ? -39.060 -19.774 2.608 1.00 44.62 334 GLU A O 1
ATOM 2608 N N . SER A 1 335 ? -37.349 -19.198 1.274 1.00 43.91 335 SER A N 1
ATOM 2609 C CA . SER A 1 335 ? -37.135 -20.572 0.790 1.00 43.91 335 SER A CA 1
ATOM 2610 C C . SER A 1 335 ? -36.554 -21.475 1.885 1.00 43.91 335 SER A C 1
ATOM 2612 O O . SER A 1 335 ? -37.016 -22.605 2.062 1.00 43.91 335 SER A O 1
ATOM 2614 N N . VAL A 1 336 ? -35.643 -20.940 2.706 1.00 49.56 336 VAL A N 1
ATOM 2615 C CA . VAL A 1 336 ? -35.086 -21.629 3.880 1.00 49.56 336 VAL A CA 1
ATOM 2616 C C . VAL A 1 336 ? -36.154 -21.816 4.966 1.00 49.56 336 VAL A C 1
ATOM 2618 O O . VAL A 1 336 ? -36.274 -22.904 5.530 1.00 49.56 336 VAL A O 1
ATOM 2621 N N . LEU A 1 337 ? -37.019 -20.823 5.201 1.00 47.09 337 LEU A N 1
ATOM 2622 C CA . LEU A 1 337 ? -38.151 -20.948 6.131 1.00 47.09 337 LEU A CA 1
ATOM 2623 C C . LEU A 1 337 ? -39.225 -21.942 5.648 1.00 47.09 337 LEU A C 1
ATOM 2625 O O . LEU A 1 337 ? -39.870 -22.589 6.475 1.00 47.09 337 LEU A O 1
ATOM 2629 N N . ARG A 1 338 ? -39.419 -22.110 4.330 1.00 45.44 338 ARG A N 1
ATOM 2630 C CA . ARG A 1 338 ? -40.317 -23.136 3.763 1.00 45.44 338 ARG A CA 1
ATOM 2631 C C . ARG A 1 338 ? -39.726 -24.545 3.840 1.00 45.44 338 ARG A C 1
ATOM 2633 O O . ARG A 1 338 ? -40.494 -25.478 4.061 1.00 45.44 338 ARG A O 1
ATOM 2640 N N . MET A 1 339 ? -38.404 -24.705 3.722 1.00 47.62 339 MET A N 1
ATOM 2641 C CA . MET A 1 339 ? -37.728 -25.988 3.978 1.00 47.62 339 MET A CA 1
ATOM 2642 C C . MET A 1 339 ? -37.809 -26.385 5.457 1.00 47.62 339 MET A C 1
ATOM 2644 O O . MET A 1 339 ? -38.139 -27.527 5.762 1.00 47.62 339 MET A O 1
ATOM 2648 N N . LEU A 1 340 ? -37.615 -25.437 6.379 1.00 45.41 340 LEU A N 1
ATOM 2649 C CA . LEU A 1 340 ? -37.693 -25.701 7.822 1.00 45.41 340 LEU A CA 1
ATOM 2650 C C . LEU A 1 340 ? -39.120 -26.013 8.310 1.00 45.41 340 LEU A C 1
ATOM 2652 O O . LEU A 1 340 ? -39.287 -26.749 9.278 1.00 45.41 340 LEU A O 1
ATOM 2656 N N . LYS A 1 341 ? -40.160 -25.510 7.630 1.00 42.88 341 LYS A N 1
ATOM 2657 C CA . LYS A 1 341 ? -41.569 -25.791 7.969 1.00 42.88 341 LYS A CA 1
ATOM 2658 C C . LYS A 1 341 ? -42.112 -27.119 7.429 1.00 42.88 341 LYS A C 1
ATOM 2660 O O . LYS A 1 341 ? -43.212 -27.494 7.826 1.00 42.88 341 LYS A O 1
ATOM 2665 N N . ARG A 1 342 ? -41.402 -27.811 6.528 1.00 43.09 342 ARG A N 1
ATOM 2666 C CA . ARG A 1 342 ? -41.915 -29.030 5.869 1.00 43.09 342 ARG A CA 1
ATOM 2667 C C . ARG A 1 342 ? -41.454 -30.353 6.472 1.00 43.09 342 ARG A C 1
ATOM 2669 O O . ARG A 1 342 ? -42.062 -31.356 6.148 1.00 43.09 342 ARG A O 1
ATOM 2676 N N . GLY A 1 343 ? -40.477 -30.369 7.379 1.00 40.03 343 GLY A N 1
ATOM 2677 C CA . GLY A 1 343 ? -40.206 -31.552 8.209 1.00 40.03 343 GLY A CA 1
ATOM 2678 C C . GLY A 1 343 ? -39.893 -32.859 7.460 1.00 40.03 343 GLY A C 1
ATOM 2679 O O . GLY A 1 343 ? -40.050 -33.922 8.050 1.00 40.03 343 GLY A O 1
ATOM 2680 N N . ASP A 1 344 ? -39.435 -32.803 6.208 1.00 36.09 344 ASP A N 1
ATOM 2681 C CA . ASP A 1 344 ? -39.125 -33.996 5.414 1.00 36.09 344 ASP A CA 1
ATOM 2682 C C . ASP A 1 344 ? -37.624 -34.311 5.480 1.00 36.09 344 ASP A C 1
ATOM 2684 O O . ASP A 1 344 ? -36.819 -33.872 4.659 1.00 36.09 344 ASP A O 1
ATOM 2688 N N . PHE A 1 345 ? -37.254 -35.084 6.502 1.00 48.75 345 PHE A N 1
ATOM 2689 C CA . PHE A 1 345 ? -36.052 -35.918 6.498 1.00 48.75 345 PHE A CA 1
ATOM 2690 C C . PHE A 1 345 ? -36.418 -37.322 5.991 1.00 48.75 345 PHE A C 1
ATOM 2692 O O . PHE A 1 345 ? -37.505 -37.804 6.308 1.00 48.75 345 PHE A O 1
ATOM 2699 N N . ASN A 1 346 ? -35.462 -37.977 5.308 1.00 36.31 346 ASN A N 1
ATOM 2700 C CA . ASN A 1 346 ? -35.451 -39.340 4.721 1.00 36.31 346 ASN A CA 1
ATOM 2701 C C . ASN A 1 346 ? -35.588 -39.315 3.181 1.00 36.31 346 ASN A C 1
ATOM 2703 O O . ASN A 1 346 ? -36.477 -38.668 2.657 1.00 36.31 346 ASN A O 1
ATOM 2707 N N . TYR A 1 347 ? -34.790 -40.001 2.358 1.00 35.31 347 TYR A N 1
ATOM 2708 C CA . TYR A 1 347 ? -33.842 -41.093 2.571 1.00 35.31 347 TYR A CA 1
ATOM 2709 C C . TYR A 1 347 ? -32.976 -41.230 1.301 1.00 35.31 347 TYR A C 1
ATOM 2711 O O . TYR A 1 347 ? -33.518 -41.187 0.203 1.00 35.31 347 TYR A O 1
ATOM 2719 N N . TYR A 1 348 ? -31.667 -41.434 1.449 1.00 29.84 348 TYR A N 1
ATOM 2720 C CA . TYR A 1 348 ? -30.941 -42.564 0.853 1.00 29.84 348 TYR A CA 1
ATOM 2721 C C . TYR A 1 348 ? -29.599 -42.671 1.576 1.00 29.84 348 TYR A C 1
ATOM 2723 O O . TYR A 1 348 ? -28.603 -42.041 1.227 1.00 29.84 348 TYR A O 1
ATOM 2731 N N . GLY A 1 349 ? -29.621 -43.460 2.648 1.00 28.19 349 GLY A N 1
ATOM 2732 C CA . GLY A 1 349 ? -28.439 -44.145 3.130 1.00 28.19 349 GLY A CA 1
ATOM 2733 C C . GLY A 1 349 ? -28.225 -45.392 2.281 1.00 28.19 349 GLY A C 1
ATOM 2734 O O . GLY A 1 349 ? -29.160 -46.155 2.080 1.00 28.19 349 GLY A O 1
ATOM 2735 N N . GLU A 1 350 ? -27.009 -45.550 1.771 1.00 29.22 350 GLU A N 1
ATOM 2736 C CA . GLU A 1 350 ? -26.282 -46.819 1.650 1.00 29.22 350 GLU A CA 1
ATOM 2737 C C . GLU A 1 350 ? -24.935 -46.531 0.979 1.00 29.22 350 GLU A C 1
ATOM 2739 O O . GLU A 1 350 ? -24.814 -46.522 -0.243 1.00 29.22 350 GLU A O 1
ATOM 2744 N N . ARG A 1 351 ? -23.925 -46.234 1.807 1.00 27.12 351 ARG A N 1
ATOM 2745 C CA . ARG A 1 351 ? -22.510 -46.629 1.645 1.00 27.12 351 ARG A CA 1
ATOM 2746 C C . ARG A 1 351 ? -21.691 -46.082 2.816 1.00 27.12 351 ARG A C 1
ATOM 2748 O O . ARG A 1 351 ? -20.795 -45.261 2.672 1.00 27.12 351 ARG A O 1
ATOM 2755 N N . ALA A 1 352 ? -22.020 -46.591 3.997 1.00 24.72 352 ALA A N 1
ATOM 2756 C CA . ALA A 1 352 ? -21.110 -46.661 5.126 1.00 24.72 352 ALA A CA 1
ATOM 2757 C C . ALA A 1 352 ? -20.841 -48.149 5.373 1.00 24.72 352 ALA A C 1
ATOM 2759 O O . ALA A 1 352 ? -21.731 -48.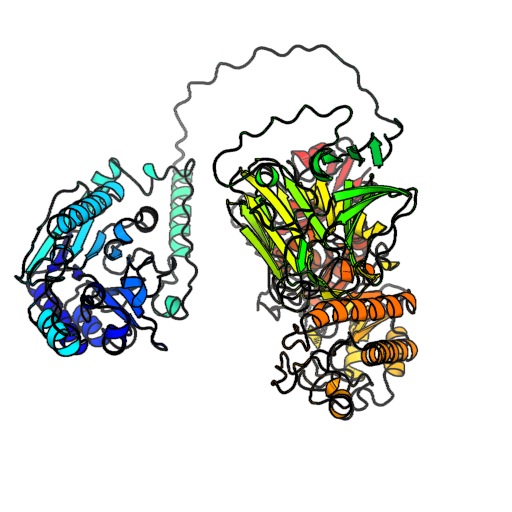840 5.857 1.00 24.72 352 ALA A O 1
ATOM 2760 N N . ALA A 1 353 ? -19.668 -48.633 4.950 1.00 23.33 353 ALA A N 1
ATOM 2761 C CA . ALA A 1 353 ? -18.956 -49.797 5.499 1.00 23.33 353 ALA A CA 1
ATOM 2762 C C . ALA A 1 353 ? -17.758 -50.170 4.604 1.00 23.33 353 ALA A C 1
ATOM 2764 O O . ALA A 1 353 ? -17.792 -51.192 3.933 1.00 23.33 353 ALA A O 1
ATOM 2765 N N . VAL A 1 354 ? -16.696 -49.356 4.610 1.00 24.23 354 VAL A N 1
ATOM 2766 C CA . VAL A 1 354 ? -15.311 -49.865 4.653 1.00 24.23 354 VAL A CA 1
ATOM 2767 C C . VAL A 1 354 ? -14.497 -48.850 5.456 1.00 24.23 354 VAL A C 1
ATOM 2769 O O . VAL A 1 354 ? -13.956 -47.887 4.924 1.00 24.23 354 VAL A O 1
ATOM 2772 N N . ALA A 1 355 ? -14.473 -49.054 6.767 1.00 24.45 355 ALA A N 1
ATOM 2773 C CA . ALA A 1 355 ? -13.500 -48.475 7.676 1.00 24.45 355 ALA A CA 1
ATOM 2774 C C . ALA A 1 355 ? -12.678 -49.627 8.277 1.00 24.45 355 ALA A C 1
ATOM 2776 O O . ALA A 1 355 ? -13.226 -50.701 8.519 1.00 24.45 355 ALA A O 1
ATOM 2777 N N . ALA A 1 356 ? -11.406 -49.333 8.566 1.00 22.30 356 ALA A N 1
ATOM 2778 C CA . ALA A 1 356 ? -10.479 -50.052 9.450 1.00 22.30 356 ALA A CA 1
ATOM 2779 C C . ALA A 1 356 ? -9.699 -51.275 8.907 1.00 22.30 356 ALA A C 1
ATOM 2781 O O . ALA A 1 356 ? -10.161 -52.409 8.965 1.00 22.30 356 ALA A O 1
ATOM 2782 N N . ALA A 1 357 ? -8.450 -51.015 8.496 1.00 22.14 357 ALA A N 1
ATOM 2783 C CA . ALA A 1 357 ? -7.203 -51.739 8.826 1.00 22.14 357 ALA A CA 1
ATOM 2784 C C . ALA A 1 357 ? -6.073 -51.017 8.049 1.00 22.14 357 ALA A C 1
ATOM 2786 O O . ALA A 1 357 ? -6.176 -50.875 6.839 1.00 22.14 357 ALA A O 1
ATOM 2787 N N . SER A 1 358 ? -5.028 -50.426 8.630 1.00 22.75 358 SER A N 1
ATOM 2788 C CA . SER A 1 358 ? -4.185 -50.948 9.701 1.00 22.75 358 SER A CA 1
ATOM 2789 C C . SER A 1 358 ? -3.448 -49.813 10.421 1.00 22.75 358 SER A C 1
ATOM 2791 O O . SER A 1 358 ? -2.782 -48.996 9.791 1.00 22.75 358 SER A O 1
ATOM 2793 N N . ALA A 1 359 ? -3.514 -49.829 11.750 1.00 21.70 359 ALA A N 1
ATOM 2794 C CA . ALA A 1 359 ? -2.561 -49.192 12.648 1.00 21.70 359 ALA A CA 1
ATOM 2795 C C . ALA A 1 359 ? -1.959 -50.291 13.537 1.00 21.70 359 ALA A C 1
ATOM 2797 O O . ALA A 1 359 ? -2.717 -51.081 14.092 1.00 21.70 359 ALA A O 1
ATOM 2798 N N . LEU A 1 360 ? -0.626 -50.344 13.639 1.00 23.05 360 LEU A N 1
ATOM 2799 C CA . LEU A 1 360 ? 0.179 -50.927 14.734 1.00 23.05 360 LEU A CA 1
ATOM 2800 C C . LEU A 1 360 ? 1.659 -50.656 14.385 1.00 23.05 360 LEU A C 1
ATOM 2802 O O . LEU A 1 360 ? 2.196 -51.264 13.468 1.00 23.05 360 LEU A O 1
ATOM 2806 N N . VAL A 1 361 ? 2.231 -49.535 14.837 1.00 26.34 361 VAL A N 1
ATOM 2807 C CA . VAL A 1 361 ? 2.912 -49.316 16.135 1.00 26.34 361 VAL A CA 1
ATOM 2808 C C . VAL A 1 361 ? 4.233 -50.085 16.243 1.00 26.34 361 VAL A C 1
ATOM 2810 O O . VAL A 1 361 ? 4.242 -51.287 16.485 1.00 26.34 361 VAL A O 1
ATOM 2813 N N . ILE A 1 362 ? 5.343 -49.341 16.202 1.00 23.31 362 ILE A N 1
ATOM 2814 C CA . ILE A 1 362 ? 6.507 -49.609 17.051 1.00 23.31 362 ILE A CA 1
ATOM 2815 C C . ILE A 1 362 ? 6.821 -48.317 17.810 1.00 23.31 362 ILE A C 1
ATOM 2817 O O . ILE A 1 362 ? 6.913 -47.236 17.237 1.00 23.31 362 ILE A O 1
ATOM 2821 N N . PHE A 1 363 ? 6.903 -48.482 19.125 1.00 24.42 363 PHE A N 1
ATOM 2822 C CA . PHE A 1 363 ? 7.184 -47.491 20.150 1.00 24.42 363 PHE A CA 1
ATOM 2823 C C . PHE A 1 363 ? 8.565 -46.839 19.983 1.00 24.42 363 PHE A C 1
ATOM 2825 O O . PHE A 1 363 ? 9.561 -47.536 19.801 1.00 24.42 363 PHE A O 1
ATOM 2832 N N . GLY A 1 364 ? 8.624 -45.521 20.181 1.00 23.72 364 GLY A N 1
ATOM 2833 C CA . GLY A 1 364 ? 9.833 -44.766 20.510 1.00 23.72 364 GLY A CA 1
ATOM 2834 C C . GLY A 1 364 ? 9.487 -43.719 21.572 1.00 23.72 364 GLY A C 1
ATOM 2835 O O . GLY A 1 364 ? 8.566 -42.934 21.381 1.00 23.72 364 GLY A O 1
ATOM 2836 N N . ALA A 1 365 ? 10.161 -43.790 22.718 1.00 24.98 365 ALA A N 1
ATOM 2837 C CA . ALA A 1 365 ? 9.964 -42.979 23.922 1.00 24.98 365 ALA A CA 1
ATOM 2838 C C . ALA A 1 365 ? 10.196 -41.460 23.691 1.00 24.98 365 ALA A C 1
ATOM 2840 O O . ALA A 1 365 ? 10.834 -41.091 22.705 1.00 24.98 365 ALA A O 1
ATOM 2841 N N . PRO A 1 366 ? 9.717 -40.571 24.590 1.00 28.83 366 PRO A N 1
ATOM 2842 C CA . PRO A 1 366 ? 9.787 -39.129 24.390 1.00 28.83 366 PRO A CA 1
ATOM 2843 C C . PRO A 1 366 ? 11.218 -38.636 24.625 1.00 28.83 366 PRO A C 1
ATOM 2845 O O . PRO A 1 366 ? 11.758 -38.789 25.722 1.00 28.83 366 PRO A O 1
ATOM 2848 N N . GLN A 1 367 ? 11.835 -38.020 23.617 1.00 23.58 367 GLN A N 1
ATOM 2849 C CA . GLN A 1 367 ? 13.012 -37.194 23.856 1.00 23.58 367 GLN A CA 1
ATOM 2850 C C . GLN A 1 367 ? 12.554 -35.814 24.312 1.00 23.58 367 GLN A C 1
ATOM 2852 O O . GLN A 1 367 ? 12.029 -35.007 23.552 1.00 23.58 367 GLN A O 1
ATOM 2857 N N . ILE A 1 368 ? 12.767 -35.586 25.602 1.00 29.31 368 ILE A N 1
ATOM 2858 C CA . ILE A 1 368 ? 12.942 -34.273 26.206 1.00 29.31 368 ILE A CA 1
ATOM 2859 C C . ILE A 1 368 ? 14.020 -33.550 25.386 1.00 29.31 368 ILE A C 1
ATOM 2861 O O . ILE A 1 368 ? 15.194 -33.904 25.471 1.00 29.31 368 ILE A O 1
ATOM 2865 N N . ALA A 1 369 ? 13.632 -32.566 24.577 1.00 26.59 369 ALA A N 1
ATOM 2866 C CA . ALA A 1 369 ? 14.574 -31.633 23.977 1.00 26.59 369 ALA A CA 1
ATOM 2867 C C . ALA A 1 369 ? 14.796 -30.496 24.976 1.00 26.59 369 ALA A C 1
ATOM 2869 O O . ALA A 1 369 ? 14.047 -29.526 25.021 1.00 26.59 369 ALA A O 1
ATOM 2870 N N . ASN A 1 370 ? 15.809 -30.667 25.822 1.00 27.73 370 ASN A N 1
ATOM 2871 C CA . ASN A 1 370 ? 16.421 -29.578 26.562 1.00 27.73 370 ASN A CA 1
ATOM 2872 C C . ASN A 1 370 ? 17.924 -29.608 26.264 1.00 27.73 370 ASN A C 1
ATOM 2874 O O . ASN A 1 370 ? 18.547 -30.663 26.373 1.00 27.73 370 ASN A O 1
ATOM 2878 N N . ALA A 1 371 ? 18.455 -28.429 25.938 1.00 29.95 371 ALA A N 1
ATOM 2879 C CA . ALA A 1 371 ? 19.865 -28.064 25.790 1.00 29.95 371 ALA A CA 1
ATOM 2880 C C . ALA A 1 371 ? 20.648 -28.608 24.570 1.00 29.95 371 ALA A C 1
ATOM 2882 O O . ALA A 1 371 ? 21.147 -29.727 24.561 1.00 29.95 371 ALA A O 1
ATOM 2883 N N . GLY A 1 372 ? 20.850 -27.705 23.601 1.00 34.56 372 GLY A N 1
ATOM 2884 C CA . GLY A 1 372 ? 22.174 -27.348 23.078 1.00 34.56 372 GLY A CA 1
ATOM 2885 C C . GLY A 1 372 ? 22.955 -28.421 22.326 1.00 34.56 372 GLY A C 1
ATOM 2886 O O . GLY A 1 372 ? 23.787 -29.117 22.901 1.00 34.56 372 GLY A O 1
ATOM 2887 N N . THR A 1 373 ? 22.798 -28.443 21.005 1.00 27.78 373 THR A N 1
ATOM 2888 C CA . THR A 1 373 ? 23.940 -28.710 20.115 1.00 27.78 373 THR A CA 1
ATOM 2889 C C . THR A 1 373 ? 24.515 -27.346 19.708 1.00 27.78 373 THR A C 1
ATOM 2891 O O . THR A 1 373 ? 23.721 -26.425 19.511 1.00 27.78 373 THR A O 1
ATOM 2894 N N . PRO A 1 374 ? 25.848 -27.155 19.660 1.00 34.06 374 PRO A N 1
ATOM 2895 C CA . PRO A 1 374 ? 26.431 -25.878 19.247 1.00 34.06 374 PRO A CA 1
ATOM 2896 C C . PRO A 1 374 ? 25.940 -25.574 17.832 1.00 34.06 374 PRO A C 1
ATOM 2898 O O . PRO A 1 374 ? 25.924 -26.493 17.009 1.00 34.06 374 PRO A O 1
ATOM 2901 N N . SER A 1 375 ? 25.507 -24.340 17.559 1.00 41.12 375 SER A N 1
ATOM 2902 C CA . SER A 1 375 ? 25.146 -23.963 16.196 1.00 41.12 375 SER A CA 1
ATOM 2903 C C . SER A 1 375 ? 26.342 -24.236 15.283 1.00 41.12 375 SER A C 1
ATOM 2905 O O . SER A 1 375 ? 27.485 -23.959 15.651 1.00 41.12 375 SER A O 1
ATOM 2907 N N . GLU A 1 376 ? 26.086 -24.782 14.093 1.00 59.03 376 GLU A N 1
ATOM 2908 C CA . GLU A 1 376 ? 27.009 -24.578 12.975 1.00 59.03 376 GLU A CA 1
ATOM 2909 C C . GLU A 1 376 ? 27.278 -23.065 12.860 1.00 59.03 376 GLU A C 1
ATOM 2911 O O . GLU A 1 376 ? 26.401 -22.259 13.193 1.00 59.03 376 GLU A O 1
ATOM 2916 N N . ASP A 1 377 ? 28.490 -22.666 12.468 1.00 81.31 377 ASP A N 1
ATOM 2917 C CA . ASP A 1 377 ? 28.835 -21.245 12.362 1.00 81.31 377 ASP A CA 1
ATOM 2918 C C . ASP A 1 377 ? 27.780 -20.504 11.512 1.00 81.31 377 ASP A C 1
ATOM 2920 O O . ASP A 1 377 ? 27.355 -20.988 10.456 1.00 81.31 377 ASP A O 1
ATOM 2924 N N . ALA A 1 378 ? 27.331 -19.330 11.975 1.00 91.94 378 ALA A N 1
ATOM 2925 C CA . ALA A 1 378 ? 26.277 -18.553 11.310 1.00 91.94 378 ALA A CA 1
ATOM 2926 C C . ALA A 1 378 ? 26.640 -18.217 9.856 1.00 91.94 378 ALA A C 1
ATOM 2928 O O . ALA A 1 378 ? 25.772 -18.190 8.985 1.00 91.94 378 ALA A O 1
ATOM 2929 N N . VAL A 1 379 ? 27.934 -18.012 9.589 1.00 96.81 379 VAL A N 1
ATOM 2930 C CA . VAL A 1 379 ? 28.503 -17.904 8.246 1.00 96.81 379 VAL A CA 1
ATOM 2931 C C . VAL A 1 379 ? 29.542 -19.004 8.059 1.00 96.81 379 VAL A C 1
ATOM 2933 O O . VAL A 1 379 ? 30.568 -19.007 8.734 1.00 96.81 379 VAL A O 1
ATOM 2936 N N . VAL A 1 380 ? 29.305 -19.905 7.106 1.00 96.31 380 VAL A N 1
ATOM 2937 C CA . VAL A 1 380 ? 30.271 -20.933 6.691 1.00 96.31 380 VAL A CA 1
ATOM 2938 C C . VAL A 1 380 ? 30.765 -20.606 5.289 1.00 96.31 380 VAL A C 1
ATOM 2940 O O . VAL A 1 380 ? 29.968 -20.366 4.378 1.00 96.31 380 VAL A O 1
ATOM 2943 N N . VAL A 1 381 ? 32.084 -20.626 5.109 1.00 96.31 381 VAL A N 1
ATOM 2944 C CA . VAL A 1 381 ? 32.725 -20.462 3.803 1.00 96.31 381 VAL A CA 1
ATOM 2945 C C . VAL A 1 381 ? 33.562 -21.693 3.490 1.00 96.31 381 VAL A C 1
ATOM 2947 O O . VAL A 1 381 ? 34.445 -22.058 4.264 1.00 96.31 381 VAL A O 1
ATOM 2950 N N . ASP A 1 382 ? 33.302 -22.308 2.339 1.00 94.44 382 ASP A N 1
ATOM 2951 C CA . ASP A 1 382 ? 34.102 -23.411 1.802 1.00 94.44 382 ASP A CA 1
ATOM 2952 C C . ASP A 1 382 ? 34.569 -23.061 0.385 1.00 94.44 382 ASP A C 1
ATOM 2954 O O . ASP A 1 382 ? 33.805 -23.102 -0.585 1.00 94.44 382 ASP A O 1
ATOM 2958 N N . GLY A 1 383 ? 35.830 -22.633 0.275 1.00 94.00 383 GLY A N 1
ATOM 2959 C CA . GLY A 1 383 ? 36.401 -22.112 -0.964 1.00 94.00 383 GLY A CA 1
ATOM 2960 C C . GLY A 1 383 ? 35.640 -20.884 -1.471 1.00 94.00 383 GLY A C 1
ATOM 2961 O O . GLY A 1 383 ? 35.800 -19.785 -0.944 1.00 94.00 383 GLY A O 1
ATOM 2962 N N . THR A 1 384 ? 34.838 -21.079 -2.518 1.00 96.44 384 THR A N 1
ATOM 2963 C CA . THR A 1 384 ? 33.986 -20.057 -3.147 1.00 96.44 384 THR A CA 1
ATOM 2964 C C . THR A 1 384 ? 32.488 -20.328 -2.972 1.00 96.44 384 THR A C 1
ATOM 2966 O O . THR A 1 384 ? 31.669 -19.754 -3.687 1.00 96.44 384 THR A O 1
ATOM 2969 N N . SER A 1 385 ? 32.123 -21.205 -2.033 1.00 96.88 385 SER A N 1
ATOM 2970 C CA . SER A 1 385 ? 30.739 -21.451 -1.616 1.00 96.88 385 SER A CA 1
ATOM 2971 C C . SER A 1 385 ? 30.464 -20.773 -0.279 1.00 96.88 385 SER A C 1
ATOM 2973 O O . SER A 1 385 ? 31.255 -20.893 0.659 1.00 96.88 385 SER A O 1
ATOM 2975 N N . PHE A 1 386 ? 29.327 -20.093 -0.186 1.00 98.00 386 PHE A N 1
ATOM 2976 C CA . PHE A 1 386 ? 28.939 -19.282 0.960 1.00 98.00 386 PHE A CA 1
ATOM 2977 C C . PHE A 1 386 ? 27.622 -19.766 1.544 1.00 98.00 386 PHE A C 1
ATOM 2979 O O . PHE A 1 386 ? 26.687 -20.135 0.828 1.00 98.00 386 PHE A O 1
ATOM 2986 N N . ALA A 1 387 ? 27.545 -19.738 2.867 1.00 97.88 387 ALA A N 1
ATOM 2987 C CA . ALA A 1 387 ? 26.388 -20.193 3.599 1.00 97.88 387 ALA A CA 1
ATOM 2988 C C . ALA A 1 387 ? 26.086 -19.306 4.789 1.00 97.88 387 ALA A C 1
ATOM 2990 O O . ALA A 1 387 ? 26.943 -19.129 5.647 1.00 97.88 387 ALA A O 1
ATOM 2991 N N . LEU A 1 388 ? 24.855 -18.808 4.852 1.00 98.31 388 LEU A N 1
ATOM 2992 C CA . LEU A 1 388 ? 24.328 -18.059 5.980 1.00 98.31 388 LEU A CA 1
ATOM 2993 C C . LEU A 1 388 ? 23.216 -18.885 6.626 1.00 98.31 388 LEU A C 1
ATOM 2995 O O . LEU A 1 388 ? 22.254 -19.252 5.947 1.00 98.31 388 LEU A O 1
ATOM 2999 N N . ASN A 1 389 ? 23.359 -19.201 7.909 1.00 97.56 389 ASN A N 1
ATOM 3000 C CA . ASN A 1 389 ? 22.465 -20.091 8.642 1.00 97.56 389 ASN A CA 1
ATOM 3001 C C . ASN A 1 389 ? 21.844 -19.368 9.836 1.00 97.56 389 ASN A C 1
ATOM 3003 O O . ASN A 1 389 ? 22.555 -18.833 10.687 1.00 97.56 389 ASN A O 1
ATOM 3007 N N . GLY A 1 390 ? 20.514 -19.373 9.884 1.00 95.81 390 GLY A N 1
ATOM 3008 C CA . GLY A 1 390 ? 19.749 -19.055 11.083 1.00 95.81 390 GLY A CA 1
ATOM 3009 C C . GLY A 1 390 ? 19.204 -20.304 11.761 1.00 95.81 390 GLY A C 1
ATOM 3010 O O . GLY A 1 390 ? 19.506 -21.430 11.356 1.00 95.81 390 GLY A O 1
ATOM 3011 N N . ASP A 1 391 ? 18.371 -20.102 12.778 1.00 94.31 391 ASP A N 1
ATOM 3012 C CA . ASP A 1 391 ? 17.755 -21.189 13.542 1.00 94.31 391 ASP A CA 1
ATOM 3013 C C . ASP A 1 391 ? 16.879 -22.096 12.654 1.00 94.31 391 ASP A C 1
ATOM 3015 O O . ASP A 1 391 ? 16.800 -23.307 12.869 1.00 94.31 391 ASP A O 1
ATOM 3019 N N . ASN A 1 392 ? 16.228 -21.527 11.633 1.00 95.38 392 ASN A N 1
ATOM 3020 C CA . ASN A 1 392 ? 15.319 -22.228 10.722 1.00 95.38 392 ASN A CA 1
ATOM 3021 C C . ASN A 1 392 ? 15.525 -21.902 9.235 1.00 95.38 392 ASN A C 1
ATOM 3023 O O . ASN A 1 392 ? 14.771 -22.424 8.403 1.00 95.38 392 ASN A O 1
ATOM 3027 N N . VAL A 1 393 ? 16.507 -21.064 8.893 1.00 97.12 393 VAL A N 1
ATOM 3028 C CA . VAL A 1 393 ? 16.810 -20.652 7.516 1.00 97.12 393 VAL A CA 1
ATOM 3029 C C . VAL A 1 393 ? 18.234 -21.019 7.102 1.00 97.12 393 VAL A C 1
ATOM 3031 O O . VAL A 1 393 ? 19.174 -20.942 7.890 1.00 97.12 393 VAL A O 1
ATOM 3034 N N . SER A 1 394 ? 18.409 -21.349 5.826 1.00 97.94 394 SER A N 1
ATOM 3035 C CA . SER A 1 394 ? 19.710 -21.350 5.159 1.00 97.94 394 SER A CA 1
ATOM 3036 C C . SER A 1 394 ? 19.640 -20.533 3.870 1.00 97.94 394 SER A C 1
ATOM 3038 O O . SER A 1 394 ? 18.717 -20.697 3.070 1.00 97.94 394 SER A O 1
ATOM 3040 N N . TYR A 1 395 ? 20.655 -19.705 3.638 1.00 98.44 395 TYR A N 1
ATOM 3041 C CA . TYR A 1 395 ? 20.886 -18.990 2.384 1.00 98.44 395 TYR A CA 1
ATOM 3042 C C . TYR A 1 395 ? 22.243 -19.404 1.828 1.00 98.44 395 TYR A C 1
ATOM 3044 O O . TYR A 1 395 ? 23.271 -19.223 2.482 1.00 98.44 395 TYR A O 1
ATOM 3052 N N . ARG A 1 396 ? 22.243 -20.020 0.646 1.00 98.00 396 ARG A N 1
ATOM 3053 C CA . ARG A 1 396 ? 23.420 -20.619 0.012 1.00 98.00 396 ARG A CA 1
ATOM 3054 C C . ARG A 1 396 ? 23.601 -20.041 -1.385 1.00 98.00 396 ARG A C 1
ATOM 3056 O O . ARG A 1 396 ? 22.636 -19.960 -2.148 1.00 98.00 396 ARG A O 1
ATOM 3063 N N . PHE A 1 397 ? 24.830 -19.669 -1.707 1.00 98.25 397 PHE A N 1
ATOM 3064 C CA . PHE A 1 397 ? 25.235 -19.216 -3.033 1.00 98.25 397 PHE A CA 1
ATOM 3065 C C . PHE A 1 397 ? 26.728 -19.486 -3.233 1.00 98.25 397 PHE A C 1
ATOM 3067 O O . PHE A 1 397 ? 27.461 -19.698 -2.264 1.00 98.25 397 PHE A O 1
ATOM 3074 N N . HIS A 1 398 ? 27.199 -19.463 -4.474 1.00 97.88 398 HIS A N 1
ATOM 3075 C CA . HIS A 1 398 ? 28.602 -19.719 -4.793 1.00 97.88 398 HIS A CA 1
ATOM 3076 C C . HIS A 1 398 ? 29.100 -18.867 -5.962 1.00 97.88 398 HIS A C 1
ATOM 3078 O O . HIS A 1 398 ? 28.319 -18.257 -6.692 1.00 97.88 398 HIS A O 1
ATOM 3084 N N . VAL A 1 399 ? 30.420 -18.836 -6.144 1.00 98.50 399 VAL A N 1
ATOM 3085 C CA . VAL A 1 399 ? 31.055 -18.270 -7.340 1.00 98.50 399 VAL A CA 1
ATOM 3086 C C . VAL A 1 399 ? 31.120 -19.334 -8.430 1.00 98.50 399 VAL A C 1
ATOM 3088 O O . VAL A 1 399 ? 31.715 -20.397 -8.230 1.00 98.50 399 VAL A O 1
ATOM 3091 N N . ASP A 1 400 ? 30.599 -19.031 -9.615 1.00 96.50 400 ASP A N 1
ATOM 3092 C CA . ASP A 1 400 ? 30.909 -19.817 -10.805 1.00 96.50 400 ASP A CA 1
ATOM 3093 C C . ASP A 1 400 ? 32.357 -19.542 -11.231 1.00 96.50 400 ASP A C 1
ATOM 3095 O O . ASP A 1 400 ? 32.675 -18.505 -11.808 1.00 96.50 400 ASP A O 1
ATOM 3099 N N . ASN A 1 401 ? 33.247 -20.503 -10.977 1.00 94.06 401 ASN A N 1
ATOM 3100 C CA . ASN A 1 401 ? 34.679 -20.386 -11.273 1.00 94.06 401 ASN A CA 1
ATOM 3101 C C . ASN A 1 401 ? 34.998 -20.120 -12.757 1.00 94.06 401 ASN A C 1
ATOM 3103 O O . ASN A 1 401 ? 36.122 -19.732 -13.070 1.00 94.06 401 ASN A O 1
ATOM 3107 N N . SER A 1 402 ? 34.059 -20.368 -13.677 1.00 94.12 402 SER A N 1
ATOM 3108 C CA . SER A 1 402 ? 34.265 -20.130 -15.108 1.00 94.12 402 SER A CA 1
ATOM 3109 C C . SER A 1 402 ? 33.931 -18.703 -15.549 1.00 94.12 402 SER A C 1
ATOM 3111 O O . SER A 1 402 ? 34.537 -18.210 -16.500 1.00 94.12 402 SER A O 1
ATOM 3113 N N . THR A 1 403 ? 32.998 -18.040 -14.863 1.00 95.75 403 THR A N 1
ATOM 3114 C CA . THR A 1 403 ? 32.492 -16.708 -15.233 1.00 95.75 403 THR A CA 1
ATOM 3115 C C . THR A 1 403 ? 32.801 -15.630 -14.196 1.00 95.75 403 THR A C 1
ATOM 3117 O O . THR A 1 403 ? 32.771 -14.450 -14.531 1.00 95.75 403 THR A O 1
ATOM 3120 N N . GLY A 1 404 ? 33.097 -16.015 -12.953 1.00 97.38 404 GLY A N 1
ATOM 3121 C CA . GLY A 1 404 ? 33.224 -15.112 -11.810 1.00 97.38 404 GLY A CA 1
ATOM 3122 C C . GLY A 1 404 ? 31.886 -14.591 -11.270 1.00 97.38 404 GLY A C 1
ATOM 3123 O O . GLY A 1 404 ? 31.906 -13.772 -10.352 1.00 97.38 404 GLY A O 1
ATOM 3124 N N . ASP A 1 405 ? 30.750 -15.036 -11.820 1.00 97.94 405 ASP A N 1
ATOM 3125 C CA . ASP A 1 405 ? 29.402 -14.615 -11.415 1.00 97.94 405 ASP A CA 1
ATOM 3126 C C . ASP A 1 405 ? 28.987 -15.278 -10.091 1.00 97.94 405 ASP A C 1
ATOM 3128 O O . ASP A 1 405 ? 29.434 -16.381 -9.760 1.00 97.94 405 ASP A O 1
ATOM 3132 N N . LEU A 1 406 ? 28.113 -14.614 -9.333 1.00 98.50 406 LEU A N 1
ATOM 3133 C CA . LEU A 1 406 ? 27.568 -15.141 -8.079 1.00 98.50 406 LEU A CA 1
ATOM 3134 C C . LEU A 1 406 ? 26.210 -15.803 -8.324 1.00 98.50 406 LEU A C 1
ATOM 3136 O O . LEU A 1 406 ? 25.242 -15.127 -8.692 1.00 98.50 406 LEU A O 1
ATOM 3140 N N . LEU A 1 407 ? 26.130 -17.113 -8.090 1.00 97.62 407 LEU A N 1
ATOM 3141 C CA . LEU A 1 407 ? 24.948 -17.926 -8.358 1.00 97.62 407 LEU A CA 1
ATOM 3142 C C . LEU A 1 407 ? 24.241 -18.354 -7.069 1.00 97.62 407 LEU A C 1
ATOM 3144 O O . LEU A 1 407 ? 24.864 -18.920 -6.174 1.00 97.62 407 LEU A O 1
ATOM 3148 N N . SER A 1 408 ? 22.932 -18.114 -6.996 1.00 97.50 408 SER A N 1
ATOM 3149 C CA . SER A 1 408 ? 22.086 -18.483 -5.856 1.00 97.50 408 SER A CA 1
ATOM 3150 C C . SER A 1 408 ? 21.702 -19.964 -5.904 1.00 97.50 408 SER A C 1
ATOM 3152 O O . SER A 1 408 ? 21.123 -20.433 -6.889 1.00 97.50 408 SER A O 1
ATOM 3154 N N . ASP A 1 409 ? 21.910 -20.682 -4.802 1.00 96.38 409 ASP A N 1
ATOM 3155 C CA . ASP A 1 409 ? 21.601 -22.111 -4.697 1.00 96.38 409 ASP A CA 1
ATOM 3156 C C . ASP A 1 409 ? 20.331 -22.375 -3.885 1.00 96.38 409 ASP A C 1
ATOM 3158 O O . ASP A 1 409 ? 19.456 -23.132 -4.308 1.00 96.38 409 ASP A O 1
ATOM 3162 N N . HIS A 1 410 ? 20.184 -21.726 -2.730 1.00 97.25 410 HIS A N 1
ATOM 3163 C CA . HIS A 1 410 ? 19.069 -21.965 -1.812 1.00 97.25 410 HIS A CA 1
ATOM 3164 C C . HIS A 1 410 ? 18.755 -20.727 -0.983 1.00 97.25 410 HIS A C 1
ATOM 3166 O O . HIS A 1 410 ? 19.666 -20.072 -0.492 1.00 97.25 410 HIS A O 1
ATOM 3172 N N . PHE A 1 411 ? 17.469 -20.451 -0.786 1.00 97.81 411 PHE A N 1
ATOM 3173 C CA . PHE A 1 411 ? 17.000 -19.526 0.237 1.00 97.81 411 PHE A CA 1
ATOM 3174 C C . PHE A 1 411 ? 15.676 -20.049 0.788 1.00 97.81 411 PHE A C 1
ATOM 3176 O O . PHE A 1 411 ? 14.631 -19.889 0.164 1.00 97.81 411 PHE A O 1
ATOM 3183 N N . GLY A 1 412 ? 15.727 -20.713 1.937 1.00 96.88 412 GLY A N 1
ATOM 3184 C CA . GLY A 1 412 ? 14.560 -21.358 2.533 1.00 96.88 412 GLY A CA 1
ATOM 3185 C C . GLY A 1 412 ? 14.930 -22.113 3.802 1.00 96.88 412 GLY A C 1
ATOM 3186 O O . GLY A 1 412 ? 15.895 -21.750 4.473 1.00 96.88 412 GLY A O 1
ATOM 3187 N N . GLY A 1 413 ? 14.197 -23.183 4.117 1.00 96.62 413 GLY A N 1
ATOM 3188 C CA . GLY A 1 413 ? 14.423 -23.977 5.332 1.00 96.62 413 GLY A CA 1
ATOM 3189 C C . GLY A 1 413 ? 15.868 -24.462 5.501 1.00 96.62 413 GLY A C 1
ATOM 3190 O O . GLY A 1 413 ? 16.570 -24.666 4.510 1.00 96.62 413 GLY A O 1
ATOM 3191 N N . SER A 1 414 ? 16.310 -24.642 6.749 1.00 96.19 414 SER A N 1
ATOM 3192 C CA . SER A 1 414 ? 17.687 -25.046 7.064 1.00 96.19 414 SER A CA 1
ATOM 3193 C C . SER A 1 414 ? 18.124 -26.312 6.319 1.00 96.19 414 SER A C 1
ATOM 3195 O O . SER A 1 414 ? 17.424 -27.327 6.320 1.00 96.19 414 SER A O 1
ATOM 3197 N N . ILE A 1 415 ? 19.317 -26.257 5.730 1.00 94.88 415 ILE A N 1
ATOM 3198 C CA . ILE A 1 415 ? 19.991 -27.382 5.072 1.00 94.88 415 ILE A CA 1
ATOM 3199 C C . ILE A 1 415 ? 21.456 -27.440 5.514 1.00 94.88 415 ILE A C 1
ATOM 3201 O O . ILE A 1 415 ? 22.046 -26.411 5.837 1.00 94.88 415 ILE A O 1
ATOM 3205 N N . SER A 1 416 ? 22.056 -28.631 5.495 1.00 87.50 416 SER A N 1
ATOM 3206 C CA . SER A 1 416 ? 23.471 -28.845 5.818 1.00 87.50 416 SER A CA 1
ATOM 3207 C C . SER A 1 416 ? 24.124 -29.844 4.858 1.00 87.50 416 SER A C 1
ATOM 3209 O O . SER A 1 416 ? 23.446 -30.580 4.137 1.00 87.50 416 SER A O 1
ATOM 3211 N N . GLY A 1 417 ? 25.459 -29.862 4.836 1.00 85.38 417 GLY A N 1
ATOM 3212 C CA . GLY A 1 417 ? 26.239 -30.731 3.952 1.00 85.38 417 GLY A CA 1
ATOM 3213 C C . GLY A 1 417 ? 26.288 -30.265 2.492 1.00 85.38 417 GLY A C 1
ATOM 3214 O O . GLY A 1 417 ? 26.085 -29.091 2.183 1.00 85.38 417 GLY A O 1
ATOM 3215 N N . SER A 1 418 ? 26.622 -31.193 1.590 1.00 82.88 418 SER A N 1
ATOM 3216 C CA . SER A 1 418 ? 26.766 -30.910 0.162 1.00 82.88 418 SER A CA 1
ATOM 3217 C C . SER A 1 418 ? 25.417 -30.746 -0.536 1.00 82.88 418 SER A C 1
ATOM 3219 O O . SER A 1 418 ? 24.472 -31.500 -0.301 1.00 82.88 418 SER A O 1
ATOM 3221 N N . LEU A 1 419 ? 25.352 -29.786 -1.459 1.00 87.94 419 LEU A N 1
ATOM 3222 C CA . LEU A 1 419 ? 24.187 -29.574 -2.309 1.00 87.94 419 LEU A CA 1
ATOM 3223 C C . LEU A 1 419 ? 24.130 -30.623 -3.433 1.00 87.94 419 LEU A C 1
ATOM 3225 O O . LEU A 1 419 ? 25.177 -31.054 -3.933 1.00 87.94 419 LEU A O 1
ATOM 3229 N N . PRO A 1 420 ? 22.928 -31.044 -3.865 1.00 86.06 420 PRO A N 1
ATOM 3230 C CA . PRO A 1 420 ? 22.793 -31.867 -5.058 1.00 86.06 420 PRO A CA 1
ATOM 3231 C C . PRO A 1 420 ? 23.303 -31.097 -6.289 1.00 86.06 420 PRO A C 1
ATOM 3233 O O . PRO A 1 420 ? 23.086 -29.888 -6.386 1.00 86.06 420 PRO A O 1
ATOM 3236 N N . PRO A 1 421 ? 23.961 -31.768 -7.251 1.00 77.19 421 PRO A N 1
ATOM 3237 C CA . PRO A 1 421 ? 24.447 -31.100 -8.450 1.00 77.19 421 PRO A CA 1
ATOM 3238 C C . PRO A 1 421 ? 23.270 -30.531 -9.251 1.00 77.19 421 PRO A C 1
ATOM 3240 O O . PRO A 1 421 ? 22.305 -31.245 -9.542 1.00 77.19 421 PRO A O 1
ATOM 3243 N N . ALA A 1 422 ? 23.358 -29.257 -9.633 1.00 76.75 422 ALA A N 1
ATOM 3244 C CA . ALA A 1 422 ? 22.357 -28.627 -10.484 1.00 76.75 422 ALA A CA 1
ATOM 3245 C C . ALA A 1 422 ? 22.334 -29.283 -11.876 1.00 76.75 422 ALA A C 1
ATOM 3247 O O . ALA A 1 422 ? 23.373 -29.633 -12.444 1.00 76.75 422 ALA A O 1
ATOM 3248 N N . ALA A 1 423 ? 21.141 -29.439 -12.451 1.00 79.06 423 ALA A N 1
ATOM 3249 C CA . ALA A 1 423 ? 21.014 -29.883 -13.833 1.00 79.06 423 ALA A CA 1
ATOM 3250 C C . ALA A 1 423 ? 21.586 -28.812 -14.775 1.00 79.06 423 ALA A C 1
ATOM 3252 O O . ALA A 1 423 ? 21.210 -27.646 -14.677 1.00 79.06 423 ALA A O 1
ATOM 3253 N N . VAL A 1 424 ? 22.458 -29.204 -15.710 1.00 79.38 424 VAL A N 1
ATOM 3254 C CA . VAL A 1 424 ? 22.998 -28.280 -16.721 1.00 79.38 424 VAL A CA 1
ATOM 3255 C C . VAL A 1 424 ? 21.869 -27.882 -17.683 1.00 79.38 424 VAL A C 1
ATOM 3257 O O . VAL A 1 424 ? 21.350 -28.756 -18.389 1.00 79.38 424 VAL A O 1
ATOM 3260 N N . PRO A 1 425 ? 21.471 -26.598 -17.751 1.00 83.00 425 PRO A N 1
ATOM 3261 C CA . PRO A 1 425 ? 20.387 -26.171 -18.626 1.00 83.00 425 PRO A CA 1
ATOM 3262 C C . PRO A 1 425 ? 20.759 -26.360 -20.100 1.00 83.00 425 PRO A C 1
ATOM 3264 O O . PRO A 1 425 ? 21.853 -25.990 -20.530 1.00 83.00 425 PRO A O 1
ATOM 3267 N N . GLN A 1 426 ? 19.836 -26.878 -20.915 1.00 87.00 426 GLN A N 1
ATOM 3268 C CA . GLN A 1 426 ? 20.015 -26.856 -22.369 1.00 87.00 426 GLN A CA 1
ATOM 3269 C C . GLN A 1 426 ? 19.873 -25.424 -22.893 1.00 87.00 426 GLN A C 1
ATOM 3271 O O . GLN A 1 426 ? 18.928 -24.716 -22.541 1.00 87.00 426 GLN A O 1
ATOM 3276 N N . VAL A 1 427 ? 20.790 -25.008 -23.767 1.00 93.38 427 VAL A N 1
ATOM 3277 C CA . VAL A 1 427 ? 20.781 -23.674 -24.378 1.00 93.38 427 VAL A CA 1
ATOM 3278 C C . VAL A 1 427 ? 20.284 -23.776 -25.817 1.00 93.38 427 VAL A C 1
ATOM 3280 O O . VAL A 1 427 ? 20.922 -24.404 -26.654 1.00 93.38 427 VAL A O 1
ATOM 3283 N N . ASN A 1 428 ? 19.146 -23.137 -26.097 1.00 90.50 428 ASN A N 1
ATOM 3284 C CA . ASN A 1 428 ? 18.571 -22.978 -27.433 1.00 90.50 428 ASN A CA 1
ATOM 3285 C C . ASN A 1 428 ? 17.977 -21.563 -27.575 1.00 90.50 428 ASN A C 1
ATOM 3287 O O . ASN A 1 428 ? 17.473 -21.001 -26.599 1.00 90.50 428 ASN A O 1
ATOM 3291 N N . GLY A 1 429 ? 17.982 -21.009 -28.792 1.00 95.12 429 GLY A N 1
ATOM 3292 C CA . GLY A 1 429 ? 17.459 -19.664 -29.068 1.00 95.12 429 GLY A CA 1
ATOM 3293 C C . GLY A 1 429 ? 18.364 -18.543 -28.545 1.00 95.12 429 GLY A C 1
ATOM 3294 O O . GLY A 1 429 ? 19.578 -18.707 -28.476 1.00 95.12 429 GLY A O 1
ATOM 3295 N N . TRP A 1 430 ? 17.781 -17.386 -28.215 1.00 95.19 430 TRP A N 1
ATOM 3296 C CA . TRP A 1 430 ? 18.543 -16.193 -27.810 1.00 95.19 430 TRP A CA 1
ATOM 3297 C C . TRP A 1 430 ? 18.964 -16.203 -26.336 1.00 95.19 430 TRP A C 1
ATOM 3299 O O . TRP A 1 430 ? 19.989 -15.622 -25.995 1.00 95.19 430 TRP A O 1
ATOM 3309 N N . VAL A 1 431 ? 18.202 -16.866 -25.459 1.00 96.44 431 VAL A N 1
ATOM 3310 C CA . VAL A 1 431 ? 18.483 -16.901 -24.014 1.00 96.44 431 VAL A CA 1
ATOM 3311 C C . VAL A 1 431 ? 19.634 -17.871 -23.732 1.00 96.44 431 VAL A C 1
ATOM 3313 O O . VAL A 1 431 ? 19.436 -19.093 -23.715 1.00 96.44 431 VAL A O 1
ATOM 3316 N N . GLY A 1 432 ? 20.828 -17.311 -23.523 1.00 94.69 432 GLY A N 1
ATOM 3317 C CA . GLY A 1 432 ? 22.051 -18.028 -23.150 1.00 94.69 432 GLY A CA 1
ATOM 3318 C C . GLY A 1 432 ? 22.073 -18.494 -21.689 1.00 94.69 432 GLY A C 1
ATOM 3319 O O . GLY A 1 432 ? 21.076 -18.385 -20.974 1.00 94.69 432 GLY A O 1
ATOM 3320 N N . MET A 1 433 ? 23.223 -19.006 -21.234 1.00 94.75 433 MET A N 1
ATOM 3321 C CA . MET A 1 433 ? 23.387 -19.501 -19.858 1.00 94.75 433 MET A CA 1
ATOM 3322 C C . MET A 1 433 ? 23.110 -18.438 -18.773 1.00 94.75 433 MET A C 1
ATOM 3324 O O . MET A 1 433 ? 22.387 -18.771 -17.836 1.00 94.75 433 MET A O 1
ATOM 3328 N N . PRO A 1 434 ? 23.538 -17.160 -18.905 1.00 94.19 434 PRO A N 1
ATOM 3329 C CA . PRO A 1 434 ? 23.238 -16.128 -17.902 1.00 94.19 434 PRO A CA 1
ATOM 3330 C C . PRO A 1 434 ? 21.740 -15.900 -17.648 1.00 94.19 434 PRO A C 1
ATOM 3332 O O . PRO A 1 434 ? 21.355 -15.498 -16.557 1.00 94.19 434 PRO A O 1
ATOM 3335 N N . GLY A 1 435 ? 20.872 -16.188 -18.628 1.00 95.44 435 GLY A N 1
ATOM 3336 C CA . GLY A 1 435 ? 19.411 -16.111 -18.486 1.00 95.44 435 GLY A CA 1
ATOM 3337 C C . GLY A 1 435 ? 18.745 -17.396 -17.967 1.00 95.44 435 GLY A C 1
ATOM 3338 O O . GLY A 1 435 ? 17.518 -17.463 -17.906 1.00 95.44 435 GLY A O 1
ATOM 3339 N N . ARG A 1 436 ? 19.531 -18.435 -17.649 1.00 95.44 436 ARG A N 1
ATOM 3340 C CA . ARG A 1 436 ? 19.083 -19.777 -17.216 1.00 95.44 436 ARG A CA 1
ATOM 3341 C C . ARG A 1 436 ? 19.648 -20.189 -15.853 1.00 95.44 436 ARG A C 1
ATOM 3343 O O . ARG A 1 436 ? 19.437 -21.323 -15.433 1.00 95.44 436 ARG A O 1
ATOM 3350 N N . VAL A 1 437 ? 20.356 -19.288 -15.182 1.00 95.44 437 VAL A N 1
ATOM 3351 C CA . VAL A 1 437 ? 20.901 -19.477 -13.835 1.00 95.44 437 VAL A CA 1
ATOM 3352 C C . VAL A 1 437 ? 20.297 -18.455 -12.876 1.00 95.44 437 VAL A C 1
ATOM 3354 O O . VAL A 1 437 ? 19.781 -17.414 -13.300 1.00 95.44 437 VAL A O 1
ATOM 3357 N N . ARG A 1 438 ? 20.341 -18.768 -11.584 1.00 97.31 438 ARG A N 1
ATOM 3358 C CA . ARG A 1 438 ? 19.848 -17.917 -10.498 1.00 97.31 438 ARG A CA 1
ATOM 3359 C C . ARG A 1 438 ? 21.009 -17.057 -10.007 1.00 97.31 438 ARG A C 1
ATOM 3361 O O . ARG A 1 438 ? 22.044 -17.622 -9.681 1.00 97.31 438 ARG A O 1
ATOM 3368 N N . ARG A 1 439 ? 20.878 -15.730 -10.022 1.00 98.19 439 ARG A N 1
ATOM 3369 C CA . ARG A 1 439 ? 22.000 -14.791 -9.821 1.00 98.19 439 ARG A CA 1
ATOM 3370 C C . ARG A 1 439 ? 21.785 -13.896 -8.601 1.00 98.19 439 ARG A C 1
ATOM 3372 O O . ARG A 1 439 ? 20.688 -13.379 -8.406 1.00 98.19 439 ARG A O 1
ATOM 3379 N N . GLU A 1 440 ? 22.853 -13.642 -7.847 1.00 98.69 440 GLU A N 1
ATOM 3380 C CA . GLU A 1 440 ? 22.831 -12.789 -6.647 1.00 98.69 440 GLU A CA 1
ATOM 3381 C C . GLU A 1 440 ? 22.829 -11.285 -6.955 1.00 98.69 440 GLU A C 1
ATOM 3383 O O . GLU A 1 440 ? 22.223 -10.506 -6.214 1.00 98.69 440 GLU A O 1
ATOM 3388 N N . PHE A 1 441 ? 23.524 -10.869 -8.023 1.00 98.62 441 PHE A N 1
ATOM 3389 C CA . PHE A 1 441 ? 23.678 -9.459 -8.402 1.00 98.62 441 PHE A CA 1
ATOM 3390 C C . PHE A 1 441 ? 23.692 -9.265 -9.927 1.00 98.62 441 PHE A C 1
ATOM 3392 O O . PHE A 1 441 ? 24.734 -8.999 -10.527 1.00 98.62 441 PHE A O 1
ATOM 3399 N N . PRO A 1 442 ? 22.538 -9.457 -10.586 1.00 98.31 442 PRO A N 1
ATOM 3400 C CA . PRO A 1 442 ? 22.466 -9.462 -12.039 1.00 98.31 442 PRO A CA 1
ATOM 3401 C C . PRO A 1 442 ? 22.689 -8.075 -12.661 1.00 98.31 442 PRO A C 1
ATOM 3403 O O . PRO A 1 442 ? 21.951 -7.131 -12.384 1.00 98.31 442 PRO A O 1
ATOM 3406 N N . ASP A 1 443 ? 23.657 -7.977 -13.570 1.00 97.06 443 ASP A N 1
ATOM 3407 C CA . ASP A 1 443 ? 23.824 -6.872 -14.523 1.00 97.06 443 ASP A CA 1
ATOM 3408 C C . ASP A 1 443 ? 22.985 -7.073 -15.801 1.00 97.06 443 ASP A C 1
ATOM 3410 O O . ASP A 1 443 ? 22.417 -8.146 -16.032 1.00 97.06 443 ASP A O 1
ATOM 3414 N N . GLN A 1 444 ? 22.956 -6.050 -16.663 1.00 88.44 444 GLN A N 1
ATOM 3415 C CA . GLN A 1 444 ? 22.416 -6.128 -18.024 1.00 88.44 444 GLN A CA 1
ATOM 3416 C C . GLN A 1 444 ? 23.486 -5.768 -19.066 1.00 88.44 444 GLN A C 1
ATOM 3418 O O . GLN A 1 444 ? 24.396 -4.984 -18.810 1.00 88.44 444 GLN A O 1
ATOM 3423 N N . GLY A 1 445 ? 23.349 -6.325 -20.277 1.00 90.69 445 GLY A N 1
ATOM 3424 C CA . GLY A 1 445 ? 24.231 -6.041 -21.420 1.00 90.69 445 GLY A CA 1
ATOM 3425 C C . GLY A 1 445 ? 25.117 -7.209 -21.864 1.00 90.69 445 GLY A C 1
ATOM 3426 O O . GLY A 1 445 ? 25.832 -7.076 -22.855 1.00 90.69 445 GLY A O 1
ATOM 3427 N N . ARG A 1 446 ? 25.050 -8.364 -21.183 1.00 95.94 446 ARG A N 1
ATOM 3428 C CA . ARG A 1 446 ? 25.905 -9.543 -21.454 1.00 95.94 446 ARG A CA 1
ATOM 3429 C C . ARG A 1 446 ? 25.149 -10.865 -21.660 1.00 95.94 446 ARG A C 1
ATOM 3431 O O . ARG A 1 446 ? 25.734 -11.941 -21.585 1.00 95.94 446 ARG A O 1
ATOM 3438 N N . GLY A 1 447 ? 23.850 -10.797 -21.957 1.00 95.06 447 GLY A N 1
ATOM 3439 C CA . GLY A 1 447 ? 23.037 -11.957 -22.357 1.00 95.06 447 GLY A CA 1
ATOM 3440 C C . GLY A 1 447 ? 22.011 -12.449 -21.331 1.00 95.06 447 GLY A C 1
ATOM 3441 O O . GLY A 1 447 ? 21.224 -13.336 -21.662 1.00 95.06 447 GLY A O 1
ATOM 3442 N N . ASP A 1 448 ? 21.969 -11.872 -20.125 1.00 97.56 448 ASP A N 1
ATOM 3443 C CA . ASP A 1 448 ? 20.784 -11.951 -19.262 1.00 97.56 448 ASP A CA 1
ATOM 3444 C C . ASP A 1 448 ? 19.795 -10.854 -19.689 1.00 97.56 448 ASP A C 1
ATOM 3446 O O . ASP A 1 448 ? 20.112 -9.665 -19.642 1.00 97.56 448 ASP A O 1
ATOM 3450 N N . PHE A 1 449 ? 18.622 -11.259 -20.182 1.00 97.44 449 PHE A N 1
ATOM 3451 C CA . PHE A 1 449 ? 17.577 -10.339 -20.657 1.00 97.44 449 PHE A CA 1
ATOM 3452 C C . PHE A 1 449 ? 16.551 -9.981 -19.579 1.00 97.44 449 PHE A C 1
ATOM 3454 O O . PHE A 1 449 ? 15.668 -9.166 -19.838 1.00 97.44 449 PHE A O 1
ATOM 3461 N N . ARG A 1 450 ? 16.652 -10.602 -18.400 1.00 98.19 450 ARG A N 1
ATOM 3462 C CA . ARG A 1 450 ? 15.829 -10.285 -17.231 1.00 98.19 450 ARG A CA 1
ATOM 3463 C C . ARG A 1 450 ? 16.174 -8.901 -16.685 1.00 98.19 450 ARG A C 1
ATOM 3465 O O . ARG A 1 450 ? 17.201 -8.316 -17.038 1.00 98.19 450 ARG A O 1
ATOM 3472 N N . ILE A 1 451 ? 15.332 -8.389 -15.796 1.00 97.44 451 ILE A N 1
ATOM 3473 C CA . ILE A 1 451 ? 15.580 -7.112 -15.119 1.00 97.44 451 ILE A CA 1
ATOM 3474 C C . ILE A 1 451 ? 16.890 -7.157 -14.299 1.00 97.44 451 ILE A C 1
ATOM 3476 O O . ILE A 1 451 ? 17.126 -8.149 -13.597 1.00 97.44 451 ILE A O 1
ATOM 3480 N N . PRO A 1 452 ? 17.764 -6.131 -14.387 1.00 98.06 452 PRO A N 1
ATOM 3481 C CA . PRO A 1 452 ? 19.019 -6.093 -13.640 1.00 98.06 452 PRO A CA 1
ATOM 3482 C C . PRO A 1 452 ? 18.870 -5.457 -12.255 1.00 98.06 452 PRO A C 1
ATOM 3484 O O . PRO A 1 452 ? 18.084 -4.530 -12.063 1.00 98.06 452 PRO A O 1
ATOM 3487 N N . ALA A 1 453 ? 19.703 -5.905 -11.319 1.00 98.56 453 ALA A N 1
ATOM 3488 C CA . ALA A 1 453 ? 19.894 -5.286 -10.012 1.00 98.56 453 ALA A CA 1
ATOM 3489 C C . ALA A 1 453 ? 20.795 -4.047 -10.093 1.00 98.56 453 ALA A C 1
ATOM 3491 O O . ALA A 1 453 ? 20.693 -3.157 -9.254 1.00 98.56 453 ALA A O 1
ATOM 3492 N N . VAL A 1 454 ? 21.669 -3.971 -11.100 1.00 98.62 454 VAL A N 1
ATOM 3493 C CA . VAL A 1 454 ? 22.590 -2.849 -11.284 1.00 98.62 454 VAL A CA 1
ATOM 3494 C C . VAL A 1 454 ? 22.680 -2.429 -12.748 1.00 98.62 454 VAL A C 1
ATOM 3496 O O . VAL A 1 454 ? 22.780 -3.265 -13.647 1.00 98.62 454 VAL A O 1
ATOM 3499 N N . ARG A 1 455 ? 22.660 -1.115 -12.993 1.00 98.44 455 ARG A N 1
ATOM 3500 C CA . ARG A 1 455 ? 22.933 -0.523 -14.308 1.00 98.44 455 ARG A CA 1
ATOM 3501 C C . ARG A 1 455 ? 23.858 0.672 -14.142 1.00 98.44 455 ARG A C 1
ATOM 3503 O O . ARG A 1 455 ? 23.505 1.644 -13.475 1.00 98.44 455 ARG A O 1
ATOM 3510 N N . ILE A 1 456 ? 25.033 0.599 -14.760 1.00 98.50 456 ILE A N 1
ATOM 3511 C CA . ILE A 1 456 ? 26.061 1.636 -14.663 1.00 98.50 456 ILE A CA 1
ATOM 3512 C C . ILE A 1 456 ? 26.371 2.166 -16.051 1.00 98.50 456 ILE A C 1
ATOM 3514 O O . ILE A 1 456 ? 26.778 1.414 -16.936 1.00 98.50 456 ILE A O 1
ATOM 3518 N N . ARG A 1 457 ? 26.224 3.479 -16.226 1.00 98.31 457 ARG A N 1
ATOM 3519 C CA . ARG A 1 457 ? 26.735 4.175 -17.398 1.00 98.31 457 ARG A CA 1
ATOM 3520 C C . ARG A 1 457 ? 28.197 4.537 -17.165 1.00 98.31 457 ARG A C 1
ATOM 3522 O O . ARG A 1 457 ? 28.529 5.366 -16.319 1.00 98.31 457 ARG A O 1
ATOM 3529 N N . GLN A 1 458 ? 29.059 3.899 -17.939 1.00 97.62 458 GLN A N 1
ATOM 3530 C CA . GLN A 1 458 ? 30.506 4.039 -17.882 1.00 97.62 458 GLN A CA 1
ATOM 3531 C C . GLN A 1 458 ? 30.961 5.407 -18.395 1.00 97.62 458 GLN A C 1
ATOM 3533 O O . GLN A 1 458 ? 30.237 6.073 -19.136 1.00 97.62 458 GLN A O 1
ATOM 3538 N N . THR A 1 459 ? 32.208 5.790 -18.106 1.00 96.50 459 THR A N 1
ATOM 3539 C CA . THR A 1 459 ? 32.810 7.043 -18.604 1.00 96.50 459 THR A CA 1
ATOM 3540 C C . THR A 1 459 ? 32.733 7.177 -20.127 1.00 96.50 459 THR A C 1
ATOM 3542 O O . THR A 1 459 ? 32.515 8.265 -20.651 1.00 96.50 459 THR A O 1
ATOM 3545 N N . ALA A 1 460 ? 32.880 6.062 -20.846 1.00 95.69 460 ALA A N 1
ATOM 3546 C CA . ALA A 1 460 ? 32.793 6.017 -22.303 1.00 95.69 460 ALA A CA 1
ATOM 3547 C C . ALA A 1 460 ? 31.346 6.019 -22.849 1.00 95.69 460 ALA A C 1
ATOM 3549 O O . ALA A 1 460 ? 31.160 6.034 -24.063 1.00 95.69 460 ALA A O 1
ATOM 3550 N N . GLY A 1 461 ? 30.327 5.991 -21.982 1.00 95.94 461 GLY A N 1
ATOM 3551 C CA . GLY A 1 461 ? 28.906 6.015 -22.350 1.00 95.94 461 GLY A CA 1
ATOM 3552 C C . GLY A 1 461 ? 28.229 4.646 -22.488 1.00 95.94 461 GLY A C 1
ATOM 3553 O O . GLY A 1 461 ? 27.021 4.598 -22.700 1.00 95.94 461 GLY A O 1
ATOM 3554 N N . TYR A 1 462 ? 28.958 3.534 -22.352 1.00 97.00 462 TYR A N 1
ATOM 3555 C CA . TYR A 1 462 ? 28.369 2.186 -22.352 1.00 97.00 462 TYR A CA 1
ATOM 3556 C C . TYR A 1 462 ? 27.543 1.930 -21.090 1.00 97.00 462 TYR A C 1
ATOM 3558 O O . TYR A 1 462 ? 27.867 2.460 -20.034 1.00 97.00 462 TYR A O 1
ATOM 3566 N N . THR A 1 463 ? 26.547 1.049 -21.174 1.00 96.38 463 THR A N 1
ATOM 3567 C CA . THR A 1 463 ? 25.737 0.580 -20.032 1.00 96.38 463 THR A CA 1
ATOM 3568 C C . THR A 1 463 ? 25.989 -0.896 -19.699 1.00 96.38 463 THR A C 1
ATOM 3570 O O . THR A 1 463 ? 25.091 -1.601 -19.248 1.00 96.38 463 THR A O 1
ATOM 3573 N N . VAL A 1 464 ? 27.206 -1.376 -19.971 1.00 96.88 464 VAL A N 1
ATOM 3574 C CA . VAL A 1 464 ? 27.644 -2.755 -19.702 1.00 96.88 464 VAL A CA 1
ATOM 3575 C C . VAL A 1 464 ? 28.391 -2.796 -18.369 1.00 96.88 464 VAL A C 1
ATOM 3577 O O . VAL A 1 464 ? 29.182 -1.894 -18.076 1.00 96.88 464 VAL A O 1
ATOM 3580 N N . SER A 1 465 ? 28.173 -3.849 -17.582 1.00 96.38 465 SER A N 1
ATOM 3581 C CA . SER A 1 465 ? 28.946 -4.142 -16.371 1.00 96.38 465 SER A CA 1
ATOM 3582 C C . SER A 1 465 ? 29.243 -5.639 -16.286 1.00 96.38 465 SER A C 1
ATOM 3584 O O . SER A 1 465 ? 28.356 -6.453 -16.498 1.00 96.38 465 SER A O 1
ATOM 3586 N N . ASP A 1 466 ? 30.482 -6.008 -15.985 1.00 97.44 466 ASP A N 1
ATOM 3587 C CA . ASP A 1 466 ? 30.950 -7.388 -15.810 1.00 97.44 466 ASP A CA 1
ATOM 3588 C C . ASP A 1 466 ? 31.638 -7.531 -14.447 1.00 97.44 466 ASP A C 1
ATOM 3590 O O . ASP A 1 466 ? 32.856 -7.666 -14.342 1.00 97.44 466 ASP A O 1
ATOM 3594 N N . LEU A 1 467 ? 30.842 -7.404 -13.384 1.00 98.44 467 LEU A N 1
ATOM 3595 C CA . LEU A 1 467 ? 31.315 -7.500 -12.006 1.00 98.44 467 LEU A CA 1
ATOM 3596 C C . LEU A 1 467 ? 31.614 -8.963 -11.661 1.00 98.44 467 LEU A C 1
ATOM 3598 O O . LEU A 1 467 ? 30.697 -9.768 -11.526 1.00 98.44 467 LEU A O 1
ATOM 3602 N N . GLN A 1 468 ? 32.896 -9.287 -11.492 1.00 98.56 468 GLN A N 1
ATOM 3603 C CA . GLN A 1 468 ? 33.360 -10.644 -11.198 1.00 98.56 468 GLN A CA 1
ATOM 3604 C C . GLN A 1 468 ? 33.954 -10.739 -9.799 1.00 98.56 468 GLN A C 1
ATOM 3606 O O . GLN A 1 468 ? 34.641 -9.822 -9.339 1.00 98.56 468 GLN A O 1
ATOM 3611 N N . TYR A 1 469 ? 33.739 -11.877 -9.145 1.00 98.81 469 TYR A N 1
ATOM 3612 C CA . TYR A 1 469 ? 34.290 -12.178 -7.829 1.00 98.81 469 TYR A CA 1
ATOM 3613 C C . TYR A 1 469 ? 35.811 -11.987 -7.764 1.00 98.81 469 TYR A C 1
ATOM 3615 O O . TYR A 1 469 ? 36.550 -12.488 -8.611 1.00 98.81 469 TYR A O 1
ATOM 3623 N N . GLN A 1 470 ? 36.272 -11.295 -6.719 1.00 98.56 470 GLN A N 1
ATOM 3624 C CA . GLN A 1 470 ? 37.690 -11.118 -6.396 1.00 98.56 470 GLN A CA 1
ATOM 3625 C C . GLN A 1 470 ? 38.059 -11.806 -5.083 1.00 98.56 470 GLN A C 1
ATOM 3627 O O . GLN A 1 470 ? 39.036 -12.552 -5.009 1.00 98.56 470 GLN A O 1
ATOM 3632 N N . SER A 1 471 ? 37.293 -11.533 -4.030 1.00 98.56 471 SER A N 1
ATOM 3633 C CA . SER A 1 471 ? 37.551 -12.017 -2.676 1.00 98.56 471 SER A CA 1
ATOM 3634 C C . SER A 1 471 ? 36.297 -11.882 -1.812 1.00 98.56 471 SER A C 1
ATOM 3636 O O . SER A 1 471 ? 35.259 -11.390 -2.254 1.00 98.56 471 SER A O 1
ATOM 3638 N N . HIS A 1 472 ? 36.391 -12.310 -0.558 1.00 98.69 472 HIS A N 1
ATOM 3639 C CA . HIS A 1 472 ? 35.370 -12.073 0.452 1.00 98.69 472 HIS A CA 1
ATOM 3640 C C . HIS A 1 472 ? 36.021 -11.799 1.809 1.00 98.69 472 HIS A C 1
ATOM 3642 O O . HIS A 1 472 ? 37.181 -12.152 2.035 1.00 98.69 472 HIS A O 1
ATOM 3648 N N . THR A 1 473 ? 35.244 -11.218 2.715 1.00 98.44 473 THR A N 1
ATOM 3649 C CA . THR A 1 473 ? 35.609 -11.001 4.115 1.00 98.44 473 THR A CA 1
ATOM 3650 C C . THR A 1 473 ? 34.451 -11.434 5.006 1.00 98.44 473 THR A C 1
ATOM 3652 O O . THR A 1 473 ? 33.308 -11.076 4.738 1.00 98.44 473 THR A O 1
ATOM 3655 N N . VAL A 1 474 ? 34.732 -12.179 6.077 1.00 98.06 474 VAL A N 1
ATOM 3656 C CA . VAL A 1 474 ? 33.755 -12.464 7.139 1.00 98.06 474 VAL A CA 1
ATOM 3657 C C . VAL A 1 474 ? 34.096 -11.598 8.345 1.00 98.06 474 VAL A C 1
ATOM 3659 O O . VAL A 1 474 ? 35.228 -11.610 8.826 1.00 98.06 474 VAL A O 1
ATOM 3662 N N . VAL A 1 475 ? 33.119 -10.831 8.808 1.00 96.00 475 VAL A N 1
ATOM 3663 C CA . VAL A 1 475 ? 33.217 -9.873 9.907 1.00 96.00 475 VAL A CA 1
ATOM 3664 C C . VAL A 1 475 ? 32.248 -10.317 10.995 1.00 96.00 475 VAL A C 1
ATOM 3666 O O . VAL A 1 475 ? 31.076 -10.564 10.714 1.00 96.00 475 VAL A O 1
ATOM 3669 N N . GLN A 1 476 ? 32.728 -10.436 12.232 1.00 96.06 476 GLN A N 1
ATOM 3670 C CA . GLN A 1 476 ? 31.833 -10.612 13.373 1.00 96.06 476 GLN A CA 1
ATOM 3671 C C . GLN A 1 476 ? 31.138 -9.286 13.674 1.00 96.06 476 GLN A C 1
ATOM 3673 O O . GLN A 1 476 ? 31.747 -8.220 13.578 1.00 96.06 476 GLN A O 1
ATOM 3678 N N . GLY A 1 477 ? 29.853 -9.342 14.002 1.00 95.88 477 GLY A N 1
ATOM 3679 C CA . GLY A 1 477 ? 29.021 -8.156 14.108 1.00 95.88 477 GLY A CA 1
ATOM 3680 C C . GLY A 1 477 ? 28.549 -7.647 12.743 1.00 95.88 477 GLY A C 1
ATOM 3681 O O . GLY A 1 477 ? 28.666 -8.306 11.700 1.00 95.88 477 GLY A O 1
ATOM 3682 N N . LYS A 1 478 ? 27.974 -6.444 12.757 1.00 97.06 478 LYS A N 1
ATOM 3683 C CA . LYS A 1 478 ? 27.455 -5.776 11.563 1.00 97.06 478 LYS A CA 1
ATOM 3684 C C . LYS A 1 478 ? 27.973 -4.337 11.467 1.00 97.06 478 LYS A C 1
ATOM 3686 O O . LYS A 1 478 ? 27.779 -3.582 12.417 1.00 97.06 478 LYS A O 1
ATOM 3691 N N . PRO A 1 479 ? 28.601 -3.940 10.343 1.00 94.00 479 PRO A N 1
ATOM 3692 C CA . PRO A 1 479 ? 29.035 -2.563 10.138 1.00 94.00 479 PRO A CA 1
ATOM 3693 C C . PRO A 1 479 ? 27.846 -1.618 9.916 1.00 94.00 479 PRO A C 1
ATOM 3695 O O . PRO A 1 479 ? 26.808 -2.012 9.369 1.00 94.00 479 PRO A O 1
ATOM 3698 N N . ASP A 1 480 ? 28.034 -0.356 10.301 1.00 94.94 480 ASP A N 1
ATOM 3699 C CA . ASP A 1 480 ? 27.102 0.729 9.994 1.00 94.94 480 ASP A CA 1
ATOM 3700 C C . ASP A 1 480 ? 27.094 1.055 8.491 1.00 94.94 480 ASP A C 1
ATOM 3702 O O . ASP A 1 480 ? 28.090 0.858 7.787 1.00 94.94 480 ASP A O 1
ATOM 3706 N N . LEU A 1 481 ? 25.977 1.605 8.005 1.00 97.56 481 LEU A N 1
ATOM 3707 C CA . LEU A 1 481 ? 25.885 2.175 6.661 1.00 97.56 481 LEU A CA 1
ATOM 3708 C C . LEU A 1 481 ? 26.105 3.695 6.721 1.00 97.56 481 LEU A C 1
ATOM 3710 O O . LEU A 1 481 ? 25.387 4.379 7.454 1.00 97.56 481 LEU A O 1
ATOM 3714 N N . PRO A 1 482 ? 27.070 4.256 5.967 1.00 96.38 482 PRO A N 1
ATOM 3715 C CA . PRO A 1 482 ? 27.359 5.687 6.014 1.00 96.38 482 PRO A CA 1
ATOM 3716 C C . PRO A 1 482 ? 26.130 6.544 5.679 1.00 96.38 482 PRO A C 1
ATOM 3718 O O . PRO A 1 482 ? 25.614 6.488 4.567 1.00 96.38 482 PRO A O 1
ATOM 3721 N N . GLY A 1 483 ? 25.677 7.353 6.642 1.00 97.25 483 GLY A N 1
ATOM 3722 C CA . GLY A 1 483 ? 24.577 8.309 6.459 1.00 97.25 483 GLY A CA 1
ATOM 3723 C C . GLY A 1 483 ? 23.180 7.696 6.302 1.00 97.25 483 GLY A C 1
ATOM 3724 O O . GLY A 1 483 ? 22.240 8.429 6.007 1.00 97.25 483 GLY A O 1
ATOM 3725 N N . LEU A 1 484 ? 23.024 6.382 6.494 1.00 98.81 484 LEU A N 1
ATOM 3726 C CA . LEU A 1 484 ? 21.763 5.671 6.278 1.00 98.81 484 LEU A CA 1
ATOM 3727 C C . LEU A 1 484 ? 21.314 4.915 7.534 1.00 98.81 484 LEU A C 1
ATOM 3729 O O . LEU A 1 484 ? 22.152 4.440 8.309 1.00 98.81 484 LEU A O 1
ATOM 3733 N N . PRO A 1 485 ? 19.996 4.752 7.740 1.00 98.75 485 PRO A N 1
ATOM 3734 C CA . PRO A 1 485 ? 19.490 3.839 8.742 1.00 98.75 485 PRO A CA 1
ATOM 3735 C C . PRO A 1 485 ? 19.827 2.392 8.381 1.00 98.75 485 PRO A C 1
ATOM 3737 O O . PRO A 1 485 ? 19.801 1.984 7.220 1.00 98.75 485 PRO A O 1
ATOM 3740 N N . ALA A 1 486 ? 20.160 1.622 9.409 1.00 98.69 486 ALA A N 1
ATOM 3741 C CA . ALA A 1 486 ? 20.606 0.253 9.308 1.00 98.69 486 ALA A CA 1
ATOM 3742 C C . ALA A 1 486 ? 20.317 -0.505 10.608 1.00 98.69 486 ALA A C 1
ATOM 3744 O O . ALA A 1 486 ? 20.401 0.024 11.726 1.00 98.69 486 ALA A O 1
ATOM 3745 N N . THR A 1 487 ? 20.025 -1.789 10.458 1.00 98.69 487 THR A N 1
ATOM 3746 C CA . THR A 1 487 ? 19.977 -2.742 11.560 1.00 98.69 487 THR A CA 1
ATOM 3747 C C . THR A 1 487 ? 21.352 -2.887 12.206 1.00 98.69 487 THR A C 1
ATOM 3749 O O . THR A 1 487 ? 22.392 -2.713 11.561 1.00 98.69 487 THR A O 1
ATOM 3752 N N . ARG A 1 488 ? 21.350 -3.195 13.504 1.00 97.06 488 ARG A N 1
ATOM 3753 C CA . ARG A 1 488 ? 22.522 -3.213 14.383 1.00 97.06 488 ARG A CA 1
ATOM 3754 C C . ARG A 1 488 ? 22.556 -4.496 15.200 1.00 97.06 488 ARG A C 1
ATOM 3756 O O . ARG A 1 488 ? 21.521 -4.982 15.650 1.00 97.06 488 ARG A O 1
ATOM 3763 N N . GLY A 1 489 ? 23.749 -5.010 15.453 1.00 94.94 489 GLY A N 1
ATOM 3764 C CA . GLY A 1 489 ? 23.967 -6.157 16.328 1.00 94.94 489 GLY A CA 1
ATOM 3765 C C . GLY A 1 489 ? 25.436 -6.289 16.691 1.00 94.94 489 GLY A C 1
ATOM 3766 O O . GLY A 1 489 ? 26.307 -5.849 15.935 1.00 94.94 489 GLY A O 1
ATOM 3767 N N . SER A 1 490 ? 25.690 -6.859 17.865 1.00 92.81 490 SER A N 1
ATOM 3768 C CA . SER A 1 490 ? 27.042 -7.164 18.329 1.00 92.81 490 SER A CA 1
ATOM 3769 C C . SER A 1 490 ? 27.570 -8.452 17.685 1.00 92.81 490 SER A C 1
ATOM 3771 O O . SER A 1 490 ? 26.842 -9.140 16.970 1.00 92.81 490 SER A O 1
ATOM 3773 N N . GLU A 1 491 ? 28.832 -8.794 17.948 1.00 94.12 491 GLU A N 1
ATOM 3774 C CA . GLU A 1 491 ? 29.443 -10.052 17.488 1.00 94.12 491 GLU A CA 1
ATOM 3775 C C . GLU A 1 491 ? 28.694 -11.305 17.980 1.00 94.12 491 GLU A C 1
ATOM 3777 O O . GLU A 1 491 ? 28.756 -12.340 17.325 1.00 94.12 491 GLU A O 1
ATOM 3782 N N . ASP A 1 492 ? 27.937 -11.197 19.079 1.00 92.69 492 ASP A N 1
ATOM 3783 C CA . ASP A 1 492 ? 27.124 -12.291 19.626 1.00 92.69 492 ASP A CA 1
ATOM 3784 C C . ASP A 1 492 ? 25.778 -12.469 18.893 1.00 92.69 492 ASP A C 1
ATOM 3786 O O . ASP A 1 492 ? 25.147 -13.523 18.991 1.00 92.69 492 ASP A O 1
ATOM 3790 N N . ASP A 1 493 ? 25.314 -11.441 18.173 1.00 95.00 493 ASP A N 1
ATOM 3791 C CA . ASP A 1 493 ? 23.979 -11.413 17.560 1.00 95.00 493 ASP A CA 1
ATOM 3792 C C . ASP A 1 493 ? 23.998 -11.688 16.052 1.00 95.00 493 ASP A C 1
ATOM 3794 O O . ASP A 1 493 ? 23.005 -12.163 15.492 1.00 95.00 493 ASP A O 1
ATOM 3798 N N . VAL A 1 494 ? 25.085 -11.302 15.378 1.00 98.00 494 VAL A N 1
ATOM 3799 C CA . VAL A 1 494 ? 25.151 -11.216 13.918 1.00 98.00 494 VAL A CA 1
ATOM 3800 C C . VAL A 1 494 ? 26.562 -11.443 13.397 1.00 98.00 494 VAL A C 1
ATOM 3802 O O . VAL A 1 494 ? 27.547 -10.983 13.969 1.00 98.00 494 VAL A O 1
ATOM 3805 N N . THR A 1 495 ? 26.644 -12.085 12.237 1.00 98.38 495 THR A N 1
ATOM 3806 C CA . THR A 1 495 ? 27.875 -12.201 11.452 1.00 98.38 495 THR A CA 1
ATOM 3807 C C . THR A 1 495 ? 27.616 -11.666 10.047 1.00 98.38 495 THR A C 1
ATOM 3809 O O . THR A 1 495 ? 26.553 -11.907 9.468 1.00 98.38 495 THR A O 1
ATOM 3812 N N . THR A 1 496 ? 28.581 -10.939 9.485 1.00 98.62 496 THR A N 1
ATOM 3813 C CA . THR A 1 496 ? 28.487 -10.316 8.161 1.00 98.62 496 THR A CA 1
ATOM 3814 C C . THR A 1 496 ? 29.508 -10.900 7.193 1.00 98.62 496 THR A C 1
ATOM 3816 O O . THR A 1 496 ? 30.706 -10.878 7.448 1.00 98.62 496 THR A O 1
ATOM 3819 N N . LEU A 1 497 ? 29.043 -11.374 6.043 1.00 98.75 497 LEU A N 1
ATOM 3820 C CA . LEU A 1 497 ? 29.859 -11.699 4.879 1.00 98.75 497 LEU A CA 1
ATOM 3821 C C . LEU A 1 497 ? 29.849 -10.509 3.914 1.00 98.75 497 LEU A C 1
ATOM 3823 O O . LEU A 1 497 ? 28.783 -10.047 3.519 1.00 98.75 497 LEU A O 1
ATOM 3827 N N . VAL A 1 498 ? 31.021 -10.043 3.495 1.00 98.81 498 VAL A N 1
ATOM 3828 C CA . VAL A 1 498 ? 31.178 -9.066 2.412 1.00 98.81 498 VAL A CA 1
ATOM 3829 C C . VAL A 1 498 ? 31.833 -9.764 1.230 1.00 98.81 498 VAL A C 1
ATOM 3831 O O . VAL A 1 498 ? 32.922 -10.318 1.371 1.00 98.81 498 VAL A O 1
ATOM 3834 N N . VAL A 1 499 ? 31.181 -9.748 0.071 1.00 98.88 499 VAL A N 1
ATOM 3835 C CA . VAL A 1 499 ? 31.721 -10.303 -1.175 1.00 98.88 499 VAL A CA 1
ATOM 3836 C C . VAL A 1 499 ? 32.171 -9.161 -2.078 1.00 98.88 499 VAL A C 1
ATOM 3838 O O . VAL A 1 499 ? 31.381 -8.276 -2.400 1.00 98.88 499 VAL A O 1
ATOM 3841 N N . HIS A 1 500 ? 33.439 -9.191 -2.481 1.00 98.81 500 HIS A N 1
ATOM 3842 C CA . HIS A 1 500 ? 34.078 -8.146 -3.273 1.00 98.81 500 HIS A CA 1
ATOM 3843 C C . HIS A 1 500 ? 34.051 -8.528 -4.754 1.00 98.81 500 HIS A C 1
ATOM 3845 O O . HIS A 1 500 ? 34.687 -9.505 -5.165 1.00 98.81 500 HIS A O 1
ATOM 3851 N N . LEU A 1 501 ? 33.329 -7.751 -5.559 1.00 98.88 501 LEU A N 1
ATOM 3852 C CA . LEU A 1 501 ? 33.288 -7.875 -7.012 1.00 98.88 501 LEU A CA 1
ATOM 3853 C C . LEU A 1 501 ? 34.060 -6.736 -7.677 1.00 98.88 501 LEU A C 1
ATOM 3855 O O . LEU A 1 501 ? 34.134 -5.621 -7.157 1.00 98.88 501 LEU A O 1
ATOM 3859 N N . TYR A 1 502 ? 34.600 -7.004 -8.862 1.00 98.81 502 TYR A N 1
ATOM 3860 C CA . TYR A 1 502 ? 35.293 -6.002 -9.658 1.00 98.81 502 TYR A CA 1
ATOM 3861 C C . TYR A 1 502 ? 35.067 -6.210 -11.155 1.00 98.81 502 TYR A C 1
ATOM 3863 O O . TYR A 1 502 ? 35.190 -7.325 -11.658 1.00 98.81 502 TYR A O 1
ATOM 3871 N N . ASP A 1 503 ? 34.769 -5.123 -11.862 1.00 98.38 503 ASP A N 1
ATOM 3872 C CA . ASP A 1 503 ? 34.768 -5.058 -13.322 1.00 98.38 503 ASP A CA 1
ATOM 3873 C C . ASP A 1 503 ? 36.104 -4.469 -13.790 1.00 98.38 503 ASP A C 1
ATOM 3875 O O . ASP A 1 503 ? 36.381 -3.275 -13.623 1.00 98.38 503 ASP A O 1
ATOM 3879 N N . ASN A 1 504 ? 36.936 -5.323 -14.392 1.00 97.56 504 ASN A N 1
ATOM 3880 C CA . ASN A 1 504 ? 38.266 -4.959 -14.880 1.00 97.56 504 ASN A CA 1
ATOM 3881 C C . ASN A 1 504 ? 38.250 -4.049 -16.117 1.00 97.56 504 ASN A C 1
ATOM 3883 O O . ASN A 1 504 ? 39.247 -3.375 -16.377 1.00 97.56 504 ASN A O 1
ATOM 3887 N N . TYR A 1 505 ? 37.162 -4.019 -16.891 1.00 96.69 505 TYR A N 1
ATOM 3888 C CA . TYR A 1 505 ? 37.072 -3.194 -18.098 1.00 96.69 505 TYR A CA 1
ATOM 3889 C C . TYR A 1 505 ? 36.769 -1.738 -17.765 1.00 96.69 505 TYR A C 1
ATOM 3891 O O . TYR A 1 505 ? 37.284 -0.834 -18.426 1.00 96.69 505 TYR A O 1
ATOM 3899 N N . SER A 1 506 ? 35.938 -1.512 -16.748 1.00 96.12 506 SER A N 1
ATOM 3900 C CA . SER A 1 506 ? 35.536 -0.170 -16.323 1.00 96.12 506 SER A CA 1
ATOM 3901 C C . SER A 1 506 ? 36.188 0.318 -15.033 1.00 96.12 506 SER A C 1
ATOM 3903 O O . SER A 1 506 ? 35.970 1.464 -14.649 1.00 96.12 506 SER A O 1
ATOM 3905 N N . SER A 1 507 ? 36.979 -0.523 -14.365 1.00 98.06 507 SER A N 1
ATOM 3906 C CA . SER A 1 507 ? 37.553 -0.245 -13.047 1.00 98.06 507 SER A CA 1
ATOM 3907 C C . SER A 1 507 ? 36.486 0.129 -12.015 1.00 98.06 507 SER A C 1
ATOM 3909 O O . SER A 1 507 ? 36.532 1.198 -11.409 1.00 98.06 507 SER A O 1
ATOM 3911 N N . ILE A 1 508 ? 35.495 -0.743 -11.829 1.00 98.56 508 ILE A N 1
ATOM 3912 C CA . ILE A 1 508 ? 34.412 -0.541 -10.856 1.00 98.56 508 ILE A CA 1
ATOM 3913 C C . ILE A 1 508 ? 34.452 -1.659 -9.831 1.00 98.56 508 ILE A C 1
ATOM 3915 O O . ILE A 1 508 ? 34.462 -2.827 -10.207 1.00 98.56 508 ILE A O 1
ATOM 3919 N N . ALA A 1 509 ? 34.433 -1.297 -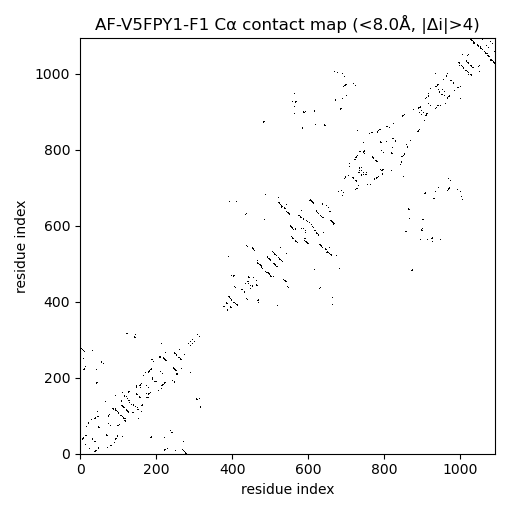8.551 1.00 98.81 509 ALA A N 1
ATOM 3920 C CA . ALA A 1 509 ? 34.264 -2.242 -7.456 1.00 98.81 509 ALA A CA 1
ATOM 3921 C C . ALA A 1 509 ? 32.809 -2.242 -6.972 1.00 98.81 509 ALA A C 1
ATOM 3923 O O . ALA A 1 509 ? 32.179 -1.183 -6.921 1.00 98.81 509 ALA A O 1
ATOM 3924 N N . ALA A 1 510 ? 32.300 -3.410 -6.588 1.00 98.88 510 ALA A N 1
ATOM 3925 C CA . ALA A 1 510 ? 31.031 -3.546 -5.887 1.00 98.88 510 ALA A CA 1
ATOM 3926 C C . ALA A 1 510 ? 31.193 -4.494 -4.694 1.00 98.88 510 ALA A C 1
ATOM 3928 O O . ALA A 1 510 ? 31.604 -5.640 -4.867 1.00 98.88 510 ALA A O 1
ATOM 3929 N N . ASP A 1 511 ? 30.851 -4.021 -3.501 1.00 98.88 511 ASP A N 1
ATOM 3930 C CA . ASP A 1 511 ? 30.877 -4.799 -2.266 1.00 98.88 511 ASP A CA 1
ATOM 3931 C C . ASP A 1 511 ? 29.446 -5.171 -1.878 1.00 98.88 511 ASP A C 1
ATOM 3933 O O . ASP A 1 511 ? 28.616 -4.291 -1.634 1.00 98.88 511 ASP A O 1
ATOM 3937 N N . LEU A 1 512 ? 29.152 -6.471 -1.830 1.00 98.88 512 LEU A N 1
ATOM 3938 C CA . LEU A 1 512 ? 27.861 -6.996 -1.391 1.00 98.88 512 LEU A CA 1
ATOM 3939 C C . LEU A 1 512 ? 27.954 -7.460 0.054 1.00 98.88 512 LEU A C 1
ATOM 3941 O O . LEU A 1 512 ? 28.652 -8.432 0.344 1.00 98.88 512 LEU A O 1
ATOM 3945 N N . SER A 1 513 ? 27.224 -6.797 0.942 1.00 98.88 513 SER A N 1
ATOM 3946 C CA . SER A 1 513 ? 27.137 -7.171 2.352 1.00 98.88 513 SER A CA 1
ATOM 3947 C C . SER A 1 513 ? 25.947 -8.094 2.587 1.00 98.88 513 SER A C 1
ATOM 3949 O O . SER A 1 513 ? 24.845 -7.823 2.111 1.00 98.88 513 SER A O 1
ATOM 3951 N N . TYR A 1 514 ? 26.169 -9.156 3.356 1.00 98.88 514 TYR A N 1
ATOM 3952 C CA . TYR A 1 514 ? 25.178 -10.132 3.791 1.00 98.88 514 TYR A CA 1
ATOM 3953 C C . TYR A 1 514 ? 25.338 -10.362 5.295 1.00 98.88 514 TYR A C 1
ATOM 3955 O O . TYR A 1 514 ? 26.284 -11.021 5.723 1.00 98.88 514 TYR A O 1
ATOM 3963 N N . SER A 1 515 ? 24.429 -9.837 6.108 1.00 98.81 515 SER A N 1
ATOM 3964 C CA . SER A 1 515 ? 24.436 -10.043 7.561 1.00 98.81 515 SER A CA 1
ATOM 3965 C C . SER A 1 515 ? 23.347 -11.031 7.959 1.00 98.81 515 SER A C 1
ATOM 3967 O O . SER A 1 515 ? 22.193 -10.834 7.590 1.00 98.81 515 SER A O 1
ATOM 3969 N N . ILE A 1 516 ? 23.686 -12.073 8.717 1.00 98.56 516 ILE A N 1
ATOM 3970 C CA . ILE A 1 516 ? 22.725 -13.049 9.253 1.00 98.56 516 ILE A CA 1
ATOM 3971 C C . ILE A 1 516 ? 22.578 -12.857 10.756 1.00 98.56 516 ILE A C 1
ATOM 3973 O O . ILE A 1 516 ? 23.567 -12.908 11.482 1.00 98.56 516 ILE A O 1
ATOM 3977 N N . PHE A 1 517 ? 21.339 -12.656 11.204 1.00 98.44 517 PHE A N 1
ATOM 3978 C CA . PHE A 1 517 ? 20.948 -12.670 12.611 1.00 98.44 517 PHE A CA 1
ATOM 3979 C C . PHE A 1 517 ? 20.242 -14.000 12.911 1.00 98.44 517 PHE A C 1
ATOM 3981 O O . PHE A 1 517 ? 19.033 -14.112 12.657 1.00 98.44 517 PHE A O 1
ATOM 3988 N N . PRO A 1 518 ? 20.953 -15.022 13.425 1.00 97.19 518 PRO A N 1
ATOM 3989 C CA . PRO A 1 518 ? 20.457 -16.397 13.403 1.00 97.19 518 PRO A CA 1
ATOM 3990 C C . PRO A 1 518 ? 19.133 -16.593 14.143 1.00 97.19 518 PRO A C 1
ATOM 3992 O O . PRO A 1 518 ? 18.206 -17.197 13.608 1.00 97.19 518 PRO A O 1
ATOM 3995 N N . LYS A 1 519 ? 19.008 -15.966 15.319 1.00 95.75 519 LYS A N 1
ATOM 3996 C CA . LYS A 1 519 ? 17.833 -16.039 16.202 1.00 95.75 519 LYS A CA 1
ATOM 3997 C C . LYS A 1 519 ? 16.533 -15.523 15.571 1.00 95.75 519 LYS A C 1
ATOM 3999 O O . LYS A 1 519 ? 15.440 -15.840 16.041 1.00 95.75 519 LYS A O 1
ATOM 4004 N N . TYR A 1 520 ? 16.640 -14.673 14.554 1.00 96.25 520 TYR A N 1
ATOM 4005 C CA . TYR A 1 520 ? 15.492 -14.051 13.890 1.00 96.25 520 TYR A CA 1
ATOM 4006 C C . TYR A 1 520 ? 15.329 -14.542 12.452 1.00 96.25 520 TYR A C 1
ATOM 4008 O O . TYR A 1 520 ? 14.488 -14.013 11.727 1.00 96.25 520 TYR A O 1
ATOM 4016 N N . ASP A 1 521 ? 16.133 -15.514 12.009 1.00 97.00 521 ASP A N 1
ATOM 4017 C CA . ASP A 1 521 ? 16.112 -15.993 10.625 1.00 97.00 521 ASP A CA 1
ATOM 4018 C C . ASP A 1 521 ? 16.190 -14.836 9.600 1.00 97.00 521 ASP A C 1
ATOM 4020 O O . ASP A 1 521 ? 15.589 -14.885 8.523 1.00 97.00 521 ASP A O 1
ATOM 4024 N N . ALA A 1 522 ? 16.896 -13.758 9.972 1.00 98.44 522 ALA A N 1
ATOM 4025 C CA . ALA A 1 522 ? 16.913 -12.498 9.241 1.00 98.44 522 ALA A CA 1
ATOM 4026 C C . ALA A 1 522 ? 18.244 -12.316 8.512 1.00 98.44 522 ALA A C 1
ATOM 4028 O O . ALA A 1 522 ? 19.311 -12.298 9.129 1.00 98.44 522 ALA A O 1
ATOM 4029 N N . ILE A 1 523 ? 18.161 -12.142 7.196 1.00 98.75 523 ILE A N 1
ATOM 4030 C CA . ILE A 1 523 ? 19.290 -11.865 6.313 1.00 98.75 523 ILE A CA 1
ATOM 4031 C C . ILE A 1 523 ? 19.157 -10.436 5.817 1.00 98.75 523 ILE A C 1
ATOM 4033 O O . ILE A 1 523 ? 18.158 -10.070 5.202 1.00 98.75 523 ILE A O 1
ATOM 4037 N N . VAL A 1 524 ? 20.175 -9.628 6.061 1.00 98.88 524 VAL A N 1
ATOM 4038 C CA . VAL A 1 524 ? 20.206 -8.218 5.687 1.00 98.88 524 VAL A CA 1
ATOM 4039 C C . VAL A 1 524 ? 21.218 -8.025 4.570 1.00 98.88 524 VAL A C 1
ATOM 4041 O O . VAL A 1 524 ? 22.363 -8.457 4.701 1.00 98.88 524 VAL A O 1
ATOM 4044 N N . ARG A 1 525 ? 20.799 -7.392 3.471 1.00 98.88 525 ARG A N 1
ATOM 4045 C CA . ARG A 1 525 ? 21.653 -7.136 2.304 1.00 98.88 525 ARG A CA 1
ATOM 4046 C C . ARG A 1 525 ? 21.761 -5.657 1.975 1.00 98.88 525 ARG A C 1
ATOM 4048 O O . ARG A 1 525 ? 20.773 -4.933 2.056 1.00 98.88 525 ARG A O 1
ATOM 4055 N N . SER A 1 526 ? 22.947 -5.233 1.560 1.00 98.88 526 SER A N 1
ATOM 4056 C CA . SER A 1 526 ? 23.214 -3.901 1.008 1.00 98.88 526 SER A CA 1
ATOM 4057 C C . SER A 1 526 ? 24.380 -3.966 0.025 1.00 98.88 526 SER A C 1
ATOM 4059 O O . SER A 1 526 ? 25.171 -4.912 0.052 1.00 98.88 526 SER A O 1
ATOM 4061 N N . VAL A 1 527 ? 24.513 -2.947 -0.821 1.00 98.81 527 VAL A N 1
ATOM 4062 C CA . VAL A 1 527 ? 25.593 -2.843 -1.806 1.00 98.81 527 VAL A CA 1
ATOM 4063 C C . VAL A 1 527 ? 26.304 -1.504 -1.692 1.00 98.81 527 VAL A C 1
ATOM 4065 O O . VAL A 1 527 ? 25.669 -0.460 -1.565 1.00 98.81 527 VAL A O 1
ATOM 4068 N N . ASN A 1 528 ? 27.628 -1.529 -1.810 1.00 98.75 528 ASN A N 1
ATOM 4069 C CA . ASN A 1 528 ? 28.443 -0.344 -2.036 1.00 98.75 528 ASN A CA 1
ATOM 4070 C C . ASN A 1 528 ? 29.122 -0.430 -3.410 1.00 98.75 528 ASN A C 1
ATOM 4072 O O . ASN A 1 528 ? 29.836 -1.391 -3.677 1.00 98.75 528 ASN A O 1
ATOM 4076 N N . VAL A 1 529 ? 28.922 0.565 -4.277 1.00 98.81 529 VAL A N 1
ATOM 4077 C CA . VAL A 1 529 ? 29.590 0.656 -5.588 1.00 98.81 529 VAL A CA 1
ATOM 4078 C C . VAL A 1 529 ? 30.621 1.772 -5.546 1.00 98.81 529 VAL A C 1
ATOM 4080 O O . VAL A 1 529 ? 30.264 2.913 -5.269 1.00 98.81 529 VAL A O 1
ATOM 4083 N N . THR A 1 530 ? 31.877 1.467 -5.871 1.00 98.88 530 THR A N 1
ATOM 4084 C CA . THR A 1 530 ? 32.987 2.429 -5.871 1.00 98.88 530 THR A CA 1
ATOM 4085 C C . THR A 1 530 ? 33.600 2.555 -7.259 1.00 98.88 530 THR A C 1
ATOM 4087 O O . THR A 1 530 ? 34.013 1.566 -7.872 1.00 98.88 530 THR A O 1
ATOM 4090 N N . ASN A 1 531 ? 33.745 3.790 -7.735 1.00 98.69 531 ASN A N 1
ATOM 4091 C CA . ASN A 1 531 ? 34.470 4.073 -8.968 1.00 98.69 531 ASN A CA 1
ATOM 4092 C C . ASN A 1 531 ? 35.986 4.016 -8.714 1.00 98.69 531 ASN A C 1
ATOM 4094 O O . ASN A 1 531 ? 36.528 4.845 -7.988 1.00 98.69 531 ASN A O 1
ATOM 4098 N N . ARG A 1 532 ? 36.698 3.059 -9.314 1.00 98.50 532 ARG A N 1
ATOM 4099 C CA . ARG A 1 532 ? 38.172 2.955 -9.267 1.00 98.50 532 ARG A CA 1
ATOM 4100 C C . ARG A 1 532 ? 38.832 3.388 -10.581 1.00 98.50 532 ARG A C 1
ATOM 4102 O O . ARG A 1 532 ? 40.038 3.218 -10.756 1.00 98.50 532 ARG A O 1
ATOM 4109 N N . GLY A 1 533 ? 38.051 3.933 -11.509 1.00 97.19 533 GLY A N 1
ATOM 4110 C CA . GLY A 1 533 ? 38.518 4.515 -12.756 1.00 97.19 533 GLY A CA 1
ATOM 4111 C C . GLY A 1 533 ? 39.044 5.940 -12.588 1.00 97.19 533 GLY A C 1
ATOM 4112 O O . GLY A 1 533 ? 39.175 6.471 -11.487 1.00 97.19 533 GLY A O 1
ATOM 4113 N N . VAL A 1 534 ? 39.354 6.571 -13.721 1.00 96.25 534 VAL A N 1
ATOM 4114 C CA . VAL A 1 534 ? 39.874 7.952 -13.780 1.00 96.25 534 VAL A CA 1
ATOM 4115 C C . VAL A 1 534 ? 38.846 8.982 -14.246 1.00 96.25 534 VAL A C 1
ATOM 4117 O O . VAL A 1 534 ? 39.098 10.180 -14.150 1.00 96.25 534 VAL A O 1
ATOM 4120 N N . GLY A 1 535 ? 37.706 8.533 -14.770 1.00 97.06 535 GLY A N 1
ATOM 4121 C CA . GLY A 1 535 ? 36.606 9.386 -15.207 1.00 97.06 535 GLY A CA 1
ATOM 4122 C C . GLY A 1 535 ? 35.339 9.101 -14.417 1.00 97.06 535 GLY A C 1
ATOM 4123 O O . GLY A 1 535 ? 35.271 8.128 -13.670 1.00 97.06 535 GLY A O 1
ATOM 4124 N N . ASN A 1 536 ? 34.329 9.949 -14.588 1.00 98.25 536 ASN A N 1
ATOM 4125 C CA . ASN A 1 536 ? 33.066 9.789 -13.877 1.00 98.25 536 ASN A CA 1
ATOM 4126 C C . ASN A 1 536 ? 32.265 8.619 -14.460 1.00 98.25 536 ASN A C 1
ATOM 4128 O O . ASN A 1 536 ? 32.314 8.366 -15.668 1.00 98.25 536 ASN A O 1
ATOM 4132 N N . ILE A 1 537 ? 31.497 7.958 -13.603 1.00 98.50 537 ILE A N 1
ATOM 4133 C CA . ILE A 1 537 ? 30.451 6.998 -13.974 1.00 98.50 537 ILE A CA 1
ATOM 4134 C C . ILE A 1 537 ? 29.110 7.493 -13.432 1.00 98.50 537 ILE A C 1
ATOM 4136 O O . ILE A 1 537 ? 29.079 8.333 -12.531 1.00 98.50 537 ILE A O 1
ATOM 4140 N N . THR A 1 538 ? 28.005 6.969 -13.954 1.00 98.56 538 THR A N 1
ATOM 4141 C CA . THR A 1 538 ? 26.661 7.240 -13.428 1.00 98.56 538 THR A CA 1
ATOM 4142 C C . THR A 1 538 ? 25.986 5.927 -13.054 1.00 98.56 538 THR A C 1
ATOM 4144 O O . THR A 1 538 ? 25.861 5.038 -13.895 1.00 98.56 538 THR A O 1
ATOM 4147 N N . ILE A 1 539 ? 25.521 5.812 -11.814 1.00 98.50 539 ILE A N 1
ATOM 4148 C CA . ILE A 1 539 ? 24.655 4.715 -11.380 1.00 98.50 539 ILE A CA 1
ATOM 4149 C C . ILE A 1 539 ? 23.218 5.068 -11.775 1.00 98.50 539 ILE A C 1
ATOM 4151 O O . ILE A 1 539 ? 22.683 6.076 -11.314 1.00 98.50 539 ILE A O 1
ATOM 4155 N N . GLU A 1 540 ? 22.625 4.265 -12.659 1.00 97.81 540 GLU A N 1
ATOM 4156 C CA . GLU A 1 540 ? 21.264 4.461 -13.192 1.00 97.81 540 GLU A CA 1
ATOM 4157 C C . GLU A 1 540 ? 20.251 3.479 -12.578 1.00 97.81 540 GLU A C 1
ATOM 4159 O O . GLU A 1 540 ? 19.048 3.701 -12.639 1.00 97.81 540 GLU A O 1
ATOM 4164 N N . ALA A 1 541 ? 20.721 2.380 -11.987 1.00 98.06 541 ALA A N 1
ATOM 4165 C CA . ALA A 1 541 ? 19.915 1.478 -11.171 1.00 98.06 541 ALA A CA 1
ATOM 4166 C C . ALA A 1 541 ? 20.818 0.785 -10.149 1.00 98.06 541 ALA A C 1
ATOM 4168 O O . ALA A 1 541 ? 21.923 0.359 -10.500 1.00 98.06 541 ALA A O 1
ATOM 4169 N N . LEU A 1 542 ? 20.346 0.668 -8.907 1.00 98.75 542 LEU A N 1
ATOM 4170 C CA . LEU A 1 542 ? 21.033 -0.055 -7.841 1.00 98.75 542 LEU A CA 1
ATOM 4171 C C . LEU A 1 542 ? 20.016 -0.617 -6.840 1.00 98.75 542 LEU A C 1
ATOM 4173 O O . LEU A 1 542 ? 19.471 0.110 -6.008 1.00 98.75 542 LEU A O 1
ATOM 4177 N N . ALA A 1 543 ? 19.761 -1.918 -6.938 1.00 98.81 543 ALA A N 1
ATOM 4178 C CA . ALA A 1 543 ? 18.976 -2.667 -5.972 1.00 98.81 543 ALA A CA 1
ATOM 4179 C C . ALA A 1 543 ? 19.836 -3.038 -4.755 1.00 98.81 543 ALA A C 1
ATOM 4181 O O . ALA A 1 543 ? 20.994 -3.433 -4.895 1.00 98.81 543 ALA A O 1
ATOM 4182 N N . SER A 1 544 ? 19.244 -2.956 -3.566 1.00 98.88 544 SER A N 1
ATOM 4183 C CA . SER A 1 544 ? 19.851 -3.386 -2.302 1.00 98.88 544 SER A CA 1
ATOM 4184 C C . SER A 1 544 ? 19.860 -4.907 -2.159 1.00 98.88 544 SER A C 1
ATOM 4186 O O . SER A 1 544 ? 20.746 -5.483 -1.530 1.00 98.88 544 SER A O 1
ATOM 4188 N N . LEU A 1 545 ? 18.850 -5.559 -2.741 1.00 98.50 545 LEU A N 1
ATOM 4189 C CA . LEU A 1 545 ? 18.668 -7.005 -2.737 1.00 98.50 545 LEU A CA 1
ATOM 4190 C C . LEU A 1 545 ? 18.134 -7.467 -4.093 1.00 98.50 545 LEU A C 1
ATOM 4192 O O . LEU A 1 545 ? 17.256 -6.830 -4.674 1.00 98.50 545 LEU A O 1
ATOM 4196 N N . SER A 1 546 ? 18.644 -8.610 -4.554 1.00 98.69 546 SER A N 1
ATOM 4197 C CA . SER A 1 546 ? 18.120 -9.366 -5.692 1.00 98.69 546 SER A CA 1
ATOM 4198 C C . SER A 1 546 ? 18.167 -10.853 -5.375 1.00 98.69 546 SER A C 1
ATOM 4200 O O . SER A 1 546 ? 19.234 -11.377 -5.059 1.00 98.69 546 SER A O 1
ATOM 4202 N N . VAL A 1 547 ? 17.031 -11.535 -5.472 1.00 98.50 547 VAL A N 1
ATOM 4203 C CA . VAL A 1 547 ? 16.938 -12.989 -5.295 1.00 98.50 547 VAL A CA 1
ATOM 4204 C C . VAL A 1 547 ? 16.281 -13.620 -6.514 1.00 98.50 547 VAL A C 1
ATOM 4206 O O . VAL A 1 547 ? 15.221 -13.178 -6.953 1.00 98.50 547 VAL A O 1
ATOM 4209 N N . ASP A 1 548 ? 16.896 -14.674 -7.044 1.00 98.38 548 ASP A N 1
ATOM 4210 C CA . ASP A 1 548 ? 16.273 -15.552 -8.031 1.00 98.38 548 ASP A CA 1
ATOM 4211 C C . ASP A 1 548 ? 15.756 -16.803 -7.302 1.00 98.38 548 ASP A C 1
ATOM 4213 O O . ASP A 1 548 ? 16.534 -17.609 -6.782 1.00 98.38 548 ASP A O 1
ATOM 4217 N N . LEU A 1 549 ? 14.439 -16.978 -7.255 1.00 95.75 549 LEU A N 1
ATOM 4218 C CA . LEU A 1 549 ? 13.760 -18.161 -6.727 1.00 95.75 549 LEU A CA 1
ATOM 4219 C C . LEU A 1 549 ? 13.634 -19.245 -7.814 1.00 95.75 549 LEU A C 1
ATOM 4221 O O . LEU A 1 549 ? 13.657 -18.925 -9.013 1.00 95.75 549 LEU A O 1
ATOM 4225 N N . PRO A 1 550 ? 13.556 -20.534 -7.429 1.00 90.56 550 PRO A N 1
ATOM 4226 C CA . PRO A 1 550 ? 13.422 -21.621 -8.391 1.00 90.56 550 PRO A CA 1
ATOM 4227 C C . PRO A 1 550 ? 12.094 -21.528 -9.164 1.00 90.56 550 PRO A C 1
ATOM 4229 O O . PRO A 1 550 ? 11.256 -20.661 -8.926 1.00 90.56 550 PRO A O 1
ATOM 4232 N N . PHE A 1 551 ? 11.916 -22.396 -10.164 1.00 94.31 551 PHE A N 1
ATOM 4233 C CA . PHE A 1 551 ? 10.663 -22.443 -10.913 1.00 94.31 551 PHE A CA 1
ATOM 4234 C C . PHE A 1 551 ? 9.550 -23.033 -10.042 1.00 94.31 551 PHE A C 1
ATOM 4236 O O . PHE A 1 551 ? 9.427 -24.250 -9.906 1.00 94.31 551 PHE A O 1
ATOM 4243 N N . GLU A 1 552 ? 8.734 -22.149 -9.485 1.00 94.69 552 GLU A N 1
ATOM 4244 C CA . GLU A 1 552 ? 7.571 -22.487 -8.677 1.00 94.69 552 GLU A CA 1
ATOM 4245 C C . GLU A 1 552 ? 6.430 -21.481 -8.906 1.00 94.69 552 GLU A C 1
ATOM 4247 O O . GLU A 1 552 ? 6.581 -20.436 -9.557 1.00 94.69 552 GLU A O 1
ATOM 4252 N N . ASP A 1 553 ? 5.240 -21.836 -8.431 1.00 96.50 553 ASP A N 1
ATOM 4253 C CA . ASP A 1 553 ? 4.113 -20.915 -8.397 1.00 96.50 553 ASP A CA 1
ATOM 4254 C C . ASP A 1 553 ? 4.178 -20.098 -7.114 1.00 96.50 553 ASP A C 1
ATOM 4256 O O . ASP A 1 553 ? 4.189 -20.660 -6.021 1.00 96.50 553 ASP A O 1
ATOM 4260 N N . LEU A 1 554 ? 4.169 -18.775 -7.262 1.00 98.62 554 LEU A N 1
ATOM 4261 C CA . LEU A 1 554 ? 4.226 -17.828 -6.155 1.00 98.62 554 LEU A CA 1
ATOM 4262 C C . LEU A 1 554 ? 3.083 -16.834 -6.262 1.00 98.62 554 LEU A C 1
ATOM 4264 O O . LEU A 1 554 ? 2.767 -16.369 -7.354 1.00 98.62 554 LEU A O 1
ATOM 4268 N N . ASP A 1 555 ? 2.522 -16.446 -5.130 1.00 98.75 555 ASP A N 1
ATOM 4269 C CA . ASP A 1 555 ? 1.785 -15.201 -5.002 1.00 98.75 555 ASP A CA 1
ATOM 4270 C C . ASP A 1 555 ? 2.704 -14.142 -4.383 1.00 98.75 555 ASP A C 1
ATOM 4272 O O . ASP A 1 555 ? 3.528 -14.436 -3.516 1.00 98.75 555 ASP A O 1
ATOM 4276 N N . MET A 1 556 ? 2.528 -12.895 -4.805 1.00 98.62 556 MET A N 1
ATOM 4277 C CA . MET A 1 556 ? 3.091 -11.731 -4.140 1.00 98.62 556 MET A CA 1
ATOM 4278 C C . MET A 1 556 ? 2.029 -11.047 -3.282 1.00 98.62 556 MET A C 1
ATOM 4280 O O . MET A 1 556 ? 0.869 -10.923 -3.688 1.00 98.62 556 MET A O 1
ATOM 4284 N N . ILE A 1 557 ? 2.441 -10.588 -2.105 1.00 98.81 557 ILE A N 1
ATOM 4285 C CA . ILE A 1 557 ? 1.651 -9.747 -1.214 1.00 98.81 557 ILE A CA 1
ATOM 4286 C C . ILE A 1 557 ? 2.344 -8.394 -1.107 1.00 98.81 557 ILE A C 1
ATOM 4288 O O . ILE A 1 557 ? 3.523 -8.316 -0.760 1.00 98.81 557 ILE A O 1
ATOM 4292 N N . SER A 1 558 ? 1.595 -7.342 -1.407 1.00 98.38 558 SER A N 1
ATOM 4293 C CA . SER A 1 558 ? 2.008 -5.948 -1.284 1.00 98.38 558 SER A CA 1
ATOM 4294 C C . SER A 1 558 ? 1.072 -5.194 -0.349 1.00 98.38 558 SER A C 1
ATOM 4296 O O . SER A 1 558 ? -0.068 -5.607 -0.122 1.00 98.38 558 SER A O 1
ATOM 4298 N N . LEU A 1 559 ? 1.551 -4.069 0.171 1.00 98.75 559 LEU A N 1
ATOM 4299 C CA . LEU A 1 559 ? 0.759 -3.140 0.969 1.00 98.75 559 LEU A CA 1
ATOM 4300 C C . LEU A 1 559 ? 0.528 -1.877 0.134 1.00 98.75 559 LEU A C 1
ATOM 4302 O O . LEU A 1 559 ? 1.461 -1.104 -0.082 1.00 98.75 559 LEU A O 1
ATOM 4306 N N . ASN A 1 560 ? -0.690 -1.707 -0.379 1.00 96.38 560 ASN A N 1
ATOM 4307 C CA . ASN A 1 560 ? -1.084 -0.571 -1.213 1.00 96.38 560 ASN A CA 1
ATOM 4308 C C . ASN A 1 560 ? -2.031 0.367 -0.450 1.00 96.38 560 ASN A C 1
ATOM 4310 O O . ASN A 1 560 ? -2.589 -0.001 0.580 1.00 96.38 560 ASN A O 1
ATOM 4314 N N . GLY A 1 561 ? -2.212 1.594 -0.917 1.00 98.00 561 GLY A N 1
ATOM 4315 C CA . GLY A 1 561 ? -3.028 2.556 -0.190 1.00 98.00 561 GLY A CA 1
ATOM 4316 C C . GLY A 1 561 ? -3.078 3.922 -0.840 1.00 98.00 561 GLY A C 1
ATOM 4317 O O . GLY A 1 561 ? -2.885 4.061 -2.046 1.00 98.00 561 GLY A O 1
ATOM 4318 N N . ASP A 1 562 ? -3.435 4.901 -0.022 1.00 98.56 562 ASP A N 1
ATOM 4319 C CA . ASP A 1 562 ? -3.398 6.339 -0.277 1.00 98.56 562 ASP A CA 1
ATOM 4320 C C . ASP A 1 562 ? -3.587 7.047 1.071 1.00 98.56 562 ASP A C 1
ATOM 4322 O O . ASP A 1 562 ? -3.776 6.364 2.087 1.00 98.56 562 ASP A O 1
ATOM 4326 N N . TRP A 1 563 ? -3.558 8.378 1.089 1.00 98.44 563 TRP A N 1
ATOM 4327 C CA . TRP A 1 563 ? -3.935 9.147 2.273 1.00 98.44 563 TRP A CA 1
ATOM 4328 C C . TRP A 1 563 ? -5.278 8.653 2.839 1.00 98.44 563 TRP A C 1
ATOM 4330 O O . TRP A 1 563 ? -6.216 8.378 2.080 1.00 98.44 563 TRP A O 1
ATOM 4340 N N . ALA A 1 564 ? -5.333 8.498 4.166 1.00 97.50 564 ALA A N 1
ATOM 4341 C CA . ALA A 1 564 ? -6.485 7.996 4.918 1.00 97.50 564 ALA A CA 1
ATOM 4342 C C . ALA A 1 564 ? -6.939 6.555 4.567 1.00 97.50 564 ALA A C 1
ATOM 4344 O O . ALA A 1 564 ? -8.072 6.180 4.838 1.00 97.50 564 ALA A O 1
ATOM 4345 N N . ARG A 1 565 ? -6.100 5.720 3.930 1.00 98.19 565 ARG A N 1
ATOM 4346 C CA . ARG A 1 565 ? -6.410 4.293 3.657 1.00 98.19 565 ARG A CA 1
ATOM 4347 C C . ARG A 1 565 ? -5.171 3.455 3.336 1.00 98.19 565 ARG A C 1
ATOM 4349 O O . ARG A 1 565 ? -5.152 2.666 2.385 1.00 98.19 565 ARG A O 1
ATOM 4356 N N . GLU A 1 566 ? -4.111 3.655 4.099 1.00 98.75 566 GLU A N 1
ATOM 4357 C CA . GLU A 1 566 ? -2.788 3.097 3.852 1.00 98.75 566 GLU A CA 1
ATOM 4358 C C . GLU A 1 566 ? -2.713 1.578 4.052 1.00 98.75 566 GLU A C 1
ATOM 4360 O O . GLU A 1 566 ? -3.443 0.977 4.842 1.00 98.75 566 GLU A O 1
ATOM 4365 N N . ARG A 1 567 ? -1.726 0.966 3.386 1.00 98.62 567 ARG A N 1
ATOM 4366 C CA . ARG A 1 567 ? -1.231 -0.395 3.656 1.00 98.62 567 ARG A CA 1
ATOM 4367 C C . ARG A 1 567 ? -2.322 -1.472 3.685 1.00 98.62 567 ARG A C 1
ATOM 4369 O O . ARG A 1 567 ? -2.220 -2.447 4.424 1.00 98.62 567 ARG A O 1
ATOM 4376 N N . ARG A 1 568 ? -3.338 -1.352 2.833 1.00 96.75 568 ARG A N 1
ATOM 4377 C CA . ARG A 1 568 ? -4.272 -2.438 2.527 1.00 96.75 568 ARG A CA 1
ATOM 4378 C C . ARG A 1 568 ? -3.501 -3.609 1.921 1.00 96.75 568 ARG A C 1
ATOM 4380 O O . ARG A 1 568 ? -2.625 -3.441 1.073 1.00 96.75 568 ARG A O 1
ATOM 4387 N N . ARG A 1 569 ? -3.817 -4.819 2.379 1.00 97.69 569 ARG A N 1
ATOM 4388 C CA . ARG A 1 569 ? -3.155 -6.031 1.903 1.00 97.69 569 ARG A CA 1
ATOM 4389 C C . ARG A 1 569 ? -3.695 -6.415 0.528 1.00 97.69 569 ARG A C 1
ATOM 4391 O O . ARG A 1 569 ? -4.875 -6.730 0.388 1.00 97.69 569 ARG A O 1
ATOM 4398 N N . GLU A 1 570 ? -2.820 -6.473 -0.467 1.00 96.94 570 GLU A N 1
ATOM 4399 C CA . GLU A 1 570 ? -3.135 -6.982 -1.800 1.00 96.94 570 GLU A CA 1
ATOM 4400 C C . GLU A 1 570 ? -2.320 -8.246 -2.071 1.00 96.94 570 GLU A C 1
ATOM 4402 O O . GLU A 1 570 ? -1.094 -8.206 -2.071 1.00 96.94 570 GLU A O 1
ATOM 4407 N N . ARG A 1 571 ? -3.002 -9.371 -2.315 1.00 98.06 571 ARG A N 1
ATOM 4408 C CA . ARG A 1 571 ? -2.385 -10.650 -2.689 1.00 98.06 571 ARG A CA 1
ATOM 4409 C C . ARG A 1 571 ? -2.750 -11.004 -4.125 1.00 98.06 571 ARG A C 1
ATOM 4411 O O . ARG A 1 571 ? -3.933 -11.052 -4.462 1.00 98.06 571 ARG A O 1
ATOM 4418 N N . ARG A 1 572 ? -1.750 -11.298 -4.958 1.00 97.62 572 ARG A N 1
ATOM 4419 C CA . ARG A 1 572 ? -1.943 -11.687 -6.364 1.00 97.62 572 ARG A CA 1
ATOM 4420 C C . ARG A 1 572 ? -0.891 -12.680 -6.840 1.00 97.62 572 ARG A C 1
ATOM 4422 O O . ARG A 1 572 ? 0.228 -12.677 -6.341 1.00 97.62 572 ARG A O 1
ATOM 4429 N N . ARG A 1 573 ? -1.241 -13.495 -7.834 1.00 98.06 573 ARG A N 1
ATOM 4430 C CA . ARG A 1 573 ? -0.322 -14.434 -8.491 1.00 98.06 573 ARG A CA 1
ATOM 4431 C C . ARG A 1 573 ? 0.839 -13.683 -9.158 1.00 98.06 573 ARG A C 1
ATOM 4433 O O . ARG A 1 573 ? 0.632 -12.614 -9.732 1.00 98.06 573 ARG A O 1
ATOM 4440 N N . VAL A 1 574 ? 2.045 -14.243 -9.080 1.00 98.31 574 VAL A N 1
ATOM 4441 C CA . VAL A 1 574 ? 3.204 -13.812 -9.872 1.00 98.31 574 VAL A CA 1
ATOM 4442 C C . VAL A 1 574 ? 3.083 -14.400 -11.278 1.00 98.31 574 VAL A C 1
ATOM 4444 O O . VAL A 1 574 ? 3.026 -15.621 -11.443 1.00 98.31 574 VAL A O 1
ATOM 4447 N N . GLU A 1 575 ? 3.063 -13.533 -12.287 1.00 97.75 575 GLU A N 1
ATOM 4448 C CA . GLU A 1 575 ? 2.874 -13.890 -13.693 1.00 97.75 575 GLU A CA 1
ATOM 4449 C C . GLU A 1 575 ? 4.187 -13.785 -14.479 1.00 97.75 575 GLU A C 1
ATOM 4451 O O . GLU A 1 575 ? 5.150 -13.143 -14.047 1.00 97.75 575 GLU A O 1
ATOM 4456 N N . TYR A 1 576 ? 4.221 -14.413 -15.660 1.00 97.50 576 TYR A N 1
ATOM 4457 C CA . TYR A 1 576 ? 5.293 -14.185 -16.633 1.00 97.50 576 TYR A CA 1
ATOM 4458 C C . TYR A 1 576 ? 5.367 -12.710 -17.033 1.00 97.50 576 TYR A C 1
ATOM 4460 O O . TYR A 1 576 ? 4.353 -12.088 -17.350 1.00 97.50 576 TYR A O 1
ATOM 4468 N N . GLY A 1 577 ? 6.589 -12.181 -17.078 1.00 97.44 577 GLY A N 1
ATOM 4469 C CA . GLY A 1 577 ? 6.843 -10.753 -17.250 1.00 97.44 577 GLY A CA 1
ATOM 4470 C C . GLY A 1 577 ? 7.076 -10.045 -15.919 1.00 97.44 577 GLY A C 1
ATOM 4471 O O . GLY A 1 577 ? 7.274 -10.688 -14.887 1.00 97.44 577 GLY A O 1
ATOM 4472 N N . ILE A 1 578 ? 7.110 -8.713 -15.968 1.00 98.31 578 ILE A N 1
ATOM 4473 C CA . ILE A 1 578 ? 7.438 -7.858 -14.826 1.00 98.31 578 ILE A CA 1
ATOM 4474 C C . ILE A 1 578 ? 6.150 -7.389 -14.160 1.00 98.31 578 ILE A C 1
ATOM 4476 O O . ILE A 1 578 ? 5.225 -6.899 -14.808 1.00 98.31 578 ILE A O 1
ATOM 4480 N N . GLN A 1 579 ? 6.139 -7.476 -12.841 1.00 98.06 579 GLN A N 1
ATOM 4481 C CA . GLN A 1 579 ? 5.161 -6.848 -11.980 1.00 98.06 579 GLN A CA 1
ATOM 4482 C C . GLN A 1 579 ? 5.880 -6.188 -10.813 1.00 98.06 579 GLN A C 1
ATOM 4484 O O . GLN A 1 579 ? 6.903 -6.670 -10.342 1.00 98.06 579 GLN A O 1
ATOM 4489 N N . GLY A 1 580 ? 5.334 -5.095 -10.311 1.00 97.25 580 GLY A N 1
ATOM 4490 C CA . GLY A 1 580 ? 6.001 -4.368 -9.252 1.00 97.25 580 GLY A CA 1
ATOM 4491 C C . GLY A 1 580 ? 5.160 -3.234 -8.726 1.00 97.25 580 GLY A C 1
ATOM 4492 O O . GLY A 1 580 ? 3.982 -3.105 -9.068 1.00 97.25 580 GLY A O 1
ATOM 4493 N N . PHE A 1 581 ? 5.792 -2.454 -7.874 1.00 98.75 581 PHE A N 1
ATOM 4494 C CA . PHE A 1 581 ? 5.285 -1.221 -7.302 1.00 98.75 581 PHE A CA 1
ATOM 4495 C C . PHE A 1 581 ? 6.481 -0.413 -6.798 1.00 98.75 581 PHE A C 1
ATOM 4497 O O . PHE A 1 581 ? 7.605 -0.910 -6.726 1.00 98.75 581 PHE A O 1
ATOM 4504 N N . GLY A 1 582 ? 6.256 0.845 -6.465 1.00 98.50 582 GLY A N 1
ATOM 4505 C CA . GLY A 1 582 ? 7.305 1.732 -5.994 1.00 98.50 582 GLY A CA 1
ATOM 4506 C C . GLY A 1 582 ? 6.722 3.062 -5.571 1.00 98.50 582 GLY A C 1
ATOM 4507 O O . GLY A 1 582 ? 5.504 3.253 -5.608 1.00 98.50 582 GLY A O 1
ATOM 4508 N N . SER A 1 583 ? 7.606 3.982 -5.220 1.00 98.75 583 SER A N 1
ATOM 4509 C CA . SER A 1 583 ? 7.251 5.371 -4.977 1.00 98.75 583 SER A CA 1
ATOM 4510 C C . SER A 1 583 ? 8.108 6.294 -5.825 1.00 98.75 583 SER A C 1
ATOM 4512 O O . SER A 1 583 ? 9.307 6.064 -5.990 1.00 98.75 583 SER A O 1
ATOM 4514 N N . THR A 1 584 ? 7.469 7.338 -6.348 1.00 97.94 584 THR A N 1
ATOM 4515 C CA . THR A 1 584 ? 8.114 8.478 -7.006 1.00 97.94 584 THR A CA 1
ATOM 4516 C C . THR A 1 584 ? 7.844 9.790 -6.271 1.00 97.94 584 THR A C 1
ATOM 4518 O O . THR A 1 584 ? 8.024 10.865 -6.838 1.00 97.94 584 THR A O 1
ATOM 4521 N N . THR A 1 585 ? 7.345 9.735 -5.034 1.00 98.31 585 THR A N 1
ATOM 4522 C CA . THR A 1 585 ? 6.919 10.932 -4.290 1.00 98.31 585 THR A CA 1
ATOM 4523 C C . THR A 1 585 ? 8.076 11.666 -3.613 1.00 98.31 585 THR A C 1
ATOM 4525 O O . THR A 1 585 ? 7.836 12.661 -2.933 1.00 98.31 585 THR A O 1
ATOM 4528 N N . GLY A 1 586 ? 9.307 11.160 -3.724 1.00 97.81 586 GLY A N 1
ATOM 4529 C CA . GLY A 1 586 ? 10.421 11.543 -2.861 1.00 97.81 586 GLY A CA 1
ATOM 4530 C C . GLY A 1 586 ? 10.491 10.718 -1.577 1.00 97.81 586 GLY A C 1
ATOM 4531 O O . GLY A 1 586 ? 11.536 10.693 -0.946 1.00 97.81 586 GLY A O 1
ATOM 4532 N N . PHE A 1 587 ? 9.418 10.011 -1.200 1.00 98.75 587 PHE A N 1
ATOM 4533 C CA . PHE A 1 587 ? 9.303 9.293 0.073 1.00 98.75 587 PHE A CA 1
ATOM 4534 C C . PHE A 1 587 ? 8.780 7.864 -0.102 1.00 98.75 587 PHE A C 1
ATOM 4536 O O . PHE A 1 587 ? 8.346 7.487 -1.187 1.00 98.75 587 PHE A O 1
ATOM 4543 N N . SER A 1 588 ? 8.745 7.076 0.972 1.00 98.69 588 SER A N 1
ATOM 4544 C CA . SER A 1 588 ? 8.209 5.710 0.980 1.00 98.69 588 SER A CA 1
ATOM 4545 C C . SER A 1 588 ? 6.704 5.653 0.679 1.00 98.69 588 SER A C 1
ATOM 4547 O O . SER A 1 588 ? 6.257 4.677 0.098 1.00 98.69 588 SER A O 1
ATOM 4549 N N . SER A 1 589 ? 5.950 6.730 0.914 1.00 98.69 589 SER A N 1
ATOM 4550 C CA . SER A 1 589 ? 4.570 6.984 0.459 1.00 98.69 589 SER A CA 1
ATOM 4551 C C . SER A 1 589 ? 3.434 6.211 1.144 1.00 98.69 589 SER A C 1
ATOM 4553 O O . SER A 1 589 ? 3.590 5.115 1.681 1.00 98.69 589 SER A O 1
ATOM 4555 N N . HIS A 1 590 ? 2.228 6.775 1.027 1.00 98.69 590 HIS A N 1
ATOM 4556 C CA . HIS A 1 590 ? 0.953 6.117 1.338 1.00 98.69 590 HIS A CA 1
ATOM 4557 C C . HIS A 1 590 ? 0.553 5.069 0.290 1.00 98.69 590 HIS A C 1
ATOM 4559 O O . HIS A 1 590 ? -0.179 4.123 0.592 1.00 98.69 590 HIS A O 1
ATOM 4565 N N . LEU A 1 591 ? 1.006 5.274 -0.953 1.00 98.56 591 LEU A N 1
ATOM 4566 C CA . LEU A 1 591 ? 0.527 4.587 -2.155 1.00 98.56 591 LEU A CA 1
ATOM 4567 C C . LEU A 1 591 ? 0.962 3.126 -2.178 1.00 98.56 591 LEU A C 1
ATOM 4569 O O . LEU A 1 591 ? 0.159 2.225 -2.430 1.00 98.56 591 LEU A O 1
ATOM 4573 N N . HIS A 1 592 ? 2.239 2.905 -1.884 1.00 98.81 592 HIS A N 1
ATOM 4574 C CA . HIS A 1 592 ? 2.846 1.594 -1.768 1.00 98.81 592 HIS A CA 1
ATOM 4575 C C . HIS A 1 592 ? 3.905 1.630 -0.684 1.00 98.81 592 HIS A C 1
ATOM 4577 O O . HIS A 1 592 ? 4.759 2.502 -0.687 1.00 98.81 592 HIS A O 1
ATOM 4583 N N . ASN A 1 593 ? 3.891 0.649 0.208 1.00 98.94 593 ASN A N 1
ATOM 4584 C CA . ASN A 1 593 ? 4.932 0.509 1.216 1.00 98.94 593 ASN A CA 1
ATOM 4585 C C . ASN A 1 593 ? 6.165 -0.214 0.630 1.00 98.94 593 ASN A C 1
ATOM 4587 O O . ASN A 1 593 ? 5.979 -1.105 -0.208 1.00 98.94 593 ASN A O 1
ATOM 4591 N N . PRO A 1 594 ? 7.403 0.088 1.073 1.00 98.75 594 PRO A N 1
ATOM 4592 C CA . PRO A 1 594 ? 8.628 -0.572 0.609 1.00 98.75 594 PRO A CA 1
ATOM 4593 C C . PRO A 1 594 ? 8.816 -1.987 1.188 1.00 98.75 594 PRO A C 1
ATOM 4595 O O . PRO A 1 594 ? 9.872 -2.344 1.717 1.00 98.75 594 PRO A O 1
ATOM 4598 N N . PHE A 1 595 ? 7.770 -2.806 1.064 1.00 98.88 595 PHE A N 1
ATOM 4599 C CA . PHE A 1 595 ? 7.682 -4.164 1.573 1.00 98.88 595 PHE A CA 1
ATOM 4600 C C . PHE A 1 595 ? 7.024 -5.109 0.560 1.00 98.88 595 PHE A C 1
ATOM 4602 O O . PHE A 1 595 ? 5.985 -4.802 -0.028 1.00 98.88 595 PHE A O 1
ATOM 4609 N N . LEU A 1 596 ? 7.605 -6.297 0.408 1.00 98.88 596 LEU A N 1
ATOM 4610 C CA . LEU A 1 596 ? 7.108 -7.389 -0.423 1.00 98.88 596 LEU A CA 1
ATOM 4611 C C . LEU A 1 596 ? 7.076 -8.679 0.393 1.00 98.88 596 LEU A C 1
ATOM 4613 O O . LEU A 1 596 ? 8.040 -8.994 1.082 1.00 98.88 596 LEU A O 1
ATOM 4617 N N . THR A 1 597 ? 6.025 -9.483 0.246 1.00 98.81 597 THR A N 1
ATOM 4618 C CA . THR A 1 597 ? 6.085 -10.911 0.595 1.00 98.81 597 THR A CA 1
ATOM 4619 C C . THR A 1 597 ? 5.888 -11.769 -0.646 1.00 98.81 597 THR A C 1
ATOM 4621 O O . THR A 1 597 ? 4.970 -11.516 -1.420 1.00 98.81 597 THR A O 1
ATOM 4624 N N . LEU A 1 598 ? 6.704 -12.805 -0.818 1.00 98.88 598 LEU A N 1
ATOM 4625 C CA . LEU A 1 598 ? 6.454 -13.901 -1.751 1.00 98.88 598 LEU A CA 1
ATOM 4626 C C . LEU A 1 598 ? 6.042 -15.137 -0.963 1.00 98.88 598 LEU A C 1
ATOM 4628 O O . LEU A 1 598 ? 6.623 -15.437 0.078 1.00 98.88 598 LEU A O 1
ATOM 4632 N N . VAL A 1 599 ? 5.022 -15.839 -1.438 1.00 98.75 599 VAL A N 1
ATOM 4633 C CA . VAL A 1 599 ? 4.493 -17.040 -0.790 1.00 98.75 599 VAL A CA 1
ATOM 4634 C C . VAL A 1 599 ? 4.070 -18.061 -1.830 1.00 98.75 599 VAL A C 1
ATOM 4636 O O . VAL A 1 599 ? 3.686 -17.695 -2.937 1.00 98.75 599 VAL A O 1
ATOM 4639 N N . THR A 1 600 ? 4.023 -19.337 -1.463 1.00 95.81 600 THR A N 1
ATOM 4640 C CA . THR A 1 600 ? 3.294 -20.313 -2.286 1.00 95.81 600 THR A CA 1
ATOM 4641 C C . THR A 1 600 ? 1.777 -20.041 -2.219 1.00 95.81 600 THR A C 1
ATOM 4643 O O . THR A 1 600 ? 1.282 -19.550 -1.197 1.00 95.81 600 THR A O 1
ATOM 4646 N N . PRO A 1 601 ? 0.978 -20.397 -3.244 1.00 96.25 601 PRO A N 1
ATOM 4647 C CA . PRO A 1 601 ? -0.468 -20.168 -3.245 1.00 96.25 601 PRO A CA 1
ATOM 4648 C C . PRO A 1 601 ? -1.221 -20.763 -2.045 1.00 96.25 601 PRO A C 1
ATOM 4650 O O . PRO A 1 601 ? -2.255 -20.234 -1.646 1.00 96.25 601 PRO A O 1
ATOM 4653 N N . ALA A 1 602 ? -0.708 -21.837 -1.438 1.00 96.75 602 ALA A N 1
ATOM 4654 C CA . ALA A 1 602 ? -1.341 -22.485 -0.289 1.00 96.75 602 ALA A CA 1
ATOM 4655 C C . ALA A 1 602 ? -0.984 -21.839 1.063 1.00 96.75 602 ALA A C 1
ATOM 4657 O O . ALA A 1 602 ? -1.610 -22.158 2.075 1.00 96.75 602 ALA A O 1
ATOM 4658 N N . THR A 1 603 ? 0.009 -20.945 1.101 1.00 98.50 603 THR A N 1
ATOM 4659 C CA . THR A 1 603 ? 0.474 -20.310 2.337 1.00 98.50 603 THR A CA 1
ATOM 4660 C C . THR A 1 603 ? -0.632 -19.456 2.970 1.00 98.50 603 THR A C 1
ATOM 4662 O O . THR A 1 603 ? -1.337 -18.699 2.293 1.00 98.50 603 THR A O 1
ATOM 4665 N N . THR A 1 604 ? -0.760 -19.555 4.294 1.00 98.19 604 THR A N 1
ATOM 4666 C CA . THR A 1 604 ? -1.709 -18.810 5.140 1.00 98.19 604 THR A CA 1
ATOM 4667 C C . THR A 1 604 ? -0.961 -18.028 6.227 1.00 98.19 604 THR A C 1
ATOM 4669 O O . THR A 1 604 ? 0.269 -18.016 6.259 1.00 98.19 604 THR A O 1
ATOM 4672 N N . GLU A 1 605 ? -1.677 -17.412 7.173 1.00 98.50 605 GLU A N 1
ATOM 4673 C CA . GLU A 1 605 ? -1.056 -16.792 8.357 1.00 98.50 605 GLU A CA 1
ATOM 4674 C C . GLU A 1 605 ? -0.249 -17.777 9.223 1.00 98.50 605 GLU A C 1
ATOM 4676 O O . GLU A 1 605 ? 0.606 -17.335 9.980 1.00 98.50 605 GLU A O 1
ATOM 4681 N N . SER A 1 606 ? -0.486 -19.091 9.133 1.00 97.88 606 SER A N 1
ATOM 4682 C CA . SER A 1 606 ? 0.111 -20.068 10.069 1.00 97.88 606 SER A CA 1
ATOM 4683 C C . SER A 1 606 ? 0.679 -21.334 9.427 1.00 97.88 606 SER A C 1
ATOM 4685 O O . SER A 1 606 ? 1.076 -22.259 10.132 1.00 97.88 606 SER A O 1
ATOM 4687 N N . GLN A 1 607 ? 0.675 -21.422 8.096 1.00 97.81 607 GLN A N 1
ATOM 4688 C CA . GLN A 1 607 ? 1.129 -22.601 7.352 1.00 97.81 607 GLN A CA 1
ATOM 4689 C C . GLN A 1 607 ? 1.756 -22.175 6.029 1.00 97.81 607 GLN A C 1
ATOM 4691 O O . GLN A 1 607 ? 1.287 -21.210 5.423 1.00 97.81 607 GLN A O 1
ATOM 4696 N N . GLY A 1 608 ? 2.730 -22.949 5.551 1.00 97.44 608 GLY A N 1
ATOM 4697 C CA . GLY A 1 608 ? 3.403 -22.731 4.271 1.00 97.44 608 GLY A CA 1
ATOM 4698 C C . GLY A 1 608 ? 4.605 -21.796 4.373 1.00 97.44 608 GLY A C 1
ATOM 4699 O O . GLY A 1 608 ? 4.879 -21.218 5.422 1.00 97.44 608 GLY A O 1
ATOM 4700 N N . GLU A 1 609 ? 5.325 -21.667 3.265 1.00 97.50 609 GLU A N 1
ATOM 4701 C CA . GLU A 1 609 ? 6.537 -20.855 3.186 1.00 97.50 609 GLU A CA 1
ATOM 4702 C C . GLU A 1 609 ? 6.214 -19.404 2.811 1.00 97.50 609 GLU A C 1
ATOM 4704 O O . GLU A 1 609 ? 5.325 -19.142 1.986 1.00 97.50 609 GLU A O 1
ATOM 4709 N N . ALA A 1 610 ? 6.928 -18.470 3.438 1.00 98.50 610 ALA A N 1
ATOM 4710 C CA . ALA A 1 610 ? 6.850 -17.040 3.176 1.00 98.50 610 ALA A CA 1
ATOM 4711 C C . ALA A 1 610 ? 8.242 -16.400 3.196 1.00 98.50 610 ALA A C 1
ATOM 4713 O O . ALA A 1 610 ? 9.007 -16.607 4.136 1.00 98.50 610 ALA A O 1
ATOM 4714 N N . TRP A 1 611 ? 8.529 -15.578 2.188 1.00 98.81 611 TRP A N 1
ATOM 4715 C CA . TRP A 1 611 ? 9.728 -14.749 2.090 1.00 98.81 611 TRP A CA 1
ATOM 4716 C C . TRP A 1 611 ? 9.320 -13.283 2.112 1.00 98.81 611 TRP A C 1
ATOM 4718 O O . TRP A 1 611 ? 8.717 -12.791 1.157 1.00 98.81 611 TRP A O 1
ATOM 4728 N N . GLY A 1 612 ? 9.626 -12.587 3.199 1.00 98.81 612 GLY A N 1
ATOM 4729 C CA . GLY A 1 612 ? 9.404 -11.153 3.325 1.00 98.81 612 GLY A CA 1
ATOM 4730 C C . GLY A 1 612 ? 10.665 -10.363 3.009 1.00 98.81 612 GLY A C 1
ATOM 4731 O O . GLY A 1 612 ? 11.768 -10.794 3.343 1.00 98.81 612 GLY A O 1
ATOM 4732 N N . PHE A 1 613 ? 10.494 -9.195 2.402 1.00 98.94 613 PHE A N 1
ATOM 4733 C CA . PHE A 1 613 ? 11.557 -8.268 2.031 1.00 98.94 613 PHE A CA 1
ATOM 4734 C C . PHE A 1 613 ? 11.124 -6.853 2.398 1.00 98.94 613 PHE A C 1
ATOM 4736 O O . PHE A 1 613 ? 10.090 -6.392 1.923 1.00 98.94 613 PHE A O 1
ATOM 4743 N N . SER A 1 614 ? 11.899 -6.175 3.238 1.00 98.88 614 SER A N 1
ATOM 4744 C CA . SER A 1 614 ? 11.590 -4.843 3.760 1.00 98.88 614 SER A CA 1
ATOM 4745 C C . SER A 1 614 ? 12.797 -3.925 3.599 1.00 98.88 614 SER A C 1
ATOM 4747 O O . SER A 1 614 ? 13.865 -4.204 4.153 1.00 98.88 614 SER A O 1
ATOM 4749 N N . LEU A 1 615 ? 12.645 -2.846 2.833 1.00 98.94 615 LEU A N 1
ATOM 4750 C CA . LEU A 1 615 ? 13.719 -1.886 2.585 1.00 98.94 615 LEU A CA 1
ATOM 4751 C C . LEU A 1 615 ? 13.806 -0.885 3.744 1.00 98.94 615 LEU A C 1
ATOM 4753 O O . LEU A 1 615 ? 12.829 -0.209 4.058 1.00 98.94 615 LEU A O 1
ATOM 4757 N N . VAL A 1 616 ? 14.978 -0.754 4.364 1.00 98.94 616 VAL A N 1
ATOM 4758 C CA . VAL A 1 616 ? 15.244 0.223 5.433 1.00 98.94 616 VAL A CA 1
ATOM 4759 C C . VAL A 1 616 ? 15.557 1.573 4.783 1.00 98.94 616 VAL A C 1
ATOM 4761 O O . VAL A 1 616 ? 16.703 2.013 4.724 1.00 98.94 616 VAL A O 1
ATOM 4764 N N . TYR A 1 617 ? 14.526 2.189 4.199 1.00 98.94 617 TYR A N 1
ATOM 4765 C CA . TYR A 1 617 ? 14.634 3.449 3.468 1.00 98.94 617 TYR A CA 1
ATOM 4766 C C . TYR A 1 617 ? 13.304 4.205 3.432 1.00 98.94 617 TYR A C 1
ATOM 4768 O O . TYR A 1 617 ? 12.242 3.613 3.254 1.00 98.94 617 TYR A O 1
ATOM 4776 N N . THR A 1 618 ? 13.399 5.525 3.556 1.00 98.88 618 THR A N 1
ATOM 4777 C CA . THR A 1 618 ? 12.269 6.460 3.652 1.00 98.88 618 THR A CA 1
ATOM 4778 C C . THR A 1 618 ? 12.042 7.217 2.351 1.00 98.88 618 THR A C 1
ATOM 4780 O O . THR A 1 618 ? 11.039 7.906 2.231 1.00 98.88 618 THR A O 1
ATOM 4783 N N . GLY A 1 619 ? 12.960 7.102 1.387 1.00 98.62 619 GLY A N 1
ATOM 4784 C CA . GLY A 1 619 ? 12.872 7.765 0.091 1.00 98.62 619 GLY A CA 1
ATOM 4785 C C . GLY A 1 619 ? 12.145 6.947 -0.971 1.00 98.62 619 GLY A C 1
ATOM 4786 O O . GLY A 1 619 ? 11.529 5.911 -0.701 1.00 98.62 619 GLY A O 1
ATOM 4787 N N . SER A 1 620 ? 12.267 7.410 -2.209 1.00 98.69 620 SER A N 1
ATOM 4788 C CA . SER A 1 620 ? 11.729 6.747 -3.392 1.00 98.69 620 SER A CA 1
ATOM 4789 C C . SER A 1 620 ? 12.357 5.363 -3.604 1.00 98.69 620 SER A C 1
ATOM 4791 O O . SER A 1 620 ? 13.577 5.182 -3.563 1.00 98.69 620 SER A O 1
ATOM 4793 N N . PHE A 1 621 ? 11.520 4.358 -3.860 1.00 98.88 621 PHE A N 1
ATOM 4794 C CA . PHE A 1 621 ? 11.941 2.959 -3.984 1.00 98.88 621 PHE A CA 1
ATOM 4795 C C . PHE A 1 621 ? 11.262 2.264 -5.163 1.00 98.88 621 PHE A C 1
ATOM 4797 O O . PHE A 1 621 ? 10.213 2.701 -5.641 1.00 98.88 621 PHE A O 1
ATOM 4804 N N . ALA A 1 622 ? 11.835 1.142 -5.592 1.00 98.81 622 ALA A N 1
ATOM 4805 C CA . ALA A 1 622 ? 11.196 0.221 -6.520 1.00 98.81 622 ALA A CA 1
ATOM 4806 C C . ALA A 1 622 ? 11.267 -1.220 -6.006 1.00 98.81 622 ALA A C 1
ATOM 4808 O O . ALA A 1 622 ? 12.302 -1.679 -5.518 1.00 98.81 622 ALA A O 1
ATOM 4809 N N . VAL A 1 623 ? 10.156 -1.935 -6.167 1.00 98.81 623 VAL A N 1
ATOM 4810 C CA . VAL A 1 623 ? 10.034 -3.381 -5.991 1.00 98.81 623 VAL A CA 1
ATOM 4811 C C . VAL A 1 623 ? 9.654 -3.975 -7.333 1.00 98.81 623 VAL A C 1
ATOM 4813 O O . VAL A 1 623 ? 8.567 -3.713 -7.845 1.00 98.81 623 VAL A O 1
ATOM 4816 N N . ASN A 1 624 ? 10.527 -4.811 -7.883 1.00 98.50 624 ASN A N 1
ATOM 4817 C CA . ASN A 1 624 ? 10.263 -5.511 -9.131 1.00 98.50 624 ASN A CA 1
ATOM 4818 C C . ASN A 1 624 ? 10.320 -7.017 -8.908 1.00 98.50 624 ASN A C 1
ATOM 4820 O O . ASN A 1 624 ? 11.304 -7.544 -8.393 1.00 98.50 624 ASN A O 1
ATOM 4824 N N . VAL A 1 625 ? 9.268 -7.705 -9.334 1.00 98.81 625 VAL A N 1
ATOM 4825 C CA . VAL A 1 625 ? 9.168 -9.159 -9.373 1.00 98.81 625 VAL A CA 1
ATOM 4826 C C . VAL A 1 625 ? 8.982 -9.554 -10.832 1.00 98.81 625 VAL A C 1
ATOM 4828 O O . VAL A 1 625 ? 8.039 -9.110 -11.480 1.00 98.81 625 VAL A O 1
ATOM 4831 N N . GLU A 1 626 ? 9.854 -10.386 -11.380 1.00 98.75 626 GLU A N 1
ATOM 4832 C CA . GLU A 1 626 ? 9.767 -10.876 -12.755 1.00 98.75 626 GLU A CA 1
ATOM 4833 C C . GLU A 1 626 ? 9.763 -12.400 -12.762 1.00 98.75 626 GLU A C 1
ATOM 4835 O O . GLU A 1 626 ? 10.722 -13.015 -12.302 1.00 98.75 626 GLU A O 1
ATOM 4840 N N . LYS A 1 627 ? 8.735 -13.029 -13.343 1.00 98.69 627 LYS A N 1
ATOM 4841 C CA . LYS A 1 627 ? 8.847 -14.437 -13.746 1.00 98.69 627 LYS A CA 1
ATOM 4842 C C . LYS A 1 627 ? 9.398 -14.465 -15.167 1.00 98.69 627 LYS A C 1
ATOM 4844 O O . LYS A 1 627 ? 8.709 -14.125 -16.132 1.00 98.69 627 LYS A O 1
ATOM 4849 N N . GLY A 1 628 ? 10.679 -14.807 -15.281 1.00 97.19 628 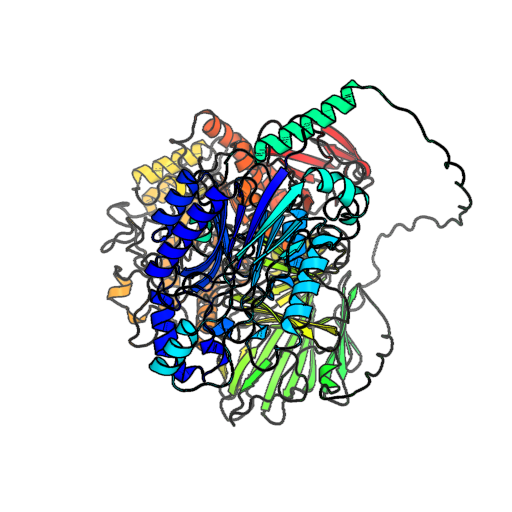GLY A N 1
ATOM 4850 C CA . GLY A 1 628 ? 11.409 -14.792 -16.544 1.00 97.19 628 GLY A CA 1
ATOM 4851 C C . GLY A 1 628 ? 10.945 -15.897 -17.495 1.00 97.19 628 GLY A C 1
ATOM 4852 O O . GLY A 1 628 ? 10.284 -16.855 -17.095 1.00 97.19 628 GLY A O 1
ATOM 4853 N N . SER A 1 629 ? 11.349 -15.820 -18.766 1.00 96.62 629 SER A N 1
ATOM 4854 C CA . SER A 1 629 ? 10.920 -16.779 -19.808 1.00 96.62 629 SER A CA 1
ATOM 4855 C C . SER A 1 629 ? 11.223 -18.255 -19.500 1.00 96.62 629 SER A C 1
ATOM 4857 O O . SER A 1 629 ? 10.580 -19.139 -20.056 1.00 96.62 629 SER A O 1
ATOM 4859 N N . GLN A 1 630 ? 12.202 -18.526 -18.630 1.00 95.44 630 GLN A N 1
ATOM 4860 C CA . GLN A 1 630 ? 12.591 -19.878 -18.209 1.00 95.44 630 GLN A CA 1
ATOM 4861 C C . GLN A 1 630 ? 11.841 -20.370 -16.959 1.00 95.44 630 GLN A C 1
ATOM 4863 O O . GLN A 1 630 ? 12.046 -21.503 -16.540 1.00 95.44 630 GLN A O 1
ATOM 4868 N N . GLY A 1 631 ? 10.977 -19.540 -16.366 1.00 95.25 631 GLY A N 1
ATOM 4869 C CA . GLY A 1 631 ? 10.144 -19.884 -15.213 1.00 95.25 631 GLY A CA 1
ATOM 4870 C C . GLY A 1 631 ? 10.692 -19.448 -13.851 1.00 95.25 631 GLY A C 1
ATOM 4871 O O . GLY A 1 631 ? 9.906 -19.395 -12.912 1.00 95.25 631 GLY A O 1
ATOM 4872 N N . PHE A 1 632 ? 11.977 -19.096 -13.729 1.00 96.69 632 PHE A N 1
ATOM 4873 C CA . PHE A 1 632 ? 12.523 -18.527 -12.487 1.00 96.69 632 PHE A CA 1
ATOM 4874 C C . PHE A 1 632 ? 11.877 -17.184 -12.149 1.00 96.69 632 PHE A C 1
ATOM 4876 O O . PHE A 1 632 ? 11.613 -16.382 -13.050 1.00 96.69 632 PHE A O 1
ATOM 4883 N N . THR A 1 633 ? 11.696 -16.925 -10.855 1.00 98.56 633 THR A N 1
ATOM 4884 C CA . THR A 1 633 ? 11.181 -15.649 -10.354 1.00 98.56 633 THR A CA 1
ATOM 4885 C C . THR A 1 633 ? 12.311 -14.824 -9.754 1.00 98.56 633 THR A C 1
ATOM 4887 O O . THR A 1 633 ? 12.889 -15.216 -8.747 1.00 98.56 633 THR A O 1
ATOM 4890 N N . ARG A 1 634 ? 12.604 -13.670 -10.352 1.00 98.75 634 ARG A N 1
ATOM 4891 C CA . ARG A 1 634 ? 13.519 -12.659 -9.819 1.00 98.75 634 ARG A CA 1
ATOM 4892 C C . ARG A 1 634 ? 12.739 -11.655 -8.985 1.00 98.75 634 ARG A C 1
ATOM 4894 O O . ARG A 1 634 ? 11.761 -11.110 -9.485 1.00 98.75 634 ARG A O 1
ATOM 4901 N N . ALA A 1 635 ? 13.170 -11.372 -7.763 1.00 98.62 635 ALA A N 1
ATOM 4902 C CA . ALA A 1 635 ? 12.623 -10.301 -6.933 1.00 98.62 635 ALA A CA 1
ATOM 4903 C C . ALA A 1 635 ? 13.731 -9.339 -6.505 1.00 98.62 635 ALA A C 1
ATOM 4905 O O . ALA A 1 635 ? 14.789 -9.775 -6.054 1.00 98.62 635 ALA A O 1
ATOM 4906 N N . MET A 1 636 ? 13.489 -8.036 -6.657 1.00 98.06 636 MET A N 1
ATOM 4907 C CA . MET A 1 636 ? 14.465 -6.985 -6.374 1.00 98.06 636 MET A CA 1
ATOM 4908 C C . MET A 1 636 ? 13.826 -5.811 -5.643 1.00 98.06 636 MET A C 1
ATOM 4910 O O . MET A 1 636 ? 12.711 -5.409 -5.979 1.00 98.06 636 MET A O 1
ATOM 4914 N N . LEU A 1 637 ? 14.555 -5.265 -4.670 1.00 98.50 637 LEU A N 1
ATOM 4915 C CA . LEU A 1 637 ? 14.168 -4.095 -3.884 1.00 98.50 637 LEU A CA 1
ATOM 4916 C C . LEU A 1 637 ? 15.360 -3.139 -3.760 1.00 98.50 637 LEU A C 1
ATOM 4918 O O . LEU A 1 637 ? 16.483 -3.577 -3.507 1.00 98.50 637 LEU A O 1
ATOM 4922 N N . GLY A 1 638 ? 15.122 -1.839 -3.913 1.00 98.75 638 GLY A N 1
ATOM 4923 C CA . GLY A 1 638 ? 16.132 -0.798 -3.713 1.00 98.75 638 GLY A CA 1
ATOM 4924 C C . GLY A 1 638 ? 15.653 0.567 -4.188 1.00 98.75 638 GLY A C 1
ATOM 4925 O O . GLY A 1 638 ? 14.448 0.829 -4.202 1.00 98.75 638 GLY A O 1
ATOM 4926 N N . PHE A 1 639 ? 16.592 1.425 -4.589 1.00 98.81 639 PHE A N 1
ATOM 4927 C CA . PHE A 1 639 ? 16.271 2.746 -5.129 1.00 98.81 639 PHE A CA 1
ATOM 4928 C C . PHE A 1 639 ? 15.335 2.662 -6.335 1.00 98.81 639 PHE A C 1
ATOM 4930 O O . PHE A 1 639 ? 15.416 1.727 -7.136 1.00 98.81 639 PHE A O 1
ATOM 4937 N N . ASN A 1 640 ? 14.487 3.677 -6.501 1.00 98.38 640 ASN A N 1
ATOM 4938 C CA . ASN A 1 640 ? 13.718 3.820 -7.728 1.00 98.38 640 ASN A CA 1
ATOM 4939 C C . ASN A 1 640 ? 14.636 4.275 -8.884 1.00 98.38 640 ASN A C 1
ATOM 4941 O O . ASN A 1 640 ? 15.164 5.388 -8.825 1.00 98.38 640 ASN A O 1
ATOM 4945 N N . PRO A 1 641 ? 14.821 3.475 -9.953 1.00 96.62 641 PRO A N 1
ATOM 4946 C CA . PRO A 1 641 ? 15.675 3.860 -11.077 1.00 96.62 641 PRO A CA 1
ATOM 4947 C C . PRO A 1 641 ? 15.160 5.085 -11.853 1.00 96.62 641 PRO A C 1
ATOM 4949 O O . PRO A 1 641 ? 15.952 5.750 -12.511 1.00 96.62 641 PRO A O 1
ATOM 4952 N N . GLU A 1 642 ? 13.870 5.431 -11.759 1.00 93.69 642 GLU A N 1
ATOM 4953 C CA . GLU A 1 642 ? 13.311 6.632 -12.409 1.00 93.69 642 GLU A CA 1
ATOM 4954 C C . GLU A 1 642 ? 13.792 7.940 -11.759 1.00 93.69 642 GLU A C 1
ATOM 4956 O O . GLU A 1 642 ? 13.776 8.998 -12.388 1.00 93.69 642 GLU A O 1
ATOM 4961 N N . GLN A 1 643 ? 14.244 7.879 -10.504 1.00 94.06 643 GLN A N 1
ATOM 4962 C CA . GLN A 1 643 ? 14.758 9.029 -9.753 1.00 94.06 643 GLN A CA 1
ATOM 4963 C C . GLN A 1 643 ? 16.240 8.890 -9.395 1.00 94.06 643 GLN A C 1
ATOM 4965 O O . GLN A 1 643 ? 16.826 9.812 -8.837 1.00 94.06 643 GLN A O 1
ATOM 4970 N N . LEU A 1 644 ? 16.891 7.792 -9.788 1.00 95.69 644 LEU A N 1
ATOM 4971 C CA . LEU A 1 644 ? 18.314 7.584 -9.554 1.00 95.69 644 LEU A CA 1
ATOM 4972 C C . LEU A 1 644 ? 19.144 7.928 -10.797 1.00 95.69 644 LEU A C 1
ATOM 4974 O O . LEU A 1 644 ? 19.103 7.258 -11.824 1.00 95.69 644 LEU A O 1
ATOM 4978 N N . SER A 1 645 ? 19.981 8.954 -10.668 1.00 96.81 645 SER A N 1
ATOM 4979 C CA . SER A 1 645 ? 21.065 9.238 -11.613 1.00 96.81 645 SER A CA 1
ATOM 4980 C C . SER A 1 645 ? 22.255 9.778 -10.833 1.00 96.81 645 SER A C 1
ATOM 4982 O O . SER A 1 645 ? 22.444 10.988 -10.684 1.00 96.81 645 SER A O 1
ATOM 4984 N N . TRP A 1 646 ? 23.019 8.860 -10.240 1.00 98.00 646 TRP A N 1
ATOM 4985 C CA . TRP A 1 646 ? 24.055 9.205 -9.271 1.00 98.00 646 TRP A CA 1
ATOM 4986 C C . TRP A 1 646 ? 25.440 9.193 -9.912 1.00 98.00 646 TRP A C 1
ATOM 4988 O O . TRP A 1 646 ? 25.982 8.137 -10.240 1.00 98.00 646 TRP A O 1
ATOM 4998 N N . ASN A 1 647 ? 26.025 10.375 -10.101 1.00 97.62 647 ASN A N 1
ATOM 4999 C CA . ASN A 1 647 ? 27.388 10.498 -10.612 1.00 97.62 647 ASN A CA 1
ATOM 5000 C C . ASN A 1 647 ? 28.412 10.183 -9.517 1.00 97.62 647 ASN A C 1
ATOM 5002 O O . ASN A 1 647 ? 28.348 10.779 -8.443 1.00 97.62 647 ASN A O 1
ATOM 5006 N N . LEU A 1 648 ? 29.368 9.306 -9.829 1.00 98.19 648 LEU A N 1
ATOM 5007 C CA . LEU A 1 648 ? 30.525 8.994 -8.989 1.00 98.19 648 LEU A CA 1
ATOM 5008 C C . LEU A 1 648 ? 31.810 9.430 -9.691 1.00 98.19 648 LEU A C 1
ATOM 5010 O O . LEU A 1 648 ? 32.170 8.893 -10.747 1.00 98.19 648 LEU A O 1
ATOM 5014 N N . GLY A 1 649 ? 32.512 10.389 -9.095 1.00 98.38 649 GLY A N 1
ATOM 5015 C CA . GLY A 1 649 ? 33.887 10.720 -9.445 1.00 98.38 649 GLY A CA 1
ATOM 5016 C C . GLY A 1 649 ? 34.875 9.614 -9.046 1.00 98.38 649 GLY A C 1
ATOM 5017 O O . GLY A 1 649 ? 34.505 8.659 -8.359 1.00 98.38 649 GLY A O 1
ATOM 5018 N N . PRO A 1 650 ? 36.145 9.703 -9.476 1.00 98.38 650 PRO A N 1
ATOM 5019 C CA . PRO A 1 650 ? 37.178 8.747 -9.085 1.00 98.38 650 PRO A CA 1
ATOM 5020 C C . PRO A 1 650 ? 37.294 8.590 -7.561 1.00 98.38 650 PRO A C 1
ATOM 5022 O O . PRO A 1 650 ? 37.494 9.567 -6.844 1.00 98.38 650 PRO A O 1
ATOM 5025 N N . ASN A 1 651 ? 37.245 7.346 -7.084 1.00 98.00 651 ASN A N 1
ATOM 5026 C CA . ASN A 1 651 ? 37.247 6.916 -5.678 1.00 98.00 651 ASN A CA 1
ATOM 5027 C C . ASN A 1 651 ? 36.010 7.285 -4.847 1.00 98.00 651 ASN A C 1
ATOM 5029 O O . ASN A 1 651 ? 35.988 6.992 -3.651 1.00 98.00 651 ASN A O 1
ATOM 5033 N N . GLU A 1 652 ? 34.981 7.875 -5.451 1.00 98.50 652 GLU A N 1
ATOM 5034 C CA . GLU A 1 652 ? 33.692 8.057 -4.787 1.00 98.50 652 GLU A CA 1
ATOM 5035 C C . GLU A 1 652 ? 32.893 6.751 -4.785 1.00 98.50 652 GLU A C 1
ATOM 5037 O O . GLU A 1 652 ? 33.062 5.892 -5.663 1.00 98.50 652 GLU A O 1
ATOM 5042 N N . SER A 1 653 ? 31.998 6.626 -3.803 1.00 98.38 653 SER A N 1
ATOM 5043 C CA . SER A 1 653 ? 31.116 5.471 -3.665 1.00 98.38 653 SER A CA 1
ATOM 5044 C C . SER A 1 653 ? 29.657 5.876 -3.491 1.00 98.38 653 SER A C 1
ATOM 5046 O O . SER A 1 653 ? 29.367 6.947 -2.959 1.00 98.38 653 SER A O 1
ATOM 5048 N N . LEU A 1 654 ? 28.750 4.995 -3.909 1.00 98.69 654 LEU A N 1
ATOM 5049 C CA . LEU A 1 654 ? 27.334 5.029 -3.553 1.00 98.69 654 LEU A CA 1
ATOM 5050 C C . LEU A 1 654 ? 27.001 3.774 -2.745 1.00 98.69 654 LEU A C 1
ATOM 5052 O O . LEU A 1 654 ? 27.225 2.658 -3.214 1.00 98.69 654 LEU A O 1
ATOM 5056 N N . THR A 1 655 ? 26.430 3.967 -1.561 1.00 98.81 655 THR A N 1
ATOM 5057 C CA . THR A 1 655 ? 25.899 2.893 -0.719 1.00 98.81 655 THR A CA 1
ATOM 5058 C C . THR A 1 655 ? 24.381 2.832 -0.877 1.00 98.81 655 THR A C 1
ATOM 5060 O O . THR A 1 655 ? 23.700 3.845 -0.735 1.00 98.81 655 THR A O 1
ATOM 5063 N N . SER A 1 656 ? 23.836 1.656 -1.190 1.00 98.88 656 SER A N 1
ATOM 5064 C CA . SER A 1 656 ? 22.391 1.428 -1.161 1.00 98.88 656 SER A CA 1
ATOM 5065 C C . SER A 1 656 ? 21.883 1.398 0.287 1.00 98.88 656 SER A C 1
ATOM 5067 O O . SER A 1 656 ? 22.627 0.968 1.172 1.00 98.88 656 SER A O 1
ATOM 5069 N N . PRO A 1 657 ? 20.603 1.718 0.557 1.00 98.81 657 PRO A N 1
ATOM 5070 C CA . PRO A 1 657 ? 19.972 1.308 1.810 1.00 98.81 657 PRO A CA 1
ATOM 5071 C C . PRO A 1 657 ? 20.045 -0.214 1.963 1.00 98.81 657 PRO A C 1
ATOM 5073 O O . PRO A 1 657 ? 20.260 -0.933 0.979 1.00 98.81 657 PRO A O 1
ATOM 5076 N N . GLU A 1 658 ? 19.855 -0.729 3.172 1.00 98.88 658 GLU A N 1
ATOM 5077 C CA . GLU A 1 658 ? 19.743 -2.174 3.364 1.00 98.88 658 GLU A CA 1
ATOM 5078 C C . GLU A 1 658 ? 18.320 -2.687 3.128 1.00 98.88 658 GLU A C 1
ATOM 5080 O O . GLU A 1 658 ? 17.329 -1.991 3.342 1.00 98.88 658 GLU A O 1
ATOM 5085 N N . CYS A 1 659 ? 18.220 -3.946 2.716 1.00 98.94 659 CYS A N 1
ATOM 5086 C CA . CYS A 1 659 ? 16.979 -4.699 2.673 1.00 98.94 659 CYS A CA 1
ATOM 5087 C C . CYS A 1 659 ? 17.063 -5.850 3.673 1.00 98.94 659 CYS A C 1
ATOM 5089 O O . CYS A 1 659 ? 17.969 -6.682 3.602 1.00 98.94 659 CYS A O 1
ATOM 5091 N N . VAL A 1 660 ? 16.090 -5.921 4.574 1.00 98.94 660 VAL A N 1
ATOM 5092 C CA . VAL A 1 660 ? 15.922 -7.028 5.516 1.00 98.94 660 VAL A CA 1
ATOM 5093 C C . VAL A 1 660 ? 15.049 -8.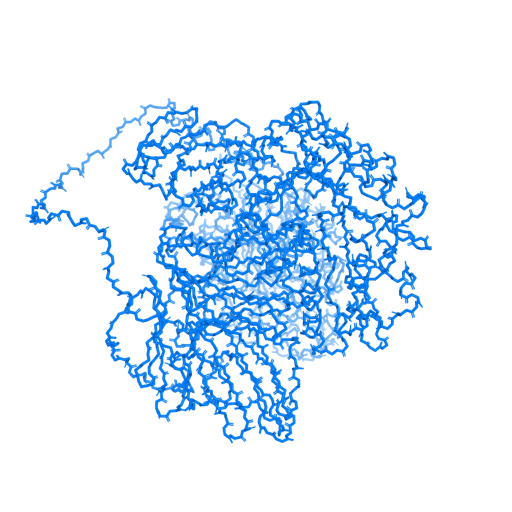086 4.863 1.00 98.94 660 VAL A C 1
ATOM 5095 O O . VAL A 1 660 ? 13.950 -7.783 4.398 1.00 98.94 660 VAL A O 1
ATOM 5098 N N . SER A 1 661 ? 15.526 -9.324 4.837 1.00 98.81 661 SER A N 1
ATOM 5099 C CA . SER A 1 661 ? 14.791 -10.472 4.333 1.00 98.81 661 SER A CA 1
ATOM 5100 C C . SER A 1 661 ? 14.601 -11.523 5.416 1.00 98.81 661 SER A C 1
ATOM 5102 O O . SER A 1 661 ? 15.545 -11.876 6.118 1.00 98.81 661 SER A O 1
ATOM 5104 N N . ILE A 1 662 ? 13.373 -12.019 5.548 1.00 98.75 662 ILE A N 1
ATOM 5105 C CA . ILE A 1 662 ? 13.009 -13.069 6.501 1.00 98.75 662 ILE A CA 1
ATOM 5106 C C . ILE A 1 662 ? 12.300 -14.180 5.749 1.00 98.75 662 ILE A C 1
ATOM 5108 O O . ILE A 1 662 ? 11.344 -13.936 5.012 1.00 98.75 662 ILE A O 1
ATOM 5112 N N . TYR A 1 663 ? 12.745 -15.405 5.996 1.00 98.38 663 TYR A N 1
ATOM 5113 C CA . TYR A 1 663 ? 12.050 -16.613 5.586 1.00 98.38 663 TYR A CA 1
ATOM 5114 C C . TYR A 1 663 ? 11.275 -17.198 6.771 1.00 98.38 663 TYR A C 1
ATOM 5116 O O . TYR A 1 663 ? 11.753 -17.203 7.904 1.00 98.38 663 TYR A O 1
ATOM 5124 N N . SER A 1 664 ? 10.088 -17.738 6.510 1.00 98.12 664 SER A N 1
ATOM 5125 C CA . SER A 1 664 ? 9.345 -18.527 7.484 1.00 98.12 664 SER A CA 1
ATOM 5126 C C . SER A 1 664 ? 8.732 -19.760 6.843 1.00 98.12 664 SER A C 1
ATOM 5128 O O . SER A 1 664 ? 8.069 -19.662 5.817 1.00 98.12 664 SER A O 1
ATOM 5130 N N . LYS A 1 665 ? 8.885 -20.907 7.511 1.00 96.56 665 LYS A N 1
ATOM 5131 C CA . LYS A 1 665 ? 8.154 -22.155 7.222 1.00 96.56 665 LYS A CA 1
ATOM 5132 C C . LYS A 1 665 ? 6.785 -22.235 7.919 1.00 96.56 665 LYS A C 1
ATOM 5134 O O . LYS A 1 665 ? 6.047 -23.198 7.733 1.00 96.56 665 LYS A O 1
ATOM 5139 N N . GLU A 1 666 ? 6.475 -21.260 8.776 1.00 96.69 666 GLU A N 1
ATOM 5140 C CA . GLU A 1 666 ? 5.299 -21.237 9.660 1.00 96.69 666 GLU A CA 1
ATOM 5141 C C . GLU A 1 666 ? 4.239 -20.229 9.185 1.00 96.69 666 GLU A C 1
ATOM 5143 O O . GLU A 1 666 ? 3.469 -19.675 9.975 1.00 96.69 666 GLU A O 1
ATOM 5148 N N . GLY A 1 667 ? 4.197 -19.976 7.878 1.00 98.38 667 GLY A N 1
ATOM 5149 C CA . GLY A 1 667 ? 3.298 -19.021 7.251 1.00 98.38 667 GLY A CA 1
ATOM 5150 C C . GLY A 1 667 ? 3.679 -17.557 7.464 1.00 98.38 667 GLY A C 1
ATOM 5151 O O . GLY A 1 667 ? 4.711 -17.198 8.036 1.00 98.38 667 GLY A O 1
ATOM 5152 N N . ILE A 1 668 ? 2.787 -16.686 6.998 1.00 98.81 668 ILE A N 1
ATOM 5153 C CA . ILE A 1 668 ? 2.968 -15.228 6.990 1.00 98.81 668 ILE A CA 1
ATOM 5154 C C . ILE A 1 668 ? 3.098 -14.663 8.414 1.00 98.81 668 ILE A C 1
ATOM 5156 O O . ILE A 1 668 ? 3.888 -13.753 8.655 1.00 98.81 668 ILE A O 1
ATOM 5160 N N . GLY A 1 669 ? 2.370 -15.217 9.387 1.00 98.75 669 GLY A N 1
ATOM 5161 C CA . GLY A 1 669 ? 2.442 -14.789 10.781 1.00 98.75 669 GLY A CA 1
ATOM 5162 C C . GLY A 1 669 ? 3.802 -15.076 11.418 1.00 98.75 669 GLY A C 1
ATOM 5163 O O . GLY A 1 669 ? 4.297 -14.245 12.178 1.00 98.75 669 GLY A O 1
ATOM 5164 N N . GLY A 1 670 ? 4.434 -16.211 11.087 1.00 98.50 670 GLY A N 1
ATOM 5165 C CA . GLY A 1 670 ? 5.795 -16.530 11.534 1.00 98.50 670 GLY A CA 1
ATOM 5166 C C . GLY A 1 670 ? 6.817 -15.513 11.031 1.00 98.50 670 GLY A C 1
ATOM 5167 O O . GLY A 1 670 ? 7.613 -14.995 11.815 1.00 98.50 670 GLY A O 1
ATOM 5168 N N . MET A 1 671 ? 6.716 -15.151 9.751 1.00 98.81 671 MET A N 1
ATOM 5169 C CA . MET A 1 671 ? 7.526 -14.097 9.140 1.00 98.81 671 MET A CA 1
ATOM 5170 C C . MET A 1 671 ? 7.316 -12.743 9.839 1.00 98.81 671 MET A C 1
ATOM 5172 O O . MET A 1 671 ? 8.291 -12.121 10.260 1.00 98.81 671 MET A O 1
ATOM 5176 N N . SER A 1 672 ? 6.065 -12.296 10.022 1.00 98.94 672 SER A N 1
ATOM 5177 C CA . SER A 1 672 ? 5.776 -11.012 10.679 1.00 98.94 672 SER A CA 1
ATOM 5178 C C . SER A 1 672 ? 6.322 -10.950 12.104 1.00 98.94 672 SER A C 1
ATOM 5180 O O . SER A 1 672 ? 7.001 -9.987 12.441 1.00 98.94 672 SER A O 1
ATOM 5182 N N . ARG A 1 673 ? 6.102 -11.982 12.932 1.00 98.75 673 ARG A N 1
ATOM 5183 C CA . ARG A 1 673 ? 6.638 -12.014 14.307 1.00 98.75 673 ARG A CA 1
ATOM 5184 C C . ARG A 1 673 ? 8.158 -11.896 14.331 1.00 98.75 673 ARG A C 1
ATOM 5186 O O . ARG A 1 673 ? 8.710 -11.264 15.235 1.00 98.75 673 ARG A O 1
ATOM 5193 N N . SER A 1 674 ? 8.837 -12.475 13.341 1.00 98.62 674 SER A N 1
ATOM 5194 C CA . SER A 1 674 ? 10.281 -12.319 13.238 1.00 98.62 674 SER A CA 1
ATOM 5195 C C . SER A 1 674 ? 10.680 -10.881 12.896 1.00 98.62 674 SER A C 1
ATOM 5197 O O . SER A 1 674 ? 11.483 -10.307 13.630 1.00 98.62 674 SER A O 1
ATOM 5199 N N . PHE A 1 675 ? 10.035 -10.236 11.910 1.00 98.94 675 PHE A N 1
ATOM 5200 C CA . PHE A 1 675 ? 10.249 -8.805 11.634 1.00 98.94 675 PHE A CA 1
ATOM 5201 C C . PHE A 1 675 ? 9.987 -7.945 12.874 1.00 98.94 675 PHE A C 1
ATOM 5203 O O . PHE A 1 675 ? 10.775 -7.062 13.198 1.00 98.94 675 PHE A O 1
ATOM 5210 N N . HIS A 1 676 ? 8.910 -8.222 13.610 1.00 98.88 676 HIS A N 1
ATOM 5211 C CA . HIS A 1 676 ? 8.511 -7.443 14.782 1.00 98.88 676 HIS A CA 1
ATOM 5212 C C . HIS A 1 676 ? 9.542 -7.517 15.904 1.00 98.88 676 HIS A C 1
ATOM 5214 O O . HIS A 1 676 ? 9.911 -6.496 16.485 1.00 98.88 676 HIS A O 1
ATOM 5220 N N . ARG A 1 677 ? 10.003 -8.726 16.246 1.00 98.44 677 ARG A N 1
ATOM 5221 C CA . ARG A 1 677 ? 11.048 -8.919 17.263 1.00 98.44 677 ARG A CA 1
ATOM 5222 C C . ARG A 1 677 ? 12.374 -8.331 16.794 1.00 98.44 677 ARG A C 1
ATOM 5224 O O . ARG A 1 677 ? 13.028 -7.636 17.569 1.00 98.44 677 ARG A O 1
ATOM 5231 N N . PHE A 1 678 ? 12.718 -8.551 15.529 1.00 98.62 678 PHE A N 1
ATOM 5232 C CA . PHE A 1 678 ? 13.941 -8.044 14.931 1.00 98.62 678 PHE A CA 1
ATOM 5233 C C . PHE A 1 678 ? 13.988 -6.512 14.941 1.00 98.62 678 PHE A C 1
ATOM 5235 O O . PHE A 1 678 ? 14.944 -5.941 15.453 1.00 98.62 678 PHE A O 1
ATOM 5242 N N . TYR A 1 679 ? 12.939 -5.818 14.495 1.00 98.88 679 TYR A N 1
ATOM 5243 C CA . TYR A 1 679 ? 12.919 -4.353 14.476 1.00 98.88 679 TYR A CA 1
ATOM 5244 C C . TYR A 1 679 ? 12.912 -3.715 15.861 1.00 98.88 679 TYR A C 1
ATOM 5246 O O . TYR A 1 679 ? 13.648 -2.749 16.076 1.00 98.88 679 TYR A O 1
ATOM 5254 N N . ARG A 1 680 ? 12.177 -4.283 16.824 1.00 98.44 680 ARG A N 1
ATOM 5255 C CA . ARG A 1 680 ? 12.203 -3.792 18.211 1.00 98.44 680 ARG A CA 1
ATOM 5256 C C . ARG A 1 680 ? 13.594 -3.881 18.842 1.00 98.44 680 ARG A C 1
ATOM 5258 O O . ARG A 1 680 ? 13.945 -3.005 19.623 1.00 98.44 680 ARG A O 1
ATOM 5265 N N . LYS A 1 681 ? 14.368 -4.927 18.527 1.00 97.44 681 LYS A N 1
ATOM 5266 C CA . LYS A 1 681 ? 15.658 -5.212 19.186 1.00 97.44 681 LYS A CA 1
ATOM 5267 C C . LYS A 1 681 ? 16.881 -4.711 18.412 1.00 97.44 681 LYS A C 1
ATOM 5269 O O . LYS A 1 681 ? 17.856 -4.299 19.030 1.00 97.44 681 LYS A O 1
ATOM 5274 N N . HIS A 1 682 ? 16.826 -4.720 17.083 1.00 98.44 682 HIS A N 1
ATOM 5275 C CA . HIS A 1 682 ? 17.984 -4.498 16.211 1.00 98.44 682 HIS A CA 1
ATOM 5276 C C . HIS A 1 682 ? 17.832 -3.308 15.254 1.00 98.44 682 HIS A C 1
ATOM 5278 O O . HIS A 1 682 ? 18.766 -3.028 14.512 1.00 98.44 682 HIS A O 1
ATOM 5284 N N . LEU A 1 683 ? 16.715 -2.567 15.264 1.00 98.62 683 LEU A N 1
ATOM 5285 C CA . LEU A 1 683 ? 16.534 -1.383 14.409 1.00 98.62 683 LEU A CA 1
ATOM 5286 C C . LEU A 1 683 ? 16.191 -0.126 15.213 1.00 98.62 683 LEU A C 1
ATOM 5288 O O . LEU A 1 683 ? 16.926 0.861 15.147 1.00 98.62 683 LEU A O 1
ATOM 5292 N N . MET A 1 684 ? 15.118 -0.160 16.002 1.00 98.31 684 MET A N 1
ATOM 5293 C CA . MET A 1 684 ? 14.641 0.997 16.769 1.00 98.31 684 MET A CA 1
ATOM 5294 C C . MET A 1 684 ? 15.671 1.378 17.848 1.00 98.31 684 MET A C 1
ATOM 5296 O O . MET A 1 684 ? 16.031 0.547 18.678 1.00 98.31 684 MET A O 1
ATOM 5300 N N . ARG A 1 685 ? 16.216 2.606 17.810 1.00 96.81 685 ARG A N 1
ATOM 5301 C CA . ARG A 1 685 ? 17.254 3.084 18.760 1.00 96.81 685 ARG A CA 1
ATOM 5302 C C . ARG A 1 685 ? 16.682 3.607 20.065 1.00 96.81 685 ARG A C 1
ATOM 5304 O O . ARG A 1 685 ? 17.334 3.515 21.100 1.00 96.81 685 ARG A O 1
ATOM 5311 N N . SER A 1 686 ? 15.502 4.210 19.997 1.00 97.75 686 SER A N 1
ATOM 5312 C CA . SER A 1 686 ? 14.915 4.879 21.149 1.00 97.75 686 SER A CA 1
ATOM 5313 C C . SER A 1 686 ? 14.620 3.887 22.273 1.00 97.75 686 SER A C 1
ATOM 5315 O O . SER A 1 686 ? 14.087 2.801 22.039 1.00 97.75 686 SER A O 1
ATOM 5317 N N . GLN A 1 687 ? 14.876 4.307 23.512 1.00 95.56 687 GLN A N 1
ATOM 5318 C CA . GLN A 1 687 ? 14.511 3.558 24.717 1.00 95.56 687 GLN A CA 1
ATOM 5319 C C . GLN A 1 687 ? 13.012 3.228 24.797 1.00 95.56 687 GLN A C 1
ATOM 5321 O O . GLN A 1 687 ? 12.620 2.266 25.455 1.00 95.56 687 GLN A O 1
ATOM 5326 N N . PHE A 1 688 ? 12.166 3.986 24.090 1.00 98.06 688 PHE A N 1
ATOM 5327 C CA . PHE A 1 688 ? 10.731 3.736 24.052 1.00 98.06 688 PHE A CA 1
ATOM 5328 C C . PHE A 1 688 ? 10.334 2.538 23.179 1.00 98.06 688 PHE A C 1
ATOM 5330 O O . PHE A 1 688 ? 9.189 2.098 23.254 1.00 98.06 688 PHE A O 1
ATOM 5337 N N . ALA A 1 689 ? 11.250 1.937 22.408 1.00 96.44 689 ALA A N 1
ATOM 5338 C CA . ALA A 1 689 ? 10.958 0.774 21.561 1.00 96.44 689 ALA A CA 1
ATOM 5339 C C . ALA A 1 689 ? 10.272 -0.389 22.310 1.00 96.44 689 ALA A C 1
ATOM 5341 O O . ALA A 1 689 ? 9.463 -1.100 21.713 1.00 96.44 689 ALA A O 1
ATOM 5342 N N . THR A 1 690 ? 10.565 -0.553 23.607 1.00 94.31 690 THR A N 1
ATOM 5343 C CA . THR A 1 690 ? 10.022 -1.616 24.477 1.00 94.31 690 THR A CA 1
ATOM 5344 C C . THR A 1 690 ? 9.418 -1.108 25.796 1.00 94.31 690 THR A C 1
ATOM 5346 O O . THR A 1 690 ? 8.890 -1.906 26.574 1.00 94.31 690 THR A O 1
ATOM 5349 N N . SER A 1 691 ? 9.453 0.204 26.065 1.00 93.94 691 SER A N 1
ATOM 5350 C CA . SER A 1 691 ? 8.878 0.788 27.284 1.00 93.94 691 SER A CA 1
ATOM 5351 C C . SER A 1 691 ? 7.454 1.308 27.065 1.00 93.94 691 SER A C 1
ATOM 5353 O O . SER A 1 691 ? 7.070 1.674 25.950 1.00 93.94 691 SER A O 1
ATOM 5355 N N . ASN A 1 692 ? 6.666 1.322 28.145 1.00 91.12 692 ASN A N 1
ATOM 5356 C CA . ASN A 1 692 ? 5.270 1.762 28.120 1.00 91.12 692 ASN A CA 1
ATOM 5357 C C . ASN A 1 692 ? 5.138 3.186 27.569 1.00 91.12 692 ASN A C 1
ATOM 5359 O O . ASN A 1 692 ? 5.910 4.078 27.932 1.00 91.12 692 ASN A O 1
ATOM 5363 N N . ARG A 1 693 ? 4.117 3.406 26.736 1.00 94.44 693 ARG A N 1
ATOM 5364 C CA . ARG A 1 693 ? 3.798 4.731 26.190 1.00 94.44 693 ARG A CA 1
ATOM 5365 C C . ARG A 1 693 ? 2.703 5.391 27.029 1.00 94.44 693 ARG A C 1
ATOM 5367 O O . ARG A 1 693 ? 1.771 4.700 27.441 1.00 94.44 693 ARG A O 1
ATOM 5374 N N . PRO A 1 694 ? 2.801 6.700 27.320 1.00 96.94 694 PRO A N 1
ATOM 5375 C CA . PRO A 1 694 ? 1.732 7.398 28.020 1.00 96.94 694 PRO A CA 1
ATOM 5376 C C . PRO A 1 694 ? 0.497 7.487 27.109 1.00 96.94 694 PRO A C 1
ATOM 5378 O O . PRO A 1 694 ? 0.645 7.951 25.978 1.00 96.94 694 PRO A O 1
ATOM 5381 N N . PRO A 1 695 ? -0.707 7.102 27.576 1.00 98.12 695 PRO A N 1
ATOM 5382 C CA . PRO A 1 695 ? -1.939 7.439 26.878 1.00 98.12 695 PRO A CA 1
ATOM 5383 C C . PRO A 1 695 ? -2.007 8.946 26.673 1.00 98.12 695 PRO A C 1
ATOM 5385 O O . PRO A 1 695 ? -1.899 9.704 27.644 1.00 98.12 695 PRO A O 1
ATOM 5388 N N . LEU A 1 696 ? -2.136 9.368 25.421 1.00 98.56 696 LEU A N 1
ATOM 5389 C CA . LEU A 1 696 ? -2.079 10.780 25.064 1.00 98.56 696 LEU A CA 1
ATOM 5390 C C . LEU A 1 696 ? -3.449 11.343 24.685 1.00 98.56 696 LEU A C 1
ATOM 5392 O O . LEU A 1 696 ? -4.346 10.582 24.329 1.00 98.56 696 LEU A O 1
ATOM 5396 N N . LEU A 1 697 ? -3.604 12.664 24.735 1.00 98.69 697 LEU A N 1
ATOM 5397 C CA . LEU A 1 697 ? -4.635 13.382 23.988 1.00 98.69 697 LEU A CA 1
ATOM 5398 C C . LEU A 1 697 ? -3.960 14.375 23.039 1.00 98.69 697 LEU A C 1
ATOM 5400 O O . LEU A 1 697 ? -3.130 15.171 23.476 1.00 98.69 697 LEU A O 1
ATOM 5404 N N . ASN A 1 698 ? -4.311 14.313 21.757 1.00 98.75 698 ASN A N 1
ATOM 5405 C CA . ASN A 1 698 ? -3.877 15.242 20.719 1.00 98.75 698 ASN A CA 1
ATOM 5406 C C . ASN A 1 698 ? -5.005 16.239 20.388 1.00 98.75 698 ASN A C 1
ATOM 5408 O O . ASN A 1 698 ? -6.180 15.868 20.365 1.00 98.75 698 ASN A O 1
ATOM 5412 N N . SER A 1 699 ? -4.652 17.511 20.172 1.00 98.12 699 SER A N 1
ATOM 5413 C CA . SER A 1 699 ? -5.617 18.598 19.971 1.00 98.12 699 SER A CA 1
ATOM 5414 C C . SER A 1 699 ? -6.206 18.718 18.559 1.00 98.12 699 SER A C 1
ATOM 5416 O O . SER A 1 699 ? -7.179 19.453 18.405 1.00 98.12 699 SER A O 1
ATOM 5418 N N . TRP A 1 700 ? -5.643 18.059 17.537 1.00 97.81 700 TRP A N 1
ATOM 5419 C CA . TRP A 1 700 ? -5.940 18.334 16.123 1.00 97.81 700 TRP A CA 1
ATOM 5420 C C . TRP A 1 700 ? -7.413 18.140 15.751 1.00 97.81 700 TRP A C 1
ATOM 5422 O O . TRP A 1 700 ? -8.099 19.128 15.495 1.00 97.81 700 TRP A O 1
ATOM 5432 N N . GLU A 1 701 ? -7.946 16.912 15.792 1.00 93.19 701 GLU A N 1
ATOM 5433 C CA . GLU A 1 701 ? -9.365 16.678 15.460 1.00 93.19 701 GLU A CA 1
ATOM 5434 C C . GLU A 1 701 ? -10.330 17.368 16.446 1.00 93.19 701 GLU A C 1
ATOM 5436 O O . GLU A 1 701 ? -11.501 17.563 16.127 1.00 93.19 701 GLU A O 1
ATOM 5441 N N . GLY A 1 702 ? -9.859 17.741 17.642 1.00 92.06 702 GLY A N 1
ATOM 5442 C CA . GLY A 1 702 ? -10.673 18.410 18.655 1.00 92.06 702 GLY A CA 1
ATOM 5443 C C . GLY A 1 702 ? -10.875 19.908 18.419 1.00 92.06 702 GLY A C 1
ATOM 5444 O O . GLY A 1 702 ? -11.961 20.408 18.688 1.00 92.06 702 GLY A O 1
ATOM 5445 N N . LEU A 1 703 ? -9.847 20.628 17.958 1.00 94.06 703 LEU A N 1
ATOM 5446 C CA . LEU A 1 703 ? -9.865 22.099 17.878 1.00 94.06 703 LEU A CA 1
ATOM 5447 C C . LEU A 1 703 ? -9.469 22.664 16.503 1.00 94.06 703 LEU A C 1
ATOM 5449 O O . LEU A 1 703 ? -9.730 23.837 16.232 1.00 94.06 703 LEU A O 1
ATOM 5453 N N . GLY A 1 704 ? -8.829 21.878 15.632 1.00 94.44 704 GLY A N 1
ATOM 5454 C CA . GLY A 1 704 ? -8.204 22.394 14.413 1.00 94.44 704 GLY A CA 1
ATOM 5455 C C . GLY A 1 704 ? -7.227 23.534 14.729 1.00 94.44 704 GLY A C 1
ATOM 5456 O O . GLY A 1 704 ? -6.409 23.422 15.639 1.00 94.44 704 GLY A O 1
ATOM 5457 N N . PHE A 1 705 ? -7.344 24.655 14.011 1.00 96.69 705 PHE A N 1
ATOM 5458 C CA . PHE A 1 705 ? -6.505 25.846 14.212 1.00 96.69 705 PHE A CA 1
ATOM 5459 C C . PHE A 1 705 ? -7.069 26.879 15.208 1.00 96.69 705 PHE A C 1
ATOM 5461 O O . PHE A 1 705 ? -6.341 27.800 15.609 1.00 96.69 705 PHE A O 1
ATOM 5468 N N . ASP A 1 706 ? -8.348 26.763 15.592 1.00 93.44 706 ASP A N 1
ATOM 5469 C CA . ASP A 1 706 ? -9.066 27.773 16.385 1.00 93.44 706 ASP A CA 1
ATOM 5470 C C . ASP A 1 706 ? -8.844 27.564 17.890 1.00 93.44 706 ASP A C 1
ATOM 5472 O O . ASP A 1 706 ? -9.696 27.070 18.631 1.00 93.44 706 ASP A O 1
ATOM 5476 N N . TYR A 1 707 ? -7.643 27.916 18.350 1.00 96.38 707 TYR A N 1
ATOM 5477 C CA . TYR A 1 707 ? -7.280 27.856 19.760 1.00 96.38 707 TYR A CA 1
ATOM 5478 C C . TYR A 1 707 ? -6.339 28.985 20.183 1.00 96.38 707 TYR A C 1
ATOM 5480 O O . TYR A 1 707 ? -5.679 29.644 19.380 1.00 96.38 707 TYR A O 1
ATOM 5488 N N . ASN A 1 708 ? -6.250 29.179 21.495 1.00 95.50 708 ASN A N 1
ATOM 5489 C CA . ASN A 1 708 ? -5.271 30.027 22.165 1.00 95.50 708 ASN A CA 1
ATOM 5490 C C . ASN A 1 708 ? -4.800 29.354 23.465 1.00 95.50 708 ASN A C 1
ATOM 5492 O O . ASN A 1 708 ? -5.238 28.254 23.802 1.00 95.50 708 ASN A O 1
ATOM 5496 N N . GLU A 1 709 ? -3.930 30.025 24.219 1.00 97.19 709 GLU A N 1
ATOM 5497 C CA . GLU A 1 709 ? -3.400 29.527 25.493 1.00 97.19 709 GLU A CA 1
ATOM 5498 C C . GLU A 1 709 ? -4.482 29.030 26.469 1.00 97.19 709 GLU A C 1
ATOM 5500 O O . GLU A 1 709 ? -4.333 27.967 27.069 1.00 97.19 709 GLU A O 1
ATOM 5505 N N . SER A 1 710 ? -5.601 29.752 26.599 1.00 96.25 710 SER A N 1
ATOM 5506 C CA . SER A 1 710 ? -6.662 29.403 27.553 1.00 96.25 710 SER A CA 1
ATOM 5507 C C . SER A 1 710 ? -7.440 28.156 27.135 1.00 96.25 710 SER A C 1
ATOM 5509 O O . SER A 1 710 ? -7.708 27.295 27.973 1.00 96.25 710 SER A O 1
ATOM 5511 N N . SER A 1 711 ? -7.807 28.037 25.853 1.00 96.69 711 SER A N 1
ATOM 5512 C CA . SER A 1 711 ? -8.506 26.844 25.356 1.00 96.69 711 SER A CA 1
ATOM 5513 C C . SER A 1 711 ? -7.596 25.614 25.362 1.00 96.69 711 SER A C 1
ATOM 5515 O O . SER A 1 711 ? -8.054 24.520 25.681 1.00 96.69 711 SER A O 1
ATOM 5517 N N . MET A 1 712 ? -6.300 25.800 25.097 1.00 97.56 712 MET A N 1
ATOM 5518 C CA . MET A 1 712 ? -5.303 24.733 25.142 1.00 97.56 712 MET A CA 1
ATOM 5519 C C . MET A 1 712 ? -5.073 24.227 26.576 1.00 97.56 712 MET A C 1
ATOM 5521 O O . MET A 1 712 ? -5.081 23.019 26.810 1.00 97.56 712 MET A O 1
ATOM 5525 N N . TYR A 1 713 ? -4.958 25.131 27.559 1.00 98.12 713 TYR A N 1
ATOM 5526 C CA . TYR A 1 713 ? -4.877 24.750 28.974 1.00 98.12 713 TYR A CA 1
ATOM 5527 C C . TYR A 1 713 ? -6.135 24.011 29.444 1.00 98.12 713 TYR A C 1
ATOM 5529 O O . TYR A 1 713 ? -6.039 22.996 30.130 1.00 98.12 713 TYR A O 1
ATOM 5537 N N . LYS A 1 714 ? -7.320 24.479 29.035 1.00 97.50 714 LYS A N 1
ATOM 5538 C CA . LYS A 1 714 ? -8.587 23.813 29.355 1.00 97.50 714 LYS A CA 1
ATOM 5539 C C . LYS A 1 714 ? -8.637 22.385 28.801 1.00 97.50 714 LYS A C 1
ATOM 5541 O O . LYS A 1 714 ? -8.988 21.461 29.529 1.00 97.50 714 LYS A O 1
ATOM 5546 N N . LEU A 1 715 ? -8.235 22.184 27.545 1.00 97.69 715 LEU A N 1
ATOM 5547 C CA . LEU A 1 715 ? -8.185 20.846 26.952 1.00 97.69 715 LEU A CA 1
ATOM 5548 C C . LEU A 1 715 ? -7.191 19.936 27.696 1.00 97.69 715 LEU A C 1
ATOM 5550 O O . LEU A 1 715 ? -7.481 18.758 27.909 1.00 97.69 715 LEU A O 1
ATOM 5554 N N . ALA A 1 716 ? -6.057 20.472 28.152 1.00 98.19 716 ALA A N 1
ATOM 5555 C CA . ALA A 1 716 ? -5.109 19.741 28.991 1.00 98.19 716 ALA A CA 1
ATOM 5556 C C . ALA A 1 716 ? -5.696 19.373 30.370 1.00 98.19 716 ALA A C 1
ATOM 5558 O O . ALA A 1 716 ? -5.531 18.236 30.817 1.00 98.19 716 ALA A O 1
ATOM 5559 N N . GLU A 1 717 ? -6.429 20.284 31.021 1.00 98.00 717 GLU A N 1
ATOM 5560 C CA . GLU A 1 717 ? -7.145 20.019 32.280 1.00 98.00 717 GLU A CA 1
ATOM 5561 C C . GLU A 1 717 ? -8.162 18.881 32.113 1.00 98.00 717 GLU A C 1
ATOM 5563 O O . GLU A 1 717 ? -8.196 17.942 32.912 1.00 98.00 717 GLU A O 1
ATOM 5568 N N . GLU A 1 718 ? -8.941 18.904 31.032 1.00 96.88 718 GLU A N 1
ATOM 5569 C CA . GLU A 1 718 ? -9.899 17.842 30.725 1.00 96.88 718 GLU A CA 1
ATOM 5570 C C . GLU A 1 718 ? -9.215 16.514 30.393 1.00 96.88 718 GLU A C 1
ATOM 5572 O O . GLU A 1 718 ? -9.658 15.456 30.846 1.00 96.88 718 GLU A O 1
ATOM 5577 N N . SER A 1 719 ? -8.096 16.558 29.671 1.00 97.25 719 SER A N 1
ATOM 5578 C CA . SER A 1 719 ? -7.267 15.382 29.383 1.00 97.25 719 SER A CA 1
ATOM 5579 C C . SER A 1 719 ? -6.772 14.728 30.676 1.00 97.25 719 SER A C 1
ATOM 5581 O O . SER A 1 719 ? -6.917 13.515 30.861 1.00 97.25 719 SER A O 1
ATOM 5583 N N . ALA A 1 720 ? -6.250 15.534 31.606 1.00 97.75 720 ALA A N 1
ATOM 5584 C CA . ALA A 1 720 ? -5.831 15.076 32.926 1.00 97.75 720 ALA A CA 1
ATOM 5585 C C . ALA A 1 720 ? -7.012 14.490 33.713 1.00 97.75 720 ALA A C 1
ATOM 5587 O O . ALA A 1 720 ? -6.880 13.415 34.299 1.00 97.75 720 ALA A O 1
ATOM 5588 N N . ALA A 1 721 ? -8.184 15.133 33.675 1.00 97.00 721 ALA A N 1
ATOM 5589 C CA . ALA A 1 721 ? -9.394 14.659 34.348 1.00 97.00 721 ALA A CA 1
ATOM 5590 C C . ALA A 1 721 ? -9.903 13.306 33.810 1.00 97.00 721 ALA A C 1
ATOM 5592 O O . ALA A 1 721 ? -10.476 12.523 34.570 1.00 97.00 721 ALA A O 1
ATOM 5593 N N . LEU A 1 722 ? -9.669 13.003 32.528 1.00 96.94 722 LEU A N 1
ATOM 5594 C CA . LEU A 1 722 ? -9.960 11.694 31.930 1.00 96.94 722 LEU A CA 1
ATOM 5595 C C . LEU A 1 722 ? -8.925 10.616 32.292 1.00 96.94 722 LEU A C 1
ATOM 5597 O O . LEU A 1 722 ? -9.236 9.428 32.210 1.00 96.94 722 LEU A O 1
ATOM 5601 N N . GLY A 1 723 ? -7.721 11.015 32.714 1.00 96.75 723 GLY A N 1
ATOM 5602 C CA . GLY A 1 723 ? -6.613 10.116 33.050 1.00 96.75 723 GLY A CA 1
ATOM 5603 C C . GLY A 1 723 ? -5.538 9.989 31.965 1.00 96.75 723 GLY A C 1
ATOM 5604 O O . GLY A 1 723 ? -4.685 9.109 32.077 1.00 96.75 723 GLY A O 1
ATOM 5605 N N . ALA A 1 724 ? -5.546 10.841 30.932 1.00 97.75 724 ALA A N 1
ATOM 5606 C CA . ALA A 1 724 ? -4.439 10.911 29.978 1.00 97.75 724 ALA A CA 1
ATOM 5607 C C . ALA A 1 724 ? -3.144 11.355 30.685 1.00 97.75 724 ALA A C 1
ATOM 5609 O O . ALA A 1 724 ? -3.177 12.125 31.645 1.00 97.75 724 ALA A O 1
ATOM 5610 N N . LYS A 1 725 ? -1.997 10.859 30.211 1.00 98.38 725 LYS A N 1
ATOM 5611 C CA . LYS A 1 725 ? -0.664 11.092 30.802 1.00 98.38 725 LYS A CA 1
ATOM 5612 C C . LYS A 1 725 ? 0.249 11.942 29.923 1.00 98.38 725 LYS A C 1
ATOM 5614 O O . LYS A 1 725 ? 1.338 12.315 30.356 1.00 98.38 725 LYS A O 1
ATOM 5619 N N . LEU A 1 726 ? -0.182 12.249 28.705 1.00 98.75 726 LEU A N 1
ATOM 5620 C CA . LEU A 1 726 ? 0.497 13.138 27.772 1.00 98.75 726 LEU A CA 1
ATOM 5621 C C . LEU A 1 726 ? -0.545 13.998 27.053 1.00 98.75 726 LEU A C 1
ATOM 5623 O O . LEU A 1 726 ? -1.545 13.486 26.562 1.00 98.75 726 LEU A O 1
ATOM 5627 N N . PHE A 1 727 ? -0.303 15.296 26.976 1.00 98.81 727 PHE A N 1
ATOM 5628 C CA . PHE A 1 727 ? -1.090 16.228 26.187 1.00 98.81 727 PHE A CA 1
ATOM 5629 C C . PHE A 1 727 ? -0.244 16.761 25.034 1.00 98.81 727 PHE A C 1
ATOM 5631 O O . PHE A 1 727 ? 0.886 17.197 25.256 1.00 98.81 727 PHE A O 1
ATOM 5638 N N . VAL A 1 728 ? -0.769 16.700 23.811 1.00 98.81 728 VAL A N 1
ATOM 5639 C CA . VAL A 1 728 ? -0.064 17.104 22.592 1.00 98.81 728 VAL A CA 1
ATOM 5640 C C . VAL A 1 728 ? -0.786 18.283 21.952 1.00 98.81 728 VAL A C 1
ATOM 5642 O O . VAL A 1 728 ? -1.924 18.147 21.504 1.00 98.81 728 VAL A O 1
ATOM 5645 N N . MET A 1 729 ? -0.094 19.419 21.882 1.00 98.75 729 MET A N 1
ATOM 5646 C CA . MET A 1 729 ? -0.529 20.580 21.109 1.00 98.75 729 MET A CA 1
ATOM 5647 C C . MET A 1 729 ? -0.105 20.401 19.647 1.00 98.75 729 MET A C 1
ATOM 5649 O O . MET A 1 729 ? 1.093 20.368 19.348 1.00 98.75 729 MET A O 1
ATOM 5653 N N . ASP A 1 730 ? -1.086 20.243 18.761 1.00 98.38 730 ASP A N 1
ATOM 5654 C CA . ASP A 1 730 ? -0.873 19.991 17.330 1.00 98.38 730 ASP A CA 1
ATOM 5655 C C . ASP A 1 730 ? -0.685 21.303 16.516 1.00 98.38 730 ASP A C 1
ATOM 5657 O O . ASP A 1 730 ? -0.363 22.340 17.102 1.00 98.38 730 ASP A O 1
ATOM 5661 N N . ASP A 1 731 ? -0.808 21.270 15.181 1.00 98.06 731 ASP A N 1
ATOM 5662 C CA . ASP A 1 731 ? -0.594 22.405 14.255 1.00 98.06 731 ASP A CA 1
ATOM 5663 C C . ASP A 1 731 ? -1.351 23.687 14.690 1.00 98.06 731 ASP A C 1
ATOM 5665 O O . ASP A 1 731 ? -2.396 23.629 15.337 1.00 98.06 731 ASP A O 1
ATOM 5669 N N . GLY A 1 732 ? -0.809 24.870 14.375 1.00 97.94 732 GLY A N 1
ATOM 5670 C CA . GLY A 1 732 ? -1.438 26.172 14.668 1.00 97.94 732 GLY A CA 1
ATOM 5671 C C . GLY A 1 732 ? -0.789 27.054 15.746 1.00 97.94 732 GLY A C 1
ATOM 5672 O O . GLY A 1 732 ? -1.290 28.148 16.028 1.00 97.94 732 GLY A O 1
ATOM 5673 N N . TRP A 1 733 ? 0.309 26.613 16.374 1.00 98.62 733 TRP A N 1
ATOM 5674 C CA . TRP A 1 733 ? 0.876 27.291 17.552 1.00 98.62 733 TRP A CA 1
ATOM 5675 C C . TRP A 1 733 ? 1.933 28.362 17.231 1.00 98.62 733 TRP A C 1
ATOM 5677 O O . TRP A 1 733 ? 2.342 29.131 18.109 1.00 98.62 733 TRP A O 1
ATOM 5687 N N . PHE A 1 734 ? 2.397 28.409 15.984 1.00 98.69 734 PHE A N 1
ATOM 5688 C CA . PHE A 1 734 ? 3.581 29.143 15.535 1.00 98.69 734 PHE A CA 1
ATOM 5689 C C . PHE A 1 734 ? 3.250 30.232 14.500 1.00 98.69 734 PHE A C 1
ATOM 5691 O O . PHE A 1 734 ? 2.098 30.423 14.108 1.00 98.69 734 PHE A O 1
ATOM 5698 N N . GLY A 1 735 ? 4.272 30.979 14.082 1.00 98.06 735 GLY A N 1
ATOM 5699 C CA . GLY A 1 735 ? 4.156 32.097 13.148 1.00 98.06 735 GLY A CA 1
ATOM 5700 C C . GLY A 1 735 ? 3.729 33.401 13.830 1.00 98.06 735 GLY A C 1
ATOM 5701 O O . GLY A 1 735 ? 2.845 33.430 14.680 1.00 98.06 735 GLY A O 1
ATOM 5702 N N . ASN A 1 736 ? 4.375 34.517 13.473 1.00 97.19 736 ASN A N 1
ATOM 5703 C CA . ASN A 1 736 ? 4.048 35.844 14.023 1.00 97.19 736 ASN A CA 1
ATOM 5704 C C . ASN A 1 736 ? 3.640 36.833 12.930 1.00 97.19 736 ASN A C 1
ATOM 5706 O O . ASN A 1 736 ? 2.521 37.335 12.931 1.00 97.19 736 ASN A O 1
ATOM 5710 N N . LYS A 1 737 ? 4.545 37.126 11.986 1.00 97.94 737 LYS A N 1
ATOM 5711 C CA . LYS A 1 737 ? 4.226 37.998 10.844 1.00 97.94 737 LYS A CA 1
ATOM 5712 C C . LYS A 1 737 ? 3.229 37.328 9.894 1.00 97.94 737 LYS A C 1
ATOM 5714 O O . LYS A 1 737 ? 2.363 38.008 9.352 1.00 97.94 737 LYS A O 1
ATOM 5719 N N . TYR A 1 738 ? 3.368 36.016 9.740 1.00 98.31 738 TYR A N 1
ATOM 5720 C CA . TYR A 1 738 ? 2.468 35.134 9.012 1.00 98.31 738 TYR A CA 1
ATOM 5721 C C . TYR A 1 738 ? 2.031 34.033 9.994 1.00 98.31 738 TYR A C 1
ATOM 5723 O O . TYR A 1 738 ? 2.757 33.053 10.161 1.00 98.31 738 TYR A O 1
ATOM 5731 N N . PRO A 1 739 ? 0.966 34.263 10.781 1.00 98.00 739 PRO A N 1
ATOM 5732 C CA . PRO A 1 739 ? 0.534 33.323 11.812 1.00 98.00 739 PRO A CA 1
ATOM 5733 C C . PRO A 1 739 ? -0.066 32.051 11.204 1.00 98.00 739 PRO A C 1
ATOM 5735 O O . PRO A 1 739 ? -0.721 32.111 10.165 1.00 98.00 739 PRO A O 1
ATOM 5738 N N . ARG A 1 740 ? 0.131 30.913 11.880 1.00 98.25 740 ARG A N 1
ATOM 5739 C CA . ARG A 1 740 ? -0.486 29.626 11.531 1.00 98.25 740 ARG A CA 1
ATOM 5740 C C . ARG A 1 740 ? -1.917 29.552 12.076 1.00 98.25 740 ARG A C 1
ATOM 5742 O O . ARG A 1 740 ? -2.185 28.910 13.091 1.00 98.25 740 ARG A O 1
ATOM 5749 N N . ASP A 1 741 ? -2.825 30.284 11.444 1.00 97.19 741 ASP A N 1
ATOM 5750 C CA . ASP A 1 741 ? -4.262 30.265 11.772 1.00 97.19 741 ASP A CA 1
ATOM 5751 C C . ASP A 1 741 ? -5.080 29.383 10.812 1.00 97.19 741 ASP A C 1
ATOM 5753 O O . ASP A 1 741 ? -6.247 29.095 11.068 1.00 97.19 741 ASP A O 1
ATOM 5757 N N . ASP A 1 742 ? -4.441 28.926 9.740 1.00 95.38 742 ASP A N 1
ATOM 5758 C CA . ASP A 1 742 ? -4.920 27.994 8.726 1.00 95.38 742 ASP A CA 1
ATOM 5759 C C . ASP A 1 742 ? -3.708 27.265 8.110 1.00 95.38 742 ASP A C 1
ATOM 5761 O O . ASP A 1 742 ? -2.588 27.360 8.622 1.00 95.38 742 ASP A O 1
ATOM 5765 N N . ASP A 1 743 ? -3.920 26.526 7.019 1.00 93.94 743 ASP A N 1
ATOM 5766 C CA . ASP A 1 743 ? -2.857 25.838 6.291 1.00 93.94 743 ASP A CA 1
ATOM 5767 C C . ASP A 1 743 ? -2.249 26.643 5.120 1.00 93.94 743 ASP A C 1
ATOM 5769 O O . ASP A 1 743 ? -1.520 26.066 4.316 1.00 93.94 743 ASP A O 1
ATOM 5773 N N . ASP A 1 744 ? -2.476 27.964 5.040 1.00 96.19 744 ASP A N 1
ATOM 5774 C CA . ASP A 1 744 ? -1.982 28.850 3.965 1.00 96.19 744 ASP A CA 1
ATOM 5775 C C . ASP A 1 744 ? -0.710 29.652 4.330 1.00 96.19 744 ASP A C 1
ATOM 5777 O O . ASP A 1 744 ? -0.150 30.374 3.485 1.00 96.19 744 ASP A O 1
ATOM 5781 N N . ALA A 1 745 ? -0.264 29.594 5.590 1.00 98.00 745 ALA A N 1
ATOM 5782 C CA . ALA A 1 745 ? 0.846 30.397 6.100 1.00 98.00 745 ALA A CA 1
ATOM 5783 C C . ALA A 1 745 ? 1.572 29.775 7.305 1.00 98.00 745 ALA A C 1
ATOM 5785 O O . ALA A 1 745 ? 1.047 28.913 8.006 1.00 98.00 745 ALA A O 1
ATOM 5786 N N . GLY A 1 746 ? 2.773 30.288 7.594 1.00 97.88 746 GLY A N 1
ATOM 5787 C CA . GLY A 1 746 ? 3.489 30.054 8.851 1.00 97.88 746 GLY A CA 1
ATOM 5788 C C . GLY A 1 746 ? 4.531 28.932 8.850 1.00 97.88 746 GLY A C 1
ATOM 5789 O O . GLY A 1 746 ? 5.455 29.003 9.663 1.00 97.88 746 GLY A O 1
ATOM 5790 N N . LEU A 1 747 ? 4.467 27.930 7.961 1.00 98.69 747 LEU A N 1
ATOM 5791 C CA . LEU A 1 747 ? 5.509 26.893 7.898 1.00 98.69 747 LEU A CA 1
ATOM 5792 C C . LEU A 1 747 ? 6.868 27.524 7.568 1.00 98.69 747 LEU A C 1
ATOM 5794 O O . LEU A 1 747 ? 7.003 28.267 6.595 1.00 98.69 747 LEU A O 1
ATOM 5798 N N . GLY A 1 748 ? 7.869 27.234 8.403 1.00 97.94 748 GLY A N 1
ATOM 5799 C CA . GLY A 1 748 ? 9.182 27.889 8.401 1.00 97.94 748 GLY A CA 1
ATOM 5800 C C . GLY A 1 748 ? 9.369 28.928 9.517 1.00 97.94 748 GLY A C 1
ATOM 5801 O O . GLY A 1 748 ? 10.500 29.169 9.939 1.00 97.94 748 GLY A O 1
ATOM 5802 N N . ASP A 1 749 ? 8.289 29.476 10.081 1.00 98.50 749 ASP A N 1
ATOM 5803 C CA . ASP A 1 749 ? 8.325 30.491 11.143 1.00 98.50 749 ASP A CA 1
ATOM 5804 C C . ASP A 1 749 ? 8.056 29.859 12.528 1.00 98.50 749 ASP A C 1
ATOM 5806 O O . ASP A 1 749 ? 7.051 30.129 13.189 1.00 98.50 749 ASP A O 1
ATOM 5810 N N . TRP A 1 750 ? 8.982 29.013 12.996 1.00 98.31 750 TRP A N 1
ATOM 5811 C CA . TRP A 1 750 ? 8.860 28.184 14.214 1.00 98.31 750 TRP A CA 1
ATOM 5812 C C . TRP A 1 750 ? 9.019 28.933 15.550 1.00 98.31 750 TRP A C 1
ATOM 5814 O O . TRP A 1 750 ? 9.648 28.445 16.491 1.00 98.31 750 TRP A O 1
ATOM 5824 N N . GLN A 1 751 ? 8.481 30.146 15.648 1.00 97.88 751 GLN A N 1
ATOM 5825 C CA . GLN A 1 751 ? 8.379 30.886 16.906 1.00 97.88 751 GLN A CA 1
ATOM 5826 C C . GLN A 1 751 ? 6.927 30.869 17.392 1.00 97.88 751 GLN A C 1
ATOM 5828 O O . GLN A 1 751 ? 6.034 31.025 16.559 1.00 97.88 751 GLN A O 1
ATOM 5833 N N . PRO A 1 752 ? 6.671 30.762 18.711 1.00 98.12 752 PRO A N 1
ATOM 5834 C CA . PRO A 1 752 ? 5.309 30.798 19.237 1.00 98.12 752 PRO A CA 1
ATOM 5835 C C . PRO A 1 752 ? 4.559 32.045 18.764 1.00 98.12 752 PRO A C 1
ATOM 5837 O O . PRO A 1 752 ? 5.108 33.155 18.810 1.00 98.12 752 PRO A O 1
ATOM 5840 N N . ASN A 1 753 ? 3.319 31.863 18.313 1.00 98.38 753 ASN A N 1
ATOM 5841 C CA . ASN A 1 753 ? 2.455 32.958 17.894 1.00 98.38 753 ASN A CA 1
ATOM 5842 C C . ASN A 1 753 ? 2.093 33.812 19.116 1.00 98.38 753 ASN A C 1
ATOM 5844 O O . ASN A 1 753 ? 1.335 33.380 19.983 1.00 98.38 753 ASN A O 1
ATOM 5848 N N . ARG A 1 754 ? 2.601 35.048 19.177 1.00 97.56 754 ARG A N 1
ATOM 5849 C CA . ARG A 1 754 ? 2.396 35.958 20.317 1.00 97.56 754 ARG A CA 1
ATOM 5850 C C . ARG A 1 754 ? 0.956 36.447 20.479 1.00 97.56 754 ARG A C 1
ATOM 5852 O O . ARG A 1 754 ? 0.640 37.034 21.506 1.00 97.56 754 ARG A O 1
ATOM 5859 N N . GLN A 1 755 ? 0.082 36.234 19.497 1.00 97.25 755 GLN A N 1
ATOM 5860 C CA . GLN A 1 755 ? -1.348 36.512 19.655 1.00 97.25 755 GLN A CA 1
ATOM 5861 C C . GLN A 1 755 ? -2.067 35.372 20.387 1.00 97.25 755 GLN A C 1
ATOM 5863 O O . GLN A 1 755 ? -2.937 35.641 21.212 1.00 97.25 755 GLN A O 1
ATOM 5868 N N . LYS A 1 756 ? -1.676 34.115 20.126 1.00 97.88 756 LYS A N 1
ATOM 5869 C CA . LYS A 1 756 ? -2.218 32.920 20.798 1.00 97.88 756 LYS A CA 1
ATOM 5870 C C . LYS A 1 756 ? -1.561 32.659 22.157 1.00 97.88 756 LYS A C 1
ATOM 5872 O O . LYS A 1 756 ? -2.253 32.232 23.078 1.00 97.88 756 LYS A O 1
ATOM 5877 N N . PHE A 1 757 ? -0.262 32.953 22.269 1.00 97.88 757 PHE A N 1
ATOM 5878 C CA . PHE A 1 757 ? 0.596 32.734 23.442 1.00 97.88 757 PHE A CA 1
ATOM 5879 C C . PHE A 1 757 ? 1.435 33.995 23.739 1.00 97.88 757 PHE A C 1
ATOM 5881 O O . PHE A 1 757 ? 2.614 34.067 23.364 1.00 97.88 757 PHE A O 1
ATOM 5888 N N . PRO A 1 758 ? 0.849 35.031 24.370 1.00 97.12 758 PRO A N 1
ATOM 5889 C CA . PRO A 1 758 ? 1.496 36.334 24.568 1.00 97.12 758 PRO A CA 1
ATOM 5890 C C . PRO A 1 758 ? 2.866 36.256 25.248 1.00 97.12 758 PRO A C 1
ATOM 5892 O O . PRO A 1 758 ? 3.828 36.890 24.799 1.00 97.12 758 PRO A O 1
ATOM 5895 N N . ASP A 1 759 ? 2.993 35.398 26.259 1.00 96.38 759 ASP A N 1
ATOM 5896 C CA . ASP A 1 759 ? 4.210 35.257 27.059 1.00 96.38 759 ASP A CA 1
ATOM 5897 C C . ASP A 1 759 ? 5.150 34.139 26.557 1.00 96.38 759 ASP A C 1
ATOM 5899 O O . ASP A 1 759 ? 6.259 33.976 27.065 1.00 96.38 759 ASP A O 1
ATOM 5903 N N . GLY A 1 760 ? 4.803 33.471 25.450 1.00 96.06 760 GLY A N 1
ATOM 5904 C CA . GLY A 1 760 ? 5.521 32.312 24.906 1.00 96.06 760 GLY A CA 1
ATOM 5905 C C . GLY A 1 760 ? 4.914 30.988 25.381 1.00 96.06 760 GLY A C 1
ATOM 5906 O O . GLY A 1 760 ? 3.843 30.983 25.974 1.00 96.06 760 GLY A O 1
ATOM 5907 N N . LEU A 1 761 ? 5.575 29.857 25.104 1.00 97.19 761 LEU A N 1
ATOM 5908 C CA . LEU A 1 761 ? 5.032 28.528 25.442 1.00 97.19 761 LEU A CA 1
ATOM 5909 C C . LEU A 1 761 ? 5.316 28.080 26.878 1.00 97.19 761 LEU A C 1
ATOM 5911 O O . LEU A 1 761 ? 4.517 27.340 27.438 1.00 97.19 761 LEU A O 1
ATOM 5915 N N . ASP A 1 762 ? 6.431 28.509 27.473 1.00 97.69 762 ASP A N 1
ATOM 5916 C CA . ASP A 1 762 ? 6.882 28.023 28.786 1.00 97.69 762 ASP A CA 1
ATOM 5917 C C . ASP A 1 762 ? 5.836 28.174 29.911 1.00 97.69 762 ASP A C 1
ATOM 5919 O O . ASP A 1 762 ? 5.639 27.205 30.646 1.00 97.69 762 ASP A O 1
ATOM 5923 N N . PRO A 1 763 ? 5.084 29.294 30.025 1.00 97.88 763 PRO A N 1
ATOM 5924 C CA . PRO A 1 763 ? 4.023 29.408 31.027 1.00 97.88 763 PRO A CA 1
ATOM 5925 C C . PRO A 1 763 ? 2.913 28.364 30.856 1.00 97.88 763 PRO A C 1
ATOM 5927 O O . PRO A 1 763 ? 2.520 27.724 31.830 1.00 97.88 763 PRO A O 1
ATOM 5930 N N . LEU A 1 764 ? 2.441 28.143 29.623 1.00 98.31 764 LEU A N 1
ATOM 5931 C CA . LEU A 1 764 ? 1.443 27.114 29.334 1.00 98.31 764 LEU A CA 1
ATOM 5932 C C . LEU A 1 764 ? 1.984 25.725 29.665 1.00 98.31 764 LEU A C 1
ATOM 5934 O O . LEU A 1 764 ? 1.316 24.965 30.358 1.00 98.31 764 LEU A O 1
ATOM 5938 N N . VAL A 1 765 ? 3.186 25.401 29.181 1.00 98.62 765 VAL A N 1
ATOM 5939 C CA . VAL A 1 765 ? 3.801 24.086 29.395 1.00 98.62 765 VAL A CA 1
ATOM 5940 C C . VAL A 1 765 ? 3.984 23.822 30.886 1.00 98.62 765 VAL A C 1
ATOM 5942 O O . VAL A 1 765 ? 3.589 22.758 31.345 1.00 98.62 765 VAL A O 1
ATOM 5945 N N . SER A 1 766 ? 4.478 24.802 31.647 1.00 98.19 766 SER A N 1
ATOM 5946 C CA . SER A 1 766 ? 4.628 24.704 33.105 1.00 98.19 766 SER A CA 1
ATOM 5947 C C . SER A 1 766 ? 3.291 24.459 33.805 1.00 98.19 766 SER A C 1
ATOM 5949 O O . SER A 1 766 ? 3.180 23.565 34.637 1.00 98.19 766 SER A O 1
ATOM 5951 N N . ASN A 1 767 ? 2.242 25.200 33.434 1.00 98.00 767 ASN A N 1
ATOM 5952 C CA . ASN A 1 767 ? 0.915 24.999 34.015 1.00 98.00 767 ASN A CA 1
ATOM 5953 C C . ASN A 1 767 ? 0.340 23.616 33.664 1.00 98.00 767 ASN A C 1
ATOM 5955 O O . ASN A 1 767 ? -0.326 22.998 34.493 1.00 98.00 767 ASN A O 1
ATOM 5959 N N . VAL A 1 768 ? 0.573 23.124 32.441 1.00 98.44 768 VAL A N 1
ATOM 5960 C CA . VAL A 1 768 ? 0.128 21.792 32.009 1.00 98.44 768 VAL A CA 1
ATOM 5961 C C . VAL A 1 768 ? 0.874 20.693 32.764 1.00 98.44 768 VAL A C 1
ATOM 5963 O O . VAL A 1 768 ? 0.240 19.734 33.197 1.00 98.44 768 VAL A O 1
ATOM 5966 N N . THR A 1 769 ? 2.184 20.834 32.976 1.00 98.00 769 THR A N 1
ATOM 5967 C CA . THR A 1 769 ? 2.995 19.826 33.676 1.00 98.00 769 THR A CA 1
ATOM 5968 C C . THR A 1 769 ? 2.802 19.805 35.193 1.00 98.00 769 THR A C 1
ATOM 5970 O O . THR A 1 769 ? 3.246 18.867 35.851 1.00 98.00 769 THR A O 1
ATOM 5973 N N . GLU A 1 770 ? 2.071 20.770 35.757 1.00 97.31 770 GLU A N 1
ATOM 5974 C CA . GLU A 1 770 ? 1.576 20.731 37.141 1.00 97.31 770 GLU A CA 1
ATOM 5975 C C . GLU A 1 770 ? 0.258 19.945 37.302 1.00 97.31 770 GLU A C 1
ATOM 5977 O O . GLU A 1 770 ? -0.122 19.583 38.424 1.00 97.31 770 GLU A O 1
ATOM 5982 N N . LEU A 1 771 ? -0.464 19.669 36.206 1.00 98.12 771 LEU A N 1
ATOM 5983 C CA . LEU A 1 771 ? -1.715 18.912 36.246 1.00 98.12 771 LEU A CA 1
ATOM 5984 C C . LEU A 1 771 ? -1.451 17.434 36.550 1.00 98.12 771 LEU A C 1
ATOM 5986 O O . LEU A 1 771 ? -0.534 16.816 36.016 1.00 98.12 771 LEU A O 1
ATOM 5990 N N . LYS A 1 772 ? -2.313 16.827 37.371 1.00 97.00 772 LYS A N 1
ATOM 5991 C CA . LYS A 1 772 ? -2.232 15.403 37.727 1.00 97.00 772 LYS A CA 1
ATOM 5992 C C . LYS A 1 772 ? -3.238 14.586 36.930 1.00 97.00 772 LYS A C 1
ATOM 5994 O O . LYS A 1 772 ? -4.434 14.873 36.974 1.00 97.00 772 LYS A O 1
ATOM 5999 N N . ALA A 1 773 ? -2.774 13.519 36.286 1.00 95.31 773 ALA A N 1
ATOM 6000 C CA . ALA A 1 773 ? -3.659 12.562 35.634 1.00 95.31 773 ALA A CA 1
ATOM 6001 C C . ALA A 1 773 ? -4.562 11.876 36.675 1.00 95.31 773 ALA A C 1
ATOM 6003 O O . ALA A 1 773 ? -4.082 11.352 37.690 1.00 95.31 773 ALA A O 1
ATOM 6004 N N . ALA A 1 774 ? -5.872 11.876 36.424 1.00 92.88 774 ALA A N 1
ATOM 6005 C CA . ALA A 1 774 ? -6.887 11.401 37.353 1.00 92.88 774 ALA A CA 1
ATOM 6006 C C . ALA A 1 774 ? -6.596 9.983 37.864 1.00 92.88 774 ALA A C 1
ATOM 6008 O O . ALA A 1 774 ? -6.212 9.090 37.113 1.00 92.88 774 ALA A O 1
ATOM 6009 N N . ASN A 1 775 ? -6.822 9.773 39.164 1.00 86.81 775 ASN A N 1
ATOM 6010 C CA . ASN A 1 775 ? -6.575 8.509 39.871 1.00 86.81 775 ASN A CA 1
ATOM 6011 C C . ASN A 1 775 ? -5.105 8.038 39.882 1.00 86.81 775 ASN A C 1
ATOM 6013 O O . ASN A 1 775 ? -4.838 6.880 40.204 1.00 86.81 775 ASN A O 1
ATOM 6017 N N . THR A 1 776 ? -4.146 8.923 39.593 1.00 88.06 776 THR A N 1
ATOM 6018 C CA . THR A 1 776 ? -2.707 8.634 39.677 1.00 88.06 776 THR A CA 1
ATOM 6019 C C . THR A 1 776 ? -1.949 9.770 40.375 1.00 88.06 776 THR A C 1
ATOM 6021 O O . THR A 1 776 ? -2.497 10.839 40.633 1.00 88.06 776 THR A O 1
ATOM 6024 N N . SER A 1 777 ? -0.671 9.550 40.699 1.00 88.06 777 SER A N 1
ATOM 6025 C CA . SER A 1 777 ? 0.248 10.615 41.137 1.00 88.06 777 SER A CA 1
ATOM 6026 C C . SER A 1 777 ? 1.087 11.194 39.990 1.00 88.06 777 SER A C 1
ATOM 6028 O O . SER A 1 777 ? 1.999 11.983 40.247 1.00 88.06 777 SER A O 1
ATOM 6030 N N . THR A 1 778 ? 0.827 10.760 38.754 1.00 92.00 778 THR A N 1
ATOM 6031 C CA . THR A 1 778 ? 1.600 11.103 37.559 1.00 92.00 778 THR A CA 1
ATOM 6032 C C . THR A 1 778 ? 1.229 12.499 37.074 1.00 92.00 778 THR A C 1
ATOM 6034 O O . THR A 1 778 ? 0.049 12.800 36.895 1.00 92.00 778 THR A O 1
ATOM 6037 N N . ASP A 1 779 ? 2.245 13.336 36.875 1.00 96.31 779 ASP A N 1
ATOM 6038 C CA . ASP A 1 779 ? 2.106 14.628 36.204 1.00 96.31 779 ASP A CA 1
ATOM 6039 C C . ASP A 1 779 ? 1.805 14.435 34.718 1.00 96.31 779 ASP A C 1
ATOM 6041 O O . ASP A 1 779 ? 2.344 13.527 34.073 1.00 96.31 779 ASP A O 1
ATOM 6045 N N . LEU A 1 780 ? 0.927 15.279 34.184 1.00 98.19 780 LEU A N 1
ATOM 6046 C CA . LEU A 1 780 ? 0.617 15.321 32.767 1.00 98.19 780 LEU A CA 1
ATOM 6047 C C . LEU A 1 780 ? 1.857 15.805 32.008 1.00 98.19 780 LEU A C 1
ATOM 6049 O O . LEU A 1 780 ? 2.426 16.846 32.308 1.00 98.19 780 LEU A O 1
ATOM 6053 N N . ARG A 1 781 ? 2.299 15.042 31.013 1.00 98.56 781 ARG A N 1
ATOM 6054 C CA . ARG A 1 781 ? 3.426 15.436 30.161 1.00 98.56 781 ARG A CA 1
ATOM 6055 C C . ARG A 1 781 ? 2.957 16.349 29.033 1.00 98.56 781 ARG A C 1
ATOM 6057 O O . ARG A 1 781 ? 1.814 16.236 28.597 1.00 98.56 781 ARG A O 1
ATOM 6064 N N . PHE A 1 782 ? 3.861 17.168 28.499 1.00 98.88 782 PHE A N 1
ATOM 6065 C CA . PHE A 1 782 ? 3.598 17.995 27.322 1.00 98.88 782 PHE A CA 1
ATOM 6066 C C . PHE A 1 782 ? 4.327 17.479 26.075 1.00 98.88 782 PHE A C 1
ATOM 6068 O O . PHE A 1 782 ? 5.489 17.054 26.135 1.00 98.88 782 PHE A O 1
ATOM 6075 N N . GLY A 1 783 ? 3.634 17.539 24.942 1.00 98.81 783 GLY A N 1
ATOM 6076 C CA . GLY A 1 783 ? 4.133 17.253 23.607 1.00 98.81 783 GLY A CA 1
ATOM 6077 C C . GLY A 1 783 ? 3.716 18.322 22.605 1.00 98.81 783 GLY A C 1
ATOM 6078 O O . GLY A 1 783 ? 2.733 19.031 22.817 1.00 98.81 783 GLY A O 1
ATOM 6079 N N . ILE A 1 784 ? 4.455 18.432 21.504 1.00 98.81 784 ILE A N 1
ATOM 6080 C CA . ILE A 1 784 ? 4.183 19.438 20.472 1.00 98.81 784 ILE A CA 1
ATOM 6081 C C . ILE A 1 784 ? 4.377 18.875 19.061 1.00 98.81 784 ILE A C 1
ATOM 6083 O O . ILE A 1 784 ? 5.197 17.979 18.842 1.00 98.81 784 ILE A O 1
ATOM 6087 N N . TRP A 1 785 ? 3.617 19.405 18.109 1.00 98.88 785 TRP A N 1
ATOM 6088 C CA . TRP A 1 785 ? 3.744 19.110 16.683 1.00 98.88 785 TRP A CA 1
ATOM 6089 C C . TRP A 1 785 ? 4.712 20.066 15.976 1.00 98.88 785 TRP A C 1
ATOM 6091 O O . TRP A 1 785 ? 4.771 21.255 16.302 1.00 98.88 785 TRP A O 1
ATOM 6101 N N . ILE A 1 786 ? 5.449 19.550 14.990 1.00 98.81 786 ILE A N 1
ATOM 6102 C CA . ILE A 1 786 ? 6.294 20.316 14.061 1.00 98.81 786 ILE A CA 1
ATOM 6103 C C . ILE A 1 786 ? 6.273 19.682 12.662 1.00 98.81 786 ILE A C 1
ATOM 6105 O O . ILE A 1 786 ? 6.144 18.467 12.540 1.00 98.81 786 ILE A O 1
ATOM 6109 N N . GLU A 1 787 ? 6.532 20.477 11.621 1.00 98.81 787 GLU A N 1
ATOM 6110 C CA . GLU A 1 787 ? 6.698 20.014 10.228 1.00 98.81 787 GLU A CA 1
ATOM 6111 C C . GLU A 1 787 ? 7.967 20.628 9.592 1.00 98.81 787 GLU A C 1
ATOM 6113 O O . GLU A 1 787 ? 7.908 21.492 8.717 1.00 98.81 787 GLU A O 1
ATOM 6118 N N . PRO A 1 788 ? 9.165 20.234 10.066 1.00 98.56 788 PRO A N 1
ATOM 6119 C CA . PRO A 1 788 ? 10.406 20.997 9.873 1.00 98.56 788 PRO A CA 1
ATOM 6120 C C . PRO A 1 788 ? 10.918 21.070 8.439 1.00 98.56 788 PRO A C 1
ATOM 6122 O O . PRO A 1 788 ? 11.756 21.905 8.117 1.00 98.56 788 PRO A O 1
ATOM 6125 N N . GLU A 1 789 ? 10.452 20.156 7.601 1.00 98.75 789 GLU A N 1
ATOM 6126 C CA . GLU A 1 789 ? 10.908 19.959 6.229 1.00 98.75 789 GLU A CA 1
ATOM 6127 C C . GLU A 1 789 ? 10.129 20.824 5.227 1.00 98.75 789 GLU A C 1
ATOM 6129 O O . GLU A 1 789 ? 10.331 20.702 4.022 1.00 98.75 789 GLU A O 1
ATOM 6134 N N . MET A 1 790 ? 9.234 21.694 5.700 1.00 98.81 790 MET A N 1
ATOM 6135 C CA . MET A 1 790 ? 8.308 22.448 4.859 1.00 98.81 790 MET A CA 1
ATOM 6136 C C . MET A 1 790 ? 8.416 23.947 5.066 1.00 98.81 790 MET A C 1
ATOM 6138 O O . MET A 1 790 ? 8.875 24.435 6.100 1.00 98.81 790 MET A O 1
ATOM 6142 N N . VAL A 1 791 ? 7.962 24.681 4.055 1.00 98.81 791 VAL A N 1
ATOM 6143 C CA . VAL A 1 791 ? 7.904 26.136 4.081 1.00 98.81 791 VAL A CA 1
ATOM 6144 C C . VAL A 1 791 ? 6.706 26.648 3.288 1.00 98.81 791 VAL A C 1
ATOM 6146 O O . VAL A 1 791 ? 6.475 26.217 2.156 1.00 98.81 791 VAL A O 1
ATOM 6149 N N . ASP A 1 792 ? 5.970 27.602 3.850 1.00 98.81 792 ASP A N 1
ATOM 6150 C CA . ASP A 1 792 ? 4.916 28.305 3.120 1.00 98.81 792 ASP A CA 1
ATOM 6151 C C . ASP A 1 792 ? 5.498 29.489 2.349 1.00 98.81 792 ASP A C 1
ATOM 6153 O O . ASP A 1 792 ? 6.356 30.203 2.880 1.00 98.81 792 ASP A O 1
ATOM 6157 N N . PRO A 1 793 ? 5.006 29.795 1.133 1.00 98.56 793 PRO A N 1
ATOM 6158 C CA . PRO A 1 793 ? 5.345 31.044 0.458 1.00 98.56 793 PRO A CA 1
ATOM 6159 C C . PRO A 1 793 ? 5.042 32.283 1.315 1.00 98.56 793 PRO A C 1
ATOM 6161 O O . PRO A 1 793 ? 5.771 33.273 1.253 1.00 98.56 793 PRO A O 1
ATOM 6164 N N . ASN A 1 794 ? 3.990 32.205 2.137 1.00 98.38 794 ASN A N 1
ATOM 6165 C CA . ASN A 1 794 ? 3.626 33.199 3.142 1.00 98.38 794 ASN A CA 1
ATOM 6166 C C . ASN A 1 794 ? 4.322 32.891 4.480 1.00 98.38 794 ASN A C 1
ATOM 6168 O O . ASN A 1 794 ? 3.679 32.564 5.476 1.00 98.38 794 ASN A O 1
ATOM 6172 N N . SER A 1 795 ? 5.648 32.987 4.501 1.00 98.75 795 SER A N 1
ATOM 6173 C CA . SER A 1 795 ? 6.463 32.862 5.713 1.00 98.75 795 SER A CA 1
ATOM 6174 C C . SER A 1 795 ? 7.649 33.816 5.652 1.00 98.75 795 SER A C 1
ATOM 6176 O O . SER A 1 795 ? 8.104 34.223 4.577 1.00 98.75 795 SER A O 1
ATOM 6178 N N . THR A 1 796 ? 8.174 34.192 6.813 1.00 98.62 796 THR A N 1
ATOM 6179 C CA . THR A 1 796 ? 9.399 34.989 6.898 1.00 98.62 796 THR A CA 1
ATOM 6180 C C . THR A 1 796 ? 10.564 34.214 6.292 1.00 98.62 796 THR A C 1
ATOM 6182 O O . THR A 1 796 ? 11.289 34.776 5.469 1.00 98.62 796 THR A O 1
ATOM 6185 N N . LEU A 1 797 ? 10.670 32.914 6.599 1.00 98.69 797 LEU A N 1
ATOM 6186 C CA . LEU A 1 797 ? 11.702 32.036 6.049 1.00 98.69 797 LEU A CA 1
ATOM 6187 C C . LEU A 1 797 ? 11.730 32.052 4.515 1.00 98.69 797 LEU A C 1
ATOM 6189 O O . LEU A 1 797 ? 12.790 32.252 3.930 1.00 98.69 797 LEU A O 1
ATOM 6193 N N . TYR A 1 798 ? 10.585 31.890 3.846 1.00 98.75 798 TYR A N 1
ATOM 6194 C CA . TYR A 1 798 ? 10.547 31.884 2.381 1.00 98.75 798 TYR A CA 1
ATOM 6195 C C . TYR A 1 798 ? 10.852 33.250 1.768 1.00 98.75 798 TYR A C 1
ATOM 6197 O O . TYR A 1 798 ? 11.462 33.332 0.704 1.00 98.75 798 TYR A O 1
ATOM 6205 N N . HIS A 1 799 ? 10.432 34.339 2.413 1.00 98.50 799 HIS A N 1
ATOM 6206 C CA . HIS A 1 799 ? 10.759 35.681 1.940 1.00 98.50 799 HIS A CA 1
ATOM 6207 C C . HIS A 1 799 ? 12.259 35.996 2.042 1.00 98.50 799 HIS A C 1
ATOM 6209 O O . HIS A 1 799 ? 12.772 36.740 1.204 1.00 98.50 799 HIS A O 1
ATOM 6215 N N . GLU A 1 800 ? 12.951 35.447 3.041 1.00 98.50 800 GLU A N 1
ATOM 6216 C CA . GLU A 1 800 ? 14.395 35.624 3.240 1.00 98.50 800 GLU A CA 1
ATOM 6217 C C . GLU A 1 800 ? 15.228 34.637 2.410 1.00 98.50 800 GLU A C 1
ATOM 6219 O O . GLU A 1 800 ? 16.239 35.026 1.822 1.00 98.50 800 GLU A O 1
ATOM 6224 N N . HIS A 1 801 ? 14.771 33.387 2.315 1.00 98.50 801 HIS A N 1
ATOM 6225 C CA . HIS A 1 801 ? 15.471 32.266 1.688 1.00 98.50 801 HIS A CA 1
ATOM 6226 C C . HIS A 1 801 ? 14.568 31.494 0.710 1.00 98.50 801 HIS A C 1
ATOM 6228 O O . HIS A 1 801 ? 14.324 30.295 0.882 1.00 98.50 801 HIS A O 1
ATOM 6234 N N . PRO A 1 802 ? 14.057 32.132 -0.361 1.00 98.12 802 PRO A N 1
ATOM 6235 C CA . PRO A 1 802 ? 13.197 31.442 -1.318 1.00 98.12 802 PRO A CA 1
ATOM 6236 C C . PRO A 1 802 ? 13.946 30.322 -2.053 1.00 98.12 802 PRO A C 1
ATOM 6238 O O . PRO A 1 802 ? 13.327 29.393 -2.561 1.00 98.12 802 PRO A O 1
ATOM 6241 N N . ASP A 1 803 ? 15.267 30.392 -2.168 1.00 97.75 803 ASP A N 1
ATOM 6242 C CA . ASP A 1 803 ? 16.117 29.378 -2.792 1.00 97.75 803 ASP A CA 1
ATOM 6243 C C . ASP A 1 803 ? 16.225 28.076 -1.985 1.00 97.75 803 ASP A C 1
ATOM 6245 O O . ASP A 1 803 ? 16.551 27.044 -2.572 1.00 97.75 803 ASP A O 1
ATOM 6249 N N . TRP A 1 804 ? 15.882 28.091 -0.691 1.00 98.62 804 TRP A N 1
ATOM 6250 C CA . TRP A 1 804 ? 15.889 26.893 0.151 1.00 98.62 804 TRP A CA 1
ATOM 6251 C C . TRP A 1 804 ? 14.750 25.922 -0.155 1.00 98.62 804 TRP A C 1
ATOM 6253 O O . TRP A 1 804 ? 14.868 24.747 0.170 1.00 98.62 804 TRP A O 1
ATOM 6263 N N . ALA A 1 805 ? 13.662 26.356 -0.795 1.00 98.56 805 ALA A N 1
ATOM 6264 C CA . ALA A 1 805 ? 12.619 25.439 -1.253 1.00 98.56 805 ALA A CA 1
ATOM 6265 C C . ALA A 1 805 ? 13.118 24.585 -2.435 1.00 98.56 805 ALA A C 1
ATOM 6267 O O . ALA A 1 805 ? 13.773 25.101 -3.343 1.00 98.56 805 ALA A O 1
ATOM 6268 N N . LEU A 1 806 ? 12.763 23.298 -2.479 1.00 98.44 806 LEU A N 1
ATOM 6269 C CA . LEU A 1 806 ? 12.961 22.453 -3.656 1.00 98.44 806 LEU A CA 1
ATOM 6270 C C . LEU A 1 806 ? 12.256 23.073 -4.869 1.00 98.44 806 LEU A C 1
ATOM 6272 O O . LEU A 1 806 ? 11.089 23.459 -4.814 1.00 98.44 806 LEU A O 1
ATOM 6276 N N . HIS A 1 807 ? 13.006 23.218 -5.959 1.00 98.25 807 HIS A N 1
ATOM 6277 C CA . HIS A 1 807 ? 12.528 23.770 -7.219 1.00 98.25 807 HIS A CA 1
ATOM 6278 C C . HIS A 1 807 ? 13.458 23.367 -8.369 1.00 98.25 807 HIS A C 1
ATOM 6280 O O . HIS A 1 807 ? 14.603 22.965 -8.156 1.00 98.25 807 HIS A O 1
ATOM 6286 N N . ALA A 1 808 ? 12.989 23.536 -9.605 1.00 97.94 808 ALA A N 1
ATOM 6287 C CA . ALA A 1 808 ? 13.784 23.316 -10.808 1.00 97.94 808 ALA A CA 1
ATOM 6288 C C . ALA A 1 808 ? 13.936 24.630 -11.586 1.00 97.94 808 ALA A C 1
ATOM 6290 O O . ALA A 1 808 ? 13.050 25.019 -12.339 1.00 97.94 808 ALA A O 1
ATOM 6291 N N . GLY A 1 809 ? 15.058 25.337 -11.422 1.00 95.94 809 GLY A N 1
ATOM 6292 C CA . GLY A 1 809 ? 15.352 26.559 -12.185 1.00 95.94 809 GLY A CA 1
ATOM 6293 C C . GLY A 1 809 ? 14.181 27.568 -12.206 1.00 95.94 809 GLY A C 1
ATOM 6294 O O . GLY A 1 809 ? 13.664 27.903 -11.144 1.00 95.94 809 GLY A O 1
ATOM 6295 N N . PRO A 1 810 ? 13.746 28.066 -13.383 1.00 96.31 810 PRO A N 1
ATOM 6296 C CA . PRO A 1 810 ? 12.661 29.044 -13.488 1.00 96.31 810 PRO A CA 1
ATOM 6297 C C . PRO A 1 810 ? 11.251 28.426 -13.533 1.00 96.31 810 PRO A C 1
ATOM 6299 O O . PRO A 1 810 ? 10.291 29.153 -13.795 1.00 96.31 810 PRO A O 1
ATOM 6302 N N . TYR A 1 811 ? 11.103 27.107 -13.367 1.00 98.19 811 TYR A N 1
ATOM 6303 C CA . TYR A 1 811 ? 9.783 26.478 -13.397 1.00 98.19 811 TYR A CA 1
ATOM 6304 C C . TYR A 1 811 ? 8.927 26.936 -12.201 1.00 98.19 811 TYR A C 1
ATOM 6306 O O . TYR A 1 811 ? 9.472 27.243 -11.134 1.00 98.19 811 TYR A O 1
ATOM 6314 N N . PRO A 1 812 ? 7.590 26.989 -12.354 1.00 97.81 812 PRO A N 1
ATOM 6315 C CA . PRO A 1 812 ? 6.690 27.214 -11.229 1.00 97.81 812 PRO A CA 1
ATOM 6316 C C . PRO A 1 812 ? 6.940 26.204 -10.104 1.00 97.81 812 PRO A C 1
ATOM 6318 O O . PRO A 1 812 ? 7.220 25.039 -10.370 1.00 97.81 812 PRO A O 1
ATOM 6321 N N . ARG A 1 813 ? 6.825 26.658 -8.855 1.00 98.31 813 ARG A N 1
ATOM 6322 C CA . ARG A 1 813 ? 6.957 25.817 -7.660 1.00 98.31 813 ARG A CA 1
ATOM 6323 C C . ARG A 1 813 ? 5.568 25.353 -7.251 1.00 98.31 813 ARG A C 1
ATOM 6325 O O . ARG A 1 813 ? 4.787 26.152 -6.733 1.00 98.31 813 ARG A O 1
ATOM 6332 N N . THR A 1 814 ? 5.224 24.112 -7.572 1.00 98.44 814 THR A N 1
ATOM 6333 C CA . THR A 1 814 ? 3.853 23.620 -7.414 1.00 98.44 814 THR A CA 1
ATOM 6334 C C . THR A 1 814 ? 3.516 23.439 -5.940 1.00 98.44 814 THR A C 1
ATOM 6336 O O . THR A 1 814 ? 4.213 22.718 -5.227 1.00 98.44 814 THR A O 1
ATOM 6339 N N . LEU A 1 815 ? 2.416 24.043 -5.493 1.00 98.00 815 LEU A N 1
ATOM 6340 C CA . LEU A 1 815 ? 1.918 23.926 -4.123 1.00 98.00 815 LEU A CA 1
ATOM 6341 C C . LEU A 1 815 ? 1.050 22.675 -3.942 1.00 98.00 815 LEU A C 1
ATOM 6343 O O . LEU A 1 815 ? 0.396 22.194 -4.867 1.00 98.00 815 LEU A O 1
ATOM 6347 N N . THR A 1 816 ? 1.035 22.146 -2.728 1.00 97.50 816 THR A N 1
ATOM 6348 C CA . THR A 1 816 ? 0.110 21.106 -2.259 1.00 97.50 816 THR A CA 1
ATOM 6349 C C . THR A 1 816 ? -0.098 21.386 -0.791 1.00 97.50 816 THR A C 1
ATOM 6351 O O . THR A 1 816 ? 0.903 21.534 -0.101 1.00 97.50 816 THR A O 1
ATOM 6354 N N . ARG A 1 817 ? -1.357 21.547 -0.358 1.00 96.44 817 ARG A N 1
ATOM 6355 C CA . ARG A 1 817 ? -1.685 22.152 0.944 1.00 96.44 817 ARG A CA 1
ATOM 6356 C C . ARG A 1 817 ? -0.975 23.506 1.144 1.00 96.44 817 ARG A C 1
ATOM 6358 O O . ARG A 1 817 ? -0.398 23.769 2.181 1.00 96.44 817 ARG A O 1
ATOM 6365 N N . ASN A 1 818 ? -0.897 24.297 0.066 1.00 97.75 818 ASN A N 1
ATOM 6366 C CA . ASN A 1 818 ? -0.315 25.652 0.009 1.00 97.75 818 ASN A CA 1
ATOM 6367 C C . ASN A 1 818 ? 1.170 25.813 0.408 1.00 97.75 818 ASN A C 1
ATOM 6369 O O . ASN A 1 818 ? 1.730 26.896 0.254 1.00 97.75 818 ASN A O 1
ATOM 6373 N N . GLN A 1 819 ? 1.844 24.712 0.734 1.00 98.44 819 GLN A N 1
ATOM 6374 C CA . GLN A 1 819 ? 3.238 24.651 1.171 1.00 98.44 819 GLN A CA 1
ATOM 6375 C C . GLN A 1 819 ? 4.195 24.129 0.086 1.00 98.44 819 GLN A C 1
ATOM 6377 O O . GLN A 1 819 ? 3.789 23.505 -0.903 1.00 98.44 819 GLN A O 1
ATOM 6382 N N . LEU A 1 820 ? 5.495 24.343 0.295 1.00 98.81 820 LEU A N 1
ATOM 6383 C CA . LEU A 1 820 ? 6.628 23.797 -0.461 1.00 98.81 820 LEU A CA 1
ATOM 6384 C C . LEU A 1 820 ? 7.522 22.945 0.450 1.00 98.81 820 LEU A C 1
ATOM 6386 O O . LEU A 1 820 ? 7.485 23.074 1.669 1.00 98.81 820 LEU A O 1
ATOM 6390 N N . VAL A 1 821 ? 8.357 22.100 -0.157 1.00 98.88 821 VAL A N 1
ATOM 6391 C CA . VAL A 1 821 ? 9.341 21.272 0.558 1.00 98.88 821 VAL A CA 1
ATOM 6392 C C . VAL A 1 821 ? 10.671 22.024 0.644 1.00 98.88 821 VAL A C 1
ATOM 6394 O O . VAL A 1 821 ? 11.148 22.529 -0.372 1.00 98.88 821 VAL A O 1
ATOM 6397 N N . LEU A 1 822 ? 11.291 22.093 1.819 1.00 98.88 822 LEU A N 1
ATOM 6398 C CA . LEU A 1 822 ? 12.651 22.601 2.001 1.00 98.88 822 LEU A CA 1
ATOM 6399 C C . LEU A 1 822 ? 13.682 21.592 1.481 1.00 98.88 822 LEU A C 1
ATOM 6401 O O . LEU A 1 822 ? 13.575 20.387 1.684 1.00 98.88 822 LEU A O 1
ATOM 6405 N N . ASN A 1 823 ? 14.730 22.080 0.827 1.00 98.56 823 ASN A N 1
ATOM 6406 C CA . ASN A 1 823 ? 15.808 21.258 0.303 1.00 98.56 823 ASN A CA 1
ATOM 6407 C C . ASN A 1 823 ? 16.793 20.871 1.415 1.00 98.56 823 ASN A C 1
ATOM 6409 O O . ASN A 1 823 ? 17.860 21.469 1.553 1.00 98.56 823 ASN A O 1
ATOM 6413 N N . VAL A 1 824 ? 16.464 19.837 2.189 1.00 98.38 824 VAL A N 1
ATOM 6414 C CA . VAL A 1 824 ? 17.346 19.320 3.252 1.00 98.38 824 VAL A CA 1
ATOM 6415 C C . VAL A 1 824 ? 18.612 18.630 2.736 1.00 98.38 824 VAL A C 1
ATOM 6417 O O . VAL A 1 824 ? 19.437 18.228 3.546 1.00 98.38 824 VAL A O 1
ATOM 6420 N N . ALA A 1 825 ? 18.857 18.554 1.423 1.00 97.56 825 ALA A N 1
ATOM 6421 C CA . ALA A 1 825 ? 20.196 18.235 0.917 1.00 97.56 825 ALA A CA 1
ATOM 6422 C C . ALA A 1 825 ? 21.221 19.348 1.233 1.00 97.56 825 ALA A C 1
ATOM 6424 O O . ALA A 1 825 ? 22.426 19.097 1.231 1.00 97.56 825 ALA A O 1
ATOM 6425 N N . LEU A 1 826 ? 20.754 20.572 1.505 1.00 98.38 826 LEU A N 1
ATOM 6426 C CA . LEU A 1 826 ? 21.590 21.724 1.834 1.00 98.38 826 LEU A CA 1
ATOM 6427 C C . LEU A 1 826 ? 21.940 21.745 3.335 1.00 98.38 826 LEU A C 1
ATOM 6429 O O . LEU A 1 826 ? 21.022 21.749 4.162 1.00 98.38 826 LEU A O 1
ATOM 6433 N N . PRO A 1 827 ? 23.230 21.814 3.718 1.00 98.50 827 PRO A N 1
ATOM 6434 C CA . PRO A 1 827 ? 23.638 21.891 5.122 1.00 98.50 827 PRO A CA 1
ATOM 6435 C C . PRO A 1 827 ? 23.020 23.069 5.883 1.00 98.50 827 PRO A C 1
ATOM 6437 O O . PRO A 1 827 ? 22.638 22.917 7.036 1.00 98.50 827 PRO A O 1
ATOM 6440 N N . GLU A 1 828 ? 22.848 24.227 5.246 1.00 98.56 828 GLU A N 1
ATOM 6441 C CA . GLU A 1 828 ? 22.228 25.403 5.862 1.00 98.56 828 GLU A CA 1
ATOM 6442 C C . GLU A 1 828 ? 20.758 25.176 6.254 1.00 98.56 828 GLU A C 1
ATOM 6444 O O . GLU A 1 828 ? 20.316 25.655 7.300 1.00 98.56 828 GLU A O 1
ATOM 6449 N N . VAL A 1 829 ? 20.019 24.384 5.468 1.00 98.88 829 VAL A N 1
ATOM 6450 C CA . VAL A 1 829 ? 18.638 23.987 5.779 1.00 98.88 829 VAL A CA 1
ATOM 6451 C C . VAL A 1 829 ? 18.631 22.956 6.912 1.00 98.88 829 VAL A C 1
ATOM 6453 O O . VAL A 1 829 ? 17.817 23.056 7.830 1.00 98.88 829 VAL A O 1
ATOM 6456 N N . GLN A 1 830 ? 19.562 21.995 6.895 1.00 98.88 830 GLN A N 1
ATOM 6457 C CA . GLN A 1 830 ? 19.728 21.022 7.984 1.00 98.88 830 GLN A CA 1
ATOM 6458 C C . GLN A 1 830 ? 20.031 21.731 9.314 1.00 98.88 830 GLN A C 1
ATOM 6460 O O . GLN A 1 830 ? 19.370 21.469 10.320 1.00 98.88 830 GLN A O 1
ATOM 6465 N N . ASP A 1 831 ? 20.980 22.670 9.311 1.00 98.88 831 ASP A N 1
ATOM 6466 C CA . ASP A 1 831 ? 21.362 23.467 10.477 1.00 98.88 831 ASP A CA 1
ATOM 6467 C C . ASP A 1 831 ? 20.199 24.320 10.980 1.00 98.88 831 ASP A C 1
ATOM 6469 O O . ASP A 1 831 ? 19.966 24.389 12.189 1.00 98.88 831 ASP A O 1
ATOM 6473 N N . PHE A 1 832 ? 19.439 24.950 10.080 1.00 98.81 832 PHE A N 1
ATOM 6474 C CA . PHE A 1 832 ? 18.220 25.672 10.439 1.00 98.81 832 PHE A CA 1
ATOM 6475 C C . PHE A 1 832 ? 17.251 24.769 11.216 1.00 98.81 832 PHE A C 1
ATOM 6477 O O . PHE A 1 832 ? 16.847 25.128 12.328 1.00 98.81 832 PHE A O 1
ATOM 6484 N N . ILE A 1 833 ? 16.955 23.575 10.684 1.00 98.88 833 ILE A N 1
ATOM 6485 C CA . ILE A 1 833 ? 16.054 22.606 11.320 1.00 98.88 833 ILE A CA 1
ATOM 6486 C C . ILE A 1 833 ? 16.581 22.173 12.688 1.00 98.88 833 ILE A C 1
ATOM 6488 O O . ILE A 1 833 ? 15.886 22.283 13.702 1.00 98.88 833 ILE A O 1
ATOM 6492 N N . ILE A 1 834 ? 17.837 21.726 12.741 1.00 98.94 834 ILE A N 1
ATOM 6493 C CA . ILE A 1 834 ? 18.478 21.265 13.976 1.00 98.94 834 ILE A CA 1
ATOM 6494 C C . ILE A 1 834 ? 18.433 22.362 15.042 1.00 98.94 834 ILE A C 1
ATOM 6496 O O . ILE A 1 834 ? 18.153 22.078 16.213 1.00 98.94 834 ILE A O 1
ATOM 6500 N N . ASN A 1 835 ? 18.703 23.611 14.660 1.00 98.81 835 ASN A N 1
ATOM 6501 C CA . ASN A 1 835 ? 18.749 24.736 15.581 1.00 98.81 835 ASN A CA 1
ATOM 6502 C C . ASN A 1 835 ? 17.368 25.096 16.126 1.00 98.81 835 ASN A C 1
ATOM 6504 O O . ASN A 1 835 ? 17.237 25.223 17.345 1.00 98.81 835 ASN A O 1
ATOM 6508 N N . PHE A 1 836 ? 16.340 25.237 15.283 1.00 98.50 836 PHE A N 1
ATOM 6509 C CA . PHE A 1 836 ? 15.027 25.638 15.791 1.00 98.50 836 PHE A CA 1
ATOM 6510 C C . PHE A 1 836 ? 14.412 24.544 16.672 1.00 98.50 836 PHE A C 1
ATOM 6512 O O . PHE A 1 836 ? 13.923 24.864 17.754 1.00 98.50 836 PHE A O 1
ATOM 6519 N N . VAL A 1 837 ? 14.514 23.263 16.286 1.00 98.81 837 VAL A N 1
ATOM 6520 C CA . VAL A 1 837 ? 13.985 22.154 17.100 1.00 98.81 837 VAL A CA 1
ATOM 6521 C C . VAL A 1 837 ? 14.732 22.073 18.429 1.00 98.81 837 VAL A C 1
ATOM 6523 O O . VAL A 1 837 ? 14.123 21.928 19.487 1.00 98.81 837 VAL A O 1
ATOM 6526 N N . SER A 1 838 ? 16.058 22.252 18.407 1.00 98.81 838 SER A N 1
ATOM 6527 C CA . SER A 1 838 ? 16.854 22.276 19.638 1.00 98.81 838 SER A CA 1
ATOM 6528 C C . SER A 1 838 ? 16.511 23.448 20.550 1.00 98.81 838 SER A C 1
ATOM 6530 O O . SER A 1 838 ? 16.582 23.301 21.766 1.00 98.81 838 SER A O 1
ATOM 6532 N N . ASN A 1 839 ? 16.196 24.615 19.990 1.00 98.50 839 ASN A N 1
ATOM 6533 C CA . ASN A 1 839 ? 15.797 25.782 20.771 1.00 98.50 839 ASN A CA 1
ATOM 6534 C C . ASN A 1 839 ? 14.395 25.595 21.357 1.00 98.50 839 ASN A C 1
ATOM 6536 O O . ASN A 1 839 ? 14.200 25.905 22.528 1.00 98.50 839 ASN A O 1
ATOM 6540 N N . LEU A 1 840 ? 13.461 25.027 20.586 1.00 98.50 840 LEU A N 1
ATOM 6541 C CA . LEU A 1 840 ? 12.113 24.692 21.041 1.00 98.50 840 LEU A CA 1
ATOM 6542 C C . LEU A 1 840 ? 12.157 23.730 22.235 1.00 98.50 840 LEU A C 1
ATOM 6544 O O . LEU A 1 840 ? 11.649 24.065 23.302 1.00 98.50 840 LEU A O 1
ATOM 6548 N N . LEU A 1 841 ? 12.857 22.600 22.103 1.00 98.50 841 LEU A N 1
ATOM 6549 C CA . LEU A 1 841 ? 12.992 21.597 23.169 1.00 98.50 841 LEU A CA 1
ATOM 6550 C C . LEU A 1 841 ? 13.739 22.103 24.415 1.00 98.50 841 LEU A C 1
ATOM 6552 O O . LEU A 1 841 ? 13.592 21.535 25.488 1.00 98.50 841 LEU A O 1
ATOM 6556 N N . LYS A 1 842 ? 14.553 23.159 24.295 1.00 97.94 842 LYS A N 1
ATOM 6557 C CA . LYS A 1 842 ? 15.211 23.810 25.445 1.00 97.94 842 LYS A CA 1
ATOM 6558 C C . LYS A 1 842 ? 14.365 24.908 26.084 1.00 97.94 842 LYS A C 1
ATOM 6560 O O . LYS A 1 842 ? 14.722 25.380 27.159 1.00 97.94 842 LYS A O 1
ATOM 6565 N N . SER A 1 843 ? 13.324 25.372 25.396 1.00 97.56 843 SER A N 1
ATOM 6566 C CA . SER A 1 843 ? 12.538 26.530 25.822 1.00 97.56 843 SER A CA 1
ATOM 6567 C C . SER A 1 843 ? 11.450 26.197 26.838 1.00 97.56 843 SER A C 1
ATOM 6569 O O . SER A 1 843 ? 11.001 27.112 27.517 1.00 97.56 843 SER A O 1
ATOM 6571 N N . ALA A 1 844 ? 11.042 24.929 26.930 1.00 97.62 844 ALA A N 1
ATOM 6572 C CA . ALA A 1 844 ? 10.002 24.435 27.828 1.00 97.62 844 ALA A CA 1
ATOM 6573 C C . ALA A 1 844 ? 10.172 22.917 28.060 1.00 97.62 844 ALA A C 1
ATOM 6575 O O . ALA A 1 844 ? 10.914 22.263 27.323 1.00 97.62 844 ALA A O 1
ATOM 6576 N N . ASP A 1 845 ? 9.473 22.347 29.048 1.00 98.06 845 ASP A N 1
ATOM 6577 C CA . ASP A 1 845 ? 9.519 20.909 29.384 1.00 98.06 845 ASP A CA 1
ATOM 6578 C C . ASP A 1 845 ? 8.721 20.034 28.393 1.00 98.06 845 ASP A C 1
ATOM 6580 O O . ASP A 1 845 ? 7.647 19.501 28.681 1.00 98.06 845 ASP A O 1
ATOM 6584 N N . ILE A 1 846 ? 9.236 19.928 27.168 1.00 98.69 846 ILE A N 1
ATOM 6585 C CA . ILE A 1 846 ? 8.633 19.167 26.072 1.00 98.69 846 ILE A CA 1
ATOM 6586 C C . ILE A 1 846 ? 9.248 17.768 26.042 1.00 98.69 846 ILE A C 1
ATOM 6588 O O . ILE A 1 846 ? 10.439 17.596 25.787 1.00 98.69 846 ILE A O 1
ATOM 6592 N N . THR A 1 847 ? 8.418 16.743 26.238 1.00 98.62 847 THR A N 1
ATOM 6593 C CA . THR A 1 847 ? 8.877 15.343 26.329 1.00 98.62 847 THR A CA 1
ATOM 6594 C C . THR A 1 847 ? 8.374 14.462 25.184 1.00 98.62 847 THR A C 1
ATOM 6596 O O . THR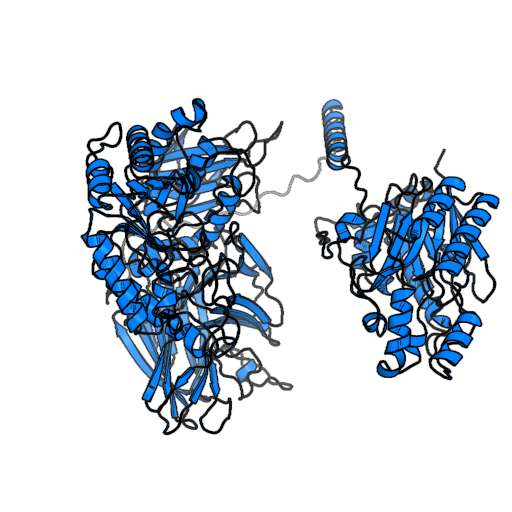 A 1 847 ? 8.585 13.246 25.198 1.00 98.62 847 THR A O 1
ATOM 6599 N N . TYR A 1 848 ? 7.692 15.060 24.206 1.00 98.88 848 TYR A N 1
ATOM 6600 C CA . TYR A 1 848 ? 7.142 14.388 23.036 1.00 98.88 848 TYR A CA 1
ATOM 6601 C C . TYR A 1 848 ? 7.141 15.314 21.817 1.00 98.88 848 TYR A C 1
ATOM 6603 O O . TYR A 1 848 ? 6.786 16.488 21.934 1.00 98.88 848 TYR A O 1
ATOM 6611 N N . ILE A 1 849 ? 7.494 14.772 20.652 1.00 98.88 849 ILE A N 1
ATOM 6612 C CA . ILE A 1 849 ? 7.407 15.466 19.363 1.00 98.88 849 ILE A CA 1
ATOM 6613 C C . ILE A 1 849 ? 6.613 14.613 18.380 1.00 98.88 849 ILE A C 1
ATOM 6615 O O . ILE A 1 849 ? 6.991 13.467 18.143 1.00 98.88 849 ILE A O 1
ATOM 6619 N N . LYS A 1 850 ? 5.582 15.195 17.757 1.00 98.94 850 LYS A N 1
ATOM 6620 C CA . LYS A 1 850 ? 4.984 14.678 16.517 1.00 98.94 850 LYS A CA 1
ATOM 6621 C C . LYS A 1 850 ? 5.652 15.393 15.341 1.00 98.94 850 LYS A C 1
ATOM 6623 O O . LYS A 1 850 ? 5.450 16.589 15.155 1.00 98.94 850 LYS A O 1
ATOM 6628 N N . TRP A 1 851 ? 6.512 14.681 14.615 1.00 98.88 851 TRP A N 1
ATOM 6629 C CA . TRP A 1 851 ? 7.246 15.195 13.456 1.00 98.88 851 TRP A CA 1
ATOM 6630 C C . TRP A 1 851 ? 6.492 14.850 12.179 1.00 98.88 851 TRP A C 1
ATOM 6632 O O . TRP A 1 851 ? 6.531 13.702 11.741 1.00 98.88 851 TRP A O 1
ATOM 6642 N N . ASP A 1 852 ? 5.840 15.830 11.570 1.00 98.75 852 ASP A N 1
ATOM 6643 C CA . ASP A 1 852 ? 4.961 15.638 10.419 1.00 98.75 852 ASP A CA 1
ATOM 6644 C C . ASP A 1 852 ? 5.590 16.051 9.079 1.00 98.75 852 ASP A C 1
ATOM 6646 O O . ASP A 1 852 ? 6.692 16.608 9.038 1.00 98.75 852 ASP A O 1
ATOM 6650 N N . HIS A 1 853 ? 4.906 15.706 7.981 1.00 98.44 853 HIS A N 1
ATOM 6651 C CA . HIS A 1 853 ? 5.283 15.987 6.595 1.00 98.44 853 HIS A CA 1
ATOM 6652 C C . HIS A 1 853 ? 4.113 15.764 5.613 1.00 98.44 853 HIS A C 1
ATOM 6654 O O . HIS A 1 853 ? 3.831 14.638 5.200 1.00 98.44 853 HIS A O 1
ATOM 6660 N N . ASN A 1 854 ? 3.473 16.839 5.158 1.00 98.56 854 ASN A N 1
ATOM 6661 C CA . ASN A 1 854 ? 2.131 16.815 4.573 1.00 98.56 854 ASN A CA 1
ATOM 6662 C C . ASN A 1 854 ? 2.044 16.915 3.038 1.00 98.56 854 ASN A C 1
ATOM 6664 O O . ASN A 1 854 ? 0.987 17.220 2.485 1.00 98.56 854 ASN A O 1
ATOM 6668 N N . ARG A 1 855 ? 3.135 16.648 2.306 1.00 98.50 855 ARG A N 1
ATOM 6669 C CA . ARG A 1 855 ? 3.104 16.553 0.830 1.00 98.50 855 ARG A CA 1
ATOM 6670 C C . ARG A 1 855 ? 4.220 15.686 0.252 1.00 98.50 855 ARG A C 1
ATOM 6672 O O . ARG A 1 855 ? 5.158 15.346 0.952 1.00 98.50 855 ARG A O 1
ATOM 6679 N N . GLY A 1 856 ? 4.148 15.352 -1.038 1.00 98.12 856 GLY A N 1
ATOM 6680 C CA . GLY A 1 856 ? 5.271 14.771 -1.790 1.00 98.12 856 GLY A CA 1
ATOM 6681 C C . GLY A 1 856 ? 6.182 15.833 -2.425 1.00 98.12 856 GLY A C 1
ATOM 6682 O O . GLY A 1 856 ? 5.798 17.000 -2.570 1.00 98.12 856 GLY A O 1
ATOM 6683 N N . VAL A 1 857 ? 7.377 15.417 -2.849 1.00 97.69 857 VAL A N 1
ATOM 6684 C CA . VAL A 1 857 ? 8.294 16.212 -3.679 1.00 97.69 857 VAL A CA 1
ATOM 6685 C C . VAL A 1 857 ? 7.814 16.220 -5.130 1.00 97.69 857 VAL A C 1
ATOM 6687 O O . VAL A 1 857 ? 7.436 15.181 -5.670 1.00 97.69 857 VAL A O 1
ATOM 6690 N N . HIS A 1 858 ? 7.831 17.395 -5.767 1.00 97.62 858 HIS A N 1
ATOM 6691 C CA . HIS A 1 858 ? 7.462 17.568 -7.176 1.00 97.62 858 HIS A CA 1
ATOM 6692 C C . HIS A 1 858 ? 8.687 17.957 -8.008 1.00 97.62 858 HIS A C 1
ATOM 6694 O O . HIS A 1 858 ? 9.292 17.120 -8.676 1.00 97.62 858 HIS A O 1
ATOM 6700 N N . GLU A 1 859 ? 9.073 19.233 -7.970 1.00 97.62 859 GLU A N 1
ATOM 6701 C CA . GLU A 1 859 ? 10.212 19.731 -8.724 1.00 97.62 859 GLU A CA 1
ATOM 6702 C C . GLU A 1 859 ? 11.522 19.396 -8.007 1.00 97.62 859 GLU A C 1
ATOM 6704 O O . GLU A 1 859 ? 11.809 19.904 -6.924 1.00 97.62 859 GLU A O 1
ATOM 6709 N N . LEU A 1 860 ? 12.354 18.577 -8.647 1.00 95.44 860 LEU A N 1
ATOM 6710 C CA . LEU A 1 860 ? 13.716 18.308 -8.199 1.00 95.44 860 LEU A CA 1
ATOM 6711 C C . LEU A 1 860 ? 14.720 19.139 -9.014 1.00 95.44 860 LEU A C 1
ATOM 6713 O O . LEU A 1 860 ? 14.617 19.181 -10.244 1.00 95.44 860 LEU A O 1
ATOM 6717 N N . PRO A 1 861 ? 15.744 19.741 -8.380 1.00 95.19 861 PRO A N 1
ATOM 6718 C CA . PRO A 1 861 ? 16.801 20.447 -9.108 1.00 95.19 861 PRO A CA 1
ATOM 6719 C C . PRO A 1 861 ? 17.657 19.490 -9.955 1.00 95.19 861 PRO A C 1
ATOM 6721 O O . PRO A 1 861 ? 18.234 19.888 -10.966 1.00 95.19 861 PRO A O 1
ATOM 6724 N N . SER A 1 862 ? 17.739 18.219 -9.551 1.00 93.75 862 SER A N 1
ATOM 6725 C CA . SER A 1 862 ? 18.312 17.111 -10.319 1.00 93.75 862 SER A CA 1
ATOM 6726 C C . SER A 1 862 ? 17.824 15.771 -9.745 1.00 93.75 862 SER A C 1
ATOM 6728 O O . SER A 1 862 ? 17.444 15.744 -8.576 1.00 93.75 862 SER A O 1
ATOM 6730 N N . PRO A 1 863 ? 17.888 14.645 -10.483 1.00 90.88 863 PRO A N 1
ATOM 6731 C CA . PRO A 1 863 ? 17.534 13.331 -9.926 1.00 90.88 863 PRO A CA 1
ATOM 6732 C C . PRO A 1 863 ? 18.358 12.955 -8.683 1.00 90.88 863 PRO A C 1
ATOM 6734 O O . PRO A 1 863 ? 17.845 12.370 -7.741 1.00 90.88 863 PRO A O 1
ATOM 6737 N N . ARG A 1 864 ? 19.632 13.373 -8.626 1.00 91.38 864 ARG A N 1
ATOM 6738 C CA . ARG A 1 864 ? 20.522 13.147 -7.475 1.00 91.38 864 ARG A CA 1
ATOM 6739 C C . ARG A 1 864 ? 19.969 13.727 -6.163 1.00 91.38 864 ARG A C 1
ATOM 6741 O O . ARG A 1 864 ? 20.228 13.162 -5.102 1.00 91.38 864 ARG A O 1
ATOM 6748 N N . ALA A 1 865 ? 19.192 14.809 -6.244 1.00 95.06 865 ALA A N 1
ATOM 6749 C CA . ALA A 1 865 ? 18.641 15.479 -5.073 1.00 95.06 865 ALA A CA 1
ATOM 6750 C C . ALA A 1 865 ? 17.637 14.611 -4.292 1.00 95.06 865 ALA A C 1
ATOM 6752 O O . ALA A 1 865 ? 17.493 14.831 -3.097 1.00 95.06 865 ALA A O 1
ATOM 6753 N N . ASP A 1 866 ? 17.003 13.608 -4.917 1.00 95.44 866 ASP A N 1
ATOM 6754 C CA . ASP A 1 866 ? 16.093 12.670 -4.235 1.00 95.44 866 ASP A CA 1
ATOM 6755 C C . ASP A 1 866 ? 16.818 11.898 -3.116 1.00 95.44 866 ASP A C 1
ATOM 6757 O O . ASP A 1 866 ? 16.391 11.888 -1.961 1.00 95.44 866 ASP A O 1
ATOM 6761 N N . HIS A 1 867 ? 17.993 11.336 -3.420 1.00 98.25 867 HIS A N 1
ATOM 6762 C CA . HIS A 1 867 ? 18.777 10.611 -2.422 1.00 98.25 867 HIS A CA 1
ATOM 6763 C C . HIS A 1 867 ? 19.579 11.543 -1.497 1.00 98.25 867 HIS A C 1
ATOM 6765 O O . HIS A 1 867 ? 19.684 11.263 -0.304 1.00 98.25 867 HIS A O 1
ATOM 6771 N N . GLU A 1 868 ? 20.103 12.673 -1.993 1.00 98.31 868 GLU A N 1
ATOM 6772 C CA . GLU A 1 868 ? 20.794 13.651 -1.130 1.00 98.31 868 GLU A CA 1
ATOM 6773 C C . GLU A 1 868 ? 19.867 14.243 -0.063 1.00 98.31 868 GLU A C 1
ATOM 6775 O O . GLU A 1 868 ? 20.297 14.426 1.077 1.00 98.31 868 GLU A O 1
ATOM 6780 N N . TYR A 1 869 ? 18.592 14.467 -0.401 1.00 98.75 869 TYR A N 1
ATOM 6781 C CA . TYR A 1 869 ? 17.563 14.853 0.562 1.00 98.75 869 TYR A CA 1
ATOM 6782 C C . TYR A 1 869 ? 17.497 13.851 1.718 1.00 98.75 869 TYR A C 1
ATOM 6784 O O . TYR A 1 869 ? 17.535 14.244 2.882 1.00 98.75 869 TYR A O 1
ATOM 6792 N N . MET A 1 870 ? 17.442 12.551 1.410 1.00 98.81 870 MET A N 1
ATOM 6793 C CA . MET A 1 870 ? 17.333 11.501 2.429 1.00 98.81 870 MET A CA 1
ATOM 6794 C C . MET A 1 870 ? 18.549 11.460 3.348 1.00 98.81 870 MET A C 1
ATOM 6796 O O . MET A 1 870 ? 18.387 11.346 4.560 1.00 98.81 870 MET A O 1
ATOM 6800 N N . LEU A 1 871 ? 19.759 11.609 2.802 1.00 98.88 871 LEU A N 1
ATOM 6801 C CA . LEU A 1 871 ? 20.982 11.673 3.610 1.00 98.88 871 LEU A CA 1
ATOM 6802 C C . LEU A 1 871 ? 20.963 12.874 4.570 1.00 98.88 871 LEU A C 1
ATOM 6804 O O . LEU A 1 871 ? 21.320 12.733 5.741 1.00 98.88 871 LEU A O 1
ATOM 6808 N N . GLY A 1 872 ? 20.503 14.038 4.102 1.00 98.88 872 GLY A N 1
ATOM 6809 C CA . GLY A 1 872 ? 20.345 15.228 4.938 1.00 98.88 872 GLY A CA 1
ATOM 6810 C C . GLY A 1 872 ? 19.276 15.064 6.020 1.00 98.88 872 GLY A C 1
ATOM 6811 O O . GLY A 1 872 ? 19.524 15.356 7.189 1.00 98.88 872 GLY A O 1
ATOM 6812 N N . MET A 1 873 ? 18.112 14.518 5.664 1.00 98.88 873 MET A N 1
ATOM 6813 C CA . MET A 1 873 ? 17.033 14.216 6.608 1.00 98.88 873 MET A CA 1
ATOM 6814 C C . MET A 1 873 ? 17.491 13.230 7.694 1.00 98.88 873 MET A C 1
ATOM 6816 O O . MET A 1 873 ? 17.267 13.469 8.880 1.00 98.88 873 MET A O 1
ATOM 6820 N N . TYR A 1 874 ? 18.190 12.152 7.325 1.00 98.94 874 TYR A N 1
ATOM 6821 C CA . TYR A 1 874 ? 18.721 11.197 8.299 1.00 98.94 874 TYR A CA 1
ATOM 6822 C C . TYR A 1 874 ? 19.792 11.801 9.200 1.00 98.94 874 TYR A C 1
ATOM 6824 O O . TYR A 1 874 ? 19.829 11.474 10.386 1.00 98.94 874 TYR A O 1
ATOM 6832 N N . HIS A 1 875 ? 20.622 12.711 8.686 1.00 98.88 875 HIS A N 1
ATOM 6833 C CA . HIS A 1 875 ? 21.557 13.460 9.521 1.00 98.88 875 HIS A CA 1
ATOM 6834 C C . HIS A 1 875 ? 20.830 14.322 10.567 1.00 98.88 875 HIS A C 1
ATOM 6836 O O . HIS A 1 875 ? 21.214 14.328 11.742 1.00 98.88 875 HIS A O 1
ATOM 6842 N N . VAL A 1 876 ? 19.752 15.003 10.167 1.00 98.94 876 VAL A N 1
ATOM 6843 C CA . VAL A 1 876 ? 18.901 15.791 11.071 1.00 98.94 876 VAL A CA 1
ATOM 6844 C C . VAL A 1 876 ? 18.254 14.896 12.135 1.00 98.94 876 VAL A C 1
ATOM 6846 O O . VAL A 1 876 ? 18.352 15.205 13.327 1.00 98.94 876 VAL A O 1
ATOM 6849 N N . PHE A 1 877 ? 17.652 13.768 11.739 1.00 98.88 877 PHE A N 1
ATOM 6850 C CA . PHE A 1 877 ? 17.041 12.812 12.671 1.00 98.88 877 PHE A CA 1
ATOM 6851 C C . PHE A 1 877 ? 18.060 12.250 13.660 1.00 98.88 877 PHE A C 1
ATOM 6853 O O . PHE A 1 877 ? 17.818 12.269 14.868 1.00 98.88 877 PHE A O 1
ATOM 6860 N N . ASP A 1 878 ? 19.210 11.784 13.175 1.00 98.81 878 ASP A N 1
ATOM 6861 C CA . ASP A 1 878 ? 20.263 11.213 14.016 1.00 98.81 878 ASP A CA 1
ATOM 6862 C C . ASP A 1 878 ? 20.782 12.240 15.028 1.00 98.81 878 ASP A C 1
ATOM 6864 O O . ASP A 1 878 ? 20.886 11.950 16.222 1.00 98.81 878 ASP A O 1
ATOM 6868 N N . THR A 1 879 ? 21.008 13.477 14.578 1.00 98.88 879 THR A N 1
ATOM 6869 C CA . THR A 1 879 ? 21.483 14.569 15.431 1.00 98.88 879 THR A CA 1
ATOM 6870 C C . THR A 1 879 ? 20.482 14.902 16.535 1.00 98.88 879 THR A C 1
ATOM 6872 O O . THR A 1 879 ? 20.872 15.033 17.698 1.00 98.88 879 THR A O 1
ATOM 6875 N N . LEU A 1 880 ? 19.199 15.060 16.200 1.00 98.88 880 LEU A N 1
ATOM 6876 C CA . LEU A 1 880 ? 18.173 15.470 17.160 1.00 98.88 880 LEU A CA 1
ATOM 6877 C C . LEU A 1 880 ? 17.807 14.346 18.131 1.00 98.88 880 LEU A C 1
ATOM 6879 O O . LEU A 1 880 ? 17.762 14.582 19.338 1.00 98.88 880 LEU A O 1
ATOM 6883 N N . THR A 1 881 ? 17.630 13.120 17.641 1.00 98.75 881 THR A N 1
ATOM 6884 C CA . THR A 1 881 ? 17.298 11.972 18.502 1.00 98.75 881 THR A CA 1
ATOM 6885 C C . THR A 1 881 ? 18.454 11.569 19.416 1.00 98.75 881 THR A C 1
ATOM 6887 O O . THR A 1 881 ? 18.213 11.177 20.555 1.00 98.75 881 THR A O 1
ATOM 6890 N N . SER A 1 882 ? 19.709 11.749 18.985 1.00 98.50 882 SER A N 1
ATOM 6891 C CA . SER A 1 882 ? 20.879 11.555 19.856 1.00 98.50 882 SER A CA 1
ATOM 6892 C C . SER A 1 882 ? 21.028 12.667 20.896 1.00 98.50 882 SER A C 1
ATOM 6894 O O . SER A 1 882 ? 21.472 12.418 22.015 1.00 98.50 882 SER A O 1
ATOM 6896 N N . ARG A 1 883 ? 20.671 13.907 20.539 1.00 98.62 883 ARG A N 1
ATOM 6897 C CA . ARG A 1 883 ? 20.745 15.069 21.439 1.00 98.62 883 ARG A CA 1
ATOM 6898 C C . ARG A 1 883 ? 19.641 15.063 22.498 1.00 98.62 883 ARG A C 1
ATOM 6900 O O . ARG A 1 883 ? 19.878 15.554 23.598 1.00 98.62 883 ARG A O 1
ATOM 6907 N N . PHE A 1 884 ? 18.473 14.511 22.173 1.00 98.62 884 PHE A N 1
ATOM 6908 C CA . PHE A 1 884 ? 17.301 14.447 23.049 1.00 98.62 884 PHE A CA 1
ATOM 6909 C C . PHE A 1 884 ? 16.747 13.008 23.135 1.00 98.62 884 PHE A C 1
ATOM 6911 O O . PHE A 1 884 ? 15.647 12.734 22.644 1.00 98.62 884 PHE A O 1
ATOM 6918 N N . PRO A 1 885 ? 17.494 12.074 23.757 1.00 98.12 885 PRO A N 1
ATOM 6919 C CA . PRO A 1 885 ? 17.127 10.654 23.809 1.00 98.12 885 PRO A CA 1
ATOM 6920 C C . PRO A 1 885 ? 15.906 10.358 24.700 1.00 98.12 885 PRO A C 1
ATOM 6922 O O . PRO A 1 885 ? 15.283 9.301 24.575 1.00 98.12 885 PRO A O 1
ATOM 6925 N N . ASP A 1 886 ? 15.557 11.289 25.592 1.00 97.81 886 ASP A N 1
ATOM 6926 C CA . ASP A 1 886 ? 14.421 11.179 26.516 1.00 97.81 886 ASP A CA 1
ATOM 6927 C C . ASP A 1 886 ? 13.105 11.716 25.938 1.00 97.81 886 ASP A C 1
ATOM 6929 O O . ASP A 1 886 ? 12.035 11.483 26.505 1.00 97.81 886 ASP A O 1
ATOM 6933 N N . VAL A 1 887 ? 13.160 12.377 24.778 1.00 98.69 887 VAL A N 1
ATOM 6934 C CA . VAL A 1 887 ? 11.964 12.776 24.035 1.00 98.69 887 VAL A CA 1
ATOM 6935 C C . VAL A 1 887 ? 11.378 11.549 23.344 1.00 98.69 887 VAL A C 1
ATOM 6937 O O . VAL A 1 887 ? 12.078 10.781 22.678 1.00 98.69 887 VAL A O 1
ATOM 6940 N N . LEU A 1 888 ? 10.068 11.367 23.487 1.00 98.81 888 LEU A N 1
ATOM 6941 C CA . LEU A 1 888 ? 9.331 10.404 22.688 1.00 98.81 888 LEU A CA 1
ATOM 6942 C C . LEU A 1 888 ? 9.010 11.024 21.321 1.00 98.81 888 LEU A C 1
ATOM 6944 O O . LEU A 1 888 ? 8.155 11.896 21.211 1.00 98.81 888 LEU A O 1
ATOM 6948 N N . TRP A 1 889 ? 9.705 10.566 20.285 1.00 98.88 889 TRP A N 1
ATOM 6949 C CA . TRP A 1 889 ? 9.486 11.010 18.912 1.00 98.88 889 TRP A CA 1
ATOM 6950 C C . TRP A 1 889 ? 8.444 10.129 18.213 1.00 98.88 889 TRP A C 1
ATOM 6952 O O . TRP A 1 889 ? 8.586 8.905 18.170 1.00 98.88 889 TRP A O 1
ATOM 6962 N N . GLU A 1 890 ? 7.418 10.749 17.644 1.00 98.94 890 GLU A N 1
ATOM 6963 C CA . GLU A 1 890 ? 6.460 10.125 16.738 1.00 98.94 890 GLU A CA 1
ATOM 6964 C C . GLU A 1 890 ? 6.640 10.690 15.330 1.00 98.94 890 GLU A C 1
ATOM 6966 O O . GLU A 1 890 ? 6.550 11.899 15.122 1.00 98.94 890 GLU A O 1
ATOM 6971 N N . GLY A 1 891 ? 6.889 9.814 14.357 1.00 98.81 891 GLY A N 1
ATOM 6972 C CA . GLY A 1 891 ? 6.875 10.203 12.948 1.00 98.81 891 GLY A CA 1
ATOM 6973 C C . GLY A 1 891 ? 5.450 10.362 12.424 1.00 98.81 891 GLY A C 1
ATOM 6974 O O . GLY A 1 891 ? 4.560 9.610 12.801 1.00 98.81 891 GLY A O 1
ATOM 6975 N N . CYS A 1 892 ? 5.236 11.297 11.513 1.00 98.81 892 CYS A N 1
ATOM 6976 C CA . CYS A 1 892 ? 3.982 11.502 10.804 1.00 98.81 892 CYS A CA 1
ATOM 6977 C C . CYS A 1 892 ? 4.286 12.009 9.385 1.00 98.81 892 CYS A C 1
ATOM 6979 O O . CYS A 1 892 ? 5.343 12.595 9.115 1.00 98.81 892 CYS A O 1
ATOM 6981 N N . ALA A 1 893 ? 3.400 11.691 8.448 1.00 98.56 893 ALA A N 1
ATOM 6982 C CA . ALA A 1 893 ? 3.399 12.270 7.114 1.00 98.56 893 ALA A CA 1
ATOM 6983 C C . ALA A 1 893 ? 1.986 12.179 6.528 1.00 98.56 893 ALA A C 1
ATOM 6985 O O . ALA A 1 893 ? 1.706 11.242 5.771 1.00 98.56 893 ALA A O 1
ATOM 6986 N N . SER A 1 894 ? 1.091 13.082 6.953 1.00 98.00 894 SER A N 1
ATOM 6987 C CA . SER A 1 894 ? -0.366 12.965 6.737 1.00 98.00 894 SER A CA 1
ATOM 6988 C C . SER A 1 894 ? -0.853 11.547 7.047 1.00 98.00 894 SER A C 1
ATOM 6990 O O . SER A 1 894 ? -1.235 10.784 6.151 1.00 98.00 894 SER A O 1
ATOM 6992 N N . GLY A 1 895 ? -0.654 11.120 8.293 1.00 98.56 895 GLY A N 1
ATOM 6993 C CA . GLY A 1 895 ? -0.743 9.713 8.657 1.00 98.56 895 GLY A CA 1
ATOM 6994 C C . GLY A 1 895 ? 0.526 8.945 8.307 1.00 98.56 895 GLY A C 1
ATOM 6995 O O . GLY A 1 895 ? 1.647 9.336 8.645 1.00 98.56 895 GLY A O 1
ATOM 6996 N N . GLY A 1 896 ? 0.348 7.814 7.627 1.00 98.38 896 GLY A N 1
ATOM 6997 C CA . GLY A 1 896 ? 1.388 6.812 7.434 1.00 98.38 896 GLY A CA 1
ATOM 6998 C C . GLY A 1 896 ? 2.196 6.959 6.144 1.00 98.38 896 GLY A C 1
ATOM 6999 O O . GLY A 1 896 ? 2.670 5.943 5.632 1.00 98.38 896 GLY A O 1
ATOM 7000 N N . GLY A 1 897 ? 2.350 8.172 5.603 1.00 98.56 897 GLY A N 1
ATOM 7001 C CA . GLY A 1 897 ? 3.059 8.428 4.340 1.00 98.56 897 GLY A CA 1
ATOM 7002 C C . GLY A 1 897 ? 4.566 8.164 4.370 1.00 98.56 897 GLY A C 1
ATOM 7003 O O . GLY A 1 897 ? 5.191 8.067 3.317 1.00 98.56 897 GLY A O 1
ATOM 7004 N N . ARG A 1 898 ? 5.143 8.033 5.571 1.00 98.69 898 ARG A N 1
ATOM 7005 C CA . ARG A 1 898 ? 6.540 7.640 5.828 1.00 98.69 898 ARG A CA 1
ATOM 7006 C C . ARG A 1 898 ? 6.633 6.506 6.853 1.00 98.69 898 ARG A C 1
ATOM 7008 O O . ARG A 1 898 ? 7.493 6.497 7.730 1.00 98.69 898 ARG A O 1
ATOM 7015 N N . PHE A 1 899 ? 5.681 5.571 6.799 1.00 98.88 899 PHE A N 1
ATOM 7016 C CA . PHE A 1 899 ? 5.673 4.404 7.682 1.00 98.88 899 PHE A CA 1
ATOM 7017 C C . PHE A 1 899 ? 6.633 3.337 7.146 1.00 98.88 899 PHE A C 1
ATOM 7019 O O . PHE A 1 899 ? 6.221 2.407 6.453 1.00 98.88 899 PHE A O 1
ATOM 7026 N N . ASP A 1 900 ? 7.919 3.475 7.464 1.00 98.88 900 ASP A N 1
ATOM 7027 C CA . ASP A 1 900 ? 8.989 2.599 6.983 1.00 98.88 900 ASP A CA 1
ATOM 7028 C C . ASP A 1 900 ? 10.087 2.361 8.038 1.00 98.88 900 ASP A C 1
ATOM 7030 O O . ASP A 1 900 ? 10.170 3.082 9.038 1.00 98.88 900 ASP A O 1
ATOM 7034 N N . PRO A 1 901 ? 10.949 1.338 7.857 1.00 98.75 901 PRO A N 1
ATOM 7035 C CA . PRO A 1 901 ? 11.981 1.029 8.837 1.00 98.75 901 PRO A CA 1
ATOM 7036 C C . PRO A 1 901 ? 13.063 2.120 8.924 1.00 98.75 901 PRO A C 1
ATOM 7038 O O . PRO A 1 901 ? 13.759 2.204 9.936 1.00 98.75 901 PRO A O 1
ATOM 7041 N N . GLY A 1 902 ? 13.209 2.958 7.891 1.00 98.75 902 GLY A N 1
ATOM 7042 C CA . GLY A 1 902 ? 14.157 4.067 7.897 1.00 98.75 902 GLY A CA 1
ATOM 7043 C C . GLY A 1 902 ? 13.797 5.102 8.961 1.00 98.75 902 GLY A C 1
ATOM 7044 O O . GLY A 1 902 ? 14.653 5.471 9.763 1.00 98.75 902 GLY A O 1
ATOM 7045 N N . VAL A 1 903 ? 12.518 5.484 9.046 1.00 98.88 903 VAL A N 1
ATOM 7046 C CA . VAL A 1 903 ? 12.003 6.340 10.130 1.00 98.88 903 VAL A CA 1
ATOM 7047 C C . VAL A 1 903 ? 12.052 5.615 11.477 1.00 98.88 903 VAL A C 1
ATOM 7049 O O . VAL A 1 903 ? 12.499 6.197 12.466 1.00 98.88 903 VAL A O 1
ATOM 7052 N N . LEU A 1 904 ? 11.665 4.331 11.526 1.00 98.81 904 LEU A N 1
ATOM 7053 C CA . LEU A 1 904 ? 11.599 3.567 12.783 1.00 98.81 904 LEU A CA 1
ATOM 7054 C C . LEU A 1 904 ? 12.943 3.389 13.495 1.00 98.81 904 LEU A C 1
ATOM 7056 O O . LEU A 1 904 ? 12.964 3.137 14.701 1.00 98.81 904 LEU A O 1
ATOM 7060 N N . GLN A 1 905 ? 14.071 3.533 12.796 1.00 98.69 905 GLN A N 1
ATOM 7061 C CA . GLN A 1 905 ? 15.367 3.590 13.469 1.00 98.69 905 GLN A CA 1
ATOM 7062 C C . GLN A 1 905 ? 15.411 4.714 14.515 1.00 98.69 905 GLN A C 1
ATOM 7064 O O . GLN A 1 905 ? 15.972 4.523 15.598 1.00 98.69 905 GLN A O 1
ATOM 7069 N N . TYR A 1 906 ? 14.832 5.865 14.183 1.00 98.81 906 TYR A N 1
ATOM 7070 C CA . TYR A 1 906 ? 14.904 7.094 14.963 1.00 98.81 906 TYR A CA 1
ATOM 7071 C C . TYR A 1 906 ? 13.660 7.272 15.832 1.00 98.81 906 TYR A C 1
ATOM 7073 O O . TYR A 1 906 ? 13.773 7.591 17.017 1.00 98.81 906 TYR A O 1
ATOM 7081 N N . PHE A 1 907 ? 12.478 7.025 15.263 1.00 98.81 907 PHE A N 1
ATOM 7082 C CA . PHE A 1 907 ? 11.195 7.277 15.911 1.00 98.81 907 PHE A CA 1
ATOM 7083 C C . PHE A 1 907 ? 10.511 5.956 16.258 1.00 98.81 907 PHE A C 1
ATOM 7085 O O . PHE A 1 907 ? 10.163 5.177 15.374 1.00 98.81 907 PHE A O 1
ATOM 7092 N N . PRO A 1 908 ? 10.309 5.653 17.546 1.00 98.50 908 PRO A N 1
ATOM 7093 C CA . PRO A 1 908 ? 9.827 4.343 17.951 1.00 98.50 908 PRO A CA 1
ATOM 7094 C C . PRO A 1 908 ? 8.305 4.176 17.819 1.00 98.50 908 PRO A C 1
ATOM 7096 O O . PRO A 1 908 ? 7.781 3.147 18.242 1.00 98.50 908 PRO A O 1
ATOM 7099 N N . GLN A 1 909 ? 7.590 5.183 17.317 1.00 98.75 909 GLN A N 1
ATOM 7100 C CA . GLN A 1 909 ? 6.207 5.086 16.853 1.00 98.75 909 GLN A CA 1
ATOM 7101 C C . GLN A 1 909 ? 5.979 6.055 15.686 1.00 98.75 909 GLN A C 1
ATOM 7103 O O . GLN A 1 909 ? 6.712 7.033 15.534 1.00 98.75 909 GLN A O 1
ATOM 7108 N N . ILE A 1 910 ? 4.992 5.753 14.850 1.00 98.94 910 ILE A N 1
ATOM 7109 C CA . ILE A 1 910 ? 4.576 6.561 13.707 1.00 98.94 910 ILE A CA 1
ATOM 7110 C C . ILE A 1 910 ? 3.051 6.651 13.735 1.00 98.94 910 ILE A C 1
ATOM 7112 O O . ILE A 1 910 ? 2.371 5.642 13.966 1.00 98.94 910 ILE A O 1
ATOM 7116 N N . TRP A 1 911 ? 2.507 7.840 13.485 1.00 98.94 911 TRP A N 1
ATOM 7117 C CA . TRP A 1 911 ? 1.077 8.036 13.311 1.00 98.94 911 TRP A CA 1
ATOM 7118 C C . TRP A 1 911 ? 0.588 7.183 12.138 1.00 98.94 911 TRP A C 1
ATOM 7120 O O . TRP A 1 911 ? 1.023 7.333 10.998 1.00 98.94 911 TRP A O 1
ATOM 7130 N N . THR A 1 912 ? -0.257 6.193 12.430 1.00 98.94 912 THR A N 1
ATOM 7131 C CA . THR A 1 912 ? -0.504 5.122 11.455 1.00 98.94 912 THR A CA 1
ATOM 7132 C C . THR A 1 912 ? -1.316 5.625 10.263 1.00 98.94 912 THR A C 1
ATOM 7134 O O . THR A 1 912 ? -1.053 5.223 9.134 1.00 98.94 912 THR A O 1
ATOM 7137 N N . SER A 1 913 ? -2.317 6.465 10.498 1.00 98.88 913 SER A N 1
ATOM 7138 C CA . SER A 1 913 ? -3.184 7.032 9.466 1.00 98.88 913 SER A CA 1
ATOM 7139 C C . SER A 1 913 ? -3.977 8.181 10.065 1.00 98.88 913 SER A C 1
ATOM 7141 O O . SER A 1 913 ? -4.395 8.064 11.221 1.00 98.88 913 SER A O 1
ATOM 7143 N N . ASP A 1 914 ? -4.227 9.215 9.262 1.00 98.69 914 ASP A N 1
ATOM 7144 C CA . ASP A 1 914 ? -5.216 10.253 9.573 1.00 98.69 914 ASP A CA 1
ATOM 7145 C C . ASP A 1 914 ? -6.646 9.702 9.565 1.00 98.69 914 ASP A C 1
ATOM 7147 O O . ASP A 1 914 ? -7.537 10.323 10.130 1.00 98.69 914 ASP A O 1
ATOM 7151 N N . ASP A 1 915 ? -6.889 8.532 8.961 1.00 98.69 915 ASP A N 1
ATOM 7152 C CA . ASP A 1 915 ? -8.158 7.837 9.150 1.00 98.69 915 ASP A CA 1
ATOM 7153 C C . ASP A 1 915 ? -8.207 7.212 10.547 1.00 98.69 915 ASP A C 1
ATOM 7155 O O . ASP A 1 915 ? -7.496 6.248 10.877 1.00 98.69 915 ASP A O 1
ATOM 7159 N N . THR A 1 916 ? -9.064 7.789 11.380 1.00 98.56 916 THR A N 1
ATOM 7160 C CA . THR A 1 916 ? -9.328 7.352 12.748 1.00 98.56 916 THR A CA 1
ATOM 7161 C C . THR A 1 916 ? -10.635 6.551 12.865 1.00 98.56 916 THR A C 1
ATOM 7163 O O . THR A 1 916 ? -11.028 6.179 13.974 1.00 98.56 916 THR A O 1
ATOM 7166 N N . ASP A 1 917 ? -11.295 6.205 11.747 1.00 98.81 917 ASP A N 1
ATOM 7167 C CA . ASP A 1 917 ? -12.475 5.337 11.743 1.00 98.81 917 ASP A CA 1
ATOM 7168 C C . ASP A 1 917 ? -12.126 3.945 12.272 1.00 98.81 917 ASP A C 1
ATOM 7170 O O . ASP A 1 917 ? -11.226 3.259 11.778 1.00 98.81 917 ASP A O 1
ATOM 7174 N N . GLY A 1 918 ? -12.896 3.473 13.256 1.00 98.00 918 GLY A N 1
ATOM 7175 C CA . GLY A 1 918 ? -12.631 2.194 13.908 1.00 98.00 918 GLY A CA 1
ATOM 7176 C C . GLY A 1 918 ? -12.635 1.007 12.939 1.00 98.00 918 GLY A C 1
ATOM 7177 O O . GLY A 1 918 ? -11.887 0.054 13.145 1.00 98.00 918 GLY A O 1
ATOM 7178 N N . LEU A 1 919 ? -13.461 1.023 11.883 1.00 98.31 919 LEU A N 1
ATOM 7179 C CA . LEU A 1 919 ? -13.476 -0.067 10.902 1.00 98.31 919 LEU A CA 1
ATOM 7180 C C . LEU A 1 919 ? -12.269 0.014 9.965 1.00 98.31 919 LEU A C 1
ATOM 7182 O O . LEU A 1 919 ? -11.569 -0.988 9.793 1.00 98.31 919 LEU A O 1
ATOM 7186 N N . GLU A 1 920 ? -12.032 1.170 9.349 1.00 98.56 920 GLU A N 1
ATOM 7187 C CA . GLU A 1 920 ? -10.920 1.340 8.408 1.00 98.56 920 GLU A CA 1
ATOM 7188 C C . GLU A 1 920 ? -9.572 1.064 9.093 1.00 98.56 920 GLU A C 1
ATOM 7190 O O . GLU A 1 920 ? -8.735 0.332 8.547 1.00 98.56 920 GLU A O 1
ATOM 7195 N N . ARG A 1 921 ? -9.422 1.484 10.358 1.00 98.81 921 ARG A N 1
ATOM 7196 C CA . ARG A 1 921 ? -8.253 1.184 11.194 1.00 98.81 921 ARG A CA 1
ATOM 7197 C C . ARG A 1 921 ? -7.980 -0.301 11.391 1.00 98.81 921 ARG A C 1
ATOM 7199 O O . ARG A 1 921 ? -6.809 -0.663 11.476 1.00 98.81 921 ARG A O 1
ATOM 7206 N N . ILE A 1 922 ? -8.984 -1.186 11.408 1.00 98.81 922 ILE A N 1
ATOM 7207 C CA . ILE A 1 922 ? -8.726 -2.638 11.484 1.00 98.81 922 ILE A CA 1
ATOM 7208 C C . ILE A 1 922 ? -7.920 -3.092 10.265 1.00 98.81 922 ILE A C 1
ATOM 7210 O O . ILE A 1 922 ? -6.931 -3.805 10.414 1.00 98.81 922 ILE A O 1
ATOM 7214 N N . TYR A 1 923 ? -8.299 -2.666 9.062 1.00 98.69 923 TYR A N 1
ATOM 7215 C CA . TYR A 1 923 ? -7.573 -3.052 7.855 1.00 98.69 923 TYR A CA 1
ATOM 7216 C C . TYR A 1 923 ? -6.191 -2.405 7.789 1.00 98.69 923 TYR A C 1
ATOM 7218 O O . TYR A 1 923 ? -5.214 -3.092 7.491 1.00 98.69 923 TYR A O 1
ATOM 7226 N N . ILE A 1 924 ? -6.103 -1.110 8.104 1.00 98.94 924 ILE A N 1
ATOM 7227 C CA . ILE A 1 924 ? -4.840 -0.366 8.087 1.00 98.94 924 ILE A CA 1
ATOM 7228 C C . ILE A 1 924 ? -3.856 -0.982 9.089 1.00 98.94 924 ILE A C 1
ATOM 7230 O O . ILE A 1 924 ? -2.718 -1.283 8.732 1.00 98.94 924 ILE A O 1
ATOM 7234 N N . GLN A 1 925 ? -4.273 -1.231 10.333 1.00 98.94 925 GLN A N 1
ATOM 7235 C CA . GLN A 1 925 ? -3.397 -1.779 11.374 1.00 98.94 925 GLN A CA 1
ATOM 7236 C C . GLN A 1 925 ? -2.995 -3.228 11.086 1.00 98.94 925 GLN A C 1
ATOM 7238 O O . GLN A 1 925 ? -1.827 -3.578 11.256 1.00 98.94 925 GLN A O 1
ATOM 7243 N N . LEU A 1 926 ? -3.909 -4.081 10.606 1.00 98.81 926 LEU A N 1
ATOM 7244 C CA . LEU A 1 926 ? -3.552 -5.462 10.262 1.00 98.81 926 LEU A CA 1
ATOM 7245 C C . LEU A 1 926 ? -2.621 -5.529 9.049 1.00 98.81 926 LEU A C 1
ATOM 7247 O O . LEU A 1 926 ? -1.676 -6.319 9.075 1.00 98.81 926 LEU A O 1
ATOM 7251 N N . GLY A 1 927 ? -2.821 -4.683 8.039 1.00 98.75 927 GLY A N 1
ATOM 7252 C CA . GLY A 1 927 ? -1.902 -4.564 6.911 1.00 98.75 927 GLY A CA 1
ATOM 7253 C C . GLY A 1 927 ? -0.526 -4.032 7.323 1.00 98.75 927 GLY A C 1
ATOM 7254 O O . GLY A 1 927 ? 0.491 -4.645 7.009 1.00 98.75 927 GLY A O 1
ATOM 7255 N N . THR A 1 928 ? -0.483 -2.969 8.132 1.00 98.94 928 THR A N 1
ATOM 7256 C CA . THR A 1 928 ? 0.756 -2.418 8.722 1.00 98.94 928 THR A CA 1
ATOM 7257 C C . THR A 1 928 ? 1.513 -3.483 9.527 1.00 98.94 928 THR A C 1
ATOM 7259 O O . THR A 1 928 ? 2.730 -3.630 9.395 1.00 98.94 928 THR A O 1
ATOM 7262 N N . SER A 1 929 ? 0.786 -4.306 10.291 1.00 98.88 929 SER A N 1
ATOM 7263 C CA . SER A 1 929 ? 1.364 -5.383 11.101 1.00 98.88 929 SER A CA 1
ATOM 7264 C C . SER A 1 929 ? 1.993 -6.524 10.296 1.00 98.88 929 SER A C 1
ATOM 7266 O O . SER A 1 929 ? 2.608 -7.420 10.877 1.00 98.88 929 SER A O 1
ATOM 7268 N N . LEU A 1 930 ? 1.844 -6.549 8.968 1.00 98.75 930 LEU A N 1
ATOM 7269 C CA . LEU A 1 930 ? 2.473 -7.569 8.131 1.00 98.75 930 LEU A CA 1
ATOM 7270 C C . LEU A 1 930 ? 4.007 -7.512 8.227 1.00 98.75 930 LEU A C 1
ATOM 7272 O O . LEU A 1 930 ? 4.660 -8.554 8.181 1.00 98.75 930 LEU A O 1
ATOM 7276 N N . VAL A 1 931 ? 4.563 -6.317 8.442 1.00 98.75 931 VAL A N 1
ATOM 7277 C CA . VAL A 1 931 ? 6.010 -6.079 8.547 1.00 98.75 931 VAL A CA 1
ATOM 7278 C C . VAL A 1 931 ? 6.397 -5.282 9.796 1.00 98.75 931 VAL A C 1
ATOM 7280 O O . VAL A 1 931 ? 7.429 -5.563 10.399 1.00 98.75 931 VAL A O 1
ATOM 7283 N N . TYR A 1 932 ? 5.575 -4.333 10.249 1.00 98.94 932 TYR A N 1
ATOM 7284 C CA . TYR A 1 932 ? 5.935 -3.469 11.376 1.00 98.94 932 TYR A CA 1
ATOM 7285 C C . TYR A 1 932 ? 5.369 -3.986 12.701 1.00 98.94 932 TYR A C 1
ATOM 7287 O O . TYR A 1 932 ? 4.236 -4.476 12.726 1.00 98.94 932 TYR A O 1
ATOM 7295 N N . PRO A 1 933 ? 6.120 -3.884 13.814 1.00 98.81 933 PRO A N 1
ATOM 7296 C CA . PRO A 1 933 ? 5.603 -4.276 15.116 1.00 98.81 933 PRO A CA 1
ATOM 7297 C C . PRO A 1 933 ? 4.433 -3.367 15.519 1.00 98.81 933 PRO A C 1
ATOM 7299 O O . PRO A 1 933 ? 4.494 -2.159 15.286 1.00 98.81 933 PRO A O 1
ATOM 7302 N N . PRO A 1 934 ? 3.396 -3.889 16.195 1.00 98.75 934 PRO A N 1
ATOM 7303 C CA . PRO A 1 934 ? 2.299 -3.054 16.682 1.00 98.75 934 PRO A CA 1
ATOM 7304 C C . PRO A 1 934 ? 2.725 -1.939 17.638 1.00 98.75 934 PRO A C 1
ATOM 7306 O O . PRO A 1 934 ? 2.077 -0.895 17.685 1.00 98.75 934 PRO A O 1
ATOM 7309 N N . SER A 1 935 ? 3.870 -2.100 18.312 1.00 98.62 935 SER A N 1
ATOM 7310 C CA . SER A 1 935 ? 4.491 -1.050 19.124 1.00 98.62 935 SER A CA 1
ATOM 7311 C C . SER A 1 935 ? 4.825 0.233 18.356 1.00 98.62 935 SER A C 1
ATOM 7313 O O . SER A 1 935 ? 4.893 1.295 18.966 1.00 98.62 935 SER A O 1
ATOM 7315 N N . ALA A 1 936 ? 5.010 0.144 17.036 1.00 98.75 936 ALA A N 1
ATOM 7316 C CA . ALA A 1 936 ? 5.307 1.279 16.172 1.00 98.75 936 ALA A CA 1
ATOM 7317 C C . ALA A 1 936 ? 4.053 2.017 15.665 1.00 98.75 936 ALA A C 1
ATOM 7319 O O . ALA A 1 936 ? 4.192 3.052 15.023 1.00 98.75 936 ALA A O 1
ATOM 7320 N N . MET A 1 937 ? 2.842 1.514 15.922 1.00 98.94 937 MET A N 1
ATOM 7321 C CA . MET A 1 937 ? 1.599 2.107 15.418 1.00 98.94 937 MET A CA 1
ATOM 7322 C C . MET A 1 937 ? 0.994 3.091 16.432 1.00 98.94 937 MET A C 1
ATOM 7324 O O . MET A 1 937 ? 0.595 2.678 17.523 1.00 98.94 937 MET A O 1
ATOM 7328 N N . GLY A 1 938 ? 0.881 4.371 16.061 1.00 98.88 938 GLY A N 1
ATOM 7329 C CA . GLY A 1 938 ? 0.054 5.364 16.759 1.00 98.88 938 GLY A CA 1
ATOM 7330 C C . GLY A 1 938 ? -1.425 5.209 16.384 1.00 98.88 938 GLY A C 1
ATOM 7331 O O . GLY A 1 938 ? -1.759 5.081 15.195 1.00 98.88 938 GLY A O 1
ATOM 7332 N N . ALA A 1 939 ? -2.316 5.151 17.374 1.00 98.81 939 ALA A N 1
ATOM 7333 C CA . ALA A 1 939 ? -3.741 4.892 17.177 1.00 98.81 939 ALA A CA 1
ATOM 7334 C C . ALA A 1 939 ? -4.597 5.560 18.259 1.00 98.81 939 ALA A C 1
ATOM 7336 O O . ALA A 1 939 ? -4.491 5.225 19.440 1.00 98.81 939 ALA A O 1
ATOM 7337 N N . HIS A 1 940 ? -5.461 6.490 17.848 1.00 98.88 940 HIS A N 1
ATOM 7338 C CA . HIS A 1 940 ? -6.264 7.288 18.770 1.00 98.88 940 HIS A CA 1
ATOM 7339 C C . HIS A 1 940 ? -7.758 6.999 18.637 1.00 98.88 940 HIS A C 1
ATOM 7341 O O . HIS A 1 940 ? -8.252 6.654 17.564 1.00 98.88 940 HIS A O 1
ATOM 7347 N N . ILE A 1 941 ? -8.481 7.151 19.745 1.00 98.62 941 ILE A N 1
ATOM 7348 C CA . ILE A 1 941 ? -9.939 7.252 19.733 1.00 98.62 941 ILE A CA 1
ATOM 7349 C C . ILE A 1 941 ? -10.303 8.664 19.269 1.00 98.62 941 ILE A C 1
ATOM 7351 O O . ILE A 1 941 ? -9.956 9.629 19.948 1.00 98.62 941 ILE A O 1
ATOM 7355 N N . SER A 1 942 ? -11.041 8.772 18.168 1.00 97.25 942 SER A N 1
ATOM 7356 C CA . SER A 1 942 ? -11.602 10.033 17.677 1.00 97.25 942 SER A CA 1
ATOM 7357 C C . SER A 1 942 ? -13.108 10.149 17.909 1.00 97.25 942 SER A C 1
ATOM 7359 O O . SER A 1 942 ? -13.776 9.196 18.340 1.00 97.25 942 SER A O 1
ATOM 7361 N N . ALA A 1 943 ? -13.648 11.341 17.654 1.00 96.31 943 ALA A N 1
ATOM 7362 C CA . ALA A 1 943 ? -15.075 11.632 17.739 1.00 96.31 943 ALA A CA 1
ATOM 7363 C C . ALA A 1 943 ? -15.893 10.907 16.648 1.00 96.31 943 ALA A C 1
ATOM 7365 O O . ALA A 1 943 ? -15.360 10.410 15.656 1.00 96.31 943 ALA A O 1
ATOM 7366 N N . VAL A 1 944 ? -17.217 10.840 16.840 1.00 97.06 944 VAL A N 1
ATOM 7367 C CA . VAL A 1 944 ? -18.161 10.320 15.839 1.00 97.06 944 VAL A CA 1
ATOM 7368 C C . VAL A 1 944 ? -19.325 11.297 15.604 1.00 97.06 944 VAL A C 1
ATOM 7370 O O . VAL A 1 944 ? -19.770 11.918 16.567 1.00 97.06 944 VAL A O 1
ATOM 7373 N N . PRO A 1 945 ? -19.888 11.401 14.380 1.00 97.25 945 PRO A N 1
ATOM 7374 C CA . PRO A 1 945 ? -19.456 10.748 13.139 1.00 97.25 945 PRO A CA 1
ATOM 7375 C C . PRO A 1 945 ? -17.999 11.069 12.789 1.00 97.25 945 PRO A C 1
ATOM 7377 O O . PRO A 1 945 ? -17.568 12.204 12.953 1.00 97.25 945 PRO A O 1
ATOM 7380 N N . ASN A 1 946 ? -17.237 10.049 12.393 1.00 98.25 946 ASN A N 1
ATOM 7381 C CA . ASN A 1 946 ? -15.806 10.168 12.130 1.00 98.25 946 ASN A CA 1
ATOM 7382 C C . ASN A 1 946 ? -15.546 11.225 11.039 1.00 98.25 946 ASN A C 1
ATOM 7384 O O . ASN A 1 946 ? -16.288 11.278 10.056 1.00 98.25 946 ASN A O 1
ATOM 7388 N N . GLN A 1 947 ? -14.509 12.051 11.201 1.00 95.12 947 GLN A N 1
ATOM 7389 C CA . GLN A 1 947 ? -14.283 13.213 10.334 1.00 95.12 947 GLN A CA 1
ATOM 7390 C C . GLN A 1 947 ? -13.952 12.833 8.883 1.00 95.12 947 GLN A C 1
ATOM 7392 O O . GLN A 1 947 ? -14.361 13.537 7.961 1.00 95.12 947 GLN A O 1
ATOM 7397 N N . GLN A 1 948 ? -13.266 11.707 8.659 1.00 96.25 948 GLN A N 1
ATOM 7398 C CA . GLN A 1 948 ? -12.834 11.281 7.324 1.00 96.25 948 GLN A CA 1
ATOM 7399 C C . GLN A 1 948 ? -13.930 10.499 6.577 1.00 96.25 948 GLN A C 1
ATOM 7401 O O . GLN A 1 948 ? -14.120 10.668 5.372 1.00 96.25 948 GLN A O 1
ATOM 7406 N N . THR A 1 949 ? -14.680 9.648 7.284 1.00 95.25 949 THR A N 1
ATOM 7407 C CA . THR A 1 949 ? -15.622 8.687 6.676 1.00 95.25 949 THR A CA 1
ATOM 7408 C C . THR A 1 949 ? -17.098 9.008 6.914 1.00 95.25 949 THR A C 1
ATOM 7410 O O . THR A 1 949 ? -17.968 8.450 6.240 1.00 95.25 949 THR A O 1
ATOM 7413 N N . GLY A 1 950 ? -17.413 9.851 7.901 1.00 97.44 950 GLY A N 1
ATOM 7414 C CA . GLY A 1 950 ? -18.776 10.092 8.378 1.00 97.44 950 GLY A CA 1
ATOM 7415 C C . GLY A 1 950 ? -19.419 8.892 9.086 1.00 97.44 950 GLY A C 1
ATOM 7416 O O . GLY A 1 950 ? -20.625 8.907 9.342 1.00 97.44 950 GLY A O 1
ATOM 7417 N N . ARG A 1 951 ? -18.663 7.825 9.390 1.00 98.00 951 ARG A N 1
ATOM 7418 C CA . ARG A 1 951 ? -19.182 6.632 10.073 1.00 98.00 951 ARG A CA 1
ATOM 7419 C C . ARG A 1 951 ? -19.342 6.890 11.570 1.00 98.00 951 ARG A C 1
ATOM 7421 O O . ARG A 1 951 ? -18.510 7.528 12.204 1.00 98.00 951 ARG A O 1
ATOM 7428 N N . THR A 1 952 ? -20.390 6.328 12.161 1.00 97.44 952 THR A N 1
ATOM 7429 C CA . THR A 1 952 ? -20.547 6.257 13.617 1.00 97.44 952 THR A CA 1
ATOM 7430 C C . THR A 1 952 ? -20.294 4.831 14.085 1.00 97.44 952 THR A C 1
ATOM 7432 O O . THR A 1 952 ? -20.929 3.892 13.602 1.00 97.44 952 THR A O 1
ATOM 7435 N N . THR A 1 953 ? -19.386 4.672 15.045 1.00 97.62 953 THR A N 1
ATOM 7436 C CA . THR A 1 953 ? -19.060 3.389 15.684 1.00 97.62 953 THR A CA 1
ATOM 7437 C C . THR A 1 953 ? -19.060 3.535 17.210 1.00 97.62 953 THR A C 1
ATOM 7439 O O . THR A 1 953 ? -18.652 4.593 17.699 1.00 97.62 953 THR A O 1
ATOM 7442 N N . PRO A 1 954 ? -19.450 2.503 17.983 1.00 97.94 954 PRO A N 1
ATOM 7443 C CA . PRO A 1 954 ? -19.431 2.546 19.449 1.00 97.94 954 PRO A CA 1
ATOM 7444 C C . PRO A 1 954 ? -18.054 2.913 20.025 1.00 97.94 954 PRO A C 1
ATOM 7446 O O . PRO A 1 954 ? -17.020 2.605 19.424 1.00 97.94 954 PRO A O 1
ATOM 7449 N N . ILE A 1 955 ? -18.027 3.574 21.186 1.00 98.19 955 ILE A N 1
ATOM 7450 C CA . ILE A 1 955 ? -16.781 4.025 21.828 1.00 98.19 955 ILE A CA 1
ATOM 7451 C C . ILE A 1 955 ? -15.882 2.856 22.241 1.00 98.19 955 ILE A C 1
ATOM 7453 O O . ILE A 1 955 ? -14.671 2.915 22.047 1.00 98.19 955 ILE A O 1
ATOM 7457 N N . GLU A 1 956 ? -16.457 1.744 22.705 1.00 98.25 956 GLU A N 1
ATOM 7458 C CA . GLU A 1 956 ? -15.706 0.537 23.057 1.00 98.25 956 GLU A CA 1
ATOM 7459 C C . GLU A 1 956 ? -15.080 -0.112 21.821 1.00 98.25 956 GLU A C 1
ATOM 7461 O O . GLU A 1 956 ? -13.968 -0.633 21.881 1.00 98.25 956 GLU A O 1
ATOM 7466 N N . PHE A 1 957 ? -15.762 -0.065 20.672 1.00 98.75 957 PHE A N 1
ATOM 7467 C CA . PHE A 1 957 ? -15.203 -0.544 19.410 1.00 98.75 957 PHE A CA 1
ATOM 7468 C C . PHE A 1 957 ? -13.976 0.273 19.006 1.00 98.75 957 PHE A C 1
ATOM 7470 O O . PHE A 1 957 ? -12.912 -0.310 18.798 1.00 98.75 957 PHE A O 1
ATOM 7477 N N . ARG A 1 958 ? -14.095 1.607 18.987 1.00 98.69 958 ARG A N 1
ATOM 7478 C CA . ARG A 1 958 ? -12.975 2.523 18.705 1.00 98.69 958 ARG A CA 1
ATOM 7479 C C . ARG A 1 958 ? -11.816 2.312 19.678 1.00 98.69 958 ARG A C 1
ATOM 7481 O O . ARG A 1 958 ? -10.682 2.133 19.244 1.00 98.69 958 ARG A O 1
ATOM 7488 N N . GLY A 1 959 ? -12.109 2.241 20.978 1.00 98.75 959 GLY A N 1
ATOM 7489 C CA . GLY A 1 959 ? -11.110 2.012 22.019 1.00 98.75 959 GLY A CA 1
ATOM 7490 C C . GLY A 1 959 ? -10.357 0.699 21.846 1.00 98.75 959 GLY A C 1
ATOM 7491 O O . GLY A 1 959 ? -9.130 0.697 21.845 1.00 98.75 959 GLY A O 1
ATOM 7492 N N . HIS A 1 960 ? -11.061 -0.413 21.630 1.00 98.88 960 HIS A N 1
ATOM 7493 C CA . HIS A 1 960 ? -10.420 -1.716 21.436 1.00 98.88 960 HIS A CA 1
ATOM 7494 C C . HIS A 1 960 ? -9.584 -1.788 20.150 1.00 98.88 960 HIS A C 1
ATOM 7496 O O . HIS A 1 960 ? -8.556 -2.463 20.143 1.00 98.88 960 HIS A O 1
ATOM 7502 N N . VAL A 1 961 ? -9.986 -1.100 19.075 1.00 98.94 961 VAL A N 1
ATOM 7503 C CA . VAL A 1 961 ? -9.180 -1.004 17.845 1.00 98.94 961 VAL A CA 1
ATOM 7504 C C . VAL A 1 961 ? -7.915 -0.177 18.086 1.00 98.94 961 VAL A C 1
ATOM 7506 O O . VAL A 1 961 ? -6.824 -0.620 17.719 1.00 98.94 961 VAL A O 1
ATOM 7509 N N . ALA A 1 962 ? -8.034 0.978 18.747 1.00 98.88 962 ALA A N 1
ATOM 7510 C CA . ALA A 1 962 ? -6.901 1.846 19.067 1.00 98.88 962 ALA A CA 1
ATOM 7511 C C . ALA A 1 962 ? -5.882 1.164 20.000 1.00 98.88 962 ALA A C 1
ATOM 7513 O O . ALA A 1 962 ? -4.677 1.310 19.826 1.00 98.88 962 ALA A O 1
ATOM 7514 N N . MET A 1 963 ? -6.346 0.335 20.940 1.00 98.88 963 MET A N 1
ATOM 7515 C CA . MET A 1 963 ? -5.494 -0.428 21.865 1.00 98.88 963 MET A CA 1
ATOM 7516 C C . MET A 1 963 ? -4.556 -1.435 21.189 1.00 98.88 963 MET A C 1
ATOM 7518 O O . MET A 1 963 ? -3.636 -1.933 21.834 1.00 98.88 963 MET A O 1
ATOM 7522 N N . MET A 1 964 ? -4.776 -1.763 19.913 1.00 98.81 964 MET A N 1
ATOM 7523 C CA . MET A 1 964 ? -3.862 -2.624 19.160 1.00 98.81 964 MET A CA 1
ATOM 7524 C C . MET A 1 964 ? -2.581 -1.892 18.729 1.00 98.81 964 MET A C 1
ATOM 7526 O O . MET A 1 964 ? -1.631 -2.555 18.317 1.00 98.81 964 MET A O 1
ATOM 7530 N N . GLY A 1 965 ? -2.557 -0.557 18.786 1.00 98.50 965 GLY A N 1
ATOM 7531 C CA . GLY A 1 965 ? -1.367 0.259 18.564 1.00 98.50 965 GLY A CA 1
ATOM 7532 C C . GLY A 1 965 ? -0.585 0.504 19.855 1.00 98.50 965 GLY A C 1
ATOM 7533 O O . GLY A 1 965 ? -1.156 0.627 20.938 1.00 98.50 965 GLY A O 1
ATOM 7534 N N . GLY A 1 966 ? 0.742 0.580 19.750 1.00 97.38 966 GLY A N 1
ATOM 7535 C CA . GLY A 1 966 ? 1.618 0.895 20.879 1.00 97.38 966 GLY A CA 1
ATOM 7536 C C . GLY A 1 966 ? 1.421 2.310 21.422 1.00 97.38 966 GLY A C 1
ATOM 7537 O O . GLY A 1 966 ? 1.482 2.503 22.637 1.00 97.38 966 GLY A O 1
ATOM 7538 N N . GLY A 1 967 ? 1.160 3.274 20.533 1.00 97.50 967 GLY A N 1
ATOM 7539 C CA . GLY A 1 967 ? 0.838 4.662 20.868 1.00 97.50 967 GLY A CA 1
ATOM 7540 C C . GLY A 1 967 ? -0.671 4.869 20.968 1.00 97.50 967 GLY A C 1
ATOM 7541 O O . GLY A 1 967 ? -1.269 5.446 20.065 1.00 97.50 967 GLY A O 1
ATOM 7542 N N . PHE A 1 968 ? -1.291 4.350 22.030 1.00 98.75 968 PHE A N 1
ATOM 7543 C CA . PHE A 1 968 ? -2.712 4.582 22.301 1.00 98.75 968 PHE A CA 1
ATOM 7544 C C . PHE A 1 968 ? -2.954 6.032 22.741 1.00 98.75 968 PHE A C 1
ATOM 7546 O O . PHE A 1 968 ? -2.207 6.573 23.559 1.00 98.75 968 PHE A O 1
ATOM 7553 N N . GLY A 1 969 ? -4.044 6.634 22.272 1.00 98.44 969 GLY A N 1
ATOM 7554 C CA . GLY A 1 969 ? -4.419 7.988 22.667 1.00 98.44 969 GLY A CA 1
ATOM 7555 C C . GLY A 1 969 ? -5.852 8.366 22.314 1.00 98.44 969 GLY A C 1
ATOM 7556 O O . GLY A 1 969 ? -6.668 7.524 21.937 1.00 98.44 969 GLY A O 1
ATOM 7557 N N . LEU A 1 970 ? -6.143 9.651 22.453 1.00 98.69 970 LEU A N 1
ATOM 7558 C CA . LEU A 1 970 ? -7.400 10.314 22.137 1.00 98.69 970 LEU A CA 1
ATOM 7559 C C . LEU A 1 970 ? -7.113 11.470 21.173 1.00 98.69 970 LEU A C 1
ATOM 7561 O O . LEU A 1 970 ? -6.090 12.136 21.304 1.00 98.69 970 LEU A O 1
ATOM 7565 N N . GLU A 1 971 ? -8.019 11.737 20.242 1.00 98.19 971 GLU A N 1
ATOM 7566 C CA . GLU A 1 971 ? -7.928 12.880 19.328 1.00 98.19 971 GLU A CA 1
ATOM 7567 C C . GLU A 1 971 ? -9.340 13.413 19.079 1.00 98.19 971 GLU A C 1
ATOM 7569 O O . GLU A 1 971 ? -10.041 13.009 18.156 1.00 98.19 971 GLU A O 1
ATOM 7574 N N . LEU A 1 972 ? -9.825 14.199 20.041 1.00 96.75 972 LEU A N 1
ATOM 7575 C CA . LEU A 1 972 ? -11.205 14.674 20.139 1.00 96.75 972 LEU A CA 1
ATOM 7576 C C . LEU A 1 972 ? -11.296 15.821 21.152 1.00 96.75 972 LEU A C 1
ATOM 7578 O O . LEU A 1 972 ? -10.400 15.993 21.980 1.00 96.75 972 LEU A O 1
ATOM 7582 N N . ASN A 1 973 ? -12.406 16.558 21.137 1.00 96.12 973 ASN A N 1
ATOM 7583 C CA . ASN A 1 973 ? -12.756 17.503 22.194 1.00 96.12 973 ASN A CA 1
ATOM 7584 C C . ASN A 1 973 ? -13.672 16.820 23.235 1.00 96.12 973 ASN A C 1
ATOM 7586 O O . ASN A 1 973 ? -14.825 16.512 22.914 1.00 96.12 973 ASN A O 1
ATOM 7590 N N . PRO A 1 974 ? -13.222 16.576 24.484 1.00 94.00 974 PRO A N 1
ATOM 7591 C CA . PRO A 1 974 ? -14.049 15.917 25.491 1.00 94.00 974 PRO A CA 1
ATOM 7592 C C . PRO A 1 974 ? -15.319 16.681 25.884 1.00 94.00 974 PRO A C 1
ATOM 7594 O O . PRO A 1 974 ? -16.213 16.073 26.476 1.00 94.00 974 PRO A O 1
ATOM 7597 N N . GLU A 1 975 ? -15.433 17.986 25.621 1.00 93.06 975 GLU A N 1
ATOM 7598 C CA . GLU A 1 975 ? -16.663 18.754 25.881 1.00 93.06 975 GLU A CA 1
ATOM 7599 C C . GLU A 1 975 ? -17.789 18.446 24.896 1.00 93.06 975 GLU A C 1
ATOM 7601 O O . GLU A 1 975 ? -18.962 18.581 25.245 1.00 93.06 975 GLU A O 1
ATOM 7606 N N . GLU A 1 976 ? -17.440 18.019 23.685 1.00 93.00 976 GLU A N 1
ATOM 7607 C CA . GLU A 1 976 ? -18.389 17.763 22.598 1.00 93.00 976 GLU A CA 1
ATOM 7608 C C . GLU A 1 976 ? -18.895 16.319 22.582 1.00 93.00 976 GLU A C 1
ATOM 7610 O O . GLU A 1 976 ? -19.854 15.997 21.878 1.00 93.00 976 GLU A O 1
ATOM 7615 N N . LEU A 1 977 ? -18.276 15.446 23.379 1.00 93.25 977 LEU A N 1
ATOM 7616 C CA . LEU A 1 977 ? -18.707 14.064 23.519 1.00 93.25 977 LEU A CA 1
ATOM 7617 C C . LEU A 1 977 ? -20.054 13.965 24.227 1.00 93.25 977 LEU A C 1
ATOM 7619 O O . LEU A 1 977 ? -20.340 14.670 25.200 1.00 93.25 977 LEU A O 1
ATOM 7623 N N . ASP A 1 978 ? -20.862 13.001 23.791 1.00 93.19 978 ASP A N 1
ATOM 7624 C CA . ASP A 1 978 ? -22.036 12.625 24.555 1.00 93.19 978 ASP A CA 1
ATOM 7625 C C . ASP A 1 978 ? -21.638 12.071 25.937 1.00 93.19 978 ASP A C 1
ATOM 7627 O O . ASP A 1 978 ? -20.528 11.583 26.176 1.00 93.19 978 ASP A O 1
ATOM 7631 N N . ALA A 1 979 ? -22.570 12.167 26.885 1.00 93.69 979 ALA A N 1
ATOM 7632 C CA . ALA A 1 979 ? -22.304 11.816 28.275 1.00 93.69 979 ALA A CA 1
ATOM 7633 C C . ALA A 1 979 ? -21.946 10.332 28.475 1.00 93.69 979 ALA A C 1
ATOM 7635 O O . ALA A 1 979 ? -21.267 10.009 29.449 1.00 93.69 979 ALA A O 1
ATOM 7636 N N . HIS A 1 980 ? -22.411 9.439 27.594 1.00 93.88 980 HIS A N 1
ATOM 7637 C CA . HIS A 1 980 ? -22.093 8.017 27.663 1.00 93.88 980 HIS A CA 1
ATOM 7638 C C . HIS A 1 980 ? -20.644 7.778 27.225 1.00 93.88 980 HIS A C 1
ATOM 7640 O O . HIS A 1 980 ? -19.869 7.191 27.982 1.00 93.88 980 HIS A O 1
ATOM 7646 N N . ASP A 1 981 ? -20.256 8.305 26.065 1.00 95.50 981 ASP A N 1
ATOM 7647 C CA . ASP A 1 981 ? -18.907 8.164 25.522 1.00 95.50 981 ASP A CA 1
ATOM 7648 C C . ASP A 1 981 ? -17.859 8.807 26.437 1.00 95.50 981 ASP A C 1
ATOM 7650 O O . ASP A 1 981 ? -16.862 8.165 26.780 1.00 95.50 981 ASP A O 1
ATOM 7654 N N . LYS A 1 982 ? -18.116 10.026 26.937 1.00 95.62 982 LYS A N 1
ATOM 7655 C CA . LYS A 1 982 ? -17.221 10.703 27.893 1.00 95.62 982 LYS A CA 1
ATOM 7656 C C . LYS A 1 982 ? -17.019 9.882 29.171 1.00 95.62 982 LYS A C 1
ATOM 7658 O O . LYS A 1 982 ? -15.905 9.810 29.687 1.00 95.62 982 LYS A O 1
ATOM 7663 N N . ALA A 1 983 ? -18.075 9.241 29.678 1.00 96.31 983 ALA A N 1
ATOM 7664 C CA . ALA A 1 983 ? -18.004 8.418 30.885 1.00 96.31 983 ALA A CA 1
ATOM 7665 C C . ALA A 1 983 ? -17.243 7.093 30.679 1.00 96.31 983 ALA A C 1
ATOM 7667 O O . ALA A 1 983 ? -16.716 6.545 31.649 1.00 96.31 983 ALA A O 1
ATOM 7668 N N . ALA A 1 984 ? -17.159 6.585 29.445 1.00 97.38 984 ALA A N 1
ATOM 7669 C CA . ALA A 1 984 ? -16.442 5.352 29.120 1.00 97.38 984 ALA A CA 1
ATOM 7670 C C . ALA A 1 984 ? -14.913 5.539 29.041 1.00 97.38 984 ALA A C 1
ATOM 7672 O O . ALA A 1 984 ? -14.159 4.606 29.344 1.00 97.38 984 ALA A O 1
ATOM 7673 N N . LEU A 1 985 ? -14.438 6.737 28.675 1.00 97.81 985 LEU A N 1
ATOM 7674 C CA . LEU A 1 985 ? -13.020 7.012 28.403 1.00 97.81 985 LEU A CA 1
ATOM 7675 C C . LEU A 1 985 ? -12.054 6.651 29.548 1.00 97.81 985 LEU A C 1
ATOM 7677 O O . LEU A 1 985 ? -11.074 5.964 29.260 1.00 97.81 985 LEU A O 1
ATOM 7681 N N . PRO A 1 986 ? -12.297 6.997 30.833 1.00 97.81 986 PRO A N 1
ATOM 7682 C CA . PRO A 1 986 ? -11.371 6.622 31.907 1.00 97.81 986 PRO A CA 1
ATOM 7683 C C . PRO A 1 986 ? -11.206 5.101 32.052 1.00 97.81 986 PRO A C 1
ATOM 7685 O O . PRO A 1 986 ? -10.121 4.602 32.348 1.00 97.81 986 PRO A O 1
ATOM 7688 N N . GLY A 1 987 ? -12.280 4.337 31.816 1.00 98.00 987 GLY A N 1
ATOM 7689 C CA . GLY A 1 987 ? -12.237 2.874 31.815 1.00 98.00 987 GLY A CA 1
ATOM 7690 C C . GLY A 1 987 ? -11.427 2.317 30.644 1.00 98.00 987 GLY A C 1
ATOM 7691 O O . GLY A 1 987 ? -10.625 1.402 30.833 1.00 98.00 987 GLY A O 1
ATOM 7692 N N . LEU A 1 988 ? -11.591 2.902 29.454 1.00 98.50 988 LEU A N 1
ATOM 7693 C CA . LEU A 1 988 ? -10.830 2.530 28.261 1.00 98.50 988 LEU A CA 1
ATOM 7694 C C . LEU A 1 988 ? -9.344 2.877 28.399 1.00 98.50 988 LEU A C 1
ATOM 7696 O O . LEU A 1 988 ? -8.515 2.044 28.055 1.00 98.50 988 LEU A O 1
ATOM 7700 N N . ILE A 1 989 ? -8.989 4.032 28.968 1.00 98.38 989 ILE A N 1
ATOM 7701 C CA . ILE A 1 989 ? -7.590 4.396 29.250 1.00 98.38 989 ILE A CA 1
ATOM 7702 C C . ILE A 1 989 ? -6.955 3.371 30.198 1.00 98.38 989 ILE A C 1
ATOM 7704 O O . ILE A 1 989 ? -5.904 2.816 29.888 1.00 98.38 989 ILE A O 1
ATOM 7708 N N . ASN A 1 990 ? -7.621 3.032 31.305 1.00 97.88 990 ASN A N 1
ATOM 7709 C CA . ASN A 1 990 ? -7.119 2.017 32.237 1.00 97.88 990 ASN A CA 1
ATOM 7710 C C . ASN A 1 990 ? -6.944 0.639 31.573 1.00 97.88 990 ASN A C 1
ATOM 7712 O O . ASN A 1 990 ? -5.977 -0.075 31.849 1.00 97.88 990 ASN A O 1
ATOM 7716 N N . LEU A 1 991 ? -7.872 0.250 30.691 1.00 98.56 991 LEU A N 1
ATOM 7717 C CA . LEU A 1 991 ? -7.755 -0.988 29.922 1.00 98.56 991 LEU A CA 1
ATOM 7718 C C . LEU A 1 991 ? -6.578 -0.930 28.939 1.00 98.56 991 LEU A C 1
ATOM 7720 O O . LEU A 1 991 ? -5.823 -1.900 28.861 1.00 98.56 991 LEU A O 1
ATOM 7724 N N . ALA A 1 992 ? -6.391 0.198 28.245 1.00 98.56 992 ALA A N 1
ATOM 7725 C CA . ALA A 1 992 ? -5.268 0.425 27.344 1.00 98.56 992 ALA A CA 1
ATOM 7726 C C . ALA A 1 992 ? -3.934 0.255 28.080 1.00 98.56 992 ALA A C 1
ATOM 7728 O O . ALA A 1 992 ? -3.082 -0.503 27.631 1.00 98.56 992 ALA A O 1
ATOM 7729 N N . GLU A 1 993 ? -3.780 0.855 29.261 1.00 97.88 993 GLU A N 1
ATOM 7730 C CA . GLU A 1 993 ? -2.570 0.706 30.080 1.00 97.88 993 GLU A CA 1
ATOM 7731 C C . GLU A 1 993 ? -2.316 -0.736 30.520 1.00 97.88 993 GLU A C 1
ATOM 7733 O O . GLU A 1 993 ? -1.165 -1.169 30.589 1.00 97.88 993 GLU A O 1
ATOM 7738 N N . LYS A 1 994 ? -3.379 -1.504 30.781 1.00 97.81 994 LYS A N 1
ATOM 7739 C CA . LYS A 1 994 ? -3.268 -2.919 31.147 1.00 97.81 994 LYS A CA 1
ATOM 7740 C C . LYS A 1 994 ? -2.818 -3.792 29.970 1.00 97.81 994 LYS A C 1
ATOM 7742 O O . LYS A 1 994 ? -2.045 -4.725 30.178 1.00 97.81 994 LYS A O 1
ATOM 7747 N N . VAL A 1 995 ? -3.294 -3.528 28.749 1.00 98.12 995 VAL A N 1
ATOM 7748 C CA . VAL A 1 995 ? -2.910 -4.312 27.554 1.00 98.12 995 VAL A CA 1
ATOM 7749 C C . VAL A 1 995 ? -1.576 -3.866 26.950 1.00 98.12 995 VAL A C 1
ATOM 7751 O O . VAL A 1 995 ? -0.883 -4.688 26.349 1.00 98.12 995 VAL A O 1
ATOM 7754 N N . ASN A 1 996 ? -1.196 -2.593 27.112 1.00 97.94 996 ASN A N 1
ATOM 7755 C CA . ASN A 1 996 ? -0.072 -1.972 26.407 1.00 97.94 996 ASN A CA 1
ATOM 7756 C C . ASN A 1 996 ? 1.265 -2.720 26.579 1.00 97.94 996 ASN A C 1
ATOM 7758 O O . ASN A 1 996 ? 1.909 -2.958 25.560 1.00 97.94 996 ASN A O 1
ATOM 7762 N N . PRO A 1 997 ? 1.666 -3.215 27.771 1.00 97.81 997 PRO A N 1
ATOM 7763 C CA . PRO A 1 997 ? 2.906 -3.985 27.905 1.00 97.81 997 PRO A CA 1
ATOM 7764 C C . PRO A 1 997 ? 2.955 -5.235 27.011 1.00 97.81 997 PRO A C 1
ATOM 7766 O O . PRO A 1 997 ? 4.007 -5.561 26.457 1.00 97.81 997 PRO A O 1
ATOM 7769 N N . ILE A 1 998 ? 1.812 -5.912 26.835 1.00 98.19 998 ILE A N 1
ATOM 7770 C CA . ILE A 1 998 ? 1.678 -7.118 26.003 1.00 98.19 998 ILE A CA 1
ATOM 7771 C C . ILE A 1 998 ? 1.628 -6.736 24.517 1.00 98.19 998 ILE A C 1
ATOM 7773 O O . ILE A 1 998 ? 2.220 -7.423 23.692 1.00 98.19 998 ILE A O 1
ATOM 7777 N N . VAL A 1 999 ? 0.988 -5.620 24.161 1.00 98.44 999 VAL A N 1
ATOM 7778 C CA . VAL A 1 999 ? 0.967 -5.104 22.778 1.00 98.44 999 VAL A CA 1
ATOM 7779 C C . VAL A 1 999 ? 2.356 -4.632 22.330 1.00 98.44 999 VAL A C 1
ATOM 7781 O O . VAL A 1 999 ? 2.766 -4.897 21.201 1.00 98.44 999 VAL A O 1
ATOM 7784 N N . LEU A 1 1000 ? 3.108 -3.979 23.221 1.00 97.69 1000 LEU A N 1
ATOM 7785 C CA . LEU A 1 1000 ? 4.442 -3.455 22.932 1.00 97.69 1000 LEU A CA 1
ATOM 7786 C C . LEU A 1 1000 ? 5.483 -4.562 22.755 1.00 97.69 1000 LEU A C 1
ATOM 7788 O O . LEU A 1 1000 ? 6.279 -4.526 21.814 1.00 97.69 1000 LEU A O 1
ATOM 7792 N N . ASN A 1 1001 ? 5.481 -5.545 23.657 1.00 97.38 1001 ASN A N 1
ATOM 7793 C CA . ASN A 1 1001 ? 6.562 -6.529 23.779 1.00 97.38 1001 ASN A CA 1
ATOM 7794 C C . ASN A 1 1001 ? 6.165 -7.942 23.343 1.00 97.38 1001 ASN A C 1
ATOM 7796 O O . ASN A 1 1001 ? 7.032 -8.771 23.077 1.00 97.38 1001 ASN A O 1
ATOM 7800 N N . GLY A 1 1002 ? 4.872 -8.217 23.201 1.00 97.81 1002 GLY A N 1
ATOM 7801 C CA . GLY A 1 1002 ? 4.378 -9.530 22.821 1.00 97.81 1002 GLY A CA 1
ATOM 7802 C C . GLY A 1 1002 ? 4.527 -9.860 21.339 1.00 97.81 1002 GLY A C 1
ATOM 7803 O O . GLY A 1 1002 ? 4.945 -9.040 20.513 1.00 97.81 1002 GLY A O 1
ATOM 7804 N N . ASP A 1 1003 ? 4.162 -11.095 21.023 1.00 98.56 1003 ASP A N 1
ATOM 7805 C CA . ASP A 1 1003 ? 4.048 -11.638 19.678 1.00 98.56 1003 ASP A CA 1
ATOM 7806 C C . ASP A 1 1003 ? 2.593 -11.552 19.202 1.00 98.56 1003 ASP A C 1
ATOM 7808 O O . ASP A 1 1003 ? 1.679 -12.061 19.855 1.00 98.56 1003 ASP A O 1
ATOM 7812 N N . MET A 1 1004 ? 2.381 -10.916 18.046 1.00 98.69 1004 MET A N 1
ATOM 7813 C CA . MET A 1 1004 ? 1.062 -10.747 17.436 1.00 98.69 1004 MET A CA 1
ATOM 7814 C C . MET A 1 1004 ? 0.703 -11.941 16.540 1.00 98.69 1004 MET A C 1
ATOM 7816 O O . MET A 1 1004 ? 1.469 -12.355 15.666 1.00 98.69 1004 MET A O 1
ATOM 7820 N N . TRP A 1 1005 ? -0.511 -12.453 16.713 1.00 98.81 1005 TRP A N 1
ATOM 7821 C CA . TRP A 1 1005 ? -1.109 -13.527 15.927 1.00 98.81 1005 TRP A CA 1
ATOM 7822 C C . TRP A 1 1005 ? -2.395 -13.022 15.282 1.00 98.81 1005 TRP A C 1
ATOM 7824 O O . TRP A 1 1005 ? -3.389 -12.787 15.969 1.00 98.81 1005 TRP A O 1
ATOM 7834 N N . ARG A 1 1006 ? -2.396 -12.863 13.956 1.00 98.75 1006 ARG A N 1
ATOM 7835 C CA . ARG A 1 1006 ? -3.612 -12.558 13.191 1.00 98.75 1006 ARG A CA 1
ATOM 7836 C C . ARG A 1 1006 ? -4.413 -13.843 13.001 1.00 98.75 1006 ARG A C 1
ATOM 7838 O O . ARG A 1 1006 ? -4.076 -14.675 12.167 1.00 98.75 1006 ARG A O 1
ATOM 7845 N N . LEU A 1 1007 ? -5.456 -14.008 13.808 1.00 98.62 1007 LEU A N 1
ATOM 7846 C CA . LEU A 1 1007 ? -6.264 -15.229 13.852 1.00 98.62 1007 LEU A CA 1
ATOM 7847 C C . LEU A 1 1007 ? -7.328 -15.260 12.750 1.00 98.62 1007 LEU A C 1
ATOM 7849 O O . LEU A 1 1007 ? -7.679 -16.322 12.244 1.00 98.62 1007 LEU A O 1
ATOM 7853 N N . SER A 1 1008 ? -7.871 -14.092 12.409 1.00 97.88 1008 SER A N 1
ATOM 7854 C CA . SER A 1 1008 ? -8.905 -13.924 11.390 1.00 97.88 1008 SER A CA 1
ATOM 7855 C C . SER A 1 1008 ? -8.765 -12.543 10.769 1.00 97.88 1008 SER A C 1
ATOM 7857 O O . SER A 1 1008 ? -8.626 -11.546 11.481 1.00 97.88 1008 SER A O 1
ATOM 7859 N N . LEU A 1 1009 ? -8.769 -12.500 9.442 1.00 97.44 1009 LEU A N 1
ATOM 7860 C CA . LEU A 1 1009 ? -8.421 -11.318 8.667 1.00 97.44 1009 LEU A CA 1
ATOM 7861 C C . LEU A 1 1009 ? -9.672 -10.595 8.158 1.00 97.44 1009 LEU A C 1
ATOM 7863 O O . LEU A 1 1009 ? -10.664 -11.253 7.828 1.00 97.44 1009 LEU A O 1
ATOM 7867 N N . PRO A 1 1010 ? -9.646 -9.255 8.079 1.00 95.81 1010 PRO A N 1
ATOM 7868 C CA . PRO A 1 1010 ? -10.815 -8.458 7.736 1.00 95.81 1010 PRO A CA 1
ATOM 7869 C C . PRO A 1 1010 ? -11.194 -8.571 6.254 1.00 95.81 1010 PRO A C 1
ATOM 7871 O O . PRO A 1 1010 ? -12.351 -8.349 5.910 1.00 95.81 1010 PRO A O 1
ATOM 7874 N N . GLU A 1 1011 ? -10.268 -8.974 5.377 1.00 92.19 1011 GLU A N 1
ATOM 7875 C CA . GLU A 1 1011 ? -10.570 -9.231 3.962 1.00 92.19 1011 GLU A CA 1
ATOM 7876 C C . GLU A 1 1011 ? -11.348 -10.540 3.754 1.00 92.19 1011 GLU A C 1
ATOM 7878 O O . GLU A 1 1011 ? -12.122 -10.661 2.803 1.00 92.19 1011 GLU A O 1
ATOM 7883 N N . ASP A 1 1012 ? -11.162 -11.506 4.656 1.00 92.50 1012 ASP A N 1
ATOM 7884 C CA . ASP A 1 1012 ? -11.672 -12.873 4.514 1.00 92.50 1012 ASP A CA 1
ATOM 7885 C C . ASP A 1 1012 ? -12.906 -13.139 5.397 1.00 92.50 1012 ASP A C 1
ATOM 7887 O O . ASP A 1 1012 ? -13.630 -14.118 5.195 1.00 92.50 1012 ASP A O 1
ATOM 7891 N N . SER A 1 1013 ? -13.161 -12.287 6.397 1.00 94.31 1013 SER A N 1
ATOM 7892 C CA . SER A 1 1013 ? -14.118 -12.564 7.469 1.00 94.31 1013 SER A CA 1
ATOM 7893 C C . SER A 1 1013 ? -14.808 -11.309 8.007 1.00 94.31 1013 SER A C 1
ATOM 7895 O O . SER A 1 1013 ? -14.227 -10.234 8.097 1.00 94.31 1013 SER A O 1
ATOM 7897 N N . ASN A 1 1014 ? -16.059 -11.465 8.460 1.00 96.75 1014 ASN A N 1
ATOM 7898 C CA . ASN A 1 1014 ? -16.780 -10.428 9.212 1.00 96.75 1014 ASN A CA 1
ATOM 7899 C C . ASN A 1 1014 ? -16.305 -10.304 10.672 1.00 96.75 1014 ASN A C 1
ATOM 7901 O O . ASN A 1 1014 ? -16.751 -9.399 11.380 1.00 96.75 1014 ASN A O 1
ATOM 7905 N N . TRP A 1 1015 ? -15.430 -11.215 11.115 1.00 98.00 1015 TRP A N 1
ATOM 7906 C CA . TRP A 1 1015 ? -14.926 -11.284 12.484 1.00 98.00 1015 TRP A CA 1
ATOM 7907 C C . TRP A 1 1015 ? -13.398 -11.219 12.531 1.00 98.00 1015 TRP A C 1
ATOM 7909 O O . TRP A 1 1015 ? -12.752 -12.257 12.708 1.00 98.00 1015 TRP A O 1
ATOM 7919 N N . PRO A 1 1016 ? -12.794 -10.039 12.318 1.00 98.44 1016 PRO A N 1
ATOM 7920 C CA . PRO A 1 1016 ? -11.362 -9.851 12.509 1.00 98.44 1016 PRO A CA 1
ATOM 7921 C C . PRO A 1 1016 ? -10.969 -10.192 13.949 1.00 98.44 1016 PRO A C 1
ATOM 7923 O O . PRO A 1 1016 ? -11.691 -9.859 14.893 1.00 98.44 1016 PRO A O 1
ATOM 7926 N N . ALA A 1 1017 ? -9.836 -10.867 14.124 1.00 98.75 1017 ALA A N 1
ATOM 7927 C CA . ALA A 1 1017 ? -9.366 -11.257 15.447 1.00 98.75 1017 ALA A CA 1
ATOM 7928 C C . ALA A 1 1017 ? -7.842 -11.328 15.511 1.00 98.75 1017 ALA A C 1
ATOM 7930 O O . ALA A 1 1017 ? -7.196 -11.866 14.607 1.00 98.75 1017 ALA A O 1
ATOM 7931 N N . VAL A 1 1018 ? -7.282 -10.826 16.608 1.00 98.81 1018 VAL A N 1
ATOM 7932 C CA . VAL A 1 1018 ? -5.841 -10.790 16.863 1.00 98.81 1018 VAL A CA 1
ATOM 7933 C C . VAL A 1 1018 ? -5.559 -11.197 18.301 1.00 98.81 1018 VAL A C 1
ATOM 7935 O O . VAL A 1 1018 ? -6.251 -10.765 19.215 1.00 98.81 1018 VAL A O 1
ATOM 7938 N N . LEU A 1 1019 ? -4.523 -12.002 18.509 1.00 98.94 1019 LEU A N 1
ATOM 7939 C CA . LEU A 1 1019 ? -4.022 -12.371 19.828 1.00 98.94 1019 LEU A CA 1
ATOM 7940 C C . LEU A 1 1019 ? -2.599 -11.845 20.002 1.00 98.94 1019 LEU A C 1
ATOM 7942 O O . LEU A 1 1019 ? -1.750 -12.079 19.148 1.00 98.94 1019 LEU A O 1
ATOM 7946 N N . PHE A 1 1020 ? -2.335 -11.178 21.116 1.00 98.88 1020 PHE A N 1
ATOM 7947 C CA . PHE A 1 1020 ? -0.986 -10.831 21.550 1.00 98.88 1020 PHE A CA 1
ATOM 7948 C C . PHE A 1 1020 ? -0.581 -11.748 22.694 1.00 98.88 1020 PHE A C 1
ATOM 7950 O O . PHE A 1 1020 ? -1.367 -11.926 23.619 1.00 98.88 1020 PHE A O 1
ATOM 7957 N N . ILE A 1 1021 ? 0.618 -12.319 22.646 1.00 98.81 1021 ILE A N 1
ATOM 7958 C CA . ILE A 1 1021 ? 1.147 -13.206 23.693 1.00 98.81 1021 ILE A CA 1
ATOM 7959 C C . ILE A 1 1021 ? 2.435 -12.595 24.234 1.00 98.81 1021 ILE A C 1
ATOM 7961 O O . ILE A 1 1021 ? 3.286 -12.204 23.441 1.00 98.81 1021 ILE A O 1
ATOM 7965 N N . SER A 1 1022 ? 2.590 -12.501 25.554 1.00 98.00 1022 SER A N 1
ATOM 7966 C CA . SER A 1 1022 ? 3.825 -12.015 26.178 1.00 98.00 1022 SER A CA 1
ATOM 7967 C C . SER A 1 1022 ? 5.032 -12.875 25.773 1.00 98.00 1022 SER A C 1
ATOM 7969 O O . SER A 1 1022 ? 4.884 -14.057 25.469 1.00 98.00 1022 SER A O 1
ATOM 7971 N N . GLU A 1 1023 ? 6.239 -12.299 25.769 1.00 92.81 1023 GLU A N 1
ATOM 7972 C CA . GLU A 1 1023 ? 7.458 -12.992 25.303 1.00 92.81 1023 GLU A CA 1
ATOM 7973 C C . GLU A 1 1023 ? 7.753 -14.286 26.092 1.00 92.81 1023 GLU A C 1
ATOM 7975 O O . GLU A 1 1023 ? 8.274 -15.251 25.539 1.00 92.81 1023 GLU A O 1
ATOM 7980 N N . ASP A 1 1024 ? 7.368 -14.340 27.369 1.00 95.88 1024 ASP A N 1
ATOM 7981 C CA . ASP A 1 1024 ? 7.483 -15.517 28.241 1.00 95.88 1024 ASP A CA 1
ATOM 7982 C C . ASP A 1 1024 ? 6.294 -16.500 28.136 1.00 95.88 1024 ASP A C 1
ATOM 7984 O O . ASP A 1 1024 ? 6.295 -17.558 28.770 1.00 95.88 1024 ASP A O 1
ATOM 7988 N N . GLY A 1 1025 ? 5.260 -16.159 27.361 1.00 96.75 1025 GLY A N 1
ATOM 7989 C CA . GLY A 1 1025 ? 4.041 -16.948 27.190 1.00 96.75 1025 GLY A CA 1
ATOM 7990 C C . GLY A 1 1025 ? 3.139 -17.033 28.428 1.00 96.75 1025 GLY A C 1
ATOM 7991 O O . GLY A 1 1025 ? 2.250 -17.894 28.461 1.00 96.75 1025 GLY A O 1
ATOM 7992 N N . SER A 1 1026 ? 3.369 -16.199 29.450 1.00 97.69 1026 SER A N 1
ATOM 7993 C CA . SER A 1 1026 ? 2.601 -16.206 30.702 1.00 97.69 1026 SER A CA 1
ATOM 7994 C C . SER A 1 1026 ? 1.252 -15.492 30.590 1.00 97.69 1026 SER A C 1
ATOM 7996 O O . SER A 1 1026 ? 0.304 -15.868 31.279 1.00 97.69 1026 SER A O 1
ATOM 7998 N N . GLN A 1 1027 ? 1.130 -14.507 29.699 1.00 98.19 1027 GLN A N 1
ATOM 7999 C CA . GLN A 1 1027 ? -0.088 -13.729 29.494 1.00 98.19 1027 GLN A CA 1
ATOM 8000 C C . GLN A 1 1027 ? -0.415 -13.587 28.007 1.00 98.19 1027 GLN A C 1
ATOM 8002 O O . GLN A 1 1027 ? 0.470 -13.560 27.152 1.00 98.19 1027 GLN A O 1
ATOM 8007 N N . ALA A 1 1028 ? -1.700 -13.462 27.685 1.00 98.69 1028 ALA A N 1
ATOM 8008 C CA . ALA A 1 1028 ? -2.138 -13.101 26.345 1.00 98.69 1028 ALA A CA 1
ATOM 8009 C C . ALA A 1 1028 ? -3.386 -12.209 26.364 1.00 98.69 1028 ALA A C 1
ATOM 8011 O O . ALA A 1 1028 ? -4.174 -12.238 27.308 1.00 98.69 1028 ALA A O 1
ATOM 8012 N N . VAL A 1 1029 ? -3.572 -11.424 25.303 1.00 98.88 1029 VAL A N 1
ATOM 8013 C CA . VAL A 1 1029 ? -4.737 -10.553 25.100 1.00 98.88 1029 VAL A CA 1
ATOM 8014 C C . VAL A 1 1029 ? -5.320 -10.809 23.721 1.00 98.88 1029 VAL A C 1
ATOM 8016 O O . VAL A 1 1029 ? -4.657 -10.604 22.705 1.00 98.88 1029 VAL A O 1
ATOM 8019 N N . LEU A 1 1030 ? -6.569 -11.262 23.689 1.00 98.88 1030 LEU A N 1
ATOM 8020 C CA . LEU A 1 1030 ? -7.353 -11.438 22.475 1.00 98.88 1030 LEU A CA 1
ATOM 8021 C C . LEU A 1 1030 ? -8.189 -10.185 22.212 1.00 98.88 1030 LEU A C 1
ATOM 8023 O O . LEU A 1 1030 ? -9.027 -9.822 23.034 1.00 98.88 1030 LEU A O 1
ATOM 8027 N N . PHE A 1 1031 ? -8.026 -9.607 21.029 1.00 98.88 1031 PHE A N 1
ATOM 8028 C CA . PHE A 1 1031 ? -8.927 -8.629 20.435 1.00 98.88 1031 PHE A CA 1
ATOM 8029 C C . PHE A 1 1031 ? -9.816 -9.340 19.412 1.00 98.88 1031 PHE A C 1
ATOM 8031 O O . PHE A 1 1031 ? -9.318 -9.950 18.463 1.00 98.88 1031 PHE A O 1
ATOM 8038 N N . TYR A 1 1032 ? -11.132 -9.292 19.609 1.00 98.62 1032 TYR A N 1
ATOM 8039 C CA . TYR A 1 1032 ? -12.120 -9.937 18.745 1.00 98.62 1032 TYR A CA 1
ATOM 8040 C C . TYR A 1 1032 ? -13.197 -8.935 18.341 1.00 98.62 1032 TYR A C 1
ATOM 8042 O O . TYR A 1 1032 ? -13.799 -8.292 19.202 1.00 98.62 1032 TYR A O 1
ATOM 8050 N N . PHE A 1 1033 ? -13.456 -8.823 17.041 1.00 98.62 1033 PHE A N 1
ATOM 8051 C CA . PHE A 1 1033 ? -14.358 -7.824 16.476 1.00 98.62 1033 PHE A CA 1
ATOM 8052 C C . PHE A 1 1033 ? -15.478 -8.481 15.661 1.00 98.62 1033 PHE A C 1
ATOM 8054 O O . PHE A 1 1033 ? -15.305 -9.559 15.100 1.00 98.62 1033 PHE A O 1
ATOM 8061 N N . GLN A 1 1034 ? -16.620 -7.805 15.560 1.00 98.06 1034 GLN A N 1
ATOM 8062 C CA . GLN A 1 1034 ? -17.698 -8.073 14.610 1.00 98.06 1034 GLN A CA 1
ATOM 8063 C C . GLN A 1 1034 ? -17.978 -6.782 13.848 1.00 98.06 1034 GLN A C 1
ATOM 8065 O O . GLN A 1 1034 ? -18.396 -5.800 14.451 1.00 98.06 1034 GLN A O 1
ATOM 8070 N N . VAL A 1 1035 ? -17.780 -6.784 12.528 1.00 96.81 1035 VAL A N 1
ATOM 8071 C CA . VAL A 1 1035 ? -17.975 -5.571 11.716 1.00 96.81 1035 VAL A CA 1
ATOM 8072 C C . VAL A 1 1035 ? -19.459 -5.321 11.455 1.00 96.81 1035 VAL A C 1
ATOM 8074 O O . VAL A 1 1035 ? -19.992 -4.293 11.854 1.00 96.81 1035 VAL A O 1
ATOM 8077 N N . ARG A 1 1036 ? -20.140 -6.274 10.809 1.00 96.31 1036 ARG A N 1
ATOM 8078 C CA . ARG A 1 1036 ? -21.585 -6.202 10.537 1.00 96.31 1036 ARG A CA 1
ATOM 8079 C C . ARG A 1 1036 ? -22.374 -7.052 11.518 1.00 96.31 1036 ARG A C 1
ATOM 8081 O O . ARG A 1 1036 ? -21.918 -8.140 11.882 1.00 96.31 1036 ARG A O 1
ATOM 8088 N N . ALA A 1 1037 ? -23.580 -6.615 11.852 1.00 94.88 1037 ALA A N 1
ATOM 8089 C CA . ALA A 1 1037 ? -24.511 -7.336 12.703 1.00 94.88 1037 ALA A CA 1
ATOM 8090 C C . ALA A 1 1037 ? -24.782 -8.759 12.189 1.00 94.88 1037 ALA A C 1
ATOM 8092 O O . ALA A 1 1037 ? -25.131 -8.978 11.024 1.00 94.88 1037 ALA A O 1
ATOM 8093 N N . ASN A 1 1038 ? -24.667 -9.744 13.082 1.00 94.56 1038 ASN A N 1
ATOM 8094 C CA . ASN A 1 1038 ? -24.862 -11.159 12.765 1.00 94.56 1038 ASN A CA 1
ATOM 8095 C C . ASN A 1 1038 ? -26.288 -11.641 13.101 1.00 94.56 1038 ASN A C 1
ATOM 8097 O O . ASN A 1 1038 ? -26.506 -12.445 14.007 1.00 94.56 1038 ASN A O 1
ATOM 8101 N N . ILE A 1 1039 ? -27.288 -11.131 12.377 1.00 92.62 1039 ILE A N 1
ATOM 8102 C CA . ILE A 1 1039 ? -28.707 -11.359 12.698 1.00 92.62 1039 ILE A CA 1
ATOM 8103 C C . ILE A 1 1039 ? -29.129 -12.807 12.405 1.00 92.62 1039 ILE A C 1
ATOM 8105 O O . ILE A 1 1039 ? -29.092 -13.254 11.256 1.00 92.62 1039 ILE A O 1
ATOM 8109 N N . ASN A 1 1040 ? -29.618 -13.505 13.439 1.00 91.62 1040 ASN A N 1
ATOM 8110 C CA . ASN A 1 1040 ? -30.193 -14.856 13.359 1.00 91.62 1040 ASN A CA 1
ATOM 8111 C C . ASN A 1 1040 ? -29.279 -15.865 12.633 1.00 91.62 1040 ASN A C 1
ATOM 8113 O O . ASN A 1 1040 ? -29.700 -16.605 11.738 1.00 91.62 1040 ASN A O 1
ATOM 8117 N N . ARG A 1 1041 ? -27.995 -15.854 12.993 1.00 90.25 1041 ARG A N 1
ATOM 8118 C CA . ARG A 1 1041 ? -26.959 -16.736 12.451 1.00 90.25 1041 ARG A CA 1
ATOM 8119 C C . ARG A 1 1041 ? -26.070 -17.259 13.572 1.00 90.25 1041 ARG A C 1
ATOM 8121 O O . ARG A 1 1041 ? -26.038 -16.706 14.666 1.00 90.25 1041 ARG A O 1
ATOM 8128 N N . ALA A 1 1042 ? -25.352 -18.342 13.290 1.00 92.44 1042 ALA A N 1
ATOM 8129 C CA . ALA A 1 1042 ? -24.398 -18.908 14.234 1.00 92.44 1042 ALA A CA 1
ATOM 8130 C C . ALA A 1 1042 ? -23.228 -17.943 14.489 1.00 92.44 1042 ALA A C 1
ATOM 8132 O O . ALA A 1 1042 ? -22.755 -17.270 13.569 1.00 92.44 1042 ALA A O 1
ATOM 8133 N N . THR A 1 1043 ? -22.745 -17.922 15.728 1.00 93.12 1043 THR A N 1
ATOM 8134 C CA . THR A 1 1043 ? -21.496 -17.256 16.113 1.00 93.12 1043 THR A CA 1
ATOM 8135 C C . THR A 1 1043 ? -20.313 -18.146 15.721 1.00 93.12 1043 THR A C 1
ATOM 8137 O O . THR A 1 1043 ? -20.310 -19.328 16.079 1.00 93.12 1043 THR A O 1
ATOM 8140 N N . PRO A 1 1044 ? -19.307 -17.647 14.988 1.00 94.38 1044 PRO A N 1
ATOM 8141 C CA . PRO A 1 1044 ? -18.141 -18.455 14.648 1.00 94.38 1044 PRO A CA 1
ATOM 8142 C C . PRO A 1 1044 ? -17.246 -18.690 15.870 1.00 94.38 1044 PRO A C 1
ATOM 8144 O O . PRO A 1 1044 ? -17.267 -17.930 16.836 1.00 94.38 1044 PRO A O 1
ATOM 8147 N N . TRP A 1 1045 ? -16.438 -19.746 15.804 1.00 97.69 1045 TRP A N 1
ATOM 8148 C CA . TRP A 1 1045 ? -15.378 -20.002 16.776 1.00 97.69 1045 TRP A CA 1
ATOM 8149 C C . TRP A 1 1045 ? -14.120 -19.220 16.393 1.00 97.69 1045 TRP A C 1
ATOM 8151 O O . TRP A 1 1045 ? -13.648 -19.340 15.263 1.00 97.69 1045 TRP A O 1
ATOM 8161 N N . VAL A 1 1046 ? -13.546 -18.470 17.333 1.00 98.12 1046 VAL A N 1
ATOM 8162 C CA . VAL A 1 1046 ? -12.191 -17.922 17.208 1.00 98.12 1046 VAL A CA 1
ATOM 8163 C C . VAL A 1 1046 ? -11.206 -18.911 17.820 1.00 98.12 1046 VAL A C 1
ATOM 8165 O O . VAL A 1 1046 ? -11.233 -19.182 19.020 1.00 98.12 1046 VAL A O 1
ATOM 8168 N N . ARG A 1 1047 ? -10.355 -19.500 16.980 1.00 98.56 1047 ARG A N 1
ATOM 8169 C CA . ARG A 1 1047 ? -9.312 -20.438 17.406 1.00 98.56 1047 ARG A CA 1
ATOM 8170 C C . ARG A 1 1047 ? -8.033 -19.670 17.692 1.00 98.56 1047 ARG A C 1
ATOM 8172 O O . ARG A 1 1047 ? -7.572 -18.920 16.836 1.00 98.56 1047 ARG A O 1
ATOM 8179 N N . LEU A 1 1048 ? -7.487 -19.849 18.892 1.00 98.62 1048 LEU A N 1
ATOM 8180 C CA . LEU A 1 1048 ? -6.237 -19.204 19.287 1.00 98.62 1048 LEU A CA 1
ATOM 8181 C C . LEU A 1 1048 ? -5.035 -19.922 18.663 1.00 98.62 1048 LEU A C 1
ATOM 8183 O O . LEU A 1 1048 ? -5.160 -21.011 18.103 1.00 98.62 1048 LEU A O 1
ATOM 8187 N N . GLN A 1 1049 ? -3.861 -19.311 18.761 1.00 98.25 1049 GLN A N 1
ATOM 8188 C CA . GLN A 1 1049 ? -2.594 -19.858 18.273 1.00 98.25 1049 GLN A CA 1
ATOM 8189 C C . GLN A 1 1049 ? -1.469 -19.460 19.234 1.00 98.25 1049 GLN A C 1
ATOM 8191 O O . GLN A 1 1049 ? -1.673 -18.588 20.069 1.00 98.25 1049 GLN A O 1
ATOM 8196 N N . GLY A 1 1050 ? -0.305 -20.109 19.147 1.00 97.31 1050 GLY A N 1
ATOM 8197 C CA . GLY A 1 1050 ? 0.900 -19.705 19.887 1.00 97.31 1050 GLY A CA 1
ATOM 8198 C C . GLY A 1 1050 ? 0.928 -20.001 21.392 1.00 97.31 1050 GLY A C 1
ATOM 8199 O O . GLY A 1 1050 ? 1.904 -19.653 22.047 1.00 97.31 1050 GLY A O 1
ATOM 8200 N N . LEU A 1 1051 ? -0.105 -20.636 21.951 1.00 98.38 1051 LEU A N 1
ATOM 8201 C CA . LEU A 1 1051 ? -0.149 -21.014 23.367 1.00 98.38 1051 LEU A CA 1
ATOM 8202 C C . LEU A 1 1051 ? 0.592 -22.335 23.623 1.00 98.38 1051 LEU A C 1
ATOM 8204 O O . LEU A 1 1051 ? 0.670 -23.203 22.752 1.00 98.38 1051 LEU A O 1
ATOM 8208 N N . ASP A 1 1052 ? 1.056 -22.539 24.855 1.00 98.25 1052 ASP A N 1
ATOM 8209 C CA . ASP A 1 1052 ? 1.552 -23.841 25.301 1.00 98.25 1052 ASP A CA 1
ATOM 8210 C C . ASP A 1 1052 ? 0.383 -24.832 25.375 1.00 98.25 1052 ASP A C 1
ATOM 8212 O O . ASP A 1 1052 ? -0.553 -24.669 26.160 1.00 98.25 1052 ASP A O 1
ATOM 8216 N N . ALA A 1 1053 ? 0.430 -25.876 24.548 1.00 98.12 1053 ALA A N 1
ATOM 8217 C CA . ALA A 1 1053 ? -0.656 -26.838 24.416 1.00 98.12 1053 ALA A CA 1
ATOM 8218 C C . ALA A 1 1053 ? -1.010 -27.558 25.733 1.00 98.12 1053 ALA A C 1
ATOM 8220 O O . ALA A 1 1053 ? -2.172 -27.934 25.908 1.00 98.12 1053 ALA A O 1
ATOM 8221 N N . GLN A 1 1054 ? -0.039 -27.753 26.634 1.00 98.06 1054 GLN A N 1
ATOM 8222 C CA . GLN A 1 1054 ? -0.218 -28.493 27.891 1.00 98.06 1054 GLN A CA 1
ATOM 8223 C C . GLN A 1 1054 ? -0.545 -27.592 29.085 1.00 98.06 1054 GLN A C 1
ATOM 8225 O O . GLN A 1 1054 ? -1.011 -28.083 30.112 1.00 98.06 1054 GLN A O 1
ATOM 8230 N N . ALA A 1 1055 ? -0.317 -26.287 28.964 1.00 98.25 1055 ALA A N 1
ATOM 8231 C CA . ALA A 1 1055 ? -0.604 -25.346 30.032 1.00 98.25 1055 ALA A CA 1
ATOM 8232 C C . ALA A 1 1055 ? -2.104 -25.064 30.167 1.00 98.25 1055 ALA A C 1
ATOM 8234 O O . ALA A 1 1055 ? -2.851 -25.105 29.186 1.00 98.25 1055 ALA A O 1
ATOM 8235 N N . MET A 1 1056 ? -2.531 -24.734 31.386 1.00 98.56 1056 MET A N 1
ATOM 8236 C CA . MET A 1 1056 ? -3.875 -24.235 31.663 1.00 98.56 1056 MET A CA 1
ATOM 8237 C C . MET A 1 1056 ? -3.861 -22.709 31.661 1.00 98.56 1056 MET A C 1
ATOM 8239 O O . MET A 1 1056 ? -2.981 -22.093 32.256 1.00 98.56 1056 MET A O 1
ATOM 8243 N N . TYR A 1 1057 ? -4.850 -22.111 31.009 1.00 98.62 1057 TYR A N 1
ATOM 8244 C CA . TYR A 1 1057 ? -5.015 -20.668 30.914 1.00 98.62 1057 TYR A CA 1
ATOM 8245 C C . TYR A 1 1057 ? -6.347 -20.265 31.527 1.00 98.62 1057 TYR A C 1
ATOM 8247 O O . TYR A 1 1057 ? -7.395 -20.786 31.138 1.00 98.62 1057 TYR A O 1
ATOM 8255 N N . ASN A 1 1058 ? -6.313 -19.334 32.475 1.00 98.50 1058 ASN A N 1
ATOM 8256 C CA . ASN A 1 1058 ? -7.500 -18.654 32.967 1.00 98.50 1058 ASN A CA 1
ATOM 8257 C C . ASN A 1 1058 ? -7.931 -17.594 31.946 1.00 98.50 1058 ASN A C 1
ATOM 8259 O O . ASN A 1 1058 ? -7.193 -16.642 31.713 1.00 98.50 1058 ASN A O 1
ATOM 8263 N N . VAL A 1 1059 ? -9.100 -17.774 31.332 1.00 98.31 1059 VAL A N 1
ATOM 8264 C CA . VAL A 1 1059 ? -9.675 -16.857 30.341 1.00 98.31 1059 VAL A CA 1
ATOM 8265 C C . VAL A 1 1059 ? -10.706 -15.969 31.030 1.00 98.31 1059 VAL A C 1
ATOM 8267 O O . VAL A 1 1059 ? -11.713 -16.471 31.546 1.00 98.31 1059 VAL A O 1
ATOM 8270 N N . ASP A 1 1060 ? -10.460 -14.660 31.030 1.00 94.69 1060 ASP A N 1
ATOM 8271 C CA . ASP A 1 1060 ? -11.268 -13.689 31.768 1.00 94.69 1060 ASP A CA 1
ATOM 8272 C C . ASP A 1 1060 ? -12.751 -13.737 31.359 1.00 94.69 1060 ASP A C 1
ATOM 8274 O O . ASP A 1 1060 ? -13.099 -13.708 30.177 1.00 94.69 1060 ASP A O 1
ATOM 8278 N N . GLY A 1 1061 ? -13.631 -13.873 32.353 1.00 90.44 1061 GLY A N 1
ATOM 8279 C CA . GLY A 1 1061 ? -15.078 -14.004 32.165 1.00 90.44 1061 GLY A CA 1
ATOM 8280 C C . GLY A 1 1061 ? -15.567 -15.304 31.504 1.00 90.44 1061 GLY A C 1
ATOM 8281 O O . GLY A 1 1061 ? -16.767 -15.413 31.250 1.00 90.44 1061 GLY A O 1
ATOM 8282 N N . VAL A 1 1062 ? -14.696 -16.286 31.227 1.00 94.06 1062 VAL A N 1
ATOM 8283 C CA . VAL A 1 1062 ? -15.074 -17.541 30.538 1.00 94.06 1062 VAL A CA 1
ATOM 8284 C C . VAL A 1 1062 ? -14.705 -18.800 31.331 1.00 94.06 1062 VAL A C 1
ATOM 8286 O O . VAL A 1 1062 ? -15.508 -19.730 31.396 1.00 94.06 1062 VAL A O 1
ATOM 8289 N N . GLY A 1 1063 ? -13.513 -18.862 31.932 1.00 96.31 1063 GLY A N 1
ATOM 8290 C CA . GLY A 1 1063 ? -13.051 -20.006 32.732 1.00 96.31 1063 GLY A CA 1
ATOM 8291 C C . GLY A 1 1063 ? -11.660 -20.513 32.346 1.00 96.31 1063 GLY A C 1
ATOM 8292 O O . GLY A 1 1063 ? -10.972 -19.915 31.524 1.00 96.31 1063 GLY A O 1
ATOM 8293 N N . THR A 1 1064 ? -11.231 -21.623 32.948 1.00 98.38 1064 THR A N 1
ATOM 8294 C CA . THR A 1 1064 ? -9.884 -22.179 32.746 1.00 98.38 1064 THR A CA 1
ATOM 8295 C C . THR A 1 1064 ? -9.876 -23.312 31.719 1.00 98.38 1064 THR A C 1
ATOM 8297 O O . THR A 1 1064 ? -10.597 -24.298 31.877 1.00 98.38 1064 THR A O 1
ATOM 8300 N N . TYR A 1 1065 ? -9.013 -23.216 30.704 1.00 98.50 1065 TYR A N 1
ATOM 8301 C CA . TYR A 1 1065 ? -8.904 -24.201 29.622 1.00 98.50 1065 TYR A CA 1
ATOM 8302 C C . TYR A 1 1065 ? -7.444 -24.502 29.280 1.00 98.50 1065 TYR A C 1
ATOM 8304 O O . TYR A 1 1065 ? -6.584 -23.632 29.377 1.00 98.50 1065 TYR A O 1
ATOM 8312 N N . SER A 1 1066 ? -7.157 -25.726 28.832 1.00 98.56 1066 SER A N 1
ATOM 8313 C CA . SER A 1 1066 ? -5.831 -26.056 28.286 1.00 98.56 1066 SER A CA 1
ATOM 8314 C C . SER A 1 1066 ? -5.545 -25.251 27.011 1.00 98.56 1066 SER A C 1
ATOM 8316 O O . SER A 1 1066 ? -6.469 -25.043 26.213 1.00 98.56 1066 SER A O 1
ATOM 8318 N N . GLY A 1 1067 ? -4.282 -24.916 26.741 1.00 98.50 1067 GLY A N 1
ATOM 8319 C CA . GLY A 1 1067 ? -3.881 -24.276 25.485 1.00 98.50 1067 GLY A CA 1
ATOM 8320 C C . GLY A 1 1067 ? -4.295 -25.085 24.250 1.00 98.50 1067 GLY A C 1
ATOM 8321 O O . GLY A 1 1067 ? -4.795 -24.518 23.281 1.00 98.50 1067 GLY A O 1
ATOM 8322 N N . ALA A 1 1068 ? -4.221 -26.421 24.301 1.00 98.44 1068 ALA A N 1
ATOM 8323 C CA . ALA A 1 1068 ? -4.697 -27.284 23.217 1.00 98.44 1068 ALA A CA 1
ATOM 8324 C C . ALA A 1 1068 ? -6.198 -27.110 22.923 1.00 98.44 1068 ALA A C 1
ATOM 8326 O O . ALA A 1 1068 ? -6.598 -27.097 21.760 1.00 98.44 1068 ALA A O 1
ATOM 8327 N N . THR A 1 1069 ? -7.033 -26.952 23.954 1.00 98.62 1069 THR A N 1
ATOM 8328 C CA . THR A 1 1069 ? -8.474 -26.689 23.779 1.00 98.62 1069 THR A CA 1
ATOM 8329 C C . THR A 1 1069 ? -8.693 -25.332 23.114 1.00 98.62 1069 THR A C 1
ATOM 8331 O O . THR A 1 1069 ? -9.441 -25.235 22.142 1.00 98.62 1069 THR A O 1
ATOM 8334 N N . LEU A 1 1070 ? -7.987 -24.298 23.573 1.00 98.75 1070 LEU A N 1
ATOM 8335 C CA . LEU A 1 1070 ? -8.106 -22.945 23.027 1.00 98.75 1070 LEU A CA 1
ATOM 8336 C C . LEU A 1 1070 ? -7.634 -22.844 21.566 1.00 98.75 1070 LEU A C 1
ATOM 8338 O O . LEU A 1 1070 ? -8.224 -22.103 20.783 1.00 98.75 1070 LEU A O 1
ATOM 8342 N N . MET A 1 1071 ? -6.615 -23.612 21.171 1.00 98.62 1071 MET A N 1
ATOM 8343 C CA . MET A 1 1071 ? -6.105 -23.602 19.794 1.00 98.62 1071 MET A CA 1
ATOM 8344 C C . MET A 1 1071 ? -6.887 -24.514 18.832 1.00 98.62 1071 MET A C 1
ATOM 8346 O O . MET A 1 1071 ? -7.046 -24.212 17.644 1.00 98.62 1071 MET A O 1
ATOM 8350 N N . ASN A 1 1072 ? -7.412 -25.643 19.317 1.00 97.81 1072 ASN A N 1
ATOM 8351 C CA . ASN A 1 1072 ? -8.086 -26.624 18.460 1.00 97.81 1072 ASN A CA 1
ATOM 8352 C C . ASN A 1 1072 ? -9.605 -26.443 18.394 1.00 97.81 1072 ASN A C 1
ATOM 8354 O O . ASN A 1 1072 ? -10.181 -26.635 17.325 1.00 97.81 1072 ASN A O 1
ATOM 8358 N N . MET A 1 1073 ? -10.241 -26.057 19.503 1.00 97.94 1073 MET A N 1
ATOM 8359 C CA . MET A 1 1073 ? -11.681 -25.787 19.569 1.00 97.94 1073 MET A CA 1
ATOM 8360 C C . MET A 1 1073 ? -11.967 -24.289 19.435 1.00 97.94 1073 MET A C 1
ATOM 8362 O O . MET A 1 1073 ? -12.783 -23.893 18.607 1.00 97.94 1073 MET A O 1
ATOM 8366 N N . GLY A 1 1074 ? -11.246 -23.458 20.193 1.00 97.94 1074 GLY A N 1
ATOM 8367 C CA . GLY A 1 1074 ? -11.446 -22.009 20.223 1.00 97.94 1074 GLY A CA 1
ATOM 8368 C C . GLY A 1 1074 ? -12.460 -21.541 21.265 1.00 97.94 1074 GLY A C 1
ATOM 8369 O O . GLY A 1 1074 ? -12.830 -22.280 22.177 1.00 97.94 1074 GLY A O 1
ATOM 8370 N N . LEU A 1 1075 ? -12.910 -20.297 21.103 1.00 98.19 1075 LEU A N 1
ATOM 8371 C CA . LEU A 1 1075 ? -13.927 -19.626 21.920 1.00 98.19 1075 LEU A CA 1
ATOM 8372 C C . LEU A 1 1075 ? -15.035 -19.046 21.024 1.00 98.19 1075 LEU A C 1
ATOM 8374 O O . LEU A 1 1075 ? -14.808 -18.800 19.841 1.00 98.19 1075 LEU A O 1
ATOM 8378 N N . GLN A 1 1076 ? -16.223 -18.795 21.576 1.00 96.69 1076 GLN A N 1
ATOM 8379 C CA . GLN A 1 1076 ? -17.314 -18.095 20.886 1.00 96.69 1076 GLN A CA 1
ATOM 8380 C C . GLN A 1 1076 ? -17.758 -16.879 21.691 1.00 96.69 1076 GLN A C 1
ATOM 8382 O O . GLN A 1 1076 ? -17.970 -16.973 22.898 1.00 96.69 1076 GLN A O 1
ATOM 8387 N N . PHE A 1 1077 ? -17.976 -15.761 21.000 1.00 95.38 1077 PHE A N 1
ATOM 8388 C CA . PHE A 1 1077 ? -18.462 -14.523 21.602 1.00 95.38 1077 PHE A CA 1
ATOM 8389 C C . PHE A 1 1077 ? -19.648 -13.992 20.792 1.00 95.38 1077 PHE A C 1
ATOM 8391 O O . PHE A 1 1077 ? -19.438 -13.433 19.715 1.00 95.38 1077 PHE A O 1
ATOM 8398 N N . PRO A 1 1078 ? -20.901 -14.195 21.239 1.00 93.12 1078 PRO A N 1
ATOM 8399 C CA . PRO A 1 1078 ? -22.032 -13.517 20.622 1.00 93.12 1078 PRO A CA 1
ATOM 8400 C C . PRO A 1 1078 ? -21.904 -12.008 20.863 1.00 93.12 1078 PRO A C 1
ATOM 8402 O O . PRO A 1 1078 ? -21.611 -11.580 21.981 1.00 93.12 1078 PRO A O 1
ATOM 8405 N N . LEU A 1 1079 ? -22.093 -11.225 19.802 1.00 95.19 1079 LEU A N 1
ATOM 8406 C CA . LEU A 1 1079 ? -22.022 -9.766 19.815 1.00 95.19 1079 LEU A CA 1
ATOM 8407 C C . LEU A 1 1079 ? -23.276 -9.197 19.151 1.00 95.19 1079 LEU A C 1
ATOM 8409 O O . LEU A 1 1079 ? -23.681 -9.661 18.079 1.00 95.19 1079 LEU A O 1
ATOM 8413 N N . ASP A 1 1080 ? -23.863 -8.188 19.785 1.00 89.38 1080 ASP A N 1
ATOM 8414 C CA . ASP A 1 1080 ? -25.082 -7.532 19.321 1.00 89.38 1080 ASP A CA 1
ATOM 8415 C C . ASP A 1 1080 ? -24.753 -6.317 18.443 1.00 89.38 1080 ASP A C 1
ATOM 8417 O O . ASP A 1 1080 ? -23.784 -5.605 18.693 1.00 89.38 1080 ASP A O 1
ATOM 8421 N N . GLY A 1 1081 ? -25.583 -6.069 17.426 1.00 93.75 1081 GLY A N 1
ATOM 8422 C CA . GLY A 1 1081 ? -25.458 -4.898 16.551 1.00 93.75 1081 GLY A CA 1
ATOM 8423 C C . GLY A 1 1081 ? -24.252 -4.913 15.601 1.00 93.75 1081 GLY A C 1
ATOM 8424 O O . GLY A 1 1081 ? -23.539 -5.913 15.459 1.00 93.75 1081 GLY A O 1
ATOM 8425 N N . ASP A 1 1082 ? -24.076 -3.796 14.894 1.00 96.25 1082 ASP A N 1
ATOM 8426 C CA . ASP A 1 1082 ? -22.872 -3.518 14.107 1.00 96.25 1082 ASP A CA 1
ATOM 8427 C C . ASP A 1 1082 ? -21.719 -3.109 15.036 1.00 96.25 1082 ASP A C 1
ATOM 8429 O O . ASP A 1 1082 ? -21.949 -2.537 16.100 1.00 96.25 1082 ASP A O 1
ATOM 8433 N N . TYR A 1 1083 ? -20.480 -3.366 14.611 1.00 97.88 1083 TYR A N 1
ATOM 8434 C CA . TYR A 1 1083 ? -19.265 -2.924 15.309 1.00 97.88 1083 TYR A CA 1
ATOM 8435 C C . TYR A 1 1083 ? -19.183 -3.386 16.775 1.00 97.88 1083 TYR A C 1
ATOM 8437 O O . TYR A 1 1083 ? -18.885 -2.612 17.682 1.00 97.88 1083 TYR A O 1
ATOM 8445 N N . GLY A 1 1084 ? -19.432 -4.673 17.019 1.00 97.88 1084 GLY A N 1
ATOM 8446 C CA . GLY A 1 1084 ? -19.203 -5.287 18.328 1.00 97.88 1084 GLY A CA 1
ATOM 8447 C C . GLY A 1 1084 ? -17.720 -5.597 18.552 1.00 97.88 1084 GLY A C 1
ATOM 8448 O O . GLY A 1 1084 ? -17.012 -5.965 17.614 1.00 97.88 1084 GLY A O 1
ATOM 8449 N N . SER A 1 1085 ? -17.238 -5.506 19.792 1.00 98.50 1085 SER A N 1
ATOM 8450 C CA . SER A 1 1085 ? -15.848 -5.840 20.134 1.00 98.50 1085 SER A CA 1
ATOM 8451 C C . SER A 1 1085 ? -15.712 -6.473 21.523 1.00 98.50 1085 SER A C 1
ATOM 8453 O O . SER A 1 1085 ? -16.529 -6.256 22.418 1.00 98.50 1085 SER A O 1
ATOM 8455 N N . LYS A 1 1086 ? -14.658 -7.274 21.704 1.00 98.06 1086 LYS A N 1
ATOM 8456 C CA . LYS A 1 1086 ? -14.251 -7.904 22.968 1.00 98.06 1086 LYS A CA 1
ATOM 8457 C C . LYS A 1 1086 ? -12.732 -7.845 23.107 1.00 98.06 1086 LYS A C 1
ATOM 8459 O O . LYS A 1 1086 ? -12.018 -8.186 22.165 1.00 98.06 1086 LYS A O 1
ATOM 8464 N N . VAL A 1 1087 ? -12.270 -7.505 24.308 1.00 98.75 1087 VAL A N 1
ATOM 8465 C CA . VAL A 1 1087 ? -10.887 -7.701 24.762 1.00 98.75 1087 VAL A CA 1
ATOM 8466 C C . VAL A 1 1087 ? -10.911 -8.762 25.853 1.00 98.75 1087 VAL A C 1
ATOM 8468 O O . VAL A 1 1087 ? -11.672 -8.638 26.811 1.00 98.75 1087 VAL A O 1
ATOM 8471 N N . VAL A 1 1088 ? -10.133 -9.831 25.691 1.00 98.69 1088 VAL A N 1
ATOM 8472 C CA . VAL A 1 1088 ? -10.140 -10.982 26.606 1.00 98.69 1088 VAL A CA 1
ATOM 8473 C C . VAL A 1 1088 ? -8.716 -11.294 27.045 1.00 98.69 1088 VAL A C 1
ATOM 8475 O O . VAL A 1 1088 ? -7.863 -11.584 26.207 1.00 98.69 1088 VAL A O 1
ATOM 8478 N N . PHE A 1 1089 ? -8.467 -11.253 28.354 1.00 98.75 1089 PHE A N 1
ATOM 8479 C CA . PHE A 1 1089 ? -7.183 -11.633 28.942 1.00 98.75 1089 PHE A CA 1
ATOM 8480 C C . PHE A 1 1089 ? -7.101 -13.141 29.168 1.00 98.75 1089 PHE A C 1
ATOM 8482 O O . PHE A 1 1089 ? -8.087 -13.793 29.523 1.00 98.75 1089 PHE A O 1
ATOM 8489 N N . LEU A 1 1090 ? -5.901 -13.677 28.980 1.00 98.69 1090 LEU A N 1
ATOM 8490 C CA . LEU A 1 1090 ? -5.531 -15.041 29.305 1.00 98.69 1090 LEU A CA 1
ATOM 8491 C C . LEU A 1 1090 ? -4.299 -15.014 30.207 1.00 98.69 1090 LEU A C 1
ATOM 8493 O O . LEU A 1 1090 ? -3.314 -14.358 29.879 1.00 98.69 1090 LEU A O 1
ATOM 8497 N N . GLU A 1 1091 ? -4.336 -15.765 31.303 1.00 98.38 1091 GLU A N 1
ATOM 8498 C CA . GLU A 1 1091 ? -3.211 -15.914 32.234 1.00 98.38 1091 GLU A CA 1
ATOM 8499 C C . GLU A 1 1091 ? -2.866 -17.394 32.403 1.00 98.38 1091 GLU A C 1
ATOM 8501 O O . GLU A 1 1091 ? -3.738 -18.210 32.714 1.00 98.38 1091 GLU A O 1
ATOM 8506 N N . LYS A 1 1092 ? -1.601 -17.749 32.172 1.00 97.81 1092 LYS A N 1
ATOM 8507 C CA . LYS A 1 1092 ? -1.065 -19.099 32.362 1.00 97.81 1092 LYS A CA 1
ATOM 8508 C C . LYS A 1 1092 ? -0.988 -19.417 33.861 1.00 97.81 1092 LYS A C 1
ATOM 8510 O O . LYS A 1 1092 ? -0.493 -18.595 34.629 1.00 97.81 1092 LYS A O 1
ATOM 8515 N N . GLN A 1 1093 ? -1.491 -20.587 34.262 1.00 94.12 1093 GLN A N 1
ATOM 8516 C CA . GLN A 1 1093 ? -1.479 -21.067 35.654 1.00 94.12 1093 GLN A CA 1
ATOM 8517 C C . GLN A 1 1093 ? -0.173 -21.745 36.058 1.00 94.12 1093 GLN A C 1
ATOM 8519 O O . GLN A 1 1093 ? 0.455 -22.390 35.184 1.00 94.12 1093 GLN A O 1
#

pLDDT: mean 92.87, std 14.61, range [21.7, 98.94]

Secondary structure (DSSP, 8-state):
---EEEEEEEE----TT-HHHHHHHHHHHHHHHHTTT--EEEPPTTTBT---THHHHS-GGGSHHHHHHHHHTSB-HHHH-HHHHHHHHHHT-EEEEEEEEE-TTSS-EEEEEEEE-TTS-EEEEEEPSS--GGGGGTBPPPPTTS---BSTTSSS-EEEEEGGGGG-HHHHHHHHHHT-SEEEEEE--GGGBTT-TTTHHHHHHHHHHHHHHHHT-EEEEEE--B-HHHHHHHHHHH---SSB-SB---EEEE-TTS-EEEEEE-SS--EEEEEEEETTHHHHHHTT--TTTGGG-TTT----------SGGGTTT----TTHHHHHHHHHHHHHHHHHTT----------------------------S-PPPPPSEEEETTEEEEE-SSEEEEEEE-TTT--EEEEEEEE---SPPPPPPPPPP-SS--GGGSS-BSS-BSSSS--SPPSEEEE-TTS------EEEEEEEEES-PPPTTS------TTT-EEEEEEEEETTTTEEEEEEEEEEGGGTEEEEEEEEEE-SSS-EEEEEEEEEEEEE-S---EEEEEE--TTSTTEEEEEE--BEEEEEE--SSSS-SSEEEEEEEE-TT--SSSB-EEEEEE--SS-EEEEEEE-TTS-EEEEEEE-TTT--EEE-TT-EEEPPPEEEEEESBHHHHHHHHHHHHHHHHT--SGGGTSPPPPEEESHHHHTT---HHHHHHHHHHHHHHT-SEEEE-SSSB-SSS--SSSSS-TT--SB-TTT-TT-SHHHHHHHHTPBPTTSSPBPEEEEEE-TTEE-SSSHHHHH-GGGB---TTS----BTTBEEB-TTSHHHHHHHHHHHHHHHHHS-EEEEEE---S-----SSTHHHHHHHHHHHHHHHHHHHH-TTSEEEE-BTTBTT-SHHHHTT-SEEE--S---HHHHHHHHHHHTTTS-GGGEEEEEE-SS-TTT-----HHHHHHHHTTSSEEEEES-TTTS-HHHHHHHHHHHHHHHHHHHHHHHSEEEEEE-TTT-SS-EEEEE-TTSSEEEEEEEE-S--TTSPPPPB---SS-TTSEEEETTTEEEEHHHHHHT-B-----SSSEEEEEEEEE-

Organism: Byssochlamys spectabilis (strain No. 5 / NBRC 109023) (NCBI:txid1356009)

InterPro domains:
  IPR000132 Nitrilase/cyanide hydratase, conserved site [PS00921] (159-172)
  IPR002252 Glycoside hydrolase family 36 [PR00743] (605-620)
  IPR002252 Glycoside hydrolase family 36 [PR00743] (656-676)
  IPR002252 Glycoside hydrolase family 36 [PR00743] (694-708)
  IPR002252 Glycoside hydrolase family 36 [PR00743] (722-737)
  IPR002252 Glycoside hydrolase family 36 [PR00743] (782-804)
  IPR002252 Glycoside hydrolase family 36 [PR00743] (840-855)
  IPR002252 Glycoside hydrolase family 36 [PR00743] (886-902)
  IPR002252 Glycoside hydrolase family 36 [PR00743] (911-927)
  IPR002252 Glycoside hydrolase family 36 [cd14791] (693-994)
  IPR003010 Carbon-nitrogen hydrolase [PF00795] (6-286)
  IPR003010 Carbon-nitrogen hydrolase [PS50263] (5-279)
  IPR013780 Glycosyl hydrolase, all-beta [G3DSA:2.60.40.1180] (1001-1093)
  IPR013785 Aldolase-type TIM barrel [G3DSA:3.20.20.70] (674-999)
  IPR017853 Glycoside hydrolase superfamily [SSF51445] (692-1033)
  IPR031704 Glycosyl hydrolase family 36, N-terminal [PF16875] (405-648)
  IPR031705 Glycosyl hydrolase family 36, C-terminal [PF16874] (1015-1090)
  IPR036526 Carbon-nitrogen hydrolase superfamily [G3DSA:3.60.110.10] (1-291)
  IPR036526 Carbon-nitrogen hydrolase superfamily [SSF56317] (3-307)
  IPR038417 Alpha-galactosidase, N-terminal domain superfamily [G3DSA:2.70.98.60] (379-673)

Nearest PDB structures (foldseek):
  2yfn-assembly1_A  TM=9.677E-01  e=2.964E-85  Mediterraneibacter gnavus E1
  3mi6-assembly1_D  TM=9.502E-01  e=7.185E-79  Levilactobacillus brevis ATCC 367
  8k7v-assembly1_B  TM=9.436E-01  e=2.172E-75  Blautia pseudococcoides
  8k1a-assembly1_C  TM=9.327E-01  e=4.463E-76  Blautia pseudococcoides
  8uxu-assembly1_B  TM=9.350E-01  e=2.271E-28  Rhodococcus sp. (in: high G+C Gram-positive bacteria)

Sequence (1093 aa):
MARKVRAAAVHAAPVFMDKAATLTKVVQLIKHAKTRDIELLAFPETFIPGYPYFIECYPPIKQVSALAAYGEQSVVVKDDLHEVQAACREAEISICLGISERISNGYTLFNSQVFIDAQGDIKGVHRKLQPTYVERMVWAQGGGHTLRTYDSLGDFKIGGLCCWENTMPLARQALTLDGEEIHVGAWPALNTMAGFESSANAQIEALMKNHALTGQTFVICASNYVDDSCLNWMKENLGEQDSVRAGGGWSAVIHPFCMFLAGPHEGAIEKLVSAELD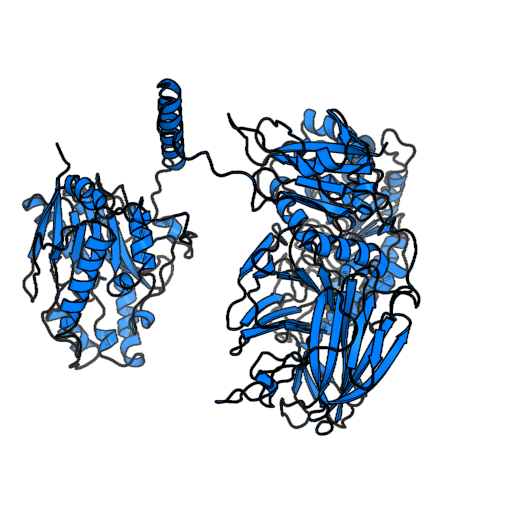LSDLGQVKVWVDSNGHYRRPEVFDFRVKRRPLWADDMDCAAWPSGERDQQLKHKIESVLRMLKRGDFNYYGERAAVAAASALVIFGAPQIANAGTPSEDAVVVDGTSFALNGDNVSYRFHVDNSTGDLLSDHFGGSISGSLPPAAVPQVNGWVGMPGRVRREFPDQGRGDFRIPAVRIRQTAGYTVSDLQYQSHTVVQGKPDLPGLPATRGSEDDVTTLVVHLYDNYSSIAADLSYSIFPKYDAIVRSVNVTNRGVGNITIEALASLSVDLPFEDLDMISLNGDWARERRRERRRVEYGIQGFGSTTGFSSHLHNPFLTLVTPATTESQGEAWGFSLVYTGSFAVNVEKGSQGFTRAMLGFNPEQLSWNLGPNESLTSPECVSIYSKEGIGGMSRSFHRFYRKHLMRSQFATSNRPPLLNSWEGLGFDYNESSMYKLAEESAALGAKLFVMDDGWFGNKYPRDDDDAGLGDWQPNRQKFPDGLDPLVSNVTELKAANTSTDLRFGIWIEPEMVDPNSTLYHEHPDWALHAGPYPRTLTRNQLVLNVALPEVQDFIINFVSNLLKSADITYIKWDHNRGVHELPSPRADHEYMLGMYHVFDTLTSRFPDVLWEGCASGGGRFDPGVLQYFPQIWTSDDTDGLERIYIQLGTSLVYPPSAMGAHISAVPNQQTGRTTPIEFRGHVAMMGGGFGLELNPEELDAHDKAALPGLINLAEKVNPIVLNGDMWRLSLPEDSNWPAVLFISEDGSQAVLFYFQVRANINRATPWVRLQGLDAQAMYNVDGVGTYSGATLMNMGLQFPLDGDYGSKVVFLEKQ

Foldseek 3Di:
DFDKAKEWFWAAAALALALVRRLVVLLVVLVVCLVVVHAEYEAAWASQNGDQCLLVWDDPVLCPVVLVSSLVSFDAPVPRCQSVLVSLQVSLHKYWDWHFYDHPPDSATFGWTWTAASNSDTAFIATAQDQPDSSVVRHDGTALQRLEWGCRNPVFTEGEHEQCSLVVVLSLLRHLLNPHAEYEYHYEQQCQFPPCVPPRQVVVLCSQLVSLQQSVHKYWYYYYWADVSSQVVCCVRRNDGDGGDTWGIFTFIAGSNSDTQWDRDTTNDTDTGIGMDRSVVSVVSCVVHVSNPPVVPCVVDDRDGDNDDDDPCSVVSHPDDPPPVPVVVVVVVVVVVVVVVPPDDDDDDDDPDDDDDDDDDDDDDDDDPDDDDDDDPQWDDDPFKIWGAAPFWIWIWGQPPVQLFIFTDDTAGDDDDDDDDDDDDDDDDQQDPLCVTKGWFAADDPRNPDDGQWWKQAQVRDRDFRWGWDDKDKAQWDDDDPLFFDWGDGSVFKIKMWTWTAGPVRGKIKIWIWMHRRHLQKIKIKMKIWRQDQFKMKTLHHFRTKTKAPQAKKKKWWQAAAALQAQFIDIGTADAAKDWDKDPQLFCFRGTHQKMKIFHPPFDLFAGKIKIKAFLGTGIKIWMWHLYPNRIIMITIWHDSVLGTDMHHNGRMDMTTMMMMHMDRGGLLSRLLSLAQSLLPTFFPFPLLQDADFAEEEAPLAQNQPAALVVLLVLLLLCLALQTQEYEYEFNQFDAQFGRSDLQAGAVGLFGHCVRVVPGCAVSQVSSQPRHRPPDNHGRAYAYEHALQKHACHHPCCVVCVVQFFAAPPDDQDDDSRMTGGQLLDVVSLCSSLVSVVCVVVVHRHQEYEHEAEGGHDHHNGSVSSVSSRSSVSVSLVSNCVVRSRHQYEYYYQACGRVGSRVSSRHSAYRHHPNQPLLSLQSSLVSSSSNYQLLRYQHEQEDPPGPPPNDDADLVSSLLSRLLHLNYYYYHRLVPDDPVNNVCSSVSSVVSSVCNSQSSAWRKRFQDGPVGDQKTKIKGAHPVRFKMKIKIKGAAFPPPDDFDFRADDDHDQAWWKQKPPPGIDGNVCCRPVHDTDDAGGGIGIDIIMIGTD

Radius of gyration: 34.73 Å; Cα contacts (8 Å, |Δi|>4): 2673; chains: 1; bounding box: 90×90×96 Å

Mean predicted aligned error: 15.06 Å

Solvent-accessible surface area (backbone atoms only — not comparable to full-atom values): 55974 Å² total; per-residue (Å²): 131,76,62,66,45,33,33,26,14,36,25,45,60,51,43,52,79,30,36,68,62,21,51,53,48,52,36,51,52,48,54,54,36,41,80,67,69,37,42,36,41,33,35,13,32,22,35,33,15,34,66,70,65,61,66,81,58,52,64,72,85,77,40,55,69,57,52,53,52,49,54,73,28,27,39,31,74,93,75,67,43,61,64,49,25,50,38,18,35,75,47,51,24,13,38,38,41,19,23,28,31,26,47,89,91,58,82,58,27,30,46,27,36,39,33,28,12,30,77,27,47,63,60,30,50,31,40,35,59,58,51,62,78,68,40,54,79,65,25,50,66,30,49,50,46,36,64,52,44,42,55,76,49,48,104,48,27,37,26,66,43,49,48,76,42,62,71,39,64,68,60,55,47,47,24,30,61,64,54,32,46,35,37,34,41,17,21,61,29,51,36,23,30,72,93,21,59,86,49,35,61,59,50,50,51,49,48,50,33,47,47,8,48,60,44,31,15,35,29,36,26,6,7,19,26,38,47,69,63,48,54,49,51,42,36,77,76,73,40,88,72,86,41,65,48,74,21,28,21,56,18,26,27,32,38,30,86,52,41,69,67,20,58,79,47,65,37,80,64,72,43,72,36,51,37,77,43,58,58,58,51,44,63,64,51,30,72,79,44,27,48,65,54,81,66,38,42,73,94,80,45,88,86,84,81,65,55,61,69,80,51,90,59,60,64,77,43,49,69,70,75,96,56,60,81,59,50,62,51,50,54,53,52,51,54,52,54,53,57,70,72,60,76,81,79,85,85,85,90,87,88,87,86,88,81,93,86,88,88,85,86,82,92,78,81,87,78,81,88,73,82,84,76,82,74,74,64,48,66,44,76,58,95,59,36,43,34,38,39,29,80,58,25,24,40,31,35,32,51,41,88,89,75,30,39,48,35,46,74,44,78,42,68,61,75,79,85,82,77,81,84,76,80,82,77,87,74,64,86,83,55,39,66,69,50,72,57,35,40,47,72,39,43,32,78,83,50,27,82,60,89,49,34,38,35,40,35,40,67,89,66,47,56,59,65,64,62,20,64,75,54,70,48,81,40,77,11,53,78,84,51,91,66,48,48,60,66,52,45,51,63,92,50,20,39,22,41,34,40,35,25,38,16,83,89,68,31,34,38,36,38,40,39,42,34,36,27,27,95,47,28,32,40,35,23,25,34,38,41,33,31,67,36,88,53,48,32,33,41,41,32,50,37,15,39,42,46,40,45,71,74,66,73,39,24,39,38,39,28,34,38,32,80,60,51,34,25,35,75,45,75,45,75,65,52,82,44,80,48,71,54,53,27,80,37,48,24,22,32,23,49,24,45,65,43,43,33,42,26,41,80,83,38,40,53,70,35,39,47,24,41,38,41,38,40,27,43,45,36,35,25,32,37,46,38,28,22,42,100,80,42,36,33,37,41,35,38,31,51,21,45,94,48,39,50,42,74,30,46,57,74,31,70,51,72,46,50,34,25,44,32,28,56,19,73,40,2,48,34,44,30,17,41,29,40,24,56,42,39,47,72,27,32,26,66,36,73,57,30,71,45,86,61,62,41,27,34,34,39,42,80,37,48,56,41,77,66,36,53,69,58,51,52,49,52,43,53,52,36,15,66,48,41,26,37,26,34,30,50,38,70,44,58,28,6,69,98,31,45,16,65,58,70,64,26,11,38,58,28,89,43,62,12,49,86,43,26,71,89,40,60,38,66,56,45,54,58,45,44,69,36,53,11,46,98,54,91,48,52,18,39,36,26,39,49,47,48,77,56,33,32,10,75,44,14,66,44,33,71,77,43,58,81,48,39,51,37,36,87,92,56,85,72,78,64,50,76,56,26,42,48,42,39,32,54,38,67,72,49,33,49,51,43,51,49,54,55,52,49,54,54,71,59,35,83,52,44,28,37,41,42,39,46,78,67,69,59,80,53,56,74,42,48,44,50,50,58,41,27,46,38,30,48,43,50,42,48,52,54,49,45,68,73,43,63,81,42,48,42,28,39,35,15,60,17,29,23,52,70,37,55,26,45,30,28,63,21,36,25,27,35,48,43,67,37,54,43,49,70,62,37,52,46,29,52,56,31,44,40,54,56,44,39,38,24,35,26,31,24,39,34,51,57,71,58,17,91,86,78,63,51,74,72,51,62,66,32,26,42,61,51,16,45,59,20,30,40,30,34,34,28,43,45,77,85,78,46,53,75,66,56,54,66,45,45,41,59,46,53,55,49,37,65,68,44,36,62,34,43,34,58,24,46,63,40,73,66,35,49,66,92,82,38,63,47,31,26,37,36,26,29,28,82,86,62,48,39,34,43,36,42,41,38,29,54,63,51,64,77,97,58,86,68,66,65,53,45,47,77,95,58,58,52,85,42,44,27,44,31,62,98,77,48,75,43,38,25,43,49,36,41,74,65,31,47,72,72,87,57,70,57,59,42,24,63,48,80,39,47,32,38,54,113